Protein 6YDH (pdb70)

Nearest PDB structures (foldseek):
  6ydh-assembly1_A  TM=9.025E-01  e=1.567E-11  Haloferax volcanii
  9e7f-assembly1_Bc  TM=5.343E-01  e=5.472E-03  Pyrobaculum calidifontis JCM 11548
  8v83-assembly1_u  TM=6.250E-01  e=1.250E+00  Saccharomyces cerevisiae BY4741
  6s05-assembly1_v  TM=5.812E-01  e=6.546E+00  Saccharomyces cerevisiae
  5k5h-assembly1_A  TM=2.975E-01  e=5.367E+00  Homo sapiens

Foldseek 3Di:
DFPDPPVTDDQAAAAQVPGDRQRVHDADWDADPVPGDIHGHHPVCVVVVVWGADPVVRRTDD

InterPro domains:
  IPR011668 Ribosomal protein aS21, zinc-binding pocket [PF07754] (12-55)
  IPR044720 Small ribosomal subunit protein aS21 [NF011481] (2-59)
  IPR044720 Small ribosomal subunit protein aS21 [PTHR40733] (6-59)
  IPR049683 Zinc finger protein HVO_2753-like, euryarchaeota [NF041909] (1-59)

Solvent-accessible surface area: 5115 Å² total; per-residue (Å²): 138,107,185,33,96,144,88,120,159,196,174,72,53,96,9,26,61,115,29,56,133,12,61,76,130,125,18,42,85,56,149,1,113,92,66,28,84,112,5,6,42,20,68,164,3,188,173,90,43,117,126,47,78,0,90,82,50,47,78,142,8,109

Sequence (62 aa):
GAMGSESEQRHAHQCVSCGINIAGMSAATFKCPDCGQEISRCSKCRKQSNLYECPDCGFMGPGAMGSESEQRHAHQCVSCGINIAGMSAATFKCPDCGQEISRCSKCRKQSNLYECPDCGFMGPGAMGSESEQRHAHQCVSCGINIAGMSAATFKCPDCGQEISRCSKCRKQSNLYECPDCGFMGPGAMGSESEQRHAHQCVSCGINIAGMSAATFKCPDCGQEISRCSKCRKQSNLYECPDCGFMGPGAMGSESEQRHAHQCVSCGINIAGMSAATFKCPDCGQEISRCSKCRKQSNLYECPDCGFMGPGAMGSESEQRHAHQCVSCGINIAGMSAATFKCPDCGQEISRCSKCRKQSNLYECPDCGFMGPGAMGSESEQRHAHQCVSCGINIAGMSAATFKCPDCGQEISRCSKCRKQSNLYECPDCGFMGPGAMGSESEQRHAHQCVSCGINIAGMSAATFKCPDCGQEISRCSKCRKQSNLYECPDCGFMGPGAMGSESEQRHAHQCVSCGINIAGMSAATFKCPDCGQEISRCSKCRKQSNLYECPDCGFMGPGAMGSESEQRHAHQCVSCGINIAGMSAATFKCPDCGQEISRCSKCRKQSNLYECPDCGFMGPGAMGSESEQRHAHQCVSCGINIAGMSAATFKCPDCGQEISRCSKCRKQSNLYECPDCGFMGPGAMGSESEQRHAHQCVSCGINIAGMSAATFKCPDCGQEISRCSKCRKQSNLYECPDCGFMGPGAMGSESEQRHAHQCVSCGINIAGMSAATFKCPDCGQEISRCSKCRKQSNLYECPDCGFMGPGAMGSESEQRHAHQCVSCGINIAGMSAATFKCPDCGQEISRCSKCRKQSNLYECPDCGFMGPGAMGSESEQRHAHQCVSCGINIAGMSAATFKCPDCGQEISRCSKCRKQSNLYECPDCGFMGPGAMGSESEQRHAHQCVSCGINIAGMSAATFKCPDCGQEISRCSKCRKQSNLYECPDCGFMGPGAMGSESEQRHAHQCVSCGINIAGMSAATFKCPDCGQEISRCSKCRKQSNLYECPDCGFMGPGAMGSESEQRHAHQCVSCGINIAGMSAATFKCPDCGQEISRCSKCRKQSNLYECPDCGFMGPGAMGSESEQRHAHQCVSCGINIAGMSAATFKCPDCGQEISRCSKCRKQSNLYECPDCGFMGPGAMGSESEQRHAHQCVSCGINIAGMSAATFKCPDCGQEISRCSKCRKQSNLYECPDCGFMGP

B-factor: mean 39.96, std 23.44, range [0.04, 75.51]

Secondary structure (DSSP, 8-state):
-PPPSTTS-------SSS----TTSSSEEEE-SSS--EEEE-TTHHHHTTSEEETTTTEEE-

Organism: Haloferax volcanii (strain ATCC 29605 / DSM 3757 / JCM 8879 / NBRC 14742 / NCIMB 2012 / VKM B-1768 / DS2) (NCBI:txid309800)

GO terms:
  GO:0008270 zinc ion binding (F, IDA)
  GO:0090606 single-species surface biofilm formation (P, IMP)
  GO:0097590 archaeal-type flagellum-dependent cell motility (P, IMP)

Structure (mmCIF, N/CA/C/O backbone):
data_6YDH
#
_entry.id   6YDH
#
loop_
_atom_site.group_PDB
_atom_site.id
_atom_site.type_symbol
_atom_site.label_atom_id
_atom_site.label_alt_id
_atom_site.label_comp_id
_atom_site.label_asym_id
_atom_site.label_entity_id
_atom_site.label_seq_id
_atom_site.pdbx_PDB_ins_code
_atom_site.Cartn_x
_atom_site.Cartn_y
_atom_site.Cartn_z
_atom_site.occupancy
_atom_site.B_iso_or_equiv
_atom_site.auth_seq_id
_atom_site.auth_comp_id
_atom_site.auth_asym_id
_atom_site.auth_atom_id
_atom_site.pdbx_PDB_model_num
ATOM 1 N N . GLY A 1 1 ? 1.330 0.000 0.000 1.00 13.00 1 GLY A N 1
ATOM 2 C CA . GLY A 1 1 ? 2.071 0.001 -1.247 1.00 45.03 1 GLY A CA 1
ATOM 3 C C . GLY A 1 1 ? 3.112 1.102 -1.302 1.00 53.24 1 GLY A C 1
ATOM 4 O O . GLY A 1 1 ? 4.220 0.944 -0.792 1.00 64.04 1 GLY A O 1
ATOM 8 N N . ALA A 1 2 ? 2.754 2.221 -1.924 1.00 64.05 2 ALA A N 1
ATOM 9 C CA . ALA A 1 2 ? 3.665 3.353 -2.044 1.00 61.21 2 ALA A CA 1
ATOM 10 C C . ALA A 1 2 ? 3.525 4.298 -0.856 1.00 11.21 2 ALA A C 1
ATOM 11 O O . ALA A 1 2 ? 2.418 4.698 -0.496 1.00 31.51 2 ALA A O 1
ATOM 18 N N . MET A 1 3 ? 4.654 4.652 -0.250 1.00 71.44 3 MET A N 1
ATOM 19 C CA . MET A 1 3 ? 4.656 5.551 0.898 1.00 72.14 3 MET A CA 1
ATOM 20 C C . MET A 1 3 ? 4.178 6.943 0.498 1.00 12.32 3 MET A C 1
ATOM 21 O O . MET A 1 3 ? 4.397 7.386 -0.629 1.00 20.15 3 MET A O 1
ATOM 35 N N . GLY A 1 4 ? 3.523 7.629 1.430 1.00 13.40 4 GLY A N 1
ATOM 36 C CA . GLY A 1 4 ? 3.024 8.964 1.155 1.00 12.20 4 GLY A CA 1
ATOM 37 C C . GLY A 1 4 ? 4.006 10.045 1.560 1.00 0.22 4 GLY A C 1
ATOM 38 O O . GLY A 1 4 ? 4.685 9.926 2.580 1.00 15.24 4 GLY A O 1
ATOM 42 N N . SER A 1 5 ? 4.084 11.102 0.758 1.00 0.54 5 SER A N 1
ATOM 43 C CA . SER A 1 5 ? 4.995 12.207 1.036 1.00 31.21 5 SER A CA 1
ATOM 44 C C . SER A 1 5 ? 4.375 13.186 2.028 1.00 11.13 5 SER A C 1
ATOM 45 O O . SER A 1 5 ? 5.062 13.726 2.895 1.00 70.14 5 SER A O 1
ATOM 53 N N . GLU A 1 6 ? 3.071 13.409 1.894 1.00 43.42 6 GLU A N 1
ATOM 54 C CA . GLU A 1 6 ? 2.358 14.324 2.778 1.00 45.13 6 GLU A CA 1
ATOM 55 C C . GLU A 1 6 ? 2.540 13.921 4.238 1.00 15.13 6 GLU A C 1
ATOM 56 O O . GLU A 1 6 ? 2.592 14.772 5.126 1.00 11.02 6 GLU A O 1
ATOM 68 N N . SER A 1 7 ? 2.634 12.617 4.479 1.00 51.30 7 SER A N 1
ATOM 69 C CA . SER A 1 7 ? 2.805 12.100 5.832 1.00 54.04 7 SER A CA 1
ATOM 70 C C . SER A 1 7 ? 4.059 12.678 6.480 1.00 71.10 7 SER A C 1
ATOM 71 O O . SER A 1 7 ? 4.069 12.984 7.672 1.00 61.03 7 SER A O 1
ATOM 79 N N . GLU A 1 8 ? 5.115 12.824 5.685 1.00 33.34 8 GLU A N 1
ATOM 80 C CA . GLU A 1 8 ? 6.375 13.364 6.182 1.00 72.21 8 GLU A CA 1
ATOM 81 C C . GLU A 1 8 ? 6.368 14.889 6.139 1.00 54.24 8 GLU A C 1
ATOM 82 O O . GLU A 1 8 ? 5.596 15.495 5.395 1.00 20.15 8 GLU A O 1
ATOM 94 N N . GLN A 1 9 ? 7.232 15.502 6.941 1.00 50.21 9 GLN A N 1
ATOM 95 C CA . GLN A 1 9 ? 7.324 16.956 6.995 1.00 2.41 9 GLN A CA 1
ATOM 96 C C . GLN A 1 9 ? 8.778 17.406 7.099 1.00 52.12 9 GLN A C 1
ATOM 97 O O . GLN A 1 9 ? 9.632 16.670 7.593 1.00 72.43 9 GLN A O 1
ATOM 111 N N . ARG A 1 10 ? 9.052 18.619 6.630 1.00 54.12 10 ARG A N 1
ATOM 112 C CA . ARG A 1 10 ? 10.402 19.166 6.668 1.00 5.25 10 ARG A CA 1
ATOM 113 C C . ARG A 1 10 ? 10.395 20.596 7.202 1.00 70.22 10 ARG A C 1
ATOM 114 O O . ARG A 1 10 ? 9.355 21.255 7.226 1.00 43.45 10 ARG A O 1
ATOM 135 N N . HIS A 1 11 ? 11.561 21.069 7.629 1.00 24.44 11 HIS A N 1
ATOM 136 C CA . HIS A 1 11 ? 11.689 22.420 8.163 1.00 43.24 11 HIS A CA 1
ATOM 137 C C . HIS A 1 11 ? 12.307 23.356 7.128 1.00 52.21 11 HIS A C 1
ATOM 138 O O . HIS A 1 11 ? 13.235 24.106 7.430 1.00 34.25 11 HIS A O 1
ATOM 152 N N . ALA A 1 12 ? 11.786 23.306 5.906 1.00 10.12 12 ALA A N 1
ATOM 153 C CA . ALA A 1 12 ? 12.285 24.150 4.828 1.00 62.03 12 ALA A CA 1
ATOM 154 C C . ALA A 1 12 ? 11.556 25.489 4.796 1.00 61.11 12 ALA A C 1
ATOM 155 O O . ALA A 1 12 ? 10.494 25.615 4.185 1.00 63.41 12 ALA A O 1
ATOM 162 N N . HIS A 1 13 ? 12.132 26.487 5.458 1.00 10.14 13 HIS A N 1
ATOM 163 C CA . HIS A 1 13 ? 11.536 27.818 5.506 1.00 70.42 13 HIS A CA 1
ATOM 164 C C . HIS A 1 13 ? 12.009 28.667 4.330 1.00 61.11 13 HIS A C 1
ATOM 165 O O . HIS A 1 13 ? 13.171 29.069 4.271 1.00 13.03 13 HIS A O 1
ATOM 179 N N . GLN A 1 14 ? 11.102 28.935 3.397 1.00 74.45 14 GLN A N 1
ATOM 180 C CA . GLN A 1 14 ? 11.428 29.735 2.222 1.00 74.20 14 GLN A CA 1
ATOM 181 C C . GLN A 1 14 ? 10.381 30.820 1.995 1.00 14.20 14 GLN A C 1
ATOM 182 O O . GLN A 1 14 ? 9.277 30.754 2.537 1.00 54.40 14 GLN A O 1
ATOM 196 N N . CYS A 1 15 ? 10.734 31.817 1.192 1.00 42.41 15 CYS A N 1
ATOM 197 C CA . CYS A 1 15 ? 9.825 32.918 0.894 1.00 10.52 15 CYS A CA 1
ATOM 198 C C . CYS A 1 15 ? 8.563 32.410 0.204 1.00 3.32 15 CYS A C 1
ATOM 199 O O . CYS A 1 15 ? 8.617 31.489 -0.610 1.00 74.42 15 CYS A O 1
ATOM 207 N N . VAL A 1 16 ? 7.428 33.017 0.537 1.00 60.43 16 VAL A N 1
ATOM 208 C CA . VAL A 1 16 ? 6.152 32.625 -0.050 1.00 50.42 16 VAL A CA 1
ATOM 209 C C . VAL A 1 16 ? 6.044 33.099 -1.495 1.00 54.13 16 VAL A C 1
ATOM 210 O O . VAL A 1 16 ? 5.346 32.492 -2.308 1.00 24.42 16 VAL A O 1
ATOM 223 N N . SER A 1 17 ? 6.738 34.188 -1.809 1.00 65.21 17 SER A N 1
ATOM 224 C CA . SER A 1 17 ? 6.718 34.746 -3.156 1.00 60.22 17 SER A CA 1
ATOM 225 C C . SER A 1 17 ? 7.620 33.945 -4.090 1.00 24.32 17 SER A C 1
ATOM 226 O O . SER A 1 17 ? 7.157 33.368 -5.074 1.00 63.44 17 SER A O 1
ATOM 234 N N . CYS A 1 18 ? 8.910 33.914 -3.773 1.00 41.23 18 CYS A N 1
ATOM 235 C CA . CYS A 1 18 ? 9.879 33.185 -4.583 1.00 62.25 18 CYS A CA 1
ATOM 236 C C . CYS A 1 18 ? 10.381 31.947 -3.847 1.00 44.03 18 CYS A C 1
ATOM 237 O O . CYS A 1 18 ? 9.982 30.825 -4.154 1.00 73.23 18 CYS A O 1
ATOM 245 N N . GLY A 1 19 ? 11.262 32.160 -2.874 1.00 41.02 19 GLY A N 1
ATOM 246 C CA . GLY A 1 19 ? 11.806 31.052 -2.111 1.00 2.44 19 GLY A CA 1
ATOM 247 C C . GLY A 1 19 ? 13.185 31.352 -1.557 1.00 31.05 19 GLY A C 1
ATOM 248 O O . GLY A 1 19 ? 14.054 30.480 -1.533 1.00 45.43 19 GLY A O 1
ATOM 252 N N . ILE A 1 20 ? 13.386 32.587 -1.111 1.00 1.40 20 ILE A N 1
ATOM 253 C CA . ILE A 1 20 ? 14.669 32.999 -0.555 1.00 43.14 20 ILE A CA 1
ATOM 254 C C . ILE A 1 20 ? 15.081 32.097 0.603 1.00 4.32 20 ILE A C 1
ATOM 255 O O . ILE A 1 20 ? 14.243 31.656 1.388 1.00 62.33 20 ILE A O 1
ATOM 271 N N . ASN A 1 21 ? 16.379 31.830 0.705 1.00 63.53 21 ASN A N 1
ATOM 272 C CA . ASN A 1 21 ? 16.904 30.981 1.769 1.00 53.13 21 ASN A CA 1
ATOM 273 C C . ASN A 1 21 ? 16.931 31.730 3.098 1.00 72.32 21 ASN A C 1
ATOM 274 O O . ASN A 1 21 ? 17.998 32.083 3.601 1.00 33.42 21 ASN A O 1
ATOM 285 N N . ILE A 1 22 ? 15.751 31.968 3.661 1.00 71.44 22 ILE A N 1
ATOM 286 C CA . ILE A 1 22 ? 15.640 32.672 4.932 1.00 55.33 22 ILE A CA 1
ATOM 287 C C . ILE A 1 22 ? 15.223 31.724 6.051 1.00 2.32 22 ILE A C 1
ATOM 288 O O . ILE A 1 22 ? 14.478 32.103 6.954 1.00 3.34 22 ILE A O 1
ATOM 304 N N . ALA A 1 23 ? 15.711 30.490 5.986 1.00 60.23 23 ALA A N 1
ATOM 305 C CA . ALA A 1 23 ? 15.393 29.488 6.996 1.00 50.22 23 ALA A CA 1
ATOM 306 C C . ALA A 1 23 ? 15.925 29.900 8.364 1.00 3.11 23 ALA A C 1
ATOM 307 O O . ALA A 1 23 ? 17.134 30.008 8.564 1.00 44.32 23 ALA A O 1
ATOM 314 N N . GLY A 1 24 ? 15.013 30.130 9.304 1.00 25.33 24 GLY A N 1
ATOM 315 C CA . GLY A 1 24 ? 15.411 30.528 10.642 1.00 42.21 24 GLY A CA 1
ATOM 316 C C . GLY A 1 24 ? 16.028 31.912 10.675 1.00 1.50 24 GLY A C 1
ATOM 317 O O . GLY A 1 24 ? 16.710 32.272 11.634 1.00 13.53 24 GLY A O 1
ATOM 321 N N . MET A 1 25 ? 15.790 32.690 9.624 1.00 41.01 25 MET A N 1
ATOM 322 C CA . MET A 1 25 ? 16.328 34.043 9.537 1.00 62.42 25 MET A CA 1
ATOM 323 C C . MET A 1 25 ? 15.390 35.045 10.202 1.00 71.24 25 MET A C 1
ATOM 324 O O . MET A 1 25 ? 14.342 34.673 10.730 1.00 61.54 25 MET A O 1
ATOM 338 N N . SER A 1 26 ? 15.773 36.317 10.172 1.00 1.22 26 SER A N 1
ATOM 339 C CA . SER A 1 26 ? 14.968 37.372 10.776 1.00 54.32 26 SER A CA 1
ATOM 340 C C . SER A 1 26 ? 13.971 37.938 9.769 1.00 52.12 26 SER A C 1
ATOM 341 O O . SER A 1 26 ? 13.863 39.152 9.601 1.00 43.43 26 SER A O 1
ATOM 349 N N . ALA A 1 27 ? 13.244 37.048 9.102 1.00 73.04 27 ALA A N 1
ATOM 350 C CA . ALA A 1 27 ? 12.254 37.457 8.113 1.00 41.23 27 ALA A CA 1
ATOM 351 C C . ALA A 1 27 ? 10.869 37.575 8.739 1.00 53.13 27 ALA A C 1
ATOM 352 O O . ALA A 1 27 ? 10.671 37.226 9.902 1.00 61.40 27 ALA A O 1
ATOM 359 N N . ALA A 1 28 ? 9.913 38.070 7.960 1.00 54.53 28 ALA A N 1
ATOM 360 C CA . ALA A 1 28 ? 8.545 38.233 8.438 1.00 43.21 28 ALA A CA 1
ATOM 361 C C . ALA A 1 28 ? 7.958 36.899 8.885 1.00 74.11 28 ALA A C 1
ATOM 362 O O . ALA A 1 28 ? 7.608 36.054 8.060 1.00 41.34 28 ALA A O 1
ATOM 369 N N . THR A 1 29 ? 7.852 36.714 10.197 1.00 13.02 29 THR A N 1
ATOM 370 C CA . THR A 1 29 ? 7.308 35.482 10.754 1.00 62.30 29 THR A CA 1
ATOM 371 C C . THR A 1 29 ? 5.920 35.709 11.342 1.00 3.31 29 THR A C 1
ATOM 372 O O . THR A 1 29 ? 5.767 36.403 12.348 1.00 64.22 29 THR A O 1
ATOM 383 N N . PHE A 1 30 ? 4.911 35.121 10.709 1.00 32.44 30 PHE A N 1
ATOM 384 C CA . PHE A 1 30 ? 3.534 35.260 11.170 1.00 24.44 30 PHE A CA 1
ATOM 385 C C . PHE A 1 30 ? 2.810 33.917 11.133 1.00 40.11 30 PHE A C 1
ATOM 386 O O . PHE A 1 30 ? 3.230 32.991 10.438 1.00 15.15 30 PHE A O 1
ATOM 403 N N . LYS A 1 31 ? 1.720 33.819 11.886 1.00 74.13 31 LYS A N 1
ATOM 404 C CA . LYS A 1 31 ? 0.935 32.591 11.940 1.00 54.32 31 LYS A CA 1
ATOM 405 C C . LYS A 1 31 ? -0.312 32.704 11.068 1.00 64.55 31 LYS A C 1
ATOM 406 O O . LYS A 1 31 ? -1.129 33.607 11.249 1.00 3.03 31 LYS A O 1
ATOM 425 N N . CYS A 1 32 ? -0.452 31.781 10.122 1.00 25.34 32 CYS A N 1
ATOM 426 C CA . CYS A 1 32 ? -1.599 31.776 9.222 1.00 33.03 32 CYS A CA 1
ATOM 427 C C . CYS A 1 32 ? -2.888 31.492 9.987 1.00 54.45 32 CYS A C 1
ATOM 428 O O . CYS A 1 32 ? -3.005 30.504 10.711 1.00 60.31 32 CYS A O 1
ATOM 436 N N . PRO A 1 33 ? -3.880 32.380 9.824 1.00 14.41 33 PRO A N 1
ATOM 437 C CA . PRO A 1 33 ? -5.179 32.248 10.492 1.00 62.24 33 PRO A CA 1
ATOM 438 C C . PRO A 1 33 ? -5.997 31.085 9.941 1.00 15.11 33 PRO A C 1
ATOM 439 O O . PRO A 1 33 ? -7.057 30.753 10.473 1.00 52.14 33 PRO A O 1
ATOM 450 N N . ASP A 1 34 ? -5.500 30.470 8.874 1.00 25.12 34 ASP A N 1
ATOM 451 C CA . ASP A 1 34 ? -6.185 29.343 8.252 1.00 25.45 34 ASP A CA 1
ATOM 452 C C . ASP A 1 34 ? -5.725 28.023 8.865 1.00 72.14 34 ASP A C 1
ATOM 453 O O . ASP A 1 34 ? -6.542 27.215 9.307 1.00 35.04 34 ASP A O 1
ATOM 462 N N . CYS A 1 35 ? -4.414 27.811 8.885 1.00 31.00 35 CYS A N 1
ATOM 463 C CA . CYS A 1 35 ? -3.846 26.588 9.441 1.00 2.11 35 CYS A CA 1
ATOM 464 C C . CYS A 1 35 ? -3.040 26.887 10.701 1.00 32.02 35 CYS A C 1
ATOM 465 O O . CYS A 1 35 ? -3.159 26.189 11.707 1.00 75.51 35 CYS A O 1
ATOM 473 N N . GLY A 1 36 ? -2.218 27.930 10.638 1.00 24.13 36 GLY A N 1
ATOM 474 C CA . GLY A 1 36 ? -1.403 28.302 11.780 1.00 63.20 36 GLY A CA 1
ATOM 475 C C . GLY A 1 36 ? 0.053 27.918 11.603 1.00 31.51 36 GLY A C 1
ATOM 476 O O . GLY A 1 36 ? 0.790 27.787 12.580 1.00 15.12 36 GLY A O 1
ATOM 480 N N . GLN A 1 37 ? 0.467 27.734 10.354 1.00 43.44 37 GLN A N 1
ATOM 481 C CA . GLN A 1 37 ? 1.844 27.360 10.053 1.00 2.11 37 GLN A CA 1
ATOM 482 C C . GLN A 1 37 ? 2.747 28.589 10.020 1.00 64.42 37 GLN A C 1
ATOM 483 O O . GLN A 1 37 ? 2.332 29.664 9.589 1.00 30.22 37 GLN A O 1
ATOM 497 N N . GLU A 1 38 ? 3.984 28.421 10.478 1.00 60.53 38 GLU A N 1
ATOM 498 C CA . GLU A 1 38 ? 4.945 29.517 10.501 1.00 51.10 38 GLU A CA 1
ATOM 499 C C . GLU A 1 38 ? 5.326 29.936 9.084 1.00 2.52 38 GLU A C 1
ATOM 500 O O . GLU A 1 38 ? 5.962 29.179 8.351 1.00 25.54 38 GLU A O 1
ATOM 512 N N . ILE A 1 39 ? 4.932 31.148 8.706 1.00 62.21 39 ILE A N 1
ATOM 513 C CA . ILE A 1 39 ? 5.233 31.668 7.378 1.00 52.20 39 ILE A CA 1
ATOM 514 C C . ILE A 1 39 ? 6.380 32.672 7.427 1.00 31.35 39 ILE A C 1
ATOM 515 O O . ILE A 1 39 ? 6.329 33.653 8.169 1.00 33.55 39 ILE A O 1
ATOM 531 N N . SER A 1 40 ? 7.414 32.420 6.631 1.00 52.11 40 SER A N 1
ATOM 532 C CA . SER A 1 40 ? 8.575 33.301 6.585 1.00 64.50 40 SER A CA 1
ATOM 533 C C . SER A 1 40 ? 8.614 34.080 5.274 1.00 5.32 40 SER A C 1
ATOM 534 O O . SER A 1 40 ? 8.731 33.498 4.196 1.00 61.31 40 SER A O 1
ATOM 542 N N . ARG A 1 41 ? 8.516 35.402 5.376 1.00 21.30 41 ARG A N 1
ATOM 543 C CA . ARG A 1 41 ? 8.539 36.262 4.200 1.00 53.45 41 ARG A CA 1
ATOM 544 C C . ARG A 1 41 ? 9.766 37.170 4.213 1.00 34.32 41 ARG A C 1
ATOM 545 O O . ARG A 1 41 ? 9.955 37.960 5.138 1.00 12.43 41 ARG A O 1
ATOM 566 N N . CYS A 1 42 ? 10.595 37.049 3.183 1.00 42.41 42 CYS A N 1
ATOM 567 C CA . CYS A 1 42 ? 11.805 37.858 3.077 1.00 72.42 42 CYS A CA 1
ATOM 568 C C . CYS A 1 42 ? 11.461 39.339 2.961 1.00 34.11 42 CYS A C 1
ATOM 569 O O . CYS A 1 42 ? 10.320 39.701 2.674 1.00 34.21 42 CYS A O 1
ATOM 577 N N . SER A 1 43 ? 12.455 40.192 3.188 1.00 34.41 43 SER A N 1
ATOM 578 C CA . SER A 1 43 ? 12.256 41.634 3.115 1.00 51.42 43 SER A CA 1
ATOM 579 C C . SER A 1 43 ? 11.588 42.025 1.800 1.00 71.42 43 SER A C 1
ATOM 580 O O . SER A 1 43 ? 10.649 42.821 1.779 1.00 44.34 43 SER A O 1
ATOM 588 N N . LYS A 1 44 ? 12.079 41.457 0.703 1.00 12.41 44 LYS A N 1
ATOM 589 C CA . LYS A 1 44 ? 11.531 41.743 -0.617 1.00 52.15 44 LYS A CA 1
ATOM 590 C C . LYS A 1 44 ? 10.025 41.501 -0.646 1.00 10.34 44 LYS A C 1
ATOM 591 O O . LYS A 1 44 ? 9.284 42.219 -1.319 1.00 62.42 44 LYS A O 1
ATOM 610 N N . CYS A 1 45 ? 9.579 40.489 0.090 1.00 43.01 45 CYS A N 1
ATOM 611 C CA . CYS A 1 45 ? 8.161 40.154 0.150 1.00 71.44 45 CYS A CA 1
ATOM 612 C C . CYS A 1 45 ? 7.336 41.356 0.598 1.00 63.21 45 CYS A C 1
ATOM 613 O O . CYS A 1 45 ? 6.148 41.455 0.291 1.00 43.42 45 CYS A O 1
ATOM 621 N N . ARG A 1 46 ? 7.974 42.266 1.327 1.00 22.50 46 ARG A N 1
ATOM 622 C CA . ARG A 1 46 ? 7.299 43.460 1.820 1.00 32.34 46 ARG A CA 1
ATOM 623 C C . ARG A 1 46 ? 6.532 44.154 0.698 1.00 24.41 46 ARG A C 1
ATOM 624 O O . ARG A 1 46 ? 5.455 44.708 0.917 1.00 4.35 46 ARG A O 1
ATOM 645 N N . LYS A 1 47 ? 7.095 44.119 -0.505 1.00 4.20 47 LYS A N 1
ATOM 646 C CA . LYS A 1 47 ? 6.466 44.743 -1.663 1.00 2.42 47 LYS A CA 1
ATOM 647 C C . LYS A 1 47 ? 5.322 43.883 -2.190 1.00 42.21 47 LYS A C 1
ATOM 648 O O . LYS A 1 47 ? 4.305 44.402 -2.650 1.00 4.01 47 LYS A O 1
ATOM 667 N N . GLN A 1 48 ? 5.496 42.567 -2.119 1.00 13.44 48 GLN A N 1
ATOM 668 C CA . GLN A 1 48 ? 4.477 41.636 -2.589 1.00 15.55 48 GLN A CA 1
ATOM 669 C C . GLN A 1 48 ? 3.393 41.438 -1.534 1.00 54.20 48 GLN A C 1
ATOM 670 O O . GLN A 1 48 ? 2.440 40.687 -1.742 1.00 63.34 48 GLN A O 1
ATOM 684 N N . SER A 1 49 ? 3.545 42.117 -0.401 1.00 74.13 49 SER A N 1
ATOM 685 C CA . SER A 1 49 ? 2.581 42.012 0.688 1.00 52.01 49 SER A CA 1
ATOM 686 C C . SER A 1 49 ? 1.171 42.330 0.198 1.00 2.04 49 SER A C 1
ATOM 687 O O . SER A 1 49 ? 0.188 41.808 0.722 1.00 21.11 49 SER A O 1
ATOM 695 N N . ASN A 1 50 ? 1.082 43.191 -0.810 1.00 40.12 50 ASN A N 1
ATOM 696 C CA . ASN A 1 50 ? -0.207 43.580 -1.371 1.00 43.31 50 ASN A CA 1
ATOM 697 C C . ASN A 1 50 ? -1.036 42.352 -1.732 1.00 34.33 50 ASN A C 1
ATOM 698 O O . ASN A 1 50 ? -2.267 42.384 -1.683 1.00 62.22 50 ASN A O 1
ATOM 709 N N . LEU A 1 51 ? -0.355 41.270 -2.093 1.00 32.14 51 LEU A N 1
ATOM 710 C CA . LEU A 1 51 ? -1.029 40.029 -2.461 1.00 4.31 51 LEU A CA 1
ATOM 711 C C . LEU A 1 51 ? -0.128 38.825 -2.206 1.00 34.30 51 LEU A C 1
ATOM 712 O O . LEU A 1 51 ? 0.798 38.556 -2.971 1.00 72.15 51 LEU A O 1
ATOM 728 N N . TYR A 1 52 ? -0.408 38.102 -1.127 1.00 61.33 52 TYR A N 1
ATOM 729 C CA . TYR A 1 52 ? 0.377 36.925 -0.771 1.00 54.42 52 TYR A CA 1
ATOM 730 C C . TYR A 1 52 ? -0.478 35.663 -0.828 1.00 71.11 52 TYR A C 1
ATOM 731 O O . TYR A 1 52 ? -1.671 35.721 -1.124 1.00 10.31 52 TYR A O 1
ATOM 749 N N . GLU A 1 53 ? 0.142 34.523 -0.542 1.00 25.42 53 GLU A N 1
ATOM 750 C CA . GLU A 1 53 ? -0.561 33.245 -0.561 1.00 1.45 53 GLU A CA 1
ATOM 751 C C . GLU A 1 53 ? 0.169 32.210 0.290 1.00 63.32 53 GLU A C 1
ATOM 752 O O . GLU A 1 53 ? 1.327 31.880 0.027 1.00 13.25 53 GLU A O 1
ATOM 764 N N . CYS A 1 54 ? -0.515 31.701 1.309 1.00 43.34 54 CYS A N 1
ATOM 765 C CA . CYS A 1 54 ? 0.068 30.704 2.199 1.00 24.11 54 CYS A CA 1
ATOM 766 C C . CYS A 1 54 ? 0.438 29.439 1.431 1.00 2.21 54 CYS A C 1
ATOM 767 O O . CYS A 1 54 ? -0.422 28.707 0.941 1.00 42.45 54 CYS A O 1
ATOM 775 N N . PRO A 1 55 ? 1.749 29.175 1.322 1.00 53.04 55 PRO A N 1
ATOM 776 C CA . PRO A 1 55 ? 2.263 27.999 0.613 1.00 13.11 55 PRO A CA 1
ATOM 777 C C . PRO A 1 55 ? 1.963 26.700 1.353 1.00 74.24 55 PRO A C 1
ATOM 778 O O . PRO A 1 55 ? 2.150 25.609 0.812 1.00 14.53 55 PRO A O 1
ATOM 789 N N . ASP A 1 56 ? 1.496 26.823 2.590 1.00 3.14 56 ASP A N 1
ATOM 790 C CA . ASP A 1 56 ? 1.169 25.658 3.404 1.00 73.13 56 ASP A CA 1
ATOM 791 C C . ASP A 1 56 ? -0.213 25.118 3.048 1.00 61.33 56 ASP A C 1
ATOM 792 O O . ASP A 1 56 ? -0.358 23.952 2.679 1.00 32.52 56 ASP A O 1
ATOM 801 N N . CYS A 1 57 ? -1.224 25.972 3.161 1.00 4.12 57 CYS A N 1
ATOM 802 C CA . CYS A 1 57 ? -2.594 25.580 2.853 1.00 14.10 57 CYS A CA 1
ATOM 803 C C . CYS A 1 57 ? -3.078 26.255 1.574 1.00 73.24 57 CYS A C 1
ATOM 804 O O . CYS A 1 57 ? -4.279 26.411 1.358 1.00 13.31 57 CYS A O 1
ATOM 812 N N . GLY A 1 58 ? -2.134 26.655 0.728 1.00 65.55 58 GLY A N 1
ATOM 813 C CA . GLY A 1 58 ? -2.483 27.310 -0.519 1.00 72.33 58 GLY A CA 1
ATOM 814 C C . GLY A 1 58 ? -3.573 28.348 -0.343 1.00 0.44 58 GLY A C 1
ATOM 815 O O . GLY A 1 58 ? -4.491 28.440 -1.158 1.00 11.33 58 GLY A O 1
ATOM 819 N N . PHE A 1 59 ? -3.473 29.132 0.726 1.00 54.32 59 PHE A N 1
ATOM 820 C CA . PHE A 1 59 ? -4.460 30.168 1.009 1.00 50.24 59 PHE A CA 1
ATOM 821 C C . PHE A 1 59 ? -4.042 31.500 0.392 1.00 13.11 59 PHE A C 1
ATOM 822 O O . PHE A 1 59 ? -3.175 32.195 0.920 1.00 40.40 59 PHE A O 1
ATOM 839 N N . MET A 1 60 ? -4.666 31.848 -0.729 1.00 22.22 60 MET A N 1
ATOM 840 C CA . MET A 1 60 ? -4.360 33.096 -1.417 1.00 44.34 60 MET A CA 1
ATOM 841 C C . MET A 1 60 ? -5.046 34.276 -0.735 1.00 65.24 60 MET A C 1
ATOM 842 O O . MET A 1 60 ? -6.267 34.297 -0.591 1.00 51.10 60 MET A O 1
ATOM 856 N N . GLY A 1 61 ? -4.251 35.256 -0.317 1.00 44.10 61 GLY A N 1
ATOM 857 C CA . GLY A 1 61 ? -4.800 36.425 0.345 1.00 24.12 61 GLY A CA 1
ATOM 858 C C . GLY A 1 61 ? -4.186 37.717 -0.156 1.00 3.12 61 GLY A C 1
ATOM 859 O O . GLY A 1 61 ? -3.324 37.720 -1.035 1.00 72.03 61 GLY A O 1
ATOM 863 N N . PRO A 1 62 ? -4.634 38.848 0.410 1.00 63.14 62 PRO A N 1
ATOM 864 C CA . PRO A 1 62 ? -4.137 40.174 0.030 1.00 60.34 62 PRO A CA 1
ATOM 865 C C . PRO A 1 62 ? -2.698 40.404 0.478 1.00 62.10 62 PRO A C 1
ATOM 866 O O . PRO A 1 62 ? -2.451 40.863 1.593 1.00 41.30 62 PRO A O 1
ATOM 877 N N . GLY A 1 1 ? 0.475 3.226 -5.974 1.00 24.54 1 GLY A N 2
ATOM 878 C CA . GLY A 1 1 ? 1.239 4.226 -5.251 1.00 21.22 1 GLY A CA 2
ATOM 879 C C . GLY A 1 1 ? 1.511 5.462 -6.085 1.00 23.21 1 GLY A C 2
ATOM 880 O O . GLY A 1 1 ? 1.198 5.497 -7.274 1.00 51.54 1 GLY A O 2
ATOM 884 N N . ALA A 1 2 ? 2.095 6.479 -5.460 1.00 30.03 2 ALA A N 2
ATOM 885 C CA . ALA A 1 2 ? 2.409 7.722 -6.152 1.00 44.42 2 ALA A CA 2
ATOM 886 C C . ALA A 1 2 ? 3.707 8.329 -5.629 1.00 14.42 2 ALA A C 2
ATOM 887 O O . ALA A 1 2 ? 4.160 7.999 -4.534 1.00 31.24 2 ALA A O 2
ATOM 894 N N . MET A 1 3 ? 4.300 9.218 -6.419 1.00 54.31 3 MET A N 2
ATOM 895 C CA . MET A 1 3 ? 5.545 9.872 -6.034 1.00 23.30 3 MET A CA 2
ATOM 896 C C . MET A 1 3 ? 5.271 11.107 -5.183 1.00 55.51 3 MET A C 2
ATOM 897 O O . MET A 1 3 ? 4.311 11.838 -5.424 1.00 54.13 3 MET A O 2
ATOM 911 N N . GLY A 1 4 ? 6.120 11.335 -4.186 1.00 20.02 4 GLY A N 2
ATOM 912 C CA . GLY A 1 4 ? 5.951 12.483 -3.314 1.00 54.03 4 GLY A CA 2
ATOM 913 C C . GLY A 1 4 ? 7.274 13.074 -2.870 1.00 31.55 4 GLY A C 2
ATOM 914 O O . GLY A 1 4 ? 7.651 12.961 -1.703 1.00 70.32 4 GLY A O 2
ATOM 918 N N . SER A 1 5 ? 7.982 13.704 -3.801 1.00 70.22 5 SER A N 2
ATOM 919 C CA . SER A 1 5 ? 9.274 14.310 -3.500 1.00 72.52 5 SER A CA 2
ATOM 920 C C . SER A 1 5 ? 9.116 15.791 -3.172 1.00 51.10 5 SER A C 2
ATOM 921 O O . SER A 1 5 ? 9.750 16.304 -2.251 1.00 12.04 5 SER A O 2
ATOM 929 N N . GLU A 1 6 ? 8.265 16.472 -3.934 1.00 5.22 6 GLU A N 2
ATOM 930 C CA . GLU A 1 6 ? 8.025 17.895 -3.725 1.00 13.04 6 GLU A CA 2
ATOM 931 C C . GLU A 1 6 ? 6.895 18.114 -2.722 1.00 40.13 6 GLU A C 2
ATOM 932 O O . GLU A 1 6 ? 6.942 19.038 -1.910 1.00 22.42 6 GLU A O 2
ATOM 944 N N . SER A 1 7 ? 5.880 17.258 -2.787 1.00 2.20 7 SER A N 2
ATOM 945 C CA . SER A 1 7 ? 4.736 17.360 -1.889 1.00 30.13 7 SER A CA 2
ATOM 946 C C . SER A 1 7 ? 5.191 17.426 -0.434 1.00 64.31 7 SER A C 2
ATOM 947 O O . SER A 1 7 ? 4.602 18.136 0.380 1.00 43.13 7 SER A O 2
ATOM 955 N N . GLU A 1 8 ? 6.244 16.679 -0.116 1.00 4.21 8 GLU A N 2
ATOM 956 C CA . GLU A 1 8 ? 6.779 16.652 1.241 1.00 74.14 8 GLU A CA 2
ATOM 957 C C . GLU A 1 8 ? 7.221 18.045 1.679 1.00 23.11 8 GLU A C 2
ATOM 958 O O . GLU A 1 8 ? 7.571 18.885 0.851 1.00 55.24 8 GLU A O 2
ATOM 970 N N . GLN A 1 9 ? 7.203 18.281 2.987 1.00 72.10 9 GLN A N 2
ATOM 971 C CA . GLN A 1 9 ? 7.601 19.572 3.535 1.00 31.05 9 GLN A CA 2
ATOM 972 C C . GLN A 1 9 ? 8.298 19.400 4.881 1.00 44.22 9 GLN A C 2
ATOM 973 O O . GLN A 1 9 ? 7.832 18.654 5.742 1.00 63.43 9 GLN A O 2
ATOM 987 N N . ARG A 1 10 ? 9.418 20.095 5.055 1.00 54.45 10 ARG A N 2
ATOM 988 C CA . ARG A 1 10 ? 10.180 20.018 6.295 1.00 42.33 10 ARG A CA 2
ATOM 989 C C . ARG A 1 10 ? 9.458 20.748 7.424 1.00 74.45 10 ARG A C 2
ATOM 990 O O . ARG A 1 10 ? 8.360 21.274 7.235 1.00 64.14 10 ARG A O 2
ATOM 1011 N N . HIS A 1 11 ? 10.080 20.774 8.598 1.00 50.22 11 HIS A N 2
ATOM 1012 C CA . HIS A 1 11 ? 9.496 21.439 9.758 1.00 63.14 11 HIS A CA 2
ATOM 1013 C C . HIS A 1 11 ? 10.390 22.578 10.238 1.00 44.01 11 HIS A C 2
ATOM 1014 O O . HIS A 1 11 ? 11.038 22.475 11.279 1.00 31.23 11 HIS A O 2
ATOM 1028 N N . ALA A 1 12 ? 10.421 23.663 9.471 1.00 2.24 12 ALA A N 2
ATOM 1029 C CA . ALA A 1 12 ? 11.235 24.822 9.819 1.00 34.45 12 ALA A CA 2
ATOM 1030 C C . ALA A 1 12 ? 10.694 26.089 9.166 1.00 71.44 12 ALA A C 2
ATOM 1031 O O . ALA A 1 12 ? 9.899 26.024 8.227 1.00 10.42 12 ALA A O 2
ATOM 1038 N N . HIS A 1 13 ? 11.129 27.240 9.667 1.00 2.13 13 HIS A N 2
ATOM 1039 C CA . HIS A 1 13 ? 10.688 28.523 9.131 1.00 22.13 13 HIS A CA 2
ATOM 1040 C C . HIS A 1 13 ? 11.268 28.758 7.740 1.00 53.43 13 HIS A C 2
ATOM 1041 O O . HIS A 1 13 ? 12.446 29.082 7.595 1.00 2.24 13 HIS A O 2
ATOM 1055 N N . GLN A 1 14 ? 10.432 28.593 6.720 1.00 74.31 14 GLN A N 2
ATOM 1056 C CA . GLN A 1 14 ? 10.862 28.786 5.340 1.00 4.04 14 GLN A CA 2
ATOM 1057 C C . GLN A 1 14 ? 9.913 29.722 4.600 1.00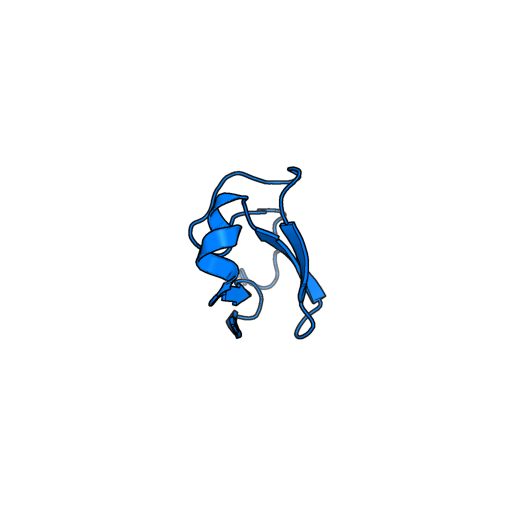 72.34 14 GLN A C 2
ATOM 1058 O O . GLN A 1 14 ? 8.826 30.034 5.089 1.00 64.24 14 GLN A O 2
ATOM 1072 N N . CYS A 1 15 ? 10.329 30.166 3.419 1.00 25.11 15 CYS A N 2
ATOM 1073 C CA . CYS A 1 15 ? 9.516 31.068 2.611 1.00 61.50 15 CYS A CA 2
ATOM 1074 C C . CYS A 1 15 ? 8.238 30.378 2.147 1.00 74.53 15 CYS A C 2
ATOM 1075 O O . CYS A 1 15 ? 8.249 29.199 1.792 1.00 22.44 15 CYS A O 2
ATOM 1083 N N . VAL A 1 16 ? 7.135 31.120 2.153 1.00 71.12 16 VAL A N 2
ATOM 1084 C CA . VAL A 1 16 ? 5.847 30.580 1.733 1.00 63.21 16 VAL A CA 2
ATOM 1085 C C . VAL A 1 16 ? 5.789 30.412 0.219 1.00 42.02 16 VAL A C 2
ATOM 1086 O O . VAL A 1 16 ? 5.060 29.563 -0.294 1.00 45.05 16 VAL A O 2
ATOM 1099 N N . SER A 1 17 ? 6.562 31.227 -0.492 1.00 4.04 17 SER A N 2
ATOM 1100 C CA . SER A 1 17 ? 6.597 31.171 -1.948 1.00 52.43 17 SER A CA 2
ATOM 1101 C C . SER A 1 17 ? 7.453 30.003 -2.427 1.00 75.33 17 SER A C 2
ATOM 1102 O O . SER A 1 17 ? 6.962 29.095 -3.100 1.00 23.32 17 SER A O 2
ATOM 1110 N N . CYS A 1 18 ? 8.733 30.033 -2.076 1.00 63.23 18 CYS A N 2
ATOM 1111 C CA . CYS A 1 18 ? 9.659 28.977 -2.470 1.00 61.14 18 CYS A CA 2
ATOM 1112 C C . CYS A 1 18 ? 10.045 28.117 -1.271 1.00 60.35 18 CYS A C 2
ATOM 1113 O O . CYS A 1 18 ? 9.562 26.996 -1.117 1.00 60.25 18 CYS A O 2
ATOM 1121 N N . GLY A 1 19 ? 10.921 28.650 -0.425 1.00 31.54 19 GLY A N 2
ATOM 1122 C CA . GLY A 1 19 ? 11.359 27.916 0.749 1.00 54.32 19 GLY A CA 2
ATOM 1123 C C . GLY A 1 19 ? 12.750 28.317 1.197 1.00 20.01 19 GLY A C 2
ATOM 1124 O O . GLY A 1 19 ? 13.543 27.471 1.612 1.00 41.21 19 GLY A O 2
ATOM 1128 N N . ILE A 1 20 ? 13.048 29.609 1.113 1.00 50.14 20 ILE A N 2
ATOM 1129 C CA . ILE A 1 20 ? 14.354 30.119 1.513 1.00 55.24 20 ILE A CA 2
ATOM 1130 C C . ILE A 1 20 ? 14.641 29.806 2.977 1.00 0.00 20 ILE A C 2
ATOM 1131 O O . ILE A 1 20 ? 13.742 29.833 3.816 1.00 12.21 20 ILE A O 2
ATOM 1147 N N . ASN A 1 21 ? 15.902 29.510 3.277 1.00 54.32 21 ASN A N 2
ATOM 1148 C CA . ASN A 1 21 ? 16.309 29.193 4.641 1.00 53.12 21 ASN A CA 2
ATOM 1149 C C . ASN A 1 21 ? 16.400 30.458 5.489 1.00 31.23 21 ASN A C 2
ATOM 1150 O O . ASN A 1 21 ? 17.487 30.865 5.900 1.00 21.41 21 ASN A O 2
ATOM 1161 N N . ILE A 1 22 ? 15.252 31.074 5.748 1.00 54.10 22 ILE A N 2
ATOM 1162 C CA . ILE A 1 22 ? 15.202 32.291 6.549 1.00 52.13 22 ILE A CA 2
ATOM 1163 C C . ILE A 1 22 ? 14.673 32.006 7.950 1.00 21.33 22 ILE A C 2
ATOM 1164 O O . ILE A 1 22 ? 13.965 32.824 8.536 1.00 73.10 22 ILE A O 2
ATOM 1180 N N . ALA A 1 23 ? 15.024 30.840 8.483 1.00 20.21 23 ALA A N 2
ATOM 1181 C CA . ALA A 1 23 ? 14.588 30.448 9.818 1.00 63.23 23 ALA A CA 2
ATOM 1182 C C . ALA A 1 23 ? 15.292 31.273 10.890 1.00 53.45 23 ALA A C 2
ATOM 1183 O O . ALA A 1 23 ? 16.507 31.184 11.058 1.00 41.14 23 ALA A O 2
ATOM 1190 N N . GLY A 1 24 ? 14.519 32.078 11.612 1.00 13.45 24 GLY A N 2
ATOM 1191 C CA . GLY A 1 24 ? 15.086 32.909 12.658 1.00 0.05 24 GLY A CA 2
ATOM 1192 C C . GLY A 1 24 ? 15.974 34.008 12.109 1.00 74.02 24 GLY A C 2
ATOM 1193 O O . GLY A 1 24 ? 16.783 34.583 12.836 1.00 52.21 24 GLY A O 2
ATOM 1197 N N . MET A 1 25 ? 15.823 34.299 10.821 1.00 44.12 25 MET A N 2
ATOM 1198 C CA . MET A 1 25 ? 16.619 35.336 10.174 1.00 11.43 25 MET A CA 2
ATOM 1199 C C . MET A 1 25 ? 15.750 36.532 9.797 1.00 10.01 25 MET A C 2
ATOM 1200 O O . MET A 1 25 ? 14.534 36.511 9.986 1.00 53.42 25 MET A O 2
ATOM 1214 N N . SER A 1 26 ? 16.382 37.573 9.264 1.00 61.41 26 SER A N 2
ATOM 1215 C CA . SER A 1 26 ? 15.667 38.779 8.864 1.00 33.22 26 SER A CA 2
ATOM 1216 C C . SER A 1 26 ? 14.726 38.491 7.698 1.00 40.20 26 SER A C 2
ATOM 1217 O O . SER A 1 26 ? 15.161 38.084 6.621 1.00 20.54 26 SER A O 2
ATOM 1225 N N . ALA A 1 27 ? 13.434 38.707 7.921 1.00 32.34 27 ALA A N 2
ATOM 1226 C CA . ALA A 1 27 ? 12.431 38.473 6.890 1.00 51.12 27 ALA A CA 2
ATOM 1227 C C . ALA A 1 27 ? 11.036 38.836 7.388 1.00 41.32 27 ALA A C 2
ATOM 1228 O O . ALA A 1 27 ? 10.763 38.787 8.587 1.00 55.14 27 ALA A O 2
ATOM 1235 N N . ALA A 1 28 ? 10.158 39.201 6.460 1.00 51.54 28 ALA A N 2
ATOM 1236 C CA . ALA A 1 28 ? 8.791 39.572 6.805 1.00 70.32 28 ALA A CA 2
ATOM 1237 C C . ALA A 1 28 ? 8.099 38.456 7.580 1.00 60.40 28 ALA A C 2
ATOM 1238 O O . ALA A 1 28 ? 7.632 37.477 6.997 1.00 61.35 28 ALA A O 2
ATOM 1245 N N . THR A 1 29 ? 8.036 38.608 8.899 1.00 5.22 29 THR A N 2
ATOM 1246 C CA . THR A 1 29 ? 7.403 37.612 9.755 1.00 43.44 29 THR A CA 2
ATOM 1247 C C . THR A 1 29 ? 6.084 38.130 10.317 1.00 23.40 29 THR A C 2
ATOM 1248 O O . THR A 1 29 ? 5.980 39.290 10.714 1.00 13.23 29 THR A O 2
ATOM 1259 N N . PHE A 1 30 ? 5.079 37.261 10.349 1.00 51.24 30 PHE A N 2
ATOM 1260 C CA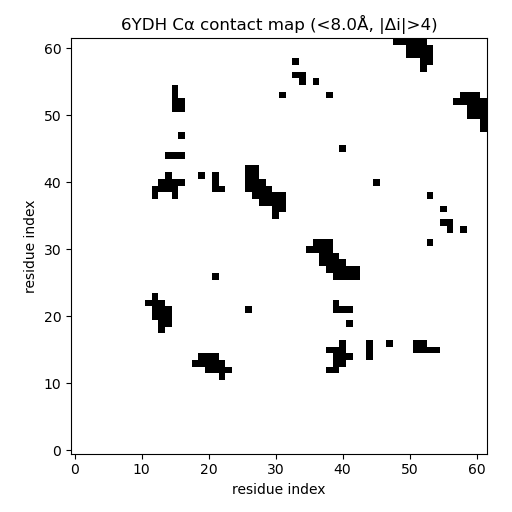 . PHE A 1 30 ? 3.765 37.631 10.863 1.00 63.13 30 PHE A CA 2
ATOM 1261 C C . PHE A 1 30 ? 3.030 36.409 11.405 1.00 30.14 30 PHE A C 2
ATOM 1262 O O . PHE A 1 30 ? 3.525 35.285 11.324 1.00 62.43 30 PHE A O 2
ATOM 1279 N N . LYS A 1 31 ? 1.845 36.637 11.960 1.00 14.44 31 LYS A N 2
ATOM 1280 C CA . LYS A 1 31 ? 1.039 35.557 12.517 1.00 54.13 31 LYS A CA 2
ATOM 1281 C C . LYS A 1 31 ? -0.244 35.365 11.713 1.00 45.40 31 LYS A C 2
ATOM 1282 O O . LYS A 1 31 ? -1.016 36.306 11.526 1.00 74.10 31 LYS A O 2
ATOM 1301 N N . CYS A 1 32 ? -0.464 34.143 11.242 1.00 44.23 32 CYS A N 2
ATOM 1302 C CA . CYS A 1 32 ? -1.653 33.828 10.458 1.00 12.44 32 CYS A CA 2
ATOM 1303 C C . CYS A 1 32 ? -2.914 33.965 11.306 1.00 22.50 32 CYS A C 2
ATOM 1304 O O . CYS A 1 32 ? -3.050 33.348 12.363 1.00 13.52 32 CYS A O 2
ATOM 1312 N N . PRO A 1 33 ? -3.858 34.792 10.834 1.00 71.22 33 PRO A N 2
ATOM 1313 C CA . PRO A 1 33 ? -5.124 35.029 11.533 1.00 12.44 33 PRO A CA 2
ATOM 1314 C C . PRO A 1 33 ? -6.040 33.810 11.505 1.00 3.23 33 PRO A C 2
ATOM 1315 O O . PRO A 1 33 ? -7.096 33.800 12.138 1.00 42.51 33 PRO A O 2
ATOM 1326 N N . ASP A 1 34 ? -5.628 32.784 10.769 1.00 51.11 34 ASP A N 2
ATOM 1327 C CA . ASP A 1 34 ? -6.411 31.559 10.660 1.00 61.42 34 ASP A CA 2
ATOM 1328 C C . ASP A 1 34 ? -6.013 30.561 11.743 1.00 1.34 34 ASP A C 2
ATOM 1329 O O . ASP A 1 34 ? -6.861 30.063 12.484 1.00 14.34 34 ASP A O 2
ATOM 1338 N N . CYS A 1 35 ? -4.719 30.274 11.829 1.00 61.20 35 CYS A N 2
ATOM 1339 C CA . CYS A 1 35 ? -4.208 29.334 12.821 1.00 54.00 35 CYS A CA 2
ATOM 1340 C C . CYS A 1 35 ? -3.327 30.046 13.841 1.00 5.33 35 CYS A C 2
ATOM 1341 O O . CYS A 1 35 ? -3.434 29.809 15.044 1.00 74.24 35 CYS A O 2
ATOM 1349 N N . GLY A 1 36 ? -2.452 30.920 13.352 1.00 1.43 36 GLY A N 2
ATOM 1350 C CA . GLY A 1 36 ? -1.562 31.652 14.235 1.00 54.51 36 GLY A CA 2
ATOM 1351 C C . GLY A 1 36 ? -0.148 31.108 14.214 1.00 2.21 36 GLY A C 2
ATOM 1352 O O . GLY A 1 36 ? 0.621 31.325 15.150 1.00 13.34 36 GLY A O 2
ATOM 1356 N N . GLN A 1 37 ? 0.196 30.398 13.144 1.00 34.14 37 GLN A N 2
ATOM 1357 C CA . GLN A 1 37 ? 1.527 29.819 13.008 1.00 51.03 37 GLN A CA 2
ATOM 1358 C C . GLN A 1 37 ? 2.515 30.847 12.467 1.00 53.44 37 GLN A C 2
ATOM 1359 O O . GLN A 1 37 ? 2.296 31.434 11.407 1.00 15.25 37 GLN A O 2
ATOM 1373 N N . GLU A 1 38 ? 3.602 31.060 13.201 1.00 12.35 38 GLU A N 2
ATOM 1374 C CA . GLU A 1 38 ? 4.622 32.019 12.795 1.00 42.33 38 GLU A CA 2
ATOM 1375 C C . GLU A 1 38 ? 5.065 31.766 11.356 1.00 34.24 38 GLU A C 2
ATOM 1376 O O . GLU A 1 38 ? 5.675 30.740 11.056 1.00 61.45 38 GLU A O 2
ATOM 1388 N N . ILE A 1 39 ? 4.752 32.707 10.473 1.00 54.42 39 ILE A N 2
ATOM 1389 C CA . ILE A 1 39 ? 5.117 32.587 9.067 1.00 71.32 39 ILE A CA 2
ATOM 1390 C C . ILE A 1 39 ? 6.352 33.421 8.746 1.00 1.42 39 ILE A C 2
ATOM 1391 O O . ILE A 1 39 ? 6.476 34.562 9.192 1.00 22.14 39 ILE A O 2
ATOM 1407 N N . SER A 1 40 ? 7.263 32.846 7.968 1.00 30.30 40 SER A N 2
ATOM 1408 C CA . SER A 1 40 ? 8.490 33.536 7.588 1.00 23.44 40 SER A CA 2
ATOM 1409 C C . SER A 1 40 ? 8.544 33.759 6.080 1.00 15.32 40 SER A C 2
ATOM 1410 O O . SER A 1 40 ? 8.583 32.807 5.301 1.00 32.44 40 SER A O 2
ATOM 1418 N N . ARG A 1 41 ? 8.544 35.025 5.676 1.00 45.22 41 ARG A N 2
ATOM 1419 C CA . ARG A 1 41 ? 8.592 35.375 4.261 1.00 14.43 41 ARG A CA 2
ATOM 1420 C C . ARG A 1 41 ? 9.880 36.123 3.929 1.00 72.52 41 ARG A C 2
ATOM 1421 O O . ARG A 1 41 ? 10.167 37.173 4.505 1.00 34.52 41 ARG A O 2
ATOM 1442 N N . CYS A 1 42 ? 10.652 35.574 2.997 1.00 12.22 42 CYS A N 2
ATOM 1443 C CA . CYS A 1 42 ? 11.910 36.188 2.589 1.00 64.02 42 CYS A CA 2
ATOM 1444 C C . CYS A 1 42 ? 11.666 37.539 1.924 1.00 22.05 42 CYS A C 2
ATOM 1445 O O . CYS A 1 42 ? 10.544 37.854 1.530 1.00 15.21 42 CYS A O 2
ATOM 1453 N N . SER A 1 43 ? 12.725 38.334 1.805 1.00 13.04 43 SER A N 2
ATOM 1454 C CA . SER A 1 43 ? 12.624 39.654 1.194 1.00 44.01 43 SER A CA 2
ATOM 1455 C C . SER A 1 43 ? 11.937 39.572 -0.166 1.00 11.04 43 SER A C 2
ATOM 1456 O O . SER A 1 43 ? 11.056 40.373 -0.479 1.00 35.25 43 SER A O 2
ATOM 1464 N N . LYS A 1 44 ? 12.347 38.598 -0.971 1.00 34.32 44 LYS A N 2
ATOM 1465 C CA . LYS A 1 44 ? 11.771 38.408 -2.297 1.00 62.20 44 LYS A CA 2
ATOM 1466 C C . LYS A 1 44 ? 10.253 38.279 -2.218 1.00 63.22 44 LYS A C 2
ATOM 1467 O O . LYS A 1 44 ? 9.535 38.742 -3.105 1.00 32.30 44 LYS A O 2
ATOM 1486 N N . CYS A 1 45 ? 9.772 37.649 -1.152 1.00 44.11 45 CYS A N 2
ATOM 1487 C CA . CYS A 1 45 ? 8.339 37.460 -0.958 1.00 1.34 45 CYS A CA 2
ATOM 1488 C C . CYS A 1 45 ? 7.607 38.798 -0.978 1.00 32.01 45 CYS A C 2
ATOM 1489 O O . CYS A 1 45 ? 6.416 38.861 -1.285 1.00 22.51 45 CYS A O 2
ATOM 1497 N N . ARG A 1 46 ? 8.326 39.866 -0.647 1.00 61.53 46 ARG A N 2
ATOM 1498 C CA . ARG A 1 46 ? 7.744 41.202 -0.625 1.00 31.13 46 ARG A CA 2
ATOM 1499 C C . ARG A 1 46 ? 6.984 41.486 -1.917 1.00 72.30 46 ARG A C 2
ATOM 1500 O O . ARG A 1 46 ? 5.949 42.153 -1.908 1.00 61.10 46 ARG A O 2
ATOM 1521 N N . LYS A 1 47 ? 7.504 40.975 -3.028 1.00 3.12 47 LYS A N 2
ATOM 1522 C CA . LYS A 1 47 ? 6.876 41.172 -4.329 1.00 31.04 47 LYS A CA 2
ATOM 1523 C C . LYS A 1 47 ? 5.656 40.269 -4.486 1.00 4.30 47 LYS A C 2
ATOM 1524 O O . LYS A 1 47 ? 4.665 40.654 -5.104 1.00 55.34 47 LYS A O 2
ATOM 1543 N N . GLN A 1 48 ? 5.738 39.069 -3.921 1.00 75.14 48 GLN A N 2
ATOM 1544 C CA . GLN A 1 48 ? 4.639 38.113 -3.999 1.00 64.22 48 GLN A CA 2
ATOM 1545 C C . GLN A 1 48 ? 3.577 38.417 -2.948 1.00 41.30 48 GLN A C 2
ATOM 1546 O O . GLN A 1 48 ? 2.567 37.720 -2.852 1.00 40.21 48 GLN A O 2
ATOM 1560 N N . SER A 1 49 ? 3.813 39.462 -2.161 1.00 55.43 49 SER A N 2
ATOM 1561 C CA . SER A 1 49 ? 2.878 39.857 -1.114 1.00 33.31 49 SER A CA 2
ATOM 1562 C C . SER A 1 49 ? 1.479 40.067 -1.685 1.00 73.32 49 SER A C 2
ATOM 1563 O O . SER A 1 49 ? 0.479 39.849 -1.003 1.00 13.54 49 SER A O 2
ATOM 1571 N N . ASN A 1 50 ? 1.418 40.491 -2.943 1.00 52.23 50 ASN A N 2
ATOM 1572 C CA . ASN A 1 50 ? 0.142 40.732 -3.608 1.00 20.32 50 ASN A CA 2
ATOM 1573 C C . ASN A 1 50 ? -0.775 39.519 -3.480 1.00 41.03 50 ASN A C 2
ATOM 1574 O O . ASN A 1 50 ? -1.999 39.653 -3.449 1.00 60.13 50 ASN A O 2
ATOM 1585 N N . LEU A 1 51 ? -0.175 38.336 -3.406 1.00 50.13 51 LEU A N 2
ATOM 1586 C CA . LEU A 1 51 ? -0.937 37.098 -3.281 1.00 40.33 51 LEU A CA 2
ATOM 1587 C C . LEU A 1 51 ? -0.111 36.018 -2.590 1.00 72.03 51 LEU A C 2
ATOM 1588 O O . LEU A 1 51 ? 0.823 35.468 -3.174 1.00 5.52 51 LEU A O 2
ATOM 1604 N N . TYR A 1 52 ? -0.464 35.717 -1.346 1.00 23.15 52 TYR A N 2
ATOM 1605 C CA . TYR A 1 52 ? 0.245 34.702 -0.575 1.00 12.13 52 TYR A CA 2
ATOM 1606 C C . TYR A 1 52 ? -0.716 33.625 -0.079 1.00 65.05 52 TYR A C 2
ATOM 1607 O O . TYR A 1 52 ? -1.924 33.712 -0.292 1.00 35.34 52 TYR A O 2
ATOM 1625 N N . GLU A 1 53 ? -0.167 32.611 0.582 1.00 23.20 53 GLU A N 2
ATOM 1626 C CA . GLU A 1 53 ? -0.974 31.516 1.108 1.00 52.33 53 GLU A CA 2
ATOM 1627 C C . GLU A 1 53 ? -0.246 30.798 2.240 1.00 0.12 53 GLU A C 2
ATOM 1628 O O . GLU A 1 53 ? 0.871 30.310 2.063 1.00 74.51 53 GLU A O 2
ATOM 1640 N N . CYS A 1 54 ? -0.886 30.739 3.403 1.00 65.01 54 CYS A N 2
ATOM 1641 C CA . CYS A 1 54 ? -0.299 30.082 4.566 1.00 41.04 54 CYS A CA 2
ATOM 1642 C C . CYS A 1 54 ? -0.026 28.609 4.278 1.00 41.32 54 CYS A C 2
ATOM 1643 O O . CYS A 1 54 ? -0.942 27.804 4.111 1.00 60.22 54 CYS A O 2
ATOM 1651 N N . PRO A 1 55 ? 1.264 28.247 4.216 1.00 2.44 55 PRO A N 2
ATOM 1652 C CA . PRO A 1 55 ? 1.688 26.870 3.947 1.00 0.14 55 PRO A CA 2
ATOM 1653 C C . PRO A 1 55 ? 1.378 25.931 5.108 1.00 4.12 55 PRO A C 2
ATOM 1654 O O . PRO A 1 55 ? 1.494 24.712 4.981 1.00 40.03 55 PRO A O 2
ATOM 1665 N N . ASP A 1 56 ? 0.984 26.506 6.239 1.00 23.10 56 ASP A N 2
ATOM 1666 C CA . ASP A 1 56 ? 0.656 25.720 7.423 1.00 63.44 56 ASP A CA 2
ATOM 1667 C C . ASP A 1 56 ? -0.763 25.168 7.332 1.00 13.34 56 ASP A C 2
ATOM 1668 O O . ASP A 1 56 ? -0.976 23.958 7.416 1.00 12.10 56 ASP A O 2
ATOM 1677 N N . CYS A 1 57 ? -1.730 26.063 7.163 1.00 51.23 57 CYS A N 2
ATOM 1678 C CA . CYS A 1 57 ? -3.130 25.666 7.063 1.00 13.52 57 CYS A CA 2
ATOM 1679 C C . CYS A 1 57 ? -3.652 25.864 5.644 1.00 63.35 57 CYS A C 2
ATOM 1680 O O . CYS A 1 57 ? -4.856 25.982 5.425 1.00 75.15 57 CYS A O 2
ATOM 1688 N N . GLY A 1 58 ? -2.735 25.900 4.681 1.00 23.13 58 GLY A N 2
ATOM 1689 C CA . GLY A 1 58 ? -3.121 26.085 3.295 1.00 71.02 58 GLY A CA 2
ATOM 1690 C C . GLY A 1 58 ? -4.166 27.170 3.124 1.00 32.41 58 GLY A C 2
ATOM 1691 O O . GLY A 1 58 ? -5.121 27.008 2.364 1.00 32.31 58 GLY A O 2
ATOM 1695 N N . PHE A 1 59 ? -3.987 28.279 3.834 1.00 61.31 59 PHE A N 2
ATOM 1696 C CA . PHE A 1 59 ? -4.924 29.394 3.759 1.00 22.25 59 PHE A CA 2
ATOM 1697 C C . PHE A 1 59 ? -4.493 30.395 2.692 1.00 55.33 59 PHE A C 2
ATOM 1698 O O . PHE A 1 59 ? -3.537 31.147 2.880 1.00 72.41 59 PHE A O 2
ATOM 1715 N N . MET A 1 60 ? -5.207 30.399 1.570 1.00 22.44 60 MET A N 2
ATOM 1716 C CA . MET A 1 60 ? -4.900 31.308 0.472 1.00 25.23 60 MET A CA 2
ATOM 1717 C C . MET A 1 60 ? -5.391 32.718 0.781 1.00 53.43 60 MET A C 2
ATOM 1718 O O . MET A 1 60 ? -6.523 32.909 1.224 1.00 70.41 60 MET A O 2
ATOM 1732 N N . GLY A 1 61 ? -4.532 33.705 0.543 1.00 12.23 61 GLY A N 2
ATOM 1733 C CA . GLY A 1 61 ? -4.898 35.086 0.802 1.00 30.51 61 GLY A CA 2
ATOM 1734 C C . GLY A 1 61 ? -4.252 36.049 -0.173 1.00 43.32 61 GLY A C 2
ATOM 1735 O O . GLY A 1 61 ? -3.469 35.658 -1.039 1.00 62.11 61 GLY A O 2
ATOM 1739 N N . PRO A 1 62 ? -4.582 37.342 -0.040 1.00 5.54 62 PRO A N 2
ATOM 1740 C CA . PRO A 1 62 ? -4.040 38.391 -0.908 1.00 44.54 62 PRO A CA 2
ATOM 1741 C C . PRO A 1 62 ? -2.556 38.643 -0.658 1.00 75.42 62 PRO A C 2
ATOM 1742 O O . PRO A 1 62 ? -2.176 39.197 0.373 1.00 33.53 62 PRO A O 2
ATOM 1753 N N . GLY A 1 1 ? -2.861 14.187 -9.257 1.00 71.45 1 GLY A N 3
ATOM 1754 C CA . GLY A 1 1 ? -2.491 14.309 -7.860 1.00 22.24 1 GLY A CA 3
ATOM 1755 C C . GLY A 1 1 ? -1.850 15.646 -7.544 1.00 62.33 1 GLY A C 3
ATOM 1756 O O . GLY A 1 1 ? -1.482 16.394 -8.449 1.00 54.23 1 GLY A O 3
ATOM 1760 N N . ALA A 1 2 ? -1.717 15.947 -6.257 1.00 4.32 2 ALA A N 3
ATOM 1761 C CA . ALA A 1 2 ? -1.115 17.203 -5.825 1.00 35.14 2 ALA A CA 3
ATOM 1762 C C . ALA A 1 2 ? 0.100 16.953 -4.938 1.00 14.23 2 ALA A C 3
ATOM 1763 O O . ALA A 1 2 ? -0.037 16.607 -3.765 1.00 32.41 2 ALA A O 3
ATOM 1770 N N . MET A 1 3 ? 1.288 17.131 -5.506 1.00 73.21 3 MET A N 3
ATOM 1771 C CA . MET A 1 3 ? 2.527 16.925 -4.766 1.00 21.14 3 MET A CA 3
ATOM 1772 C C . MET A 1 3 ? 2.898 18.172 -3.969 1.00 32.54 3 MET A C 3
ATOM 1773 O O . MET A 1 3 ? 2.753 19.294 -4.451 1.00 3.01 3 MET A O 3
ATOM 1787 N N . GLY A 1 4 ? 3.376 17.966 -2.745 1.00 44.11 4 GLY A N 3
ATOM 1788 C CA . GLY A 1 4 ? 3.760 19.083 -1.901 1.00 74.13 4 GLY A CA 3
ATOM 1789 C C . GLY A 1 4 ? 3.738 18.730 -0.427 1.00 61.14 4 GLY A C 3
ATOM 1790 O O . GLY A 1 4 ? 4.616 19.144 0.330 1.00 71.11 4 GLY A O 3
ATOM 1794 N N . SER A 1 5 ? 2.732 17.964 -0.018 1.00 73.14 5 SER A N 3
ATOM 1795 C CA . SER A 1 5 ? 2.596 17.560 1.376 1.00 22.01 5 SER A CA 3
ATOM 1796 C C . SER A 1 5 ? 3.266 16.211 1.618 1.00 23.15 5 SER A C 3
ATOM 1797 O O . SER A 1 5 ? 4.038 16.051 2.564 1.00 72.45 5 SER A O 3
ATOM 1805 N N . GLU A 1 6 ? 2.965 15.244 0.757 1.00 13.22 6 GLU A N 3
ATOM 1806 C CA . GLU A 1 6 ? 3.537 13.908 0.878 1.00 10.51 6 GLU A CA 3
ATOM 1807 C C . GLU A 1 6 ? 4.850 13.807 0.107 1.00 53.15 6 GLU A C 3
ATOM 1808 O O . GLU A 1 6 ? 5.793 13.152 0.549 1.00 3.33 6 GLU A O 3
ATOM 1820 N N . SER A 1 7 ? 4.901 14.460 -1.050 1.00 62.54 7 SER A N 3
ATOM 1821 C CA . SER A 1 7 ? 6.096 14.440 -1.887 1.00 33.25 7 SER A CA 3
ATOM 1822 C C . SER A 1 7 ? 7.327 14.849 -1.084 1.00 62.03 7 SER A C 3
ATOM 1823 O O . SER A 1 7 ? 8.354 14.171 -1.115 1.00 53.30 7 SER A O 3
ATOM 1831 N N . GLU A 1 8 ? 7.215 15.963 -0.367 1.00 63.30 8 GLU A N 3
ATOM 1832 C CA . GLU A 1 8 ? 8.320 16.463 0.443 1.00 51.01 8 GLU A CA 3
ATOM 1833 C C . GLU A 1 8 ? 7.801 17.221 1.662 1.00 62.32 8 GLU A C 3
ATOM 1834 O O . GLU A 1 8 ? 6.622 17.566 1.734 1.00 23.15 8 GLU A O 3
ATOM 1846 N N . GLN A 1 9 ? 8.691 17.474 2.616 1.00 12.50 9 GLN A N 3
ATOM 1847 C CA . GLN A 1 9 ? 8.323 18.190 3.832 1.00 32.32 9 GLN A CA 3
ATOM 1848 C C . GLN A 1 9 ? 9.518 18.946 4.402 1.00 25.42 9 GLN A C 3
ATOM 1849 O O . GLN A 1 9 ? 10.617 18.400 4.506 1.00 5.52 9 GLN A O 3
ATOM 1863 N N . ARG A 1 10 ? 9.297 20.203 4.770 1.00 53.44 10 ARG A N 3
ATOM 1864 C CA . ARG A 1 10 ? 10.357 21.035 5.328 1.00 74.54 10 ARG A CA 3
ATOM 1865 C C . ARG A 1 10 ? 10.097 21.329 6.802 1.00 11.40 10 ARG A C 3
ATOM 1866 O O . ARG A 1 10 ? 9.013 21.780 7.174 1.00 0.14 10 ARG A O 3
ATOM 1887 N N . HIS A 1 11 ? 11.098 21.072 7.637 1.00 24.42 11 HIS A N 3
ATOM 1888 C CA . HIS A 1 11 ? 10.979 21.309 9.071 1.00 15.43 11 HIS A CA 3
ATOM 1889 C C . HIS A 1 11 ? 11.892 22.449 9.511 1.00 3.22 11 HIS A C 3
ATOM 1890 O O . HIS A 1 11 ? 12.881 22.230 10.211 1.00 53.32 11 HIS A O 3
ATOM 1904 N N . ALA A 1 12 ? 11.555 23.666 9.096 1.00 60.34 12 ALA A N 3
ATOM 1905 C CA . ALA A 1 12 ? 12.344 24.839 9.448 1.00 42.42 12 ALA A CA 3
ATOM 1906 C C . ALA A 1 12 ? 11.721 26.110 8.881 1.00 14.54 12 ALA A C 3
ATOM 1907 O O . ALA A 1 12 ? 10.916 26.058 7.951 1.00 74.30 12 ALA A O 3
ATOM 1914 N N . HIS A 1 13 ? 12.097 27.252 9.449 1.00 53.34 13 HIS A N 3
ATOM 1915 C CA . HIS A 1 13 ? 11.574 28.538 9.000 1.00 74.34 13 HIS A CA 3
ATOM 1916 C C . HIS A 1 13 ? 12.117 28.893 7.619 1.00 71.02 13 HIS A C 3
ATOM 1917 O O . HIS A 1 13 ? 13.272 29.295 7.481 1.00 11.04 13 HIS A O 3
ATOM 1931 N N . GLN A 1 14 ? 11.277 28.741 6.600 1.00 34.34 14 GLN A N 3
ATOM 1932 C CA . GLN A 1 14 ? 11.674 29.044 5.231 1.00 41.33 14 GLN A CA 3
ATOM 1933 C C . GLN A 1 14 ? 10.624 29.907 4.538 1.00 65.23 14 GLN A C 3
ATOM 1934 O O . GLN A 1 14 ? 9.515 30.078 5.044 1.00 11.01 14 GLN A O 3
ATOM 1948 N N . CYS A 1 15 ? 10.982 30.448 3.378 1.00 21.44 15 CYS A N 3
ATOM 1949 C CA . CYS A 1 15 ? 10.071 31.294 2.616 1.00 30.01 15 CYS A CA 3
ATOM 1950 C C . CYS A 1 15 ? 8.872 30.493 2.120 1.00 74.01 15 CYS A C 3
ATOM 1951 O O . CYS A 1 15 ? 9.002 29.328 1.744 1.00 43.02 15 CYS A O 3
ATOM 1959 N N . VAL A 1 16 ? 7.702 31.125 2.123 1.00 22.12 16 VAL A N 3
ATOM 1960 C CA . VAL A 1 16 ? 6.479 30.471 1.674 1.00 13.21 16 VAL A CA 3
ATOM 1961 C C . VAL A 1 16 ? 6.456 30.330 0.156 1.00 4.32 16 VAL A C 3
ATOM 1962 O O . VAL A 1 16 ? 5.830 29.419 -0.384 1.00 34.33 16 VAL A O 3
ATOM 1975 N N . SER A 1 17 ? 7.145 31.239 -0.527 1.00 62.32 17 SER A N 3
ATOM 1976 C CA . SER A 1 17 ? 7.202 31.218 -1.984 1.00 40.01 17 SER A CA 3
ATOM 1977 C C . SER A 1 17 ? 8.184 30.159 -2.474 1.00 64.34 17 SER A C 3
ATOM 1978 O O . SER A 1 17 ? 7.803 29.218 -3.172 1.00 32.12 17 SER A O 3
ATOM 1986 N N . CYS A 1 18 ? 9.450 30.319 -2.105 1.00 62.10 18 CYS A N 3
ATOM 1987 C CA . CYS A 1 18 ? 10.489 29.377 -2.507 1.00 41.32 18 CYS A CA 3
ATOM 1988 C C . CYS A 1 18 ? 10.968 28.554 -1.316 1.00 11.43 18 CYS A C 3
ATOM 1989 O O . CYS A 1 18 ? 10.615 27.385 -1.174 1.00 34.51 18 CYS A O 3
ATOM 1997 N N . GLY A 1 19 ? 11.777 29.174 -0.461 1.00 54.34 19 GLY A N 3
ATOM 1998 C CA . GLY A 1 19 ? 12.293 28.484 0.706 1.00 75.40 19 GLY A CA 3
ATOM 1999 C C . GLY A 1 19 ? 13.623 29.043 1.170 1.00 53.21 19 GLY A C 3
ATOM 2000 O O . GLY A 1 19 ? 14.508 28.294 1.584 1.00 41.31 19 GLY A O 3
ATOM 2004 N N . ILE A 1 20 ? 13.765 30.362 1.099 1.00 14.55 20 ILE A N 3
ATOM 2005 C CA . ILE A 1 20 ? 14.997 31.021 1.515 1.00 32.02 20 ILE A CA 3
ATOM 2006 C C . ILE A 1 20 ? 15.353 30.663 2.954 1.00 13.42 20 ILE A C 3
ATOM 2007 O O . ILE A 1 20 ? 14.474 30.514 3.803 1.00 64.45 20 ILE A O 3
ATOM 2023 N N . ASN A 1 21 ? 16.648 30.530 3.222 1.00 34.30 21 ASN A N 3
ATOM 2024 C CA . ASN A 1 21 ? 17.121 30.191 4.559 1.00 34.04 21 ASN A CA 3
ATOM 2025 C C . ASN A 1 21 ? 17.048 31.402 5.485 1.00 71.31 21 ASN A C 3
ATOM 2026 O O . ASN A 1 21 ? 18.074 31.930 5.913 1.00 2.44 21 ASN A O 3
ATOM 2037 N N . ILE A 1 22 ? 15.829 31.835 5.789 1.00 21.42 22 ILE A N 3
ATOM 2038 C CA . ILE A 1 22 ? 15.623 32.981 6.665 1.00 11.31 22 ILE A CA 3
ATOM 2039 C C . ILE A 1 22 ? 15.166 32.539 8.051 1.00 55.20 22 ILE A C 3
ATOM 2040 O O . ILE A 1 22 ? 14.360 33.212 8.694 1.00 44.10 22 ILE A O 3
ATOM 2056 N N . ALA A 1 23 ? 15.686 31.404 8.506 1.00 43.31 23 ALA A N 3
ATOM 2057 C CA . ALA A 1 23 ? 15.335 30.874 9.817 1.00 13.13 23 ALA A CA 3
ATOM 2058 C C . ALA A 1 23 ? 15.815 31.799 10.930 1.00 14.53 23 ALA A C 3
ATOM 2059 O O . ALA A 1 23 ? 17.015 31.989 11.119 1.00 64.02 23 ALA A O 3
ATOM 2066 N N . GLY A 1 24 ? 14.867 32.375 11.665 1.00 24.43 24 GLY A N 3
ATOM 2067 C CA . GLY A 1 24 ? 15.214 33.274 12.750 1.00 40.20 24 GLY A CA 3
ATOM 2068 C C . GLY A 1 24 ? 15.826 34.570 12.256 1.00 53.05 24 GLY A C 3
ATOM 2069 O O . GLY A 1 24 ? 16.470 35.290 13.017 1.00 3.13 24 GLY A O 3
ATOM 2073 N N . MET A 1 25 ? 15.625 34.867 10.976 1.00 72.12 25 MET A N 3
ATOM 2074 C CA . MET A 1 25 ? 16.162 36.085 10.381 1.00 63.03 25 MET A CA 3
ATOM 2075 C C . MET A 1 25 ? 15.195 37.251 10.561 1.00 72.55 25 MET A C 3
ATOM 2076 O O . MET A 1 25 ? 14.132 37.100 11.164 1.00 45.22 25 MET A O 3
ATOM 2090 N N . SER A 1 26 ? 15.570 38.412 10.034 1.00 72.24 26 SER A N 3
ATOM 2091 C CA . SER A 1 26 ? 14.737 39.604 10.140 1.00 72.11 26 SER A CA 3
ATOM 2092 C C . SER A 1 26 ? 13.797 39.719 8.943 1.00 24.32 26 SER A C 3
ATOM 2093 O O . SER A 1 26 ? 13.668 40.785 8.342 1.00 71.41 26 SER A O 3
ATOM 2101 N N . ALA A 1 27 ? 13.144 38.612 8.604 1.00 41.34 27 ALA A N 3
ATOM 2102 C CA . ALA A 1 27 ? 12.215 38.588 7.481 1.00 61.03 27 ALA A CA 3
ATOM 2103 C C . ALA A 1 27 ? 10.783 38.826 7.948 1.00 61.03 27 ALA A C 3
ATOM 2104 O O . ALA A 1 27 ? 10.484 38.731 9.138 1.00 64.34 27 ALA A O 3
ATOM 2111 N N . ALA A 1 28 ? 9.901 39.137 7.003 1.00 64.40 28 ALA A N 3
ATOM 2112 C CA . ALA A 1 28 ? 8.500 39.387 7.318 1.00 25.10 28 ALA A CA 3
ATOM 2113 C C . ALA A 1 28 ? 7.887 38.208 8.066 1.00 1.44 28 ALA A C 3
ATOM 2114 O O . ALA A 1 28 ? 7.563 37.181 7.470 1.00 74.01 28 ALA A O 3
ATOM 2121 N N . THR A 1 29 ? 7.731 38.363 9.378 1.00 73.53 29 THR A N 3
ATOM 2122 C CA . THR A 1 29 ? 7.158 37.311 10.208 1.00 21.40 29 THR A CA 3
ATOM 2123 C C . THR A 1 29 ? 5.760 37.687 10.686 1.00 4.11 29 THR A C 3
ATOM 2124 O O . THR A 1 29 ? 5.521 38.820 11.104 1.00 14.02 29 THR A O 3
ATOM 2135 N N . PHE A 1 30 ? 4.841 36.730 10.623 1.00 54.14 30 PHE A N 3
ATOM 2136 C CA . PHE A 1 30 ? 3.466 36.962 11.049 1.00 35.23 30 PHE A CA 3
ATOM 2137 C C . PHE A 1 30 ? 2.814 35.663 11.514 1.00 20.31 30 PHE A C 3
ATOM 2138 O O . PHE A 1 30 ? 3.418 34.592 11.445 1.00 1.04 30 PHE A O 3
ATOM 2155 N N . LYS A 1 31 ? 1.577 35.765 11.988 1.00 20.13 31 LYS A N 3
ATOM 2156 C CA . LYS A 1 31 ? 0.841 34.600 12.465 1.00 70.25 31 LYS A CA 3
ATOM 2157 C C . LYS A 1 31 ? -0.380 34.332 11.590 1.00 45.34 31 LYS A C 3
ATOM 2158 O O . LYS A 1 31 ? -1.223 35.209 11.400 1.00 13.21 31 LYS A O 3
ATOM 2177 N N . CYS A 1 32 ? -0.467 33.117 11.060 1.00 13.14 32 CYS A N 3
ATOM 2178 C CA . CYS A 1 32 ? -1.586 32.734 10.206 1.00 43.21 32 CYS A CA 3
ATOM 2179 C C . CYS A 1 32 ? -2.892 32.724 10.993 1.00 74.05 32 CYS A C 3
ATOM 2180 O O . CYS A 1 32 ? -3.023 32.055 12.017 1.00 33.45 32 CYS A O 3
ATOM 2188 N N . PRO A 1 33 ? -3.883 33.485 10.504 1.00 32.22 33 PRO A N 3
ATOM 2189 C CA . PRO A 1 33 ? -5.197 33.581 11.147 1.00 53.33 33 PRO A CA 3
ATOM 2190 C C . PRO A 1 33 ? -5.998 32.289 11.026 1.00 1.11 33 PRO A C 3
ATOM 2191 O O . PRO A 1 33 ? -7.077 32.160 11.604 1.00 12.20 33 PRO A O 3
ATOM 2202 N N . ASP A 1 34 ? -5.462 31.335 10.273 1.00 53.14 34 ASP A N 3
ATOM 2203 C CA . ASP A 1 34 ? -6.127 30.052 10.078 1.00 65.45 34 ASP A CA 3
ATOM 2204 C C . ASP A 1 34 ? -5.693 29.048 11.142 1.00 41.15 34 ASP A C 3
ATOM 2205 O O . ASP A 1 34 ? -6.528 28.446 11.818 1.00 63.22 34 ASP A O 3
ATOM 2214 N N . CYS A 1 35 ? -4.384 28.873 11.283 1.00 21.23 35 CYS A N 3
ATOM 2215 C CA . CYS A 1 35 ? -3.839 27.940 12.264 1.00 51.40 35 CYS A CA 3
ATOM 2216 C C . CYS A 1 35 ? -3.073 28.683 13.353 1.00 3.44 35 CYS A C 3
ATOM 2217 O O . CYS A 1 35 ? -3.217 28.389 14.539 1.00 25.41 35 CYS A O 3
ATOM 2225 N N . GLY A 1 36 ? -2.256 29.649 12.942 1.00 21.30 36 GLY A N 3
ATOM 2226 C CA . GLY A 1 36 ? -1.477 30.418 13.895 1.00 33.20 36 GLY A CA 3
ATOM 2227 C C . GLY A 1 36 ? -0.019 30.005 13.919 1.00 1.13 36 GLY A C 3
ATOM 2228 O O . GLY A 1 36 ? 0.686 30.254 14.896 1.00 4.55 36 GLY A O 3
ATOM 2232 N N . GLN A 1 37 ? 0.433 29.371 12.842 1.00 21.02 37 GLN A N 3
ATOM 2233 C CA . GLN A 1 37 ? 1.817 28.921 12.746 1.00 74.22 37 GLN A CA 3
ATOM 2234 C C . GLN A 1 37 ? 2.727 30.055 12.287 1.00 62.25 37 GLN A C 3
ATOM 2235 O O . GLN A 1 37 ? 2.511 30.647 11.230 1.00 64.45 37 GLN A O 3
ATOM 2249 N N . GLU A 1 38 ? 3.745 30.352 13.089 1.00 71.13 38 GLU A N 3
ATOM 2250 C CA . GLU A 1 38 ? 4.687 31.416 12.764 1.00 41.31 38 GLU A CA 3
ATOM 2251 C C . GLU A 1 38 ? 5.232 31.247 11.349 1.00 40.45 38 GLU A C 3
ATOM 2252 O O . GLU A 1 38 ? 5.957 30.295 11.061 1.00 21.50 38 GLU A O 3
ATOM 2264 N N . ILE A 1 39 ? 4.877 32.178 10.469 1.00 11.13 39 ILE A N 3
ATOM 2265 C CA . ILE A 1 39 ? 5.330 32.133 9.085 1.00 62.13 39 ILE A CA 3
ATOM 2266 C C . ILE A 1 39 ? 6.490 33.096 8.854 1.00 32.11 39 ILE A C 3
ATOM 2267 O O . ILE A 1 39 ? 6.486 34.220 9.356 1.00 72.01 39 ILE A O 3
ATOM 2283 N N . SER A 1 40 ? 7.481 32.648 8.090 1.00 10.01 40 SER A N 3
ATOM 2284 C CA . SER A 1 40 ? 8.649 33.469 7.794 1.00 50.31 40 SER A CA 3
ATOM 2285 C C . SER A 1 40 ? 8.798 33.680 6.290 1.00 31.12 40 SER A C 3
ATOM 2286 O O . SER A 1 40 ? 9.075 32.740 5.545 1.00 32.32 40 SER A O 3
ATOM 2294 N N . ARG A 1 41 ? 8.612 34.921 5.852 1.00 71.54 41 ARG A N 3
ATOM 2295 C CA . ARG A 1 41 ? 8.724 35.256 4.437 1.00 31.41 41 ARG A CA 3
ATOM 2296 C C . ARG A 1 41 ? 9.884 36.217 4.196 1.00 2.04 41 ARG A C 3
ATOM 2297 O O . ARG A 1 41 ? 10.003 37.243 4.868 1.00 60.40 41 ARG A O 3
ATOM 2318 N N . CYS A 1 42 ? 10.737 35.878 3.236 1.00 54.33 42 CYS A N 3
ATOM 2319 C CA . CYS A 1 42 ? 11.888 36.711 2.907 1.00 25.31 42 CYS A CA 3
ATOM 2320 C C . CYS A 1 42 ? 11.447 38.020 2.261 1.00 73.30 42 CYS A C 3
ATOM 2321 O O . CYS A 1 42 ? 10.314 38.142 1.795 1.00 42.24 42 CYS A O 3
ATOM 2329 N N . SER A 1 43 ? 12.348 38.996 2.239 1.00 41.34 43 SER A N 3
ATOM 2330 C CA . SER A 1 43 ? 12.050 40.299 1.655 1.00 73.23 43 SER A CA 3
ATOM 2331 C C . SER A 1 43 ? 11.484 40.146 0.246 1.00 32.12 43 SER A C 3
ATOM 2332 O O . SER A 1 43 ? 10.508 40.802 -0.118 1.00 73.24 43 SER A O 3
ATOM 2340 N N . LYS A 1 44 ? 12.104 39.275 -0.542 1.00 61.34 44 LYS A N 3
ATOM 2341 C CA . LYS A 1 44 ? 11.664 39.032 -1.911 1.00 52.51 44 LYS A CA 3
ATOM 2342 C C . LYS A 1 44 ? 10.178 38.690 -1.952 1.00 52.42 44 LYS A C 3
ATOM 2343 O O . LYS A 1 44 ? 9.472 39.061 -2.891 1.00 13.24 44 LYS A O 3
ATOM 2362 N N . CYS A 1 45 ? 9.710 37.983 -0.930 1.00 11.33 45 CYS A N 3
ATOM 2363 C CA . CYS A 1 45 ? 8.307 37.592 -0.849 1.00 50.10 45 CYS A CA 3
ATOM 2364 C C . CYS A 1 45 ? 7.396 38.812 -0.937 1.00 3.52 45 CYS A C 3
ATOM 2365 O O . CYS A 1 45 ? 6.238 38.707 -1.340 1.00 12.13 45 CYS A O 3
ATOM 2373 N N . ARG A 1 46 ? 7.928 39.969 -0.555 1.00 54.43 46 ARG A N 3
ATOM 2374 C CA . ARG A 1 46 ? 7.162 41.210 -0.588 1.00 72.51 46 ARG A CA 3
ATOM 2375 C C . ARG A 1 46 ? 6.476 41.389 -1.939 1.00 51.42 46 ARG A C 3
ATOM 2376 O O . ARG A 1 46 ? 5.363 41.910 -2.019 1.00 2.34 46 ARG A O 3
ATOM 2397 N N . LYS A 1 47 ? 7.148 40.955 -3.000 1.00 54.33 47 LYS A N 3
ATOM 2398 C CA . LYS A 1 47 ? 6.604 41.067 -4.349 1.00 22.13 47 LYS A CA 3
ATOM 2399 C C . LYS A 1 47 ? 5.544 39.999 -4.598 1.00 14.41 47 LYS A C 3
ATOM 2400 O O . LYS A 1 47 ? 4.559 40.241 -5.296 1.00 45.41 47 LYS A O 3
ATOM 2419 N N . GLN A 1 48 ? 5.751 38.820 -4.022 1.00 32.24 48 GLN A N 3
ATOM 2420 C CA . GLN A 1 48 ? 4.811 37.716 -4.182 1.00 1.44 48 GLN A CA 3
ATOM 2421 C C . GLN A 1 48 ? 3.634 37.860 -3.222 1.00 43.12 48 GLN A C 3
ATOM 2422 O O . GLN A 1 48 ? 2.729 37.026 -3.205 1.00 24.22 48 GLN A O 3
ATOM 2436 N N . SER A 1 49 ? 3.654 38.923 -2.425 1.00 13.51 49 SER A N 3
ATOM 2437 C CA . SER A 1 49 ? 2.590 39.174 -1.459 1.00 41.33 49 SER A CA 3
ATOM 2438 C C . SER A 1 49 ? 1.227 39.189 -2.144 1.00 50.54 49 SER A C 3
ATOM 2439 O O . SER A 1 49 ? 0.214 38.839 -1.542 1.00 35.42 49 SER A O 3
ATOM 2447 N N . ASN A 1 50 ? 1.212 39.599 -3.409 1.00 13.13 50 ASN A N 3
ATOM 2448 C CA . ASN A 1 50 ? -0.026 39.661 -4.177 1.00 54.11 50 ASN A CA 3
ATOM 2449 C C . ASN A 1 50 ? -0.776 38.334 -4.110 1.00 24.25 50 ASN A C 3
ATOM 2450 O O . ASN A 1 50 ? -2.004 38.297 -4.192 1.00 71.22 50 ASN A O 3
ATOM 2461 N N . LEU A 1 51 ? -0.028 37.246 -3.958 1.00 53.13 51 LEU A N 3
ATOM 2462 C CA . LEU A 1 51 ? -0.621 35.915 -3.879 1.00 10.53 51 LEU A CA 3
ATOM 2463 C C . LEU A 1 51 ? 0.274 34.967 -3.087 1.00 14.33 51 LEU A C 3
ATOM 2464 O O . LEU A 1 51 ? 1.320 34.535 -3.571 1.00 10.31 51 LEU A O 3
ATOM 2480 N N . TYR A 1 52 ? -0.146 34.646 -1.868 1.00 51.11 52 TYR A N 3
ATOM 2481 C CA . TYR A 1 52 ? 0.617 33.749 -1.009 1.00 21.03 52 TYR A CA 3
ATOM 2482 C C . TYR A 1 52 ? -0.242 32.575 -0.547 1.00 45.40 52 TYR A C 3
ATOM 2483 O O . TYR A 1 52 ? -1.439 32.521 -0.826 1.00 43.21 52 TYR A O 3
ATOM 2501 N N . GLU A 1 53 ? 0.380 31.638 0.162 1.00 44.33 53 GLU A N 3
ATOM 2502 C CA . GLU A 1 53 ? -0.326 30.465 0.662 1.00 13.23 53 GLU A CA 3
ATOM 2503 C C . GLU A 1 53 ? 0.413 29.848 1.846 1.00 45.31 53 GLU A C 3
ATOM 2504 O O . GLU A 1 53 ? 1.594 29.512 1.747 1.00 42.33 53 GLU A O 3
ATOM 2516 N N . CYS A 1 54 ? -0.289 29.703 2.964 1.00 3.41 54 CYS A N 3
ATOM 2517 C CA . CYS A 1 54 ? 0.301 29.128 4.168 1.00 11.41 54 CYS A CA 3
ATOM 2518 C C . CYS A 1 54 ? 0.708 27.677 3.934 1.00 0.24 54 CYS A C 3
ATOM 2519 O O . CYS A 1 54 ? -0.129 26.796 3.739 1.00 21.43 54 CYS A O 3
ATOM 2527 N N . PRO A 1 55 ? 2.025 27.422 3.952 1.00 34.44 55 PRO A N 3
ATOM 2528 C CA . PRO A 1 55 ? 2.573 26.078 3.743 1.00 1.41 55 PRO A CA 3
ATOM 2529 C C . PRO A 1 55 ? 2.276 25.143 4.910 1.00 70.52 55 PRO A C 3
ATOM 2530 O O . PRO A 1 55 ? 2.480 23.932 4.815 1.00 45.23 55 PRO A O 3
ATOM 2541 N N . ASP A 1 56 ? 1.792 25.710 6.009 1.00 4.31 56 ASP A N 3
ATOM 2542 C CA . ASP A 1 56 ? 1.465 24.926 7.194 1.00 4.02 56 ASP A CA 3
ATOM 2543 C C . ASP A 1 56 ? 0.098 24.266 7.049 1.00 71.23 56 ASP A C 3
ATOM 2544 O O . ASP A 1 56 ? -0.023 23.042 7.124 1.00 41.41 56 ASP A O 3
ATOM 2553 N N . CYS A 1 57 ? -0.929 25.083 6.841 1.00 24.14 57 CYS A N 3
ATOM 2554 C CA . CYS A 1 57 ? -2.289 24.578 6.687 1.00 5.43 57 CYS A CA 3
ATOM 2555 C C . CYS A 1 57 ? -2.747 24.685 5.236 1.00 23.44 57 CYS A C 3
ATOM 2556 O O . CYS A 1 57 ? -3.944 24.707 4.953 1.00 44.03 57 CYS A O 3
ATOM 2564 N N . GLY A 1 58 ? -1.785 24.752 4.321 1.00 61.43 58 GLY A N 3
ATOM 2565 C CA . GLY A 1 58 ? -2.110 24.857 2.910 1.00 24.22 58 GLY A CA 3
ATOM 2566 C C . GLY A 1 58 ? -3.223 25.851 2.644 1.00 25.10 58 GLY A C 3
ATOM 2567 O O . GLY A 1 58 ? -4.109 25.598 1.828 1.00 63.05 58 GLY A O 3
ATOM 2571 N N . PHE A 1 59 ? -3.179 26.985 3.336 1.00 61.23 59 PHE A N 3
ATOM 2572 C CA . PHE A 1 59 ? -4.193 28.020 3.172 1.00 70.21 59 PHE A CA 3
ATOM 2573 C C . PHE A 1 59 ? -3.783 29.017 2.093 1.00 43.43 59 PHE A C 3
ATOM 2574 O O . PHE A 1 59 ? -2.941 29.885 2.323 1.00 41.23 59 PHE A O 3
ATOM 2591 N N . MET A 1 60 ? -4.384 28.886 0.915 1.00 45.04 60 MET A N 3
ATOM 2592 C CA . MET A 1 60 ? -4.081 29.776 -0.200 1.00 53.14 60 MET A CA 3
ATOM 2593 C C . MET A 1 60 ? -4.810 31.107 -0.046 1.00 44.51 60 MET A C 3
ATOM 2594 O O . MET A 1 60 ? -5.976 31.146 0.342 1.00 14.41 60 MET A O 3
ATOM 2608 N N . GLY A 1 61 ? -4.113 32.198 -0.353 1.00 24.54 61 GLY A N 3
ATOM 2609 C CA . GLY A 1 61 ? -4.710 33.516 -0.241 1.00 24.42 61 GLY A CA 3
ATOM 2610 C C . GLY A 1 61 ? -4.046 34.531 -1.150 1.00 13.44 61 GLY A C 3
ATOM 2611 O O . GLY A 1 61 ? -3.121 34.216 -1.898 1.00 31.10 61 GLY A O 3
ATOM 2615 N N . PRO A 1 62 ? -4.524 35.783 -1.092 1.00 50.51 62 PRO A N 3
ATOM 2616 C CA . PRO A 1 62 ? -3.986 36.874 -1.911 1.00 14.22 62 PRO A CA 3
ATOM 2617 C C . PRO A 1 62 ? -2.583 37.285 -1.479 1.00 42.34 62 PRO A C 3
ATOM 2618 O O . PRO A 1 62 ? -2.410 38.251 -0.736 1.00 45.00 62 PRO A O 3
ATOM 2629 N N . GLY A 1 1 ? 12.805 6.425 -6.837 1.00 73.15 1 GLY A N 4
ATOM 2630 C CA . GLY A 1 1 ? 12.037 6.780 -5.658 1.00 73.53 1 GLY A CA 4
ATOM 2631 C C . GLY A 1 1 ? 12.031 8.273 -5.398 1.00 34.23 1 GLY A C 4
ATOM 2632 O O . GLY A 1 1 ? 10.985 8.918 -5.469 1.00 21.20 1 GLY A O 4
ATOM 2636 N N . ALA A 1 2 ? 13.201 8.823 -5.093 1.00 42.43 2 ALA A N 4
ATOM 2637 C CA . ALA A 1 2 ? 13.327 10.250 -4.821 1.00 73.13 2 ALA A CA 4
ATOM 2638 C C . ALA A 1 2 ? 12.465 10.660 -3.632 1.00 23.14 2 ALA A C 4
ATOM 2639 O O . ALA A 1 2 ? 11.734 11.648 -3.694 1.00 62.21 2 ALA A O 4
ATOM 2646 N N . MET A 1 3 ? 12.556 9.894 -2.549 1.00 44.13 3 MET A N 4
ATOM 2647 C CA . MET A 1 3 ? 11.785 10.179 -1.345 1.00 0.01 3 MET A CA 4
ATOM 2648 C C . MET A 1 3 ? 12.481 11.234 -0.490 1.00 60.43 3 MET A C 4
ATOM 2649 O O . MET A 1 3 ? 13.700 11.206 -0.324 1.00 54.31 3 MET A O 4
ATOM 2663 N N . GLY A 1 4 ? 11.698 12.163 0.050 1.00 70.24 4 GLY A N 4
ATOM 2664 C CA . GLY A 1 4 ? 12.257 13.213 0.880 1.00 45.31 4 GLY A CA 4
ATOM 2665 C C . GLY A 1 4 ? 11.189 14.072 1.527 1.00 31.21 4 GLY A C 4
ATOM 2666 O O . GLY A 1 4 ? 10.406 13.589 2.345 1.00 22.22 4 GLY A O 4
ATOM 2670 N N . SER A 1 5 ? 11.157 15.349 1.162 1.00 54.44 5 SER A N 4
ATOM 2671 C CA . SER A 1 5 ? 10.180 16.279 1.717 1.00 74.35 5 SER A CA 4
ATOM 2672 C C . SER A 1 5 ? 8.763 15.889 1.304 1.00 24.42 5 SER A C 4
ATOM 2673 O O . SER A 1 5 ? 7.830 15.969 2.101 1.00 14.13 5 SER A O 4
ATOM 2681 N N . GLU A 1 6 ? 8.614 15.466 0.053 1.00 75.33 6 GLU A N 4
ATOM 2682 C CA . GLU A 1 6 ? 7.311 15.064 -0.466 1.00 64.22 6 GLU A CA 4
ATOM 2683 C C . GLU A 1 6 ? 6.741 13.900 0.339 1.00 75.11 6 GLU A C 4
ATOM 2684 O O . GLU A 1 6 ? 5.533 13.821 0.566 1.00 3.40 6 GLU A O 4
ATOM 2696 N N . SER A 1 7 ? 7.618 12.998 0.767 1.00 34.32 7 SER A N 4
ATOM 2697 C CA . SER A 1 7 ? 7.202 11.835 1.543 1.00 15.31 7 SER A CA 4
ATOM 2698 C C . SER A 1 7 ? 6.770 12.246 2.948 1.00 71.14 7 SER A C 4
ATOM 2699 O O . SER A 1 7 ? 5.717 11.830 3.431 1.00 44.32 7 SER A O 4
ATOM 2707 N N . GLU A 1 8 ? 7.592 13.065 3.597 1.00 73.31 8 GLU A N 4
ATOM 2708 C CA . GLU A 1 8 ? 7.296 13.531 4.946 1.00 14.14 8 GLU A CA 4
ATOM 2709 C C . GLU A 1 8 ? 8.038 14.830 5.248 1.00 32.23 8 GLU A C 4
ATOM 2710 O O . GLU A 1 8 ? 9.068 15.122 4.642 1.00 2.33 8 GLU A O 4
ATOM 2722 N N . GLN A 1 9 ? 7.505 15.604 6.188 1.00 24.25 9 GLN A N 4
ATOM 2723 C CA . GLN A 1 9 ? 8.116 16.872 6.570 1.00 64.41 9 GLN A CA 4
ATOM 2724 C C . GLN A 1 9 ? 7.779 17.226 8.014 1.00 32.24 9 GLN A C 4
ATOM 2725 O O . GLN A 1 9 ? 6.865 16.652 8.607 1.00 54.41 9 GLN A O 4
ATOM 2739 N N . ARG A 1 10 ? 8.523 18.174 8.575 1.00 33.54 10 ARG A N 4
ATOM 2740 C CA . ARG A 1 10 ? 8.303 18.603 9.951 1.00 21.22 10 ARG A CA 4
ATOM 2741 C C . ARG A 1 10 ? 8.062 20.108 10.019 1.00 11.01 10 ARG A C 4
ATOM 2742 O O . ARG A 1 10 ? 6.931 20.558 10.205 1.00 11.51 10 ARG A O 4
ATOM 2763 N N . HIS A 1 11 ? 9.133 20.881 9.868 1.00 54.23 11 HIS A N 4
ATOM 2764 C CA . HIS A 1 11 ? 9.037 22.336 9.912 1.00 44.02 11 HIS A CA 4
ATOM 2765 C C . HIS A 1 11 ? 9.459 22.949 8.580 1.00 71.45 11 HIS A C 4
ATOM 2766 O O . HIS A 1 11 ? 10.284 23.861 8.538 1.00 22.52 11 HIS A O 4
ATOM 2780 N N . ALA A 1 1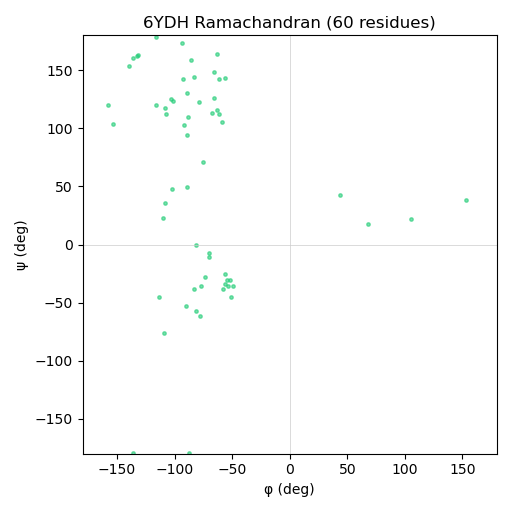2 ? 8.887 22.441 7.493 1.00 70.52 12 ALA A N 4
ATOM 2781 C CA . ALA A 1 12 ? 9.203 22.938 6.160 1.00 55.53 12 ALA A CA 4
ATOM 2782 C C . ALA A 1 12 ? 8.759 24.388 5.996 1.00 54.11 12 ALA A C 4
ATOM 2783 O O . ALA A 1 12 ? 7.594 24.662 5.704 1.00 0.21 12 ALA A O 4
ATOM 2790 N N . HIS A 1 13 ? 9.694 25.314 6.186 1.00 34.31 13 HIS A N 4
ATOM 2791 C CA . HIS A 1 13 ? 9.398 26.736 6.059 1.00 0.43 13 HIS A CA 4
ATOM 2792 C C . HIS A 1 13 ? 9.922 27.284 4.736 1.00 45.45 13 HIS A C 4
ATOM 2793 O O . HIS A 1 13 ? 11.132 27.393 4.534 1.00 33.22 13 HIS A O 4
ATOM 2807 N N . GLN A 1 14 ? 9.005 27.627 3.837 1.00 13.03 14 GLN A N 4
ATOM 2808 C CA . GLN A 1 14 ? 9.376 28.162 2.533 1.00 52.13 14 GLN A CA 4
ATOM 2809 C C . GLN A 1 14 ? 8.619 29.453 2.239 1.00 44.43 14 GLN A C 4
ATOM 2810 O O . GLN A 1 14 ? 7.660 29.794 2.932 1.00 71.32 14 GLN A O 4
ATOM 2824 N N . CYS A 1 15 ? 9.058 30.168 1.208 1.00 14.24 15 CYS A N 4
ATOM 2825 C CA . CYS A 1 15 ? 8.422 31.424 0.823 1.00 23.54 15 CYS A CA 4
ATOM 2826 C C . CYS A 1 15 ? 7.019 31.178 0.280 1.00 55.21 15 CYS A C 4
ATOM 2827 O O . CYS A 1 15 ? 6.775 30.194 -0.419 1.00 11.24 15 CYS A O 4
ATOM 2835 N N . VAL A 1 16 ? 6.097 32.079 0.607 1.00 62.03 16 VAL A N 4
ATOM 2836 C CA . VAL A 1 16 ? 4.717 31.960 0.152 1.00 10.41 16 VAL A CA 4
ATOM 2837 C C . VAL A 1 16 ? 4.595 32.300 -1.329 1.00 43.02 16 VAL A C 4
ATOM 2838 O O . VAL A 1 16 ? 3.701 31.808 -2.018 1.00 3.31 16 VAL A O 4
ATOM 2851 N N . SER A 1 17 ? 5.501 33.144 -1.814 1.00 31.24 17 SER A N 4
ATOM 2852 C CA . SER A 1 17 ? 5.493 33.552 -3.213 1.00 44.44 17 SER A CA 4
ATOM 2853 C C . SER A 1 17 ? 6.088 32.463 -4.101 1.00 33.35 17 SER A C 4
ATOM 2854 O O . SER A 1 17 ? 5.412 31.924 -4.978 1.00 51.00 17 SER A O 4
ATOM 2862 N N . CYS A 1 18 ? 7.356 32.144 -3.865 1.00 75.44 18 CYS A N 4
ATOM 2863 C CA . CYS A 1 18 ? 8.043 31.119 -4.643 1.00 71.40 18 CYS A CA 4
ATOM 2864 C C . CYS A 1 18 ? 8.271 29.864 -3.807 1.00 70.50 18 CYS A C 4
ATOM 2865 O O . CYS A 1 18 ? 7.578 28.861 -3.972 1.00 74.21 18 CYS A O 4
ATOM 2873 N N . GLY A 1 19 ? 9.250 29.926 -2.909 1.00 52.32 19 GLY A N 4
ATOM 2874 C CA . GLY A 1 19 ? 9.553 28.788 -2.062 1.00 24.10 19 GLY A CA 4
ATOM 2875 C C . GLY A 1 19 ? 11.007 28.756 -1.633 1.00 71.41 19 GLY A C 4
ATOM 2876 O O . GLY A 1 19 ? 11.619 27.689 -1.571 1.00 60.01 19 GLY A O 4
ATOM 2880 N N . ILE A 1 20 ? 11.561 29.927 -1.338 1.00 21.41 20 ILE A N 4
ATOM 2881 C CA . ILE A 1 20 ? 12.952 30.028 -0.913 1.00 71.34 20 ILE A CA 4
ATOM 2882 C C . ILE A 1 20 ? 13.220 29.151 0.306 1.00 53.45 20 ILE A C 4
ATOM 2883 O O . ILE A 1 20 ? 12.369 29.017 1.184 1.00 25.34 20 ILE A O 4
ATOM 2899 N N . ASN A 1 21 ? 14.408 28.559 0.352 1.00 64.11 21 ASN A N 4
ATOM 2900 C CA . ASN A 1 21 ? 14.790 27.696 1.464 1.00 15.12 21 ASN A CA 4
ATOM 2901 C C . ASN A 1 21 ? 15.174 28.523 2.687 1.00 2.22 21 ASN A C 4
ATOM 2902 O O . ASN A 1 21 ? 16.304 28.446 3.171 1.00 32.51 21 ASN A O 4
ATOM 2913 N N . ILE A 1 22 ? 14.227 29.314 3.182 1.00 65.54 22 ILE A N 4
ATOM 2914 C CA . ILE A 1 22 ? 14.467 30.153 4.349 1.00 53.32 22 ILE A CA 4
ATOM 2915 C C . ILE A 1 22 ? 13.919 29.504 5.615 1.00 74.11 22 ILE A C 4
ATOM 2916 O O . ILE A 1 22 ? 13.423 30.187 6.510 1.00 11.14 22 ILE A O 4
ATOM 2932 N N . ALA A 1 23 ? 14.013 28.180 5.683 1.00 60.02 23 ALA A N 4
ATOM 2933 C CA . ALA A 1 23 ? 13.530 27.438 6.841 1.00 43.10 23 ALA A CA 4
ATOM 2934 C C . ALA A 1 23 ? 14.525 27.513 7.994 1.00 10.04 23 ALA A C 4
ATOM 2935 O O . ALA A 1 23 ? 15.640 27.002 7.900 1.00 71.23 23 ALA A O 4
ATOM 2942 N N . GLY A 1 24 ? 14.114 28.155 9.084 1.00 73.20 24 GLY A N 4
ATOM 2943 C CA . GLY A 1 24 ? 14.981 28.285 10.240 1.00 44.41 24 GLY A CA 4
ATOM 2944 C C . GLY A 1 24 ? 15.780 29.573 10.222 1.00 4.44 24 GLY A C 4
ATOM 2945 O O . GLY A 1 24 ? 16.210 30.059 11.268 1.00 23.02 24 GLY A O 4
ATOM 2949 N N . MET A 1 25 ? 15.981 30.127 9.031 1.00 3.21 25 MET A N 4
ATOM 2950 C CA . MET A 1 25 ? 16.735 31.367 8.882 1.00 31.23 25 MET A CA 4
ATOM 2951 C C . MET A 1 25 ? 15.886 32.570 9.279 1.00 53.33 25 MET A C 4
ATOM 2952 O O . MET A 1 25 ? 14.779 32.418 9.796 1.00 61.42 25 MET A O 4
ATOM 2966 N N . SER A 1 26 ? 16.411 33.766 9.033 1.00 0.33 26 SER A N 4
ATOM 2967 C CA . SER A 1 26 ? 15.702 34.996 9.369 1.00 64.13 26 SER A CA 4
ATOM 2968 C C . SER A 1 26 ? 14.903 35.506 8.173 1.00 20.54 26 SER A C 4
ATOM 2969 O O . SER A 1 26 ? 15.406 35.552 7.051 1.00 14.10 26 SER A O 4
ATOM 2977 N N . ALA A 1 27 ? 13.655 35.887 8.424 1.00 73.34 27 ALA A N 4
ATOM 2978 C CA . ALA A 1 27 ? 12.785 36.395 7.370 1.00 64.13 27 ALA A CA 4
ATOM 2979 C C . ALA A 1 27 ? 11.437 36.830 7.933 1.00 53.22 27 ALA A C 4
ATOM 2980 O O . ALA A 1 27 ? 11.129 36.578 9.097 1.00 3.24 27 ALA A O 4
ATOM 2987 N N . ALA A 1 28 ? 10.636 37.486 7.099 1.00 62.54 28 ALA A N 4
ATOM 2988 C CA . ALA A 1 28 ? 9.320 37.955 7.513 1.00 31.44 28 ALA A CA 4
ATOM 2989 C C . ALA A 1 28 ? 8.436 36.792 7.954 1.00 44.35 28 ALA A C 4
ATOM 2990 O O . ALA A 1 28 ? 7.824 36.116 7.126 1.00 23.55 28 ALA A O 4
ATOM 2997 N N . THR A 1 29 ? 8.374 36.564 9.262 1.00 43.31 29 THR A N 4
ATOM 2998 C CA . THR A 1 29 ? 7.567 35.483 9.812 1.00 63.52 29 THR A CA 4
ATOM 2999 C C . THR A 1 29 ? 6.392 36.027 10.615 1.00 53.11 29 THR A C 4
ATOM 3000 O O . THR A 1 29 ? 6.539 36.979 11.382 1.00 33.32 29 THR A O 4
ATOM 3011 N N . PHE A 1 30 ? 5.225 35.418 10.434 1.00 33.52 30 PHE A N 4
ATOM 3012 C CA . PHE A 1 30 ? 4.023 35.842 11.142 1.00 33.05 30 PHE A CA 4
ATOM 3013 C C . PHE A 1 30 ? 3.037 34.686 11.282 1.00 72.20 30 PHE A C 4
ATOM 3014 O O . PHE A 1 30 ? 3.245 33.606 10.727 1.00 11.52 30 PHE A O 4
ATOM 3031 N N . LYS A 1 31 ? 1.962 34.919 12.028 1.00 42.32 31 LYS A N 4
ATOM 3032 C CA . LYS A 1 31 ? 0.942 33.899 12.241 1.00 2.54 31 LYS A CA 4
ATOM 3033 C C . LYS A 1 31 ? -0.336 34.242 11.483 1.00 33.51 31 LYS A C 4
ATOM 3034 O O . LYS A 1 31 ? -0.893 35.328 11.645 1.00 53.01 31 LYS A O 4
ATOM 3053 N N . CYS A 1 32 ? -0.796 33.308 10.657 1.00 15.34 32 CYS A N 4
ATOM 3054 C CA . CYS A 1 32 ? -2.010 33.511 9.875 1.00 54.24 32 CYS A CA 4
ATOM 3055 C C . CYS A 1 32 ? -3.232 33.614 10.782 1.00 2.23 32 CYS A C 4
ATOM 3056 O O . CYS A 1 32 ? -3.503 32.736 11.601 1.00 32.31 32 CYS A O 4
ATOM 3064 N N . PRO A 1 33 ? -3.987 34.713 10.637 1.00 45.43 33 PRO A N 4
ATOM 3065 C CA . PRO A 1 33 ? -5.191 34.958 11.436 1.00 41.23 33 PRO A CA 4
ATOM 3066 C C . PRO A 1 33 ? -6.329 34.010 11.074 1.00 20.14 33 PRO A C 4
ATOM 3067 O O . PRO A 1 33 ? -7.366 33.989 11.737 1.00 14.00 33 PRO A O 4
ATOM 3078 N N . ASP A 1 34 ? -6.128 33.226 10.021 1.00 41.44 34 ASP A N 4
ATOM 3079 C CA . ASP A 1 34 ? -7.137 32.274 9.572 1.00 12.12 34 ASP A CA 4
ATOM 3080 C C . ASP A 1 34 ? -6.964 30.929 10.271 1.00 43.12 34 ASP A C 4
ATOM 3081 O O . ASP A 1 34 ? -7.901 30.407 10.875 1.00 33.02 34 ASP A O 4
ATOM 3090 N N . CYS A 1 35 ? -5.760 30.374 10.183 1.00 74.41 35 CYS A N 4
ATOM 3091 C CA . CYS A 1 35 ? -5.464 29.088 10.805 1.00 35.11 35 CYS A CA 4
ATOM 3092 C C . CYS A 1 35 ? -4.473 29.254 11.952 1.00 10.40 35 CYS A C 4
ATOM 3093 O O . CYS A 1 35 ? -4.649 28.681 13.026 1.00 1.44 35 CYS A O 4
ATOM 3101 N N . GLY A 1 36 ? -3.428 30.042 11.715 1.00 14.31 36 GLY A N 4
ATOM 3102 C CA . GLY A 1 36 ? -2.423 30.269 12.737 1.00 70.42 36 GLY A CA 4
ATOM 3103 C C . GLY A 1 36 ? -1.151 29.485 12.482 1.00 43.12 36 GLY A C 4
ATOM 3104 O O . GLY A 1 36 ? -0.370 29.242 13.401 1.00 31.45 36 GLY A O 4
ATOM 3108 N N . GLN A 1 37 ? -0.943 29.088 11.230 1.00 4.54 37 GLN A N 4
ATOM 3109 C CA . GLN A 1 37 ? 0.243 28.326 10.859 1.00 61.34 37 GLN A CA 4
ATOM 3110 C C . GLN A 1 37 ? 1.430 29.251 10.610 1.00 32.10 37 GLN A C 4
ATOM 3111 O O . GLN A 1 37 ? 1.353 30.167 9.792 1.00 64.42 37 GLN A O 4
ATOM 3125 N N . GLU A 1 38 ? 2.525 29.005 11.322 1.00 22.21 38 GLU A N 4
ATOM 3126 C CA . GLU A 1 38 ? 3.727 29.818 11.179 1.00 63.44 38 GLU A CA 4
ATOM 3127 C C . GLU A 1 38 ? 4.132 29.936 9.712 1.00 24.31 38 GLU A C 4
ATOM 3128 O O . GLU A 1 38 ? 4.527 28.952 9.085 1.00 31.02 38 GLU A O 4
ATOM 3140 N N . ILE A 1 39 ? 4.031 31.145 9.172 1.00 1.51 39 ILE A N 4
ATOM 3141 C CA . ILE A 1 39 ? 4.387 31.393 7.780 1.00 21.54 39 ILE A CA 4
ATOM 3142 C C . ILE A 1 39 ? 5.753 32.062 7.673 1.00 61.22 39 ILE A C 4
ATOM 3143 O O . ILE A 1 39 ? 6.045 33.019 8.390 1.00 60.23 39 ILE A O 4
ATOM 3159 N N . SER A 1 40 ? 6.586 31.553 6.771 1.00 61.52 40 SER A N 4
ATOM 3160 C CA . SER A 1 40 ? 7.923 32.100 6.570 1.00 32.40 40 SER A CA 4
ATOM 3161 C C . SER A 1 40 ? 8.046 32.740 5.191 1.00 41.31 40 SER A C 4
ATOM 3162 O O . SER A 1 40 ? 7.974 32.058 4.169 1.00 72.02 40 SER A O 4
ATOM 3170 N N . ARG A 1 41 ? 8.232 34.056 5.171 1.00 25.03 41 ARG A N 4
ATOM 3171 C CA . ARG A 1 41 ? 8.365 34.790 3.919 1.00 54.33 41 ARG A CA 4
ATOM 3172 C C . ARG A 1 41 ? 9.751 35.416 3.799 1.00 10.42 41 ARG A C 4
ATOM 3173 O O . ARG A 1 41 ? 10.243 36.043 4.739 1.00 60.14 41 ARG A O 4
ATOM 3194 N N . CYS A 1 42 ? 10.375 35.242 2.640 1.00 50.33 42 CYS A N 4
ATOM 3195 C CA . CYS A 1 42 ? 11.705 35.789 2.398 1.00 44.13 42 CYS A CA 4
ATOM 3196 C C . CYS A 1 42 ? 11.644 37.300 2.195 1.00 31.52 42 CYS A C 4
ATOM 3197 O O . CYS A 1 42 ? 10.577 37.859 1.945 1.00 53.42 42 CYS A O 4
ATOM 3205 N N . SER A 1 43 ? 12.796 37.954 2.307 1.00 34.30 43 SER A N 4
ATOM 3206 C CA . SER A 1 43 ? 12.872 39.401 2.142 1.00 70.52 43 SER A CA 4
ATOM 3207 C C . SER A 1 43 ? 12.189 39.836 0.849 1.00 11.51 43 SER A C 4
ATOM 3208 O O . SER A 1 43 ? 11.445 40.817 0.826 1.00 53.00 43 SER A O 4
ATOM 3216 N N . LYS A 1 44 ? 12.447 39.100 -0.226 1.00 44.45 44 LYS A N 4
ATOM 3217 C CA . LYS A 1 44 ? 11.858 39.408 -1.524 1.00 61.33 44 LYS A CA 4
ATOM 3218 C C . LYS A 1 44 ? 10.342 39.535 -1.417 1.00 11.42 44 LYS A C 4
ATOM 3219 O O . LYS A 1 44 ? 9.728 40.350 -2.107 1.00 13.13 44 LYS A O 4
ATOM 3238 N N . CYS A 1 45 ? 9.745 38.727 -0.548 1.00 0.43 45 CYS A N 4
ATOM 3239 C CA . CYS A 1 45 ? 8.300 38.751 -0.350 1.00 21.23 45 CYS A CA 4
ATOM 3240 C C . CYS A 1 45 ? 7.821 40.158 -0.006 1.00 61.44 45 CYS A C 4
ATOM 3241 O O . CYS A 1 45 ? 6.670 40.512 -0.263 1.00 45.22 45 CYS A O 4
ATOM 3249 N N . ARG A 1 46 ? 8.711 40.954 0.577 1.00 52.12 46 ARG A N 4
ATOM 3250 C CA . ARG A 1 46 ? 8.378 42.321 0.958 1.00 0.32 46 ARG A CA 4
ATOM 3251 C C . ARG A 1 46 ? 7.711 43.061 -0.198 1.00 12.14 46 ARG A C 4
ATOM 3252 O O . ARG A 1 46 ? 6.814 43.879 0.009 1.00 32.33 46 ARG A O 4
ATOM 3273 N N . LYS A 1 47 ? 8.155 42.769 -1.415 1.00 61.12 47 LYS A N 4
ATOM 3274 C CA . LYS A 1 47 ? 7.602 43.405 -2.605 1.00 72.31 47 LYS A CA 4
ATOM 3275 C C . LYS A 1 47 ? 6.252 42.796 -2.969 1.00 75.22 47 LYS A C 4
ATOM 3276 O O . LYS A 1 47 ? 5.350 43.495 -3.432 1.00 25.05 47 LYS A O 4
ATOM 3295 N N . GLN A 1 48 ? 6.119 41.491 -2.756 1.00 62.43 48 GLN A N 4
ATOM 3296 C CA . GLN A 1 48 ? 4.878 40.789 -3.062 1.00 10.21 48 GLN A CA 4
ATOM 3297 C C . GLN A 1 48 ? 3.866 40.956 -1.933 1.00 3.01 48 GLN A C 4
ATOM 3298 O O . GLN A 1 48 ? 2.753 40.435 -2.002 1.00 1.04 48 GLN A O 4
ATOM 3312 N N . SER A 1 49 ? 4.261 41.685 -0.894 1.00 40.41 49 SER A N 4
ATOM 3313 C CA . SER A 1 49 ? 3.390 41.917 0.252 1.00 0.41 49 SER A CA 4
ATOM 3314 C C . SER A 1 49 ? 2.056 42.510 -0.191 1.00 34.33 49 SER A C 4
ATOM 3315 O O . SER A 1 49 ? 1.025 42.287 0.442 1.00 33.24 49 SER A O 4
ATOM 3323 N N . ASN A 1 50 ? 2.085 43.266 -1.283 1.00 55.12 50 ASN A N 4
ATOM 3324 C CA . ASN A 1 50 ? 0.878 43.892 -1.812 1.00 31.13 50 ASN A CA 4
ATOM 3325 C C . ASN A 1 50 ? -0.237 42.864 -1.985 1.00 4.51 50 ASN A C 4
ATOM 3326 O O . ASN A 1 50 ? -1.419 43.189 -1.865 1.00 61.51 50 ASN A O 4
ATOM 3337 N N . LEU A 1 51 ? 0.148 41.625 -2.267 1.00 20.42 51 LEU A N 4
ATOM 3338 C CA . LEU A 1 51 ? -0.818 40.548 -2.456 1.00 52.20 51 LEU A CA 4
ATOM 3339 C C . LEU A 1 51 ? -0.196 39.194 -2.129 1.00 13.45 51 LEU A C 4
ATOM 3340 O O . LEU A 1 51 ? 0.621 38.675 -2.889 1.00 75.23 51 LEU A O 4
ATOM 3356 N N . TYR A 1 52 ? -0.590 38.628 -0.993 1.00 63.34 52 TYR A N 4
ATOM 3357 C CA . TYR A 1 52 ? -0.071 37.334 -0.565 1.00 2.20 52 TYR A CA 4
ATOM 3358 C C . TYR A 1 52 ? -1.197 36.315 -0.425 1.00 31.24 52 TYR A C 4
ATOM 3359 O O . TYR A 1 52 ? -2.370 36.643 -0.598 1.00 73.25 52 TYR A O 4
ATOM 3377 N N . GLU A 1 53 ? -0.830 35.077 -0.108 1.00 71.11 53 GLU A N 4
ATOM 3378 C CA . GLU A 1 53 ? -1.809 34.009 0.056 1.00 72.24 53 GLU A CA 4
ATOM 3379 C C . GLU A 1 53 ? -1.244 32.880 0.913 1.00 73.44 53 GLU A C 4
ATOM 3380 O O . GLU A 1 53 ? -0.216 32.289 0.581 1.00 43.14 53 GLU A O 4
ATOM 3392 N N . CYS A 1 54 ? -1.923 32.586 2.016 1.00 74.12 54 CYS A N 4
ATOM 3393 C CA . CYS A 1 54 ? -1.489 31.529 2.922 1.00 34.41 54 CYS A CA 4
ATOM 3394 C C . CYS A 1 54 ? -1.533 30.169 2.232 1.00 2.10 54 CYS A C 4
ATOM 3395 O O . CYS A 1 54 ? -2.597 29.650 1.895 1.00 52.44 54 CYS A O 4
ATOM 3403 N N . PRO A 1 55 ? -0.349 29.577 2.015 1.00 41.42 55 PRO A N 4
ATOM 3404 C CA . PRO A 1 55 ? -0.225 28.271 1.362 1.00 62.13 55 PRO A CA 4
ATOM 3405 C C . PRO A 1 55 ? -0.743 27.134 2.236 1.00 10.21 55 PRO A C 4
ATOM 3406 O O . PRO A 1 55 ? -0.904 26.005 1.772 1.00 5.13 55 PRO A O 4
ATOM 3417 N N . ASP A 1 56 ? -1.003 27.440 3.502 1.00 34.34 56 ASP A N 4
ATOM 3418 C CA . ASP A 1 56 ? -1.505 26.443 4.442 1.00 54.53 56 ASP A CA 4
ATOM 3419 C C . ASP A 1 56 ? -3.010 26.251 4.278 1.00 42.34 56 ASP A C 4
ATOM 3420 O O . ASP A 1 56 ? -3.478 25.145 4.007 1.00 73.12 56 ASP A O 4
ATOM 3429 N N . CYS A 1 57 ? -3.761 27.334 4.444 1.00 2.22 57 CYS A N 4
ATOM 3430 C CA . CYS A 1 57 ? -5.213 27.285 4.316 1.00 30.55 57 CYS A CA 4
ATOM 3431 C C . CYS A 1 57 ? -5.670 27.969 3.032 1.00 65.40 57 CYS A C 4
ATOM 3432 O O . CYS A 1 57 ? -6.814 28.406 2.922 1.00 32.24 57 CYS A O 4
ATOM 3440 N N . GLY A 1 58 ? -4.765 28.059 2.062 1.00 43.02 58 GLY A N 4
ATOM 3441 C CA . GLY A 1 58 ? -5.093 28.693 0.798 1.00 22.12 58 GLY A CA 4
ATOM 3442 C C . GLY A 1 58 ? -5.877 29.977 0.980 1.00 3.42 58 GLY A C 4
ATOM 3443 O O . GLY A 1 58 ? -6.836 30.236 0.253 1.00 1.21 58 GLY A O 4
ATOM 3447 N N . PHE A 1 59 ? -5.469 30.784 1.955 1.00 55.25 59 PHE A N 4
ATOM 3448 C CA . PHE A 1 59 ? -6.142 32.048 2.232 1.00 32.10 59 PHE A CA 4
ATOM 3449 C C . PHE A 1 59 ? -5.495 33.191 1.455 1.00 21.32 59 PHE A C 4
ATOM 3450 O O . PHE A 1 59 ? -4.424 33.675 1.821 1.00 53.25 59 PHE A O 4
ATOM 3467 N N . MET A 1 60 ? -6.153 33.615 0.381 1.00 3.54 60 MET A N 4
ATOM 3468 C CA . MET A 1 60 ? -5.642 34.702 -0.447 1.00 71.51 60 MET A CA 4
ATOM 3469 C C . MET A 1 60 ? -5.953 36.057 0.180 1.00 34.44 60 MET A C 4
ATOM 3470 O O . MET A 1 60 ? -7.111 36.378 0.445 1.00 71.32 60 MET A O 4
ATOM 3484 N N . GLY A 1 61 ? -4.911 36.848 0.417 1.00 53.14 61 GLY A N 4
ATOM 3485 C CA . GLY A 1 61 ? -5.095 38.159 1.012 1.00 73.23 61 GLY A CA 4
ATOM 3486 C C . GLY A 1 61 ? -4.279 39.231 0.317 1.00 72.32 61 GLY A C 4
ATOM 3487 O O . GLY A 1 61 ? -3.537 38.961 -0.628 1.00 0.32 61 GLY A O 4
ATOM 3491 N N . PRO A 1 62 ? -4.414 40.480 0.787 1.00 64.14 62 PRO A N 4
ATOM 3492 C CA . PRO A 1 62 ? -3.691 41.622 0.218 1.00 72.54 62 PRO A CA 4
ATOM 3493 C C . PRO A 1 62 ? -2.196 41.567 0.512 1.00 31.33 62 PRO A C 4
ATOM 3494 O O . PRO A 1 62 ? -1.545 42.600 0.664 1.00 52.54 62 PRO A O 4
ATOM 3505 N N . GLY A 1 1 ? -1.123 10.595 -8.440 1.00 64.14 1 GLY A N 5
ATOM 3506 C CA . GLY A 1 1 ? 0.280 10.934 -8.283 1.00 72.45 1 GLY A CA 5
ATOM 3507 C C . GLY A 1 1 ? 0.908 10.259 -7.080 1.00 11.31 1 GLY A C 5
ATOM 3508 O O . GLY A 1 1 ? 0.321 10.233 -5.998 1.00 63.15 1 GLY A O 5
ATOM 3512 N N . ALA A 1 2 ? 2.104 9.711 -7.268 1.00 11.21 2 ALA A N 5
ATOM 3513 C CA . ALA A 1 2 ? 2.812 9.034 -6.189 1.00 31.22 2 ALA A CA 5
ATOM 3514 C C . ALA A 1 2 ? 3.739 9.995 -5.452 1.00 73.11 2 ALA A C 5
ATOM 3515 O O . ALA A 1 2 ? 3.885 9.918 -4.233 1.00 0.44 2 ALA A O 5
ATOM 3522 N N . MET A 1 3 ? 4.363 10.898 -6.201 1.00 11.43 3 MET A N 5
ATOM 3523 C CA . MET A 1 3 ? 5.276 11.875 -5.617 1.00 75.23 3 MET A CA 5
ATOM 3524 C C . MET A 1 3 ? 4.505 13.033 -4.991 1.00 30.31 3 MET A C 5
ATOM 3525 O O . MET A 1 3 ? 3.373 13.320 -5.379 1.00 45.10 3 MET A O 5
ATOM 3539 N N . GLY A 1 4 ? 5.126 13.694 -4.019 1.00 10.21 4 GLY A N 5
ATOM 3540 C CA . GLY A 1 4 ? 4.483 14.813 -3.354 1.00 71.34 4 GLY A CA 5
ATOM 3541 C C . GLY A 1 4 ? 5.467 15.896 -2.959 1.00 31.20 4 GLY A C 5
ATOM 3542 O O . GLY A 1 4 ? 6.528 15.608 -2.406 1.00 21.13 4 GLY A O 5
ATOM 3546 N N . SER A 1 5 ? 5.115 17.145 -3.245 1.00 4.44 5 SER A N 5
ATOM 3547 C CA . SER A 1 5 ? 5.978 18.275 -2.920 1.00 42.30 5 SER A CA 5
ATOM 3548 C C . SER A 1 5 ? 5.433 19.050 -1.724 1.00 35.50 5 SER A C 5
ATOM 3549 O O . SER A 1 5 ? 6.188 19.476 -0.851 1.00 54.43 5 SER A O 5
ATOM 3557 N N . GLU A 1 6 ? 4.115 19.226 -1.692 1.00 43.02 6 GLU A N 5
ATOM 3558 C CA . GLU A 1 6 ? 3.468 19.949 -0.604 1.00 42.50 6 GLU A CA 5
ATOM 3559 C C . GLU A 1 6 ? 3.408 19.094 0.658 1.00 32.20 6 GLU A C 5
ATOM 3560 O O . GLU A 1 6 ? 3.579 19.595 1.769 1.00 24.33 6 GLU A O 5
ATOM 3572 N N . SER A 1 7 ? 3.162 17.800 0.478 1.00 41.05 7 SER A N 5
ATOM 3573 C CA . SER A 1 7 ? 3.074 16.875 1.601 1.00 24.40 7 SER A CA 5
ATOM 3574 C C . SER A 1 7 ? 4.361 16.892 2.421 1.00 11.20 7 SER A C 5
ATOM 3575 O O . SER A 1 7 ? 4.325 16.936 3.650 1.00 12.22 7 SER A O 5
ATOM 3583 N N . GLU A 1 8 ? 5.496 16.857 1.730 1.00 2.32 8 GLU A N 5
ATOM 3584 C CA . GLU A 1 8 ? 6.794 16.868 2.394 1.00 3.33 8 GLU A CA 5
ATOM 3585 C C . GLU A 1 8 ? 7.148 18.273 2.875 1.00 73.21 8 GLU A C 5
ATOM 3586 O O . GLU A 1 8 ? 6.653 19.265 2.340 1.00 23.12 8 GLU A O 5
ATOM 3598 N N . GLN A 1 9 ? 8.006 18.347 3.887 1.00 14.13 9 GLN A N 5
ATOM 3599 C CA . GLN A 1 9 ? 8.424 19.629 4.441 1.00 50.41 9 GLN A CA 5
ATOM 3600 C C . GLN A 1 9 ? 9.688 19.474 5.280 1.00 33.45 9 GLN A C 5
ATOM 3601 O O . GLN A 1 9 ? 9.911 18.431 5.895 1.00 24.23 9 GLN A O 5
ATOM 3615 N N . ARG A 1 10 ? 10.511 20.517 5.301 1.00 32.11 10 ARG A N 5
ATOM 3616 C CA . ARG A 1 10 ? 11.753 20.495 6.064 1.00 30.00 10 ARG A CA 5
ATOM 3617 C C . ARG A 1 10 ? 11.558 21.128 7.438 1.00 1.45 10 ARG A C 5
ATOM 3618 O O . ARG A 1 10 ? 10.571 21.825 7.678 1.00 4.14 10 ARG A O 5
ATOM 3639 N N . HIS A 1 11 ? 12.505 20.881 8.338 1.00 41.20 11 HIS A N 5
ATOM 3640 C CA . HIS A 1 11 ? 12.438 21.427 9.689 1.00 52.42 11 HIS A CA 5
ATOM 3641 C C . HIS A 1 11 ? 13.122 22.789 9.759 1.00 42.21 11 HIS A C 5
ATOM 3642 O O . HIS A 1 11 ? 14.159 22.941 10.404 1.00 64.24 11 HIS A O 5
ATOM 3656 N N . ALA A 1 12 ? 12.535 23.776 9.091 1.00 52.53 12 ALA A N 5
ATOM 3657 C CA . ALA A 1 12 ? 13.087 25.125 9.078 1.00 3.25 12 ALA A CA 5
ATOM 3658 C C . ALA A 1 12 ? 12.094 26.120 8.488 1.00 12.11 12 ALA A C 5
ATOM 3659 O O . ALA A 1 12 ? 11.303 25.776 7.610 1.00 75.34 12 ALA A O 5
ATOM 3666 N N . HIS A 1 13 ? 12.139 27.356 8.977 1.00 64.45 13 HIS A N 5
ATOM 3667 C CA . HIS A 1 13 ? 11.242 28.401 8.497 1.00 65.03 13 HIS A CA 5
ATOM 3668 C C . HIS A 1 13 ? 11.679 28.903 7.124 1.00 52.23 13 HIS A C 5
ATOM 3669 O O . HIS A 1 13 ? 12.631 29.674 7.009 1.00 1.22 13 HIS A O 5
ATOM 3683 N N . GLN A 1 14 ? 10.976 28.460 6.086 1.00 3.11 14 GLN A N 5
ATOM 3684 C CA . GLN A 1 14 ? 11.293 28.864 4.721 1.00 11.13 14 GLN A CA 5
ATOM 3685 C C . GLN A 1 14 ? 10.251 29.841 4.187 1.00 0.43 14 GLN A C 5
ATOM 3686 O O . GLN A 1 14 ? 9.193 30.027 4.790 1.00 4.14 14 GLN A O 5
ATOM 3700 N N . CYS A 1 15 ? 10.557 30.463 3.054 1.00 12.41 15 CYS A N 5
ATOM 3701 C CA . CYS A 1 15 ? 9.647 31.423 2.439 1.00 12.32 15 CYS A CA 5
ATOM 3702 C C . CYS A 1 15 ? 8.411 30.723 1.885 1.00 71.54 15 CYS A C 5
ATOM 3703 O O . CYS A 1 15 ? 8.501 29.625 1.333 1.00 1.53 15 CYS A O 5
ATOM 3711 N N . VAL A 1 16 ? 7.256 31.363 2.036 1.00 51.01 16 VAL A N 5
ATOM 3712 C CA . VAL A 1 16 ? 6.001 30.801 1.551 1.00 51.21 16 VAL A CA 5
ATOM 3713 C C . VAL A 1 16 ? 5.910 30.890 0.032 1.00 53.32 16 VAL A C 5
ATOM 3714 O O . VAL A 1 16 ? 5.240 30.080 -0.609 1.00 14.43 16 VAL A O 5
ATOM 3727 N N . SER A 1 17 ? 6.589 31.880 -0.539 1.00 53.14 17 SER A N 5
ATOM 3728 C CA . SER A 1 17 ? 6.582 32.078 -1.984 1.00 71.31 17 SER A CA 5
ATOM 3729 C C . SER A 1 17 ? 7.507 31.080 -2.673 1.00 64.42 17 SER A C 5
ATOM 3730 O O . SER A 1 17 ? 7.066 30.265 -3.485 1.00 0.12 17 SER A O 5
ATOM 3738 N N . CYS A 1 18 ? 8.792 31.149 -2.344 1.00 44.50 18 CYS A N 5
ATOM 3739 C CA . CYS A 1 18 ? 9.782 30.253 -2.931 1.00 50.02 18 CYS A CA 5
ATOM 3740 C C . CYS A 1 18 ? 10.261 29.227 -1.909 1.00 55.11 18 CYS A C 5
ATOM 3741 O O . CYS A 1 18 ? 9.877 28.059 -1.960 1.00 11.40 18 CYS A O 5
ATOM 3749 N N . GLY A 1 19 ? 11.103 29.672 -0.981 1.00 60.15 19 GLY A N 5
ATOM 3750 C CA . GLY A 1 19 ? 11.622 28.779 0.038 1.00 11.55 19 GLY A CA 5
ATOM 3751 C C . GLY A 1 19 ? 13.002 29.186 0.517 1.00 73.20 19 GLY A C 5
ATOM 3752 O O . GLY A 1 19 ? 13.859 28.334 0.753 1.00 4.53 19 GLY A O 5
ATOM 3756 N N . ILE A 1 20 ? 13.217 30.489 0.659 1.00 51.24 20 ILE A N 5
ATOM 3757 C CA . ILE A 1 20 ? 14.503 31.006 1.111 1.00 35.12 20 ILE A CA 5
ATOM 3758 C C . ILE A 1 20 ? 14.887 30.415 2.463 1.00 1.35 20 ILE A C 5
ATOM 3759 O O . ILE A 1 20 ? 14.034 30.200 3.323 1.00 0.44 20 ILE A O 5
ATOM 3775 N N . ASN A 1 21 ? 16.178 30.157 2.644 1.00 21.35 21 ASN A N 5
ATOM 3776 C CA . ASN A 1 21 ? 16.677 29.592 3.893 1.00 33.13 21 ASN A CA 5
ATOM 3777 C C . ASN A 1 21 ? 16.761 30.661 4.978 1.00 1.04 21 ASN A C 5
ATOM 3778 O O . ASN A 1 21 ? 17.836 30.933 5.513 1.00 4.40 21 ASN A O 5
ATOM 3789 N N . ILE A 1 22 ? 15.620 31.262 5.299 1.00 44.44 22 ILE A N 5
ATOM 3790 C CA . ILE A 1 22 ? 15.565 32.300 6.321 1.00 42.02 22 ILE A CA 5
ATOM 3791 C C . ILE A 1 22 ? 15.118 31.728 7.662 1.00 70.44 22 ILE A C 5
ATOM 3792 O O . ILE A 1 22 ? 14.457 32.405 8.448 1.00 42.30 22 ILE A O 5
ATOM 3808 N N . ALA A 1 23 ? 15.485 30.476 7.916 1.00 34.22 23 ALA A N 5
ATOM 3809 C CA . ALA A 1 23 ? 15.125 29.813 9.164 1.00 53.15 23 ALA A CA 5
ATOM 3810 C C . ALA A 1 23 ? 16.070 30.214 10.291 1.00 41.11 23 ALA A C 5
ATOM 3811 O O . ALA A 1 23 ? 17.261 29.906 10.255 1.00 35.31 23 ALA A O 5
ATOM 3818 N N . GLY A 1 24 ? 15.531 30.905 11.292 1.00 65.55 24 GLY A N 5
ATOM 3819 C CA . GLY A 1 24 ? 16.342 31.337 12.415 1.00 51.21 24 GLY A CA 5
ATOM 3820 C C . GLY A 1 24 ? 16.722 32.802 12.326 1.00 61.24 24 GLY A C 5
ATOM 3821 O O . GLY A 1 24 ? 17.005 33.439 13.340 1.00 54.45 24 GLY A O 5
ATOM 3825 N N . MET A 1 25 ? 16.731 33.336 11.109 1.00 51.13 25 MET A N 5
ATOM 3826 C CA . MET A 1 25 ? 17.080 34.735 10.891 1.00 1.24 25 MET A CA 5
ATOM 3827 C C . MET A 1 25 ? 15.837 35.618 10.929 1.00 53.00 25 MET A C 5
ATOM 3828 O O . MET A 1 25 ? 14.717 35.124 11.059 1.00 32.11 25 MET A O 5
ATOM 3842 N N . SER A 1 26 ? 16.042 36.926 10.815 1.00 54.34 26 SER A N 5
ATOM 3843 C CA . SER A 1 26 ? 14.937 37.878 10.840 1.00 40.13 26 SER A CA 5
ATOM 3844 C C . SER A 1 26 ? 14.195 37.884 9.507 1.00 53.11 26 SER A C 5
ATOM 3845 O O . SER A 1 26 ? 14.797 37.713 8.448 1.00 42.44 26 SER A O 5
ATOM 3853 N N . ALA A 1 27 ? 12.882 38.082 9.569 1.00 71.11 27 ALA A N 5
ATOM 3854 C CA . ALA A 1 27 ? 12.056 38.112 8.368 1.00 45.41 27 ALA A CA 5
ATOM 3855 C C . ALA A 1 27 ? 10.598 38.395 8.711 1.00 32.34 27 ALA A C 5
ATOM 3856 O O . ALA A 1 27 ? 10.239 38.522 9.882 1.00 44.13 27 ALA A O 5
ATOM 3863 N N . ALA A 1 28 ? 9.761 38.492 7.684 1.00 51.04 28 ALA A N 5
ATOM 3864 C CA . ALA A 1 28 ? 8.341 38.758 7.877 1.00 11.14 28 ALA A CA 5
ATOM 3865 C C . ALA A 1 28 ? 7.691 37.675 8.732 1.00 2.44 28 ALA A C 5
ATOM 3866 O O . ALA A 1 28 ? 7.317 36.614 8.231 1.00 11.54 28 ALA A O 5
ATOM 3873 N N . THR A 1 29 ? 7.560 37.949 10.027 1.00 41.12 29 THR A N 5
ATOM 3874 C CA . THR A 1 29 ? 6.957 36.998 10.952 1.00 65.10 29 THR A CA 5
ATOM 3875 C C . THR A 1 29 ? 5.550 37.431 11.346 1.00 20.33 29 THR A C 5
ATOM 3876 O O . THR A 1 29 ? 5.368 38.436 12.033 1.00 45.40 29 THR A O 5
ATOM 3887 N N . PHE A 1 30 ? 4.556 36.665 10.908 1.00 0.14 30 PHE A N 5
ATOM 3888 C CA . PHE A 1 30 ? 3.164 36.970 11.216 1.00 54.12 30 PHE A CA 5
ATOM 3889 C C . PHE A 1 30 ? 2.400 35.704 11.591 1.00 35.24 30 PHE A C 5
ATOM 3890 O O . PHE A 1 30 ? 2.778 34.598 11.204 1.00 52.23 30 PHE A O 5
ATOM 3907 N N . LYS A 1 31 ? 1.322 35.873 12.350 1.00 52.41 31 LYS A N 5
ATOM 3908 C CA . LYS A 1 31 ? 0.502 34.746 12.779 1.00 45.21 31 LYS A CA 5
ATOM 3909 C C . LYS A 1 31 ? -0.697 34.563 11.855 1.00 71.43 31 LYS A C 5
ATOM 3910 O O . LYS A 1 31 ? -1.501 35.478 11.677 1.00 15.20 31 LYS A O 5
ATOM 3929 N N . CYS A 1 32 ? -0.812 33.375 11.271 1.00 44.25 32 CYS A N 5
ATOM 3930 C CA . CYS A 1 32 ? -1.914 33.072 10.365 1.00 71.31 32 CYS A CA 5
ATOM 3931 C C . CYS A 1 32 ? -3.245 33.074 11.109 1.00 14.32 32 CYS A C 5
ATOM 3932 O O . CYS A 1 32 ? -3.421 32.394 12.120 1.00 3.24 32 CYS A O 5
ATOM 3940 N N . PRO A 1 33 ? -4.207 33.858 10.600 1.00 41.44 33 PRO A N 5
ATOM 3941 C CA . PRO A 1 33 ? -5.539 33.970 11.201 1.00 71.31 33 PRO A CA 5
ATOM 3942 C C . PRO A 1 33 ? -6.357 32.693 11.038 1.00 53.35 33 PRO A C 5
ATOM 3943 O O . PRO A 1 33 ? -7.450 32.570 11.591 1.00 51.10 33 PRO A O 5
ATOM 3954 N N . ASP A 1 34 ? -5.822 31.746 10.275 1.00 3.43 34 ASP A N 5
ATOM 3955 C CA . ASP A 1 34 ? -6.502 30.478 10.040 1.00 21.04 34 ASP A CA 5
ATOM 3956 C C . ASP A 1 34 ? -6.101 29.444 11.088 1.00 42.10 34 ASP A C 5
ATOM 3957 O O . ASP A 1 34 ? -6.955 28.841 11.738 1.00 74.52 34 ASP A O 5
ATOM 3966 N N . CYS A 1 35 ? -4.797 29.245 11.246 1.00 70.54 35 CYS A N 5
ATOM 3967 C CA . CYS A 1 35 ? -4.282 28.282 12.213 1.00 34.21 35 CYS A CA 5
ATOM 3968 C C . CYS A 1 35 ? -3.527 28.988 13.334 1.00 14.43 35 CYS A C 5
ATOM 3969 O O . CYS A 1 35 ? -3.707 28.676 14.511 1.00 51.04 35 CYS A O 5
ATOM 3977 N N . GLY A 1 36 ? -2.680 29.942 12.961 1.00 42.44 36 GLY A N 5
ATOM 3978 C CA . GLY A 1 36 ? -1.909 30.677 13.946 1.00 4.12 36 GLY A CA 5
ATOM 3979 C C . GLY A 1 36 ? -0.454 30.253 13.977 1.00 5.32 36 GLY A C 5
ATOM 3980 O O . GLY A 1 36 ? 0.239 30.462 14.973 1.00 15.21 36 GLY A O 5
ATOM 3984 N N . GLN A 1 37 ? 0.010 29.655 12.885 1.00 44.12 37 GLN A N 5
ATOM 3985 C CA . GLN A 1 37 ? 1.392 29.199 12.793 1.00 62.23 37 GLN A CA 5
ATOM 3986 C C . GLN A 1 37 ? 2.316 30.340 12.381 1.00 2.21 37 GLN A C 5
ATOM 3987 O O . GLN A 1 37 ? 1.936 31.205 11.592 1.00 30.52 37 GLN A O 5
ATOM 4001 N N . GLU A 1 38 ? 3.531 30.336 12.921 1.00 12.15 38 GLU A N 5
ATOM 4002 C CA . GLU A 1 38 ? 4.508 31.373 12.610 1.00 30.34 38 GLU A CA 5
ATOM 4003 C C . GLU A 1 38 ? 4.955 31.280 11.154 1.00 22.54 38 GLU A C 5
ATOM 4004 O O . GLU A 1 38 ? 5.608 30.315 10.755 1.00 21.33 38 GLU A O 5
ATOM 4016 N N . ILE A 1 39 ? 4.599 32.288 10.366 1.00 14.25 39 ILE A N 5
ATOM 4017 C CA . ILE A 1 39 ? 4.963 32.321 8.956 1.00 62.44 39 ILE A CA 5
ATOM 4018 C C . ILE A 1 39 ? 6.125 33.277 8.710 1.00 41.21 39 ILE A C 5
ATOM 4019 O O . ILE A 1 39 ? 6.049 34.460 9.041 1.00 41.41 39 ILE A O 5
ATOM 4035 N N . SER A 1 40 ? 7.200 32.757 8.126 1.00 75.34 40 SER A N 5
ATOM 4036 C CA . SER A 1 40 ? 8.379 33.564 7.837 1.00 61.03 40 SER A CA 5
ATOM 4037 C C . SER A 1 40 ? 8.525 33.794 6.336 1.00 44.34 40 SER A C 5
ATOM 4038 O O . SER A 1 40 ? 8.790 32.862 5.576 1.00 31.14 40 SER A O 5
ATOM 4046 N N . ARG A 1 41 ? 8.351 35.043 5.915 1.00 22.12 41 ARG A N 5
ATOM 4047 C CA . ARG A 1 41 ? 8.462 35.397 4.505 1.00 23.13 41 ARG A CA 5
ATOM 4048 C C . ARG A 1 41 ? 9.632 36.349 4.274 1.00 11.34 41 ARG A C 5
ATOM 4049 O O . ARG A 1 41 ? 9.698 37.423 4.873 1.00 2.52 41 ARG A O 5
ATOM 4070 N N . CYS A 1 42 ? 10.552 35.948 3.404 1.00 54.11 42 CYS A N 5
ATOM 4071 C CA . CYS A 1 42 ? 11.720 36.765 3.095 1.00 53.12 42 CYS A CA 5
ATOM 4072 C C . CYS A 1 42 ? 11.306 38.085 2.451 1.00 34.53 42 CYS A C 5
ATOM 4073 O O . CYS A 1 42 ? 10.170 38.238 2.001 1.00 64.53 42 CYS A O 5
ATOM 4081 N N . SER A 1 43 ? 12.233 39.035 2.414 1.00 45.54 43 SER A N 5
ATOM 4082 C CA . SER A 1 43 ? 11.963 40.344 1.830 1.00 2.44 43 SER A CA 5
ATOM 4083 C C . SER A 1 43 ? 11.358 40.204 0.437 1.00 34.22 43 SER A C 5
ATOM 4084 O O . SER A 1 43 ? 10.521 41.008 0.027 1.00 53.23 43 SER A O 5
ATOM 4092 N N . LYS A 1 44 ? 11.787 39.176 -0.287 1.00 31.45 44 LYS A N 5
ATOM 4093 C CA . LYS A 1 44 ? 11.288 38.926 -1.634 1.00 11.13 44 LYS A CA 5
ATOM 4094 C C . LYS A 1 44 ? 9.763 38.880 -1.649 1.00 44.24 44 LYS A C 5
ATOM 4095 O O . LYS A 1 44 ? 9.134 39.199 -2.659 1.00 12.22 44 LYS A O 5
ATOM 4114 N N . CYS A 1 45 ? 9.177 38.483 -0.526 1.00 15.32 45 CYS A N 5
ATOM 4115 C CA . CYS A 1 45 ? 7.725 38.397 -0.411 1.00 20.44 45 CYS A CA 5
ATOM 4116 C C . CYS A 1 45 ? 7.067 39.704 -0.839 1.00 14.14 45 CYS A C 5
ATOM 4117 O O . CYS A 1 45 ? 5.910 39.719 -1.261 1.00 44.21 45 CYS A O 5
ATOM 4125 N N . ARG A 1 46 ? 7.810 40.800 -0.725 1.00 30.13 46 ARG A N 5
ATOM 4126 C CA . ARG A 1 46 ? 7.297 42.113 -1.097 1.00 64.00 46 ARG A CA 5
ATOM 4127 C C . ARG A 1 46 ? 6.650 42.072 -2.478 1.00 53.10 46 ARG A C 5
ATOM 4128 O O . ARG A 1 46 ? 5.660 42.759 -2.732 1.00 72.32 46 ARG A O 5
ATOM 4149 N N . LYS A 1 47 ? 7.215 41.263 -3.367 1.00 44.24 47 LYS A N 5
ATOM 4150 C CA . LYS A 1 47 ? 6.694 41.131 -4.723 1.00 1.13 47 LYS A CA 5
ATOM 4151 C C . LYS A 1 47 ? 5.524 40.153 -4.763 1.00 2.23 47 LYS A C 5
ATOM 4152 O O . LYS A 1 47 ? 4.586 40.327 -5.540 1.00 31.51 47 LYS A O 5
ATOM 4171 N N . GLN A 1 48 ? 5.587 39.128 -3.920 1.00 31.43 48 GLN A N 5
ATOM 4172 C CA . GLN A 1 48 ? 4.532 38.123 -3.859 1.00 54.34 48 GLN A CA 5
ATOM 4173 C C . GLN A 1 48 ? 3.364 38.611 -3.007 1.00 63.24 48 GLN A C 5
ATOM 4174 O O . GLN A 1 48 ? 2.376 37.899 -2.825 1.00 44.31 48 GLN A O 5
ATOM 4188 N N . SER A 1 49 ? 3.485 39.828 -2.488 1.00 3.15 49 SER A N 5
ATOM 4189 C CA . SER A 1 49 ? 2.442 40.409 -1.651 1.00 12.20 49 SER A CA 5
ATOM 4190 C C . SER A 1 49 ? 1.093 40.375 -2.363 1.00 11.20 49 SER A C 5
ATOM 4191 O O . SER A 1 49 ? 0.048 40.228 -1.730 1.00 4.50 49 SER A O 5
ATOM 4199 N N . ASN A 1 50 ? 1.125 40.512 -3.685 1.00 11.24 50 ASN A N 5
ATOM 4200 C CA . ASN A 1 50 ? -0.095 40.498 -4.484 1.00 64.12 50 ASN A CA 5
ATOM 4201 C C . ASN A 1 50 ? -0.935 39.264 -4.172 1.00 74.31 50 ASN A C 5
ATOM 4202 O O . ASN A 1 50 ? -2.166 39.317 -4.188 1.00 61.34 50 ASN A O 5
ATOM 4213 N N . LEU A 1 51 ? -0.264 38.154 -3.887 1.00 65.45 51 LEU A N 5
ATOM 4214 C CA . LEU A 1 51 ? -0.948 36.905 -3.570 1.00 70.04 51 LEU A CA 5
ATOM 4215 C C . LEU A 1 51 ? -0.055 35.991 -2.738 1.00 32.24 51 LEU A C 5
ATOM 4216 O O . LEU A 1 51 ? 1.066 35.672 -3.134 1.00 2.42 51 LEU A O 5
ATOM 4232 N N . TYR A 1 52 ? -0.561 35.570 -1.583 1.00 43.44 52 TYR A N 5
ATOM 4233 C CA . TYR A 1 52 ? 0.191 34.693 -0.694 1.00 71.43 52 TYR A CA 5
ATOM 4234 C C . TYR A 1 52 ? -0.643 33.479 -0.295 1.00 25.15 52 TYR A C 5
ATOM 4235 O O . TYR A 1 52 ? -1.836 33.410 -0.586 1.00 31.44 52 TYR A O 5
ATOM 4253 N N . GLU A 1 53 ? -0.003 32.525 0.375 1.00 33.20 53 GLU A N 5
ATOM 4254 C CA . GLU A 1 53 ? -0.685 31.313 0.815 1.00 12.30 53 GLU A CA 5
ATOM 4255 C C . GLU A 1 53 ? 0.060 30.661 1.976 1.00 35.12 53 GLU A C 5
ATOM 4256 O O . GLU A 1 53 ? 1.280 30.500 1.933 1.00 72.03 53 GLU A O 5
ATOM 4268 N N . CYS A 1 54 ? -0.683 30.288 3.013 1.00 50.43 54 CYS A N 5
ATOM 4269 C CA . CYS A 1 54 ? -0.094 29.655 4.187 1.00 62.30 54 CYS A CA 5
ATOM 4270 C C . CYS A 1 54 ? 0.282 28.206 3.892 1.00 14.22 54 CYS A C 5
ATOM 4271 O O . CYS A 1 54 ? -0.574 27.352 3.660 1.00 52.24 54 CYS A O 5
ATOM 4279 N N . PRO A 1 55 ? 1.592 27.921 3.900 1.00 43.10 55 PRO A N 5
ATOM 4280 C CA . PRO A 1 55 ? 2.111 26.576 3.634 1.00 4.22 55 PRO A CA 5
ATOM 4281 C C . PRO A 1 55 ? 1.792 25.599 4.760 1.00 22.41 55 PRO A C 5
ATOM 4282 O O . PRO A 1 55 ? 1.960 24.388 4.610 1.00 1.22 55 PRO A O 5
ATOM 4293 N N . ASP A 1 56 ? 1.331 26.131 5.886 1.00 20.14 56 ASP A N 5
ATOM 4294 C CA . ASP A 1 56 ? 0.987 25.305 7.038 1.00 74.34 56 ASP A CA 5
ATOM 4295 C C . ASP A 1 56 ? -0.396 24.684 6.867 1.00 73.13 56 ASP A C 5
ATOM 4296 O O . ASP A 1 56 ? -0.548 23.462 6.901 1.00 44.01 56 ASP A O 5
ATOM 4305 N N . CYS A 1 57 ? -1.402 25.533 6.684 1.00 64.30 57 CYS A N 5
ATOM 4306 C CA . CYS A 1 57 ? -2.773 25.067 6.510 1.00 50.44 57 CYS A CA 5
ATOM 4307 C C . CYS A 1 57 ? -3.224 25.234 5.062 1.00 2.01 57 CYS A C 5
ATOM 4308 O O . CYS A 1 57 ? -4.419 25.298 4.777 1.00 43.52 57 CYS A O 5
ATOM 4316 N N . GLY A 1 58 ? -2.258 25.305 4.151 1.00 22.21 58 GLY A N 5
ATOM 4317 C CA . GLY A 1 58 ? -2.575 25.465 2.744 1.00 13.32 58 GLY A CA 5
ATOM 4318 C C . GLY A 1 58 ? -3.676 26.481 2.510 1.00 3.24 58 GLY A C 5
ATOM 4319 O O . GLY A 1 58 ? -4.563 26.267 1.684 1.00 43.43 58 GLY A O 5
ATOM 4323 N N . PHE A 1 59 ? -3.620 27.590 3.241 1.00 35.22 59 PHE A N 5
ATOM 4324 C CA . PHE A 1 59 ? -4.622 28.642 3.111 1.00 21.24 59 PHE A CA 5
ATOM 4325 C C . PHE A 1 59 ? -4.200 29.668 2.064 1.00 0.21 59 PHE A C 5
ATOM 4326 O O . PHE A 1 59 ? -3.310 30.484 2.303 1.00 62.35 59 PHE A O 5
ATOM 4343 N N . MET A 1 60 ? -4.846 29.620 0.903 1.00 4.14 60 MET A N 5
ATOM 4344 C CA . MET A 1 60 ? -4.538 30.546 -0.181 1.00 31.24 60 MET A CA 5
ATOM 4345 C C . MET A 1 60 ? -5.278 31.867 0.006 1.00 30.40 60 MET A C 5
ATOM 4346 O O . MET A 1 60 ? -6.496 31.888 0.176 1.00 53.03 60 MET A O 5
ATOM 4360 N N . GLY A 1 61 ? -4.533 32.967 -0.026 1.00 42.42 61 GLY A N 5
ATOM 4361 C CA . GLY A 1 61 ? -5.136 34.277 0.141 1.00 21.33 61 GLY A CA 5
ATOM 4362 C C . GLY A 1 61 ? -4.534 35.315 -0.785 1.00 74.21 61 GLY A C 5
ATOM 4363 O O . GLY A 1 61 ? -3.608 35.036 -1.547 1.00 74.01 61 GLY A O 5
ATOM 4367 N N . PRO A 1 62 ? -5.067 36.544 -0.727 1.00 51.55 62 PRO A N 5
ATOM 4368 C CA . PRO A 1 62 ? -4.593 37.652 -1.562 1.00 40.41 62 PRO A CA 5
ATOM 4369 C C . PRO A 1 62 ? -3.202 38.129 -1.157 1.00 53.42 62 PRO A C 5
ATOM 4370 O O . PRO A 1 62 ? -2.797 39.244 -1.487 1.00 55.02 62 PRO A O 5
ATOM 4381 N N . GLY A 1 1 ? 12.897 3.602 -6.015 1.00 71.21 1 GLY A N 6
ATOM 4382 C CA . GLY A 1 1 ? 12.025 2.445 -6.109 1.00 3.30 1 GLY A CA 6
ATOM 4383 C C . GLY A 1 1 ? 10.625 2.732 -5.605 1.00 52.32 1 GLY A C 6
ATOM 4384 O O . GLY A 1 1 ? 10.279 2.381 -4.477 1.00 45.14 1 GLY A O 6
ATOM 4388 N N . ALA A 1 2 ? 9.816 3.374 -6.442 1.00 44.23 2 ALA A N 6
ATOM 4389 C CA . ALA A 1 2 ? 8.446 3.708 -6.076 1.00 12.14 2 ALA A CA 6
ATOM 4390 C C . ALA A 1 2 ? 8.404 4.511 -4.780 1.00 43.30 2 ALA A C 6
ATOM 4391 O O . ALA A 1 2 ? 7.600 4.232 -3.891 1.00 51.25 2 ALA A O 6
ATOM 4398 N N . MET A 1 3 ? 9.277 5.509 -4.680 1.00 34.15 3 MET A N 6
ATOM 4399 C CA . MET A 1 3 ? 9.338 6.353 -3.492 1.00 24.33 3 MET A CA 6
ATOM 4400 C C . MET A 1 3 ? 8.229 7.399 -3.510 1.00 52.31 3 MET A C 6
ATOM 4401 O O . M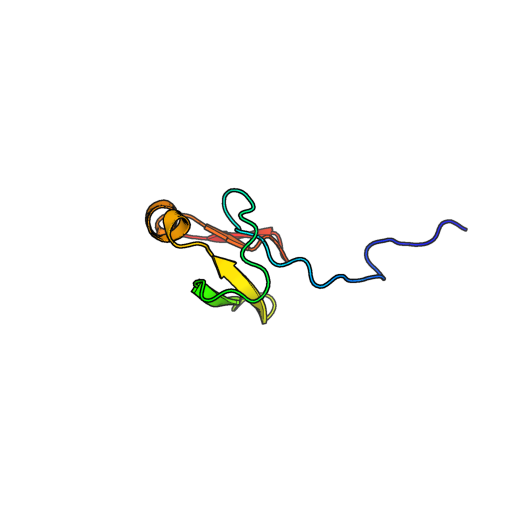ET A 1 3 ? 7.910 7.962 -4.557 1.00 20.42 3 MET A O 6
ATOM 4415 N N . GLY A 1 4 ? 7.643 7.656 -2.344 1.00 24.40 4 GLY A N 6
ATOM 4416 C CA . GLY A 1 4 ? 6.576 8.634 -2.249 1.00 73.21 4 GLY A CA 6
ATOM 4417 C C . GLY A 1 4 ? 7.060 9.973 -1.729 1.00 63.41 4 GLY A C 6
ATOM 4418 O O . GLY A 1 4 ? 6.572 10.465 -0.712 1.00 20.31 4 GLY A O 6
ATOM 4422 N N . SER A 1 5 ? 8.025 10.563 -2.427 1.00 60.14 5 SER A N 6
ATOM 4423 C CA . SER A 1 5 ? 8.580 11.850 -2.027 1.00 2.50 5 SER A CA 6
ATOM 4424 C C . SER A 1 5 ? 7.483 12.906 -1.922 1.00 24.10 5 SER A C 6
ATOM 4425 O O . SER A 1 5 ? 7.496 13.740 -1.018 1.00 12.51 5 SER A O 6
ATOM 4433 N N . GLU A 1 6 ? 6.537 12.861 -2.854 1.00 15.10 6 GLU A N 6
ATOM 4434 C CA . GLU A 1 6 ? 5.433 13.814 -2.867 1.00 33.11 6 GLU A CA 6
ATOM 4435 C C . GLU A 1 6 ? 4.522 13.607 -1.660 1.00 54.43 6 GLU A C 6
ATOM 4436 O O . GLU A 1 6 ? 3.998 14.566 -1.093 1.00 50.32 6 GLU A O 6
ATOM 4448 N N . SER A 1 7 ? 4.337 12.349 -1.274 1.00 51.10 7 SER A N 6
ATOM 4449 C CA . SER A 1 7 ? 3.486 12.015 -0.138 1.00 11.30 7 SER A CA 6
ATOM 4450 C C . SER A 1 7 ? 4.001 12.673 1.139 1.00 65.43 7 SER A C 6
ATOM 4451 O O . SER A 1 7 ? 3.239 13.285 1.885 1.00 33.33 7 SER A O 6
ATOM 4459 N N . GLU A 1 8 ? 5.302 12.540 1.381 1.00 12.34 8 GLU A N 6
ATOM 4460 C CA . GLU A 1 8 ? 5.920 13.120 2.568 1.00 14.50 8 GLU A CA 6
ATOM 4461 C C . GLU A 1 8 ? 6.422 14.533 2.284 1.00 3.02 8 GLU A C 6
ATOM 4462 O O . GLU A 1 8 ? 6.593 14.921 1.129 1.00 53.02 8 GLU A O 6
ATOM 4474 N N . GLN A 1 9 ? 6.657 15.296 3.347 1.00 52.01 9 GLN A N 6
ATOM 4475 C CA . GLN A 1 9 ? 7.139 16.666 3.212 1.00 34.41 9 GLN A CA 6
ATOM 4476 C C . GLN A 1 9 ? 7.428 17.278 4.579 1.00 62.25 9 GLN A C 6
ATOM 4477 O O . GLN A 1 9 ? 6.676 17.077 5.532 1.00 74.52 9 GLN A O 6
ATOM 4491 N N . ARG A 1 10 ? 8.524 18.025 4.666 1.00 15.34 10 ARG A N 6
ATOM 4492 C CA . ARG A 1 10 ? 8.913 18.666 5.917 1.00 63.41 10 ARG A CA 6
ATOM 4493 C C . ARG A 1 10 ? 8.039 19.884 6.200 1.00 72.43 10 ARG A C 6
ATOM 4494 O O . ARG A 1 10 ? 7.176 20.241 5.397 1.00 14.14 10 ARG A O 6
ATOM 4515 N N . HIS A 1 11 ? 8.268 20.517 7.346 1.00 51.03 11 HIS A N 6
ATOM 4516 C CA . HIS A 1 11 ? 7.501 21.695 7.735 1.00 41.34 11 HIS A CA 6
ATOM 4517 C C . HIS A 1 11 ? 8.423 22.804 8.233 1.00 25.53 11 HIS A C 6
ATOM 4518 O O . HIS A 1 11 ? 8.092 23.523 9.175 1.00 40.32 11 HIS A O 6
ATOM 4532 N N . ALA A 1 12 ? 9.582 22.934 7.596 1.00 64.20 12 ALA A N 6
ATOM 4533 C CA . ALA A 1 12 ? 10.552 23.955 7.974 1.00 34.32 12 ALA A CA 6
ATOM 4534 C C . ALA A 1 12 ? 10.065 25.346 7.582 1.00 30.34 12 ALA A C 6
ATOM 4535 O O . ALA A 1 12 ? 9.235 25.494 6.684 1.00 4.25 12 ALA A O 6
ATOM 4542 N N . HIS A 1 13 ? 10.585 26.363 8.262 1.00 65.13 13 HIS A N 6
ATOM 4543 C CA . HIS A 1 13 ? 10.203 27.743 7.984 1.00 23.12 13 HIS A CA 6
ATOM 4544 C C . HIS A 1 13 ? 10.747 28.196 6.633 1.00 63.14 13 HIS A C 6
ATOM 4545 O O . HIS A 1 13 ? 11.938 28.476 6.495 1.00 13.25 13 HIS A O 6
ATOM 4559 N N . GLN A 1 14 ? 9.868 28.264 5.639 1.00 54.03 14 GLN A N 6
ATOM 4560 C CA . GLN A 1 14 ? 10.261 28.681 4.298 1.00 1.52 14 GLN A CA 6
ATOM 4561 C C . GLN A 1 14 ? 9.411 29.855 3.822 1.00 5.22 14 GLN A C 6
ATOM 4562 O O . GLN A 1 14 ? 8.398 30.190 4.437 1.00 72.34 14 GLN A O 6
ATOM 4576 N N . CYS A 1 15 ? 9.831 30.476 2.726 1.00 42.43 15 CYS A N 6
ATOM 4577 C CA . CYS A 1 15 ? 9.109 31.614 2.168 1.00 41.42 15 CYS A CA 6
ATOM 4578 C C . CYS A 1 15 ? 7.761 31.179 1.602 1.00 22.34 15 CYS A C 6
ATOM 4579 O O . CYS A 1 15 ? 7.647 30.116 0.991 1.00 54.42 15 CYS A O 6
ATOM 4587 N N . VAL A 1 16 ? 6.742 32.006 1.812 1.00 30.24 16 VAL A N 6
ATOM 4588 C CA . VAL A 1 16 ? 5.401 31.706 1.324 1.00 2.03 16 VAL A CA 6
ATOM 4589 C C . VAL A 1 16 ? 5.318 31.868 -0.189 1.00 43.13 16 VAL A C 6
ATOM 4590 O O . VAL A 1 16 ? 4.501 31.227 -0.849 1.00 34.52 16 VAL A O 6
ATOM 4603 N N . SER A 1 17 ? 6.171 32.730 -0.734 1.00 60.13 17 SER A N 6
ATOM 4604 C CA . SER A 1 17 ? 6.192 32.979 -2.171 1.00 5.32 17 SER A CA 6
ATOM 4605 C C . SER A 1 17 ? 6.913 31.854 -2.907 1.00 35.50 17 SER A C 6
ATOM 4606 O O . SER A 1 17 ? 6.323 31.166 -3.742 1.00 12.14 17 SER A O 6
ATOM 4614 N N . CYS A 1 18 ? 8.190 31.671 -2.592 1.00 11.44 18 CYS A N 6
ATOM 4615 C CA . CYS A 1 18 ? 8.992 30.630 -3.223 1.00 64.20 18 CYS A CA 6
ATOM 4616 C C . CYS A 1 18 ? 9.305 29.511 -2.235 1.00 65.21 18 CYS A C 6
ATOM 4617 O O . CYS A 1 18 ? 8.711 28.435 -2.291 1.00 64.01 18 CYS A O 6
ATOM 4625 N N . GLY A 1 19 ? 10.245 29.772 -1.331 1.00 13.12 19 GLY A N 6
ATOM 4626 C CA . GLY A 1 19 ? 10.622 28.777 -0.344 1.00 61.13 19 GLY A CA 6
ATOM 4627 C C . GLY A 1 19 ? 12.050 28.949 0.136 1.00 74.32 19 GLY A C 6
ATOM 4628 O O . GLY A 1 19 ? 12.760 27.967 0.353 1.00 4.03 19 GLY A O 6
ATOM 4632 N N . ILE A 1 20 ? 12.471 30.198 0.300 1.00 54.22 20 ILE A N 6
ATOM 4633 C CA . ILE A 1 20 ? 13.823 30.494 0.756 1.00 12.34 20 ILE A CA 6
ATOM 4634 C C . ILE A 1 20 ? 14.102 29.842 2.106 1.00 4.43 20 ILE A C 6
ATOM 4635 O O . ILE A 1 20 ? 13.221 29.756 2.960 1.00 53.52 20 ILE A O 6
ATOM 4651 N N . ASN A 1 21 ? 15.337 29.386 2.292 1.00 34.24 21 ASN A N 6
ATOM 4652 C CA . ASN A 1 21 ? 15.734 28.743 3.540 1.00 74.53 21 ASN A CA 6
ATOM 4653 C C . ASN A 1 21 ? 15.970 29.778 4.635 1.00 54.12 21 ASN A C 6
ATOM 4654 O O . ASN A 1 21 ? 17.076 29.897 5.163 1.00 73.41 21 ASN A O 6
ATOM 4665 N N . ILE A 1 22 ? 14.923 30.525 4.971 1.00 21.40 22 ILE A N 6
ATOM 4666 C CA . ILE A 1 22 ? 15.016 31.549 6.004 1.00 21.42 22 ILE A CA 6
ATOM 4667 C C . ILE A 1 22 ? 14.486 31.034 7.338 1.00 73.41 22 ILE A C 6
ATOM 4668 O O . ILE A 1 22 ? 13.876 31.779 8.104 1.00 22.24 22 ILE A O 6
ATOM 4684 N N . ALA A 1 23 ? 14.724 29.754 7.609 1.00 54.51 23 ALA A N 6
ATOM 4685 C CA . ALA A 1 23 ? 14.273 29.140 8.852 1.00 44.42 23 ALA A CA 6
ATOM 4686 C C . ALA A 1 23 ? 15.053 29.681 10.045 1.00 5.13 23 ALA A C 6
ATOM 4687 O O . ALA A 1 23 ? 16.260 29.468 10.159 1.00 33.41 23 ALA A O 6
ATOM 4694 N N . GLY A 1 24 ? 14.356 30.383 10.933 1.00 2.44 24 GLY A N 6
ATOM 4695 C CA . GLY A 1 24 ? 15.001 30.945 12.106 1.00 32.53 24 GLY A CA 6
ATOM 4696 C C . GLY A 1 24 ? 15.975 32.052 11.758 1.00 2.23 24 GLY A C 6
ATOM 4697 O O . GLY A 1 24 ? 16.836 32.406 12.563 1.00 22.12 24 GLY A O 6
ATOM 4701 N N . MET A 1 25 ? 15.841 32.600 10.555 1.00 53.11 25 MET A N 6
ATOM 4702 C CA . MET A 1 25 ? 16.717 33.674 10.102 1.00 23.03 25 MET A CA 6
ATOM 4703 C C . MET A 1 25 ? 15.964 34.999 10.035 1.00 60.32 25 MET A C 6
ATOM 4704 O O . MET A 1 25 ? 14.808 35.088 10.449 1.00 62.04 25 MET A O 6
ATOM 4718 N N . SER A 1 26 ? 16.627 36.025 9.511 1.00 55.10 26 SER A N 6
ATOM 4719 C CA . SER A 1 26 ? 16.020 37.346 9.393 1.00 4.13 26 SER A CA 6
ATOM 4720 C C . SER A 1 26 ? 15.036 37.391 8.228 1.00 23.53 26 SER A C 6
ATOM 4721 O O . SER A 1 26 ? 15.398 37.114 7.085 1.00 2.40 26 SER A O 6
ATOM 4729 N N . ALA A 1 27 ? 13.790 37.740 8.528 1.00 13.20 27 ALA A N 6
ATOM 4730 C CA . ALA A 1 27 ? 12.753 37.823 7.507 1.00 50.13 27 ALA A CA 6
ATOM 4731 C C . ALA A 1 27 ? 11.430 38.290 8.104 1.00 31.11 27 ALA A C 6
ATOM 4732 O O . ALA A 1 27 ? 11.240 38.253 9.319 1.00 14.44 27 ALA A O 6
ATOM 4739 N N . ALA A 1 28 ? 10.519 38.729 7.242 1.00 51.11 28 ALA A N 6
ATOM 4740 C CA . ALA A 1 28 ? 9.213 39.202 7.685 1.00 62.11 28 ALA A CA 6
ATOM 4741 C C . ALA A 1 28 ? 8.512 38.154 8.542 1.00 33.11 28 ALA A C 6
ATOM 4742 O O . ALA A 1 28 ? 8.002 37.157 8.030 1.00 71.23 28 ALA A O 6
ATOM 4749 N N . THR A 1 29 ? 8.489 38.385 9.851 1.00 4.02 29 THR A N 6
ATOM 4750 C CA . THR A 1 29 ? 7.852 37.460 10.780 1.00 41.11 29 THR A CA 6
ATOM 4751 C C . THR A 1 29 ? 6.556 38.041 11.332 1.00 13.41 29 THR A C 6
ATOM 4752 O O . THR A 1 29 ? 6.568 39.042 12.050 1.00 63.22 29 THR A O 6
ATOM 4763 N N . PHE A 1 30 ? 5.437 37.408 10.994 1.00 44.32 30 PHE A N 6
ATOM 4764 C CA . PHE A 1 30 ? 4.131 37.863 11.456 1.00 4.42 30 PHE A CA 6
ATOM 4765 C C . PHE A 1 30 ? 3.247 36.680 11.839 1.00 3.10 30 PHE A C 6
ATOM 4766 O O . PHE A 1 30 ? 3.598 35.525 11.600 1.00 63.55 30 PHE A O 6
ATOM 4783 N N . LYS A 1 31 ? 2.098 36.977 12.436 1.00 21.12 31 LYS A N 6
ATOM 4784 C CA . LYS A 1 31 ? 1.162 35.940 12.853 1.00 74.23 31 LYS A CA 6
ATOM 4785 C C . LYS A 1 31 ? -0.099 35.968 11.994 1.00 10.54 31 LYS A C 6
ATOM 4786 O O . LYS A 1 31 ? -0.763 37.000 11.885 1.00 74.20 31 LYS A O 6
ATOM 4805 N N . CYS A 1 32 ? -0.423 34.831 11.389 1.00 10.33 32 CYS A N 6
ATOM 4806 C CA . CYS A 1 32 ? -1.605 34.726 10.541 1.00 11.31 32 CYS A CA 6
ATOM 4807 C C . CYS A 1 32 ? -2.879 34.905 11.360 1.00 74.41 32 CYS A C 6
ATOM 4808 O O . CYS A 1 32 ? -3.112 34.212 12.351 1.00 4.53 32 CYS A O 6
ATOM 4816 N N . PRO A 1 33 ? -3.726 35.856 10.938 1.00 3.14 33 PRO A N 6
ATOM 4817 C CA . PRO A 1 33 ? -4.990 36.149 11.619 1.00 35.31 33 PRO A CA 6
ATOM 4818 C C . PRO A 1 33 ? -6.012 35.029 11.452 1.00 64.34 33 PRO A C 6
ATOM 4819 O O . PRO A 1 33 ? -7.081 35.054 12.061 1.00 1.42 33 PRO A O 6
ATOM 4830 N N . ASP A 1 34 ? -5.675 34.047 10.623 1.00 71.25 34 ASP A N 6
ATOM 4831 C CA . ASP A 1 34 ? -6.563 32.916 10.376 1.00 5.21 34 ASP A CA 6
ATOM 4832 C C . ASP A 1 34 ? -6.294 31.789 11.368 1.00 73.40 34 ASP A C 6
ATOM 4833 O O . ASP A 1 34 ? -7.206 31.316 12.047 1.00 15.03 34 ASP A O 6
ATOM 4842 N N . CYS A 1 35 ? -5.039 31.362 11.445 1.00 62.20 35 CYS A N 6
ATOM 4843 C CA . CYS A 1 35 ? -4.651 30.288 12.353 1.00 64.15 35 CYS A CA 6
ATOM 4844 C C . CYS A 1 35 ? -3.746 30.814 13.462 1.00 43.01 35 CYS A C 6
ATOM 4845 O O . CYS A 1 35 ? -3.923 30.480 14.633 1.00 53.24 35 CYS A O 6
ATOM 4853 N N . GLY A 1 36 ? -2.773 31.638 13.084 1.00 0.24 36 GLY A N 6
ATOM 4854 C CA . GLY A 1 36 ? -1.853 32.196 14.059 1.00 73.23 36 GLY A CA 6
ATOM 4855 C C . GLY A 1 36 ? -0.481 31.556 13.993 1.00 43.24 36 GLY A C 6
ATOM 4856 O O . GLY A 1 36 ? 0.285 31.616 14.954 1.00 21.11 36 GLY A O 6
ATOM 4860 N N . GLN A 1 37 ? -0.170 30.941 12.856 1.00 50.51 37 GLN A N 6
ATOM 4861 C CA . GLN A 1 37 ? 1.119 30.286 12.670 1.00 61.00 37 GLN A CA 6
ATOM 4862 C C . GLN A 1 37 ? 2.186 31.292 12.250 1.00 73.22 37 GLN A C 6
ATOM 4863 O O . GLN A 1 37 ? 1.949 32.137 11.387 1.00 11.04 37 GLN A O 6
ATOM 4877 N N . GLU A 1 38 ? 3.360 31.194 12.866 1.00 52.14 38 GLU A N 6
ATOM 4878 C CA . GLU A 1 38 ? 4.462 32.097 12.555 1.00 11.12 38 GLU A CA 6
ATOM 4879 C C . GLU A 1 38 ? 4.880 31.963 11.094 1.00 40.02 38 GLU A C 6
ATOM 4880 O O . GLU A 1 38 ? 5.397 30.926 10.678 1.00 71.41 38 GLU A O 6
ATOM 4892 N N . ILE A 1 39 ? 4.652 33.019 10.320 1.00 31.11 39 ILE A N 6
ATOM 4893 C CA . ILE A 1 39 ? 5.005 33.020 8.906 1.00 61.30 39 ILE A CA 6
ATOM 4894 C C . ILE A 1 39 ? 6.293 33.798 8.661 1.00 24.05 39 ILE A C 6
ATOM 4895 O O . ILE A 1 39 ? 6.455 34.918 9.145 1.00 4.24 39 ILE A O 6
ATOM 4911 N N . SER A 1 40 ? 7.207 33.197 7.906 1.00 50.12 40 SER A N 6
ATOM 4912 C CA . SER A 1 40 ? 8.483 33.833 7.598 1.00 73.20 40 SER A CA 6
ATOM 4913 C C . SER A 1 40 ? 8.659 33.995 6.091 1.00 23.02 40 SER A C 6
ATOM 4914 O O . SER A 1 40 ? 8.855 33.017 5.369 1.00 0.14 40 SER A O 6
ATOM 4922 N N . ARG A 1 41 ? 8.589 35.237 5.624 1.00 55.11 41 ARG A N 6
ATOM 4923 C CA . ARG A 1 41 ? 8.739 35.529 4.203 1.00 21.43 41 ARG A CA 6
ATOM 4924 C C . ARG A 1 41 ? 9.984 36.374 3.951 1.00 51.22 41 ARG A C 6
ATOM 4925 O O . ARG A 1 41 ? 10.125 37.468 4.499 1.00 51.24 41 ARG A O 6
ATOM 4946 N N . CYS A 1 42 ? 10.883 35.860 3.120 1.00 62.15 42 CYS A N 6
ATOM 4947 C CA . CYS A 1 42 ? 12.117 36.567 2.795 1.00 22.14 42 CYS A CA 6
ATOM 4948 C C . CYS A 1 42 ? 11.819 37.964 2.261 1.00 60.11 42 CYS A C 6
ATOM 4949 O O . CYS A 1 42 ? 10.682 38.274 1.906 1.00 51.02 42 CYS A O 6
ATOM 4957 N N . SER A 1 43 ? 12.848 38.804 2.208 1.00 30.21 43 SER A N 6
ATOM 4958 C CA . SER A 1 43 ? 12.695 40.170 1.722 1.00 2.23 43 SER A CA 6
ATOM 4959 C C . SER A 1 43 ? 11.971 40.192 0.380 1.00 74.42 43 SER A C 6
ATOM 4960 O O . SER A 1 43 ? 11.224 41.123 0.078 1.00 33.25 43 SER A O 6
ATOM 4968 N N . LYS A 1 44 ? 12.197 39.158 -0.424 1.00 31.01 44 LYS A N 6
ATOM 4969 C CA . LYS A 1 44 ? 11.566 39.055 -1.734 1.00 62.25 44 LYS A CA 6
ATOM 4970 C C . LYS A 1 44 ? 10.056 39.241 -1.628 1.00 0.53 44 LYS A C 6
ATOM 4971 O O . LYS A 1 44 ? 9.412 39.718 -2.563 1.00 44.24 44 LYS A O 6
ATOM 4990 N N . CYS A 1 45 ? 9.498 38.865 -0.483 1.00 34.30 45 CYS A N 6
ATOM 4991 C CA . CYS A 1 45 ? 8.063 38.991 -0.254 1.00 54.41 45 CYS A CA 6
ATOM 4992 C C . CYS A 1 45 ? 7.586 40.407 -0.563 1.00 73.21 45 CYS A C 6
ATOM 4993 O O . CYS A 1 45 ? 6.423 40.619 -0.908 1.00 1.42 45 CYS A O 6
ATOM 5001 N N . ARG A 1 46 ? 8.491 41.372 -0.436 1.00 32.44 46 ARG A N 6
ATOM 5002 C CA . ARG A 1 46 ? 8.162 42.767 -0.698 1.00 52.43 46 ARG A CA 6
ATOM 5003 C C . ARG A 1 46 ? 7.445 42.914 -2.037 1.00 53.22 46 ARG A C 6
ATOM 5004 O O . ARG A 1 46 ? 6.555 43.752 -2.189 1.00 61.21 46 ARG A O 6
ATOM 5025 N N . LYS A 1 47 ? 7.838 42.095 -3.006 1.00 61.41 47 LYS A N 6
ATOM 5026 C CA . LYS A 1 47 ? 7.234 42.131 -4.333 1.00 14.45 47 LYS A CA 6
ATOM 5027 C C . LYS A 1 47 ? 5.930 41.339 -4.359 1.00 4.23 47 LYS A C 6
ATOM 5028 O O . LYS A 1 47 ? 4.991 41.697 -5.069 1.00 62.40 47 LYS A O 6
ATOM 5047 N N . GLN A 1 48 ? 5.881 40.264 -3.579 1.00 61.22 48 GLN A N 6
ATOM 5048 C CA . GLN A 1 48 ? 4.692 39.422 -3.514 1.00 1.45 48 GLN A CA 6
ATOM 5049 C C . GLN A 1 48 ? 3.653 40.021 -2.572 1.00 13.42 48 GLN A C 6
ATOM 5050 O O . GLN A 1 48 ? 2.577 39.455 -2.378 1.00 1.14 48 GLN A O 6
ATOM 5064 N N . SER A 1 49 ? 3.981 41.170 -1.989 1.00 25.21 49 SER A N 6
ATOM 5065 C CA . SER A 1 49 ? 3.078 41.844 -1.064 1.00 31.22 49 SER A CA 6
ATOM 5066 C C . SER A 1 49 ? 1.714 42.075 -1.708 1.00 4.20 49 SER A C 6
ATOM 5067 O O . SER A 1 49 ? 0.685 42.045 -1.035 1.00 50.32 49 SER A O 6
ATOM 5075 N N . ASN A 1 50 ? 1.717 42.306 -3.017 1.00 11.42 50 ASN A N 6
ATOM 5076 C CA . ASN A 1 50 ? 0.481 42.544 -3.753 1.00 73.24 50 ASN A CA 6
ATOM 5077 C C . ASN A 1 50 ? -0.533 41.436 -3.486 1.00 71.52 50 ASN A C 6
ATOM 5078 O O . ASN A 1 50 ? -1.739 41.682 -3.431 1.00 62.14 50 ASN A O 6
ATOM 5089 N N . LEU A 1 51 ? -0.037 40.215 -3.320 1.00 64.31 51 LEU A N 6
ATOM 5090 C CA . LEU A 1 51 ? -0.899 39.067 -3.058 1.00 5.33 51 LEU A CA 6
ATOM 5091 C C . LEU A 1 51 ? -0.118 37.942 -2.387 1.00 23.22 51 LEU A C 6
ATOM 5092 O O . LEU A 1 51 ? 0.925 37.515 -2.883 1.00 23.14 51 LEU A O 6
ATOM 5108 N N . TYR A 1 52 ? -0.630 37.464 -1.258 1.00 53.33 52 TYR A N 6
ATOM 5109 C CA . TYR A 1 52 ? 0.019 36.388 -0.519 1.00 51.20 52 TYR A CA 6
ATOM 5110 C C . TYR A 1 52 ? -0.991 35.319 -0.114 1.00 71.11 52 TYR A C 6
ATOM 5111 O O . TYR A 1 52 ? -2.195 35.484 -0.305 1.00 34.02 52 TYR A O 6
ATOM 5129 N N . GLU A 1 53 ? -0.490 34.223 0.446 1.00 22.44 53 GLU A N 6
ATOM 5130 C CA . GLU A 1 53 ? -1.348 33.126 0.878 1.00 22.44 53 GLU A CA 6
ATOM 5131 C C . GLU A 1 53 ? -0.652 32.275 1.938 1.00 51.35 53 GLU A C 6
ATOM 5132 O O . GLU A 1 53 ? 0.456 31.782 1.723 1.00 32.02 53 GLU A O 6
ATOM 5144 N N . CYS A 1 54 ? -1.310 32.109 3.080 1.00 44.33 54 CYS A N 6
ATOM 5145 C CA . CYS A 1 54 ? -0.755 31.320 4.174 1.00 44.14 54 CYS A CA 6
ATOM 5146 C C . CYS A 1 54 ? -0.653 29.849 3.786 1.00 72.55 54 CYS A C 6
ATOM 5147 O O . CYS A 1 54 ? -1.656 29.161 3.595 1.00 75.12 54 CYS A O 6
ATOM 5155 N N . PRO A 1 55 ? 0.587 29.353 3.664 1.00 61.43 55 PRO A N 6
ATOM 5156 C CA . PRO A 1 55 ? 0.849 27.958 3.296 1.00 43.01 55 PRO A CA 6
ATOM 5157 C C . PRO A 1 55 ? 0.463 26.984 4.404 1.00 60.14 55 PRO A C 6
ATOM 5158 O O . PRO A 1 55 ? 0.415 25.773 4.189 1.00 75.51 55 PRO A O 6
ATOM 5169 N N . ASP A 1 56 ? 0.189 27.520 5.588 1.00 53.25 56 ASP A N 6
ATOM 5170 C CA . ASP A 1 56 ? -0.195 26.698 6.729 1.00 31.10 56 ASP A CA 6
ATOM 5171 C C . ASP A 1 56 ? -1.670 26.317 6.653 1.00 73.02 56 ASP A C 6
ATOM 5172 O O . ASP A 1 56 ? -2.017 25.135 6.657 1.00 14.31 56 ASP A O 6
ATOM 5181 N N . CYS A 1 57 ? -2.533 27.324 6.584 1.00 12.53 57 CYS A N 6
ATOM 5182 C CA . CYS A 1 57 ? -3.972 27.095 6.509 1.00 2.31 57 CYS A CA 6
ATOM 5183 C C . CYS A 1 57 ? -4.495 27.382 5.106 1.00 74.45 57 CYS A C 6
ATOM 5184 O O . CYS A 1 57 ? -5.687 27.621 4.913 1.00 4.41 57 CYS A O 6
ATOM 5192 N N . GLY A 1 58 ? -3.595 27.356 4.127 1.00 54.20 58 GLY A N 6
ATOM 5193 C CA . GLY A 1 58 ? -3.985 27.617 2.754 1.00 73.44 58 GLY A CA 6
ATOM 5194 C C . GLY A 1 58 ? -4.930 28.796 2.633 1.00 74.42 58 GLY A C 6
ATOM 5195 O O . GLY A 1 58 ? -5.885 28.758 1.856 1.00 11.23 58 GLY A O 6
ATOM 5199 N N . PHE A 1 59 ? -4.666 29.845 3.404 1.00 41.23 59 PHE A N 6
ATOM 5200 C CA . PHE A 1 59 ? -5.502 31.040 3.382 1.00 61.14 59 PHE A CA 6
ATOM 5201 C C . PHE A 1 59 ? -4.986 32.046 2.357 1.00 60.11 59 PHE A C 6
ATOM 5202 O O . PHE A 1 59 ? -3.934 32.656 2.546 1.00 51.12 59 PHE A O 6
ATOM 5219 N N . MET A 1 60 ? -5.734 32.212 1.271 1.00 14.44 60 MET A N 6
ATOM 5220 C CA . MET A 1 60 ? -5.353 33.145 0.217 1.00 74.55 60 MET A CA 6
ATOM 5221 C C . MET A 1 60 ? -5.824 34.558 0.544 1.00 74.01 60 MET A C 6
ATOM 5222 O O . MET A 1 60 ? -7.013 34.792 0.759 1.00 42.53 60 MET A O 6
ATOM 5236 N N . GLY A 1 61 ? -4.884 35.497 0.581 1.00 43.14 61 GLY A N 6
ATOM 5237 C CA . GLY A 1 61 ? -5.223 36.875 0.883 1.00 1.31 61 GLY A CA 6
ATOM 5238 C C . GLY A 1 61 ? -4.533 37.859 -0.041 1.00 64.53 61 GLY A C 6
ATOM 5239 O O . GLY A 1 61 ? -3.741 37.480 -0.905 1.00 4.51 61 GLY A O 6
ATOM 5243 N N . PRO A 1 62 ? -4.834 39.154 0.134 1.00 31.43 62 PRO A N 6
ATOM 5244 C CA . PRO A 1 62 ? -4.248 40.221 -0.683 1.00 33.44 62 PRO A CA 6
ATOM 5245 C C . PRO A 1 62 ? -2.765 40.425 -0.392 1.00 55.32 62 PRO A C 6
ATOM 5246 O O . PRO A 1 62 ? -2.399 41.131 0.547 1.00 1.32 62 PRO A O 6
ATOM 5257 N N . GLY A 1 1 ? 10.800 7.480 -7.243 1.00 14.44 1 GLY A N 7
ATOM 5258 C CA . GLY A 1 1 ? 10.915 8.212 -5.994 1.00 71.44 1 GLY A CA 7
ATOM 5259 C C . GLY A 1 1 ? 9.956 9.383 -5.918 1.00 31.01 1 GLY A C 7
ATOM 5260 O O . GLY A 1 1 ? 10.361 10.536 -6.062 1.00 23.11 1 GLY A O 7
ATOM 5264 N N . ALA A 1 2 ? 8.680 9.087 -5.692 1.00 50.52 2 ALA A N 7
ATOM 5265 C CA . ALA A 1 2 ? 7.661 10.125 -5.597 1.00 12.23 2 ALA A CA 7
ATOM 5266 C C . ALA A 1 2 ? 8.006 11.135 -4.507 1.00 74.40 2 ALA A C 7
ATOM 5267 O O . ALA A 1 2 ? 8.957 10.944 -3.750 1.00 32.00 2 ALA A O 7
ATOM 5274 N N . MET A 1 3 ? 7.227 12.209 -4.434 1.00 75.11 3 MET A N 7
ATOM 5275 C CA . MET A 1 3 ? 7.450 13.248 -3.436 1.00 2.31 3 MET A CA 7
ATOM 5276 C C . MET A 1 3 ? 6.931 12.811 -2.070 1.00 23.31 3 MET A C 7
ATOM 5277 O O . MET A 1 3 ? 5.936 12.094 -1.974 1.00 22.33 3 MET A O 7
ATOM 5291 N N . GLY A 1 4 ? 7.613 13.247 -1.015 1.00 11.30 4 GLY A N 7
ATOM 5292 C CA . GLY A 1 4 ? 7.206 12.890 0.331 1.00 35.22 4 GLY A CA 7
ATOM 5293 C C . GLY A 1 4 ? 6.431 13.998 1.016 1.00 10.31 4 GLY A C 7
ATOM 5294 O O . GLY A 1 4 ? 6.995 14.772 1.790 1.00 53.44 4 GLY A O 7
ATOM 5298 N N . SER A 1 5 ? 5.135 14.076 0.731 1.00 42.54 5 SER A N 7
ATOM 5299 C CA . SER A 1 5 ? 4.283 15.102 1.321 1.00 50.25 5 SER A CA 7
ATOM 5300 C C . SER A 1 5 ? 3.763 14.658 2.685 1.00 43.24 5 SER A C 7
ATOM 5301 O O . SER A 1 5 ? 4.015 15.309 3.698 1.00 43.21 5 SER A O 7
ATOM 5309 N N . GLU A 1 6 ? 3.037 13.545 2.700 1.00 14.24 6 GLU A N 7
ATOM 5310 C CA . GLU A 1 6 ? 2.481 13.014 3.939 1.00 15.45 6 GLU A CA 7
ATOM 5311 C C . GLU A 1 6 ? 3.464 12.062 4.614 1.00 45.44 6 GLU A C 7
ATOM 5312 O O . GLU A 1 6 ? 3.598 12.054 5.837 1.00 14.52 6 GLU A O 7
ATOM 5324 N N . SER A 1 7 ? 4.151 11.261 3.806 1.00 61.24 7 SER A N 7
ATOM 5325 C CA . SER A 1 7 ? 5.120 10.302 4.323 1.00 32.51 7 SER A CA 7
ATOM 5326 C C . SER A 1 7 ? 6.197 11.006 5.142 1.00 22.43 7 SER A C 7
ATOM 5327 O O . SER A 1 7 ? 6.518 10.588 6.254 1.00 34.25 7 SER A O 7
ATOM 5335 N N . GLU A 1 8 ? 6.752 12.076 4.583 1.00 51.40 8 GLU A N 7
ATOM 5336 C CA . GLU A 1 8 ? 7.794 12.838 5.261 1.00 10.31 8 GLU A CA 7
ATOM 5337 C C . GLU A 1 8 ? 7.198 14.021 6.019 1.00 54.14 8 GLU A C 7
ATOM 5338 O O . GLU A 1 8 ? 6.061 14.421 5.769 1.00 40.35 8 GLU A O 7
ATOM 5350 N N . GLN A 1 9 ? 7.973 14.575 6.945 1.00 22.42 9 GLN A N 7
ATOM 5351 C CA . GLN A 1 9 ? 7.521 15.710 7.740 1.00 3.41 9 GLN A CA 7
ATOM 5352 C C . GLN A 1 9 ? 7.609 17.005 6.939 1.00 44.12 9 GLN A C 7
ATOM 5353 O O . GLN A 1 9 ? 7.899 16.987 5.742 1.00 15.42 9 GLN A O 7
ATOM 5367 N N . ARG A 1 10 ? 7.358 18.127 7.606 1.00 31.52 10 ARG A N 7
ATOM 5368 C CA . ARG A 1 10 ? 7.407 19.430 6.955 1.00 3.25 10 ARG A CA 7
ATOM 5369 C C . ARG A 1 10 ? 8.223 20.420 7.782 1.00 14.04 10 ARG A C 7
ATOM 5370 O O . ARG A 1 10 ? 7.673 21.344 8.383 1.00 43.43 10 ARG A O 7
ATOM 5391 N N . HIS A 1 11 ? 9.536 20.220 7.810 1.00 64.53 11 HIS A N 7
ATOM 5392 C CA . HIS A 1 11 ? 10.428 21.094 8.563 1.00 12.40 11 HIS A CA 7
ATOM 5393 C C . HIS A 1 11 ? 11.342 21.876 7.625 1.00 41.42 11 HIS A C 7
ATOM 5394 O O . HIS A 1 11 ? 12.441 21.429 7.298 1.00 1.32 11 HIS A O 7
ATOM 5408 N N . ALA A 1 12 ? 10.880 23.046 7.195 1.00 72.25 12 ALA A N 7
ATOM 5409 C CA . ALA A 1 12 ? 11.656 23.890 6.295 1.00 3.12 12 ALA A CA 7
ATOM 5410 C C . ALA A 1 12 ? 10.953 25.220 6.047 1.00 71.05 12 ALA A C 7
ATOM 5411 O O . ALA A 1 12 ? 9.939 25.277 5.350 1.00 61.24 12 ALA A O 7
ATOM 5418 N N . HIS A 1 13 ? 11.496 26.288 6.621 1.00 4.32 13 HIS A N 7
ATOM 5419 C CA . HIS A 1 13 ? 10.920 27.619 6.462 1.00 61.34 13 HIS A CA 7
ATOM 5420 C C . HIS A 1 13 ? 11.458 28.296 5.205 1.00 54.43 13 HIS A C 7
ATOM 5421 O O . HIS A 1 13 ? 12.613 28.717 5.162 1.00 42.20 13 HIS A O 7
ATOM 5435 N N . GLN A 1 14 ? 10.611 28.397 4.185 1.00 65.04 14 GLN A N 7
ATOM 5436 C CA . GLN A 1 14 ? 11.003 29.022 2.927 1.00 40.11 14 GLN A CA 7
ATOM 5437 C C . GLN A 1 14 ? 10.070 30.178 2.580 1.00 62.32 14 GLN A C 7
ATOM 5438 O O . GLN A 1 14 ? 9.016 30.344 3.195 1.00 62.41 14 GLN A O 7
ATOM 5452 N N . CYS A 1 15 ? 10.465 30.973 1.592 1.00 14.40 15 CYS A N 7
ATOM 5453 C CA . CYS A 1 15 ? 9.664 32.115 1.164 1.00 71.03 15 CYS A CA 7
ATOM 5454 C C . CYS A 1 15 ? 8.387 31.653 0.470 1.00 54.42 15 CYS A C 7
ATOM 5455 O O . CYS A 1 15 ? 8.392 30.675 -0.277 1.00 60.31 15 CYS A O 7
ATOM 5463 N N . VAL A 1 16 ? 7.292 32.364 0.723 1.00 71.22 16 VAL A N 7
ATOM 5464 C CA . VAL A 1 16 ? 6.006 32.027 0.123 1.00 23.11 16 VAL A CA 7
ATOM 5465 C C . VAL A 1 16 ? 5.979 32.389 -1.358 1.00 20.34 16 VAL A C 7
ATOM 5466 O O . VAL A 1 16 ? 5.257 31.776 -2.144 1.00 15.13 16 VAL A O 7
ATOM 5479 N N . SER A 1 17 ? 6.772 33.388 -1.732 1.00 15.13 17 SER A N 7
ATOM 5480 C CA . SER A 1 17 ? 6.836 33.834 -3.118 1.00 42.54 17 SER A CA 7
ATOM 5481 C C . SER A 1 17 ? 7.693 32.889 -3.954 1.00 64.21 17 SER A C 7
ATOM 5482 O O . SER A 1 17 ? 7.211 32.274 -4.906 1.00 43.02 17 SER A O 7
ATOM 5490 N N . CYS A 1 18 ? 8.966 32.778 -3.591 1.00 63.01 18 CYS A N 7
ATOM 5491 C CA . CYS A 1 18 ? 9.893 31.908 -4.307 1.00 53.01 18 CYS A CA 7
ATOM 5492 C C . CYS A 1 18 ? 10.257 30.690 -3.464 1.00 2.51 18 CYS A C 7
ATOM 5493 O O . CYS A 1 18 ? 9.766 29.588 -3.702 1.00 64.14 18 CYS A O 7
ATOM 5501 N N . GLY A 1 19 ? 11.124 30.898 -2.477 1.00 14.42 19 GLY A N 7
ATOM 5502 C CA . GLY A 1 19 ? 11.541 29.808 -1.614 1.00 51.52 19 GLY A CA 7
ATOM 5503 C C . GLY A 1 19 ? 12.922 30.028 -1.030 1.00 22.20 19 GLY A C 7
ATOM 5504 O O . GLY A 1 19 ? 13.708 29.088 -0.908 1.00 62.33 19 GLY A O 7
ATOM 5508 N N . ILE A 1 20 ? 13.220 31.271 -0.669 1.00 54.51 20 ILE A N 7
ATOM 5509 C CA . ILE A 1 20 ? 14.516 31.611 -0.095 1.00 71.43 20 ILE A CA 7
ATOM 5510 C C . ILE A 1 20 ? 14.790 30.795 1.164 1.00 51.31 20 ILE A C 7
ATOM 5511 O O . ILE A 1 20 ? 13.882 30.520 1.947 1.00 70.22 20 ILE A O 7
ATOM 5527 N N . ASN A 1 21 ? 16.049 30.414 1.353 1.00 70.32 21 ASN A N 7
ATOM 5528 C CA . ASN A 1 21 ? 16.444 29.631 2.518 1.00 34.32 21 ASN A CA 7
ATOM 5529 C C . ASN A 1 21 ? 16.551 30.515 3.757 1.00 45.14 21 ASN A C 7
ATOM 5530 O O . ASN A 1 21 ? 17.616 30.619 4.367 1.00 41.15 21 ASN A O 7
ATOM 5541 N N . ILE A 1 22 ? 15.443 31.149 4.122 1.00 14.33 22 ILE A N 7
ATOM 5542 C CA . ILE A 1 22 ? 15.412 32.023 5.289 1.00 42.04 22 ILE A CA 7
ATOM 5543 C C . ILE A 1 22 ? 14.876 31.288 6.512 1.00 32.03 22 ILE A C 7
ATOM 5544 O O . ILE A 1 22 ? 14.179 31.870 7.343 1.00 51.33 22 ILE A O 7
ATOM 5560 N N . ALA A 1 23 ? 15.207 30.005 6.618 1.00 44.33 23 ALA A N 7
ATOM 5561 C CA . ALA A 1 23 ? 14.762 29.191 7.742 1.00 45.21 23 ALA A CA 7
ATOM 5562 C C . ALA A 1 23 ? 15.441 29.625 9.037 1.00 41.34 23 ALA A C 7
ATOM 5563 O O . ALA A 1 23 ? 16.656 29.498 9.185 1.00 13.41 23 ALA A O 7
ATOM 5570 N N . GLY A 1 24 ? 14.648 30.139 9.972 1.00 51.21 24 GLY A N 7
ATOM 5571 C CA . GLY A 1 24 ? 15.191 30.585 11.242 1.00 54.22 24 GLY A CA 7
ATOM 5572 C C . GLY A 1 24 ? 16.074 31.809 11.097 1.00 34.23 24 GLY A C 7
ATOM 5573 O O . GLY A 1 24 ? 16.866 32.119 11.986 1.00 30.03 24 GLY A O 7
ATOM 5577 N N . MET A 1 25 ? 15.938 32.505 9.973 1.00 22.12 25 MET A N 7
ATOM 5578 C CA . MET A 1 25 ? 16.731 33.701 9.716 1.00 41.45 25 MET A CA 7
ATOM 5579 C C . MET A 1 25 ? 15.875 34.958 9.840 1.00 62.10 25 MET A C 7
ATOM 5580 O O . MET A 1 25 ? 14.715 34.892 10.246 1.00 1.33 25 MET A O 7
ATOM 5594 N N . SER A 1 26 ? 16.455 36.101 9.488 1.00 23.10 26 SER A N 7
ATOM 5595 C CA . SER A 1 26 ? 15.747 37.373 9.564 1.00 15.05 26 SER A CA 7
ATOM 5596 C C . SER A 1 26 ? 14.800 37.540 8.379 1.00 22.34 26 SER A C 7
ATOM 5597 O O . SER A 1 26 ? 15.229 37.555 7.226 1.00 30.40 26 SER A O 7
ATOM 5605 N N . ALA A 1 27 ? 13.510 37.665 8.673 1.00 22.35 27 ALA A N 7
ATOM 5606 C CA . ALA A 1 27 ? 12.502 37.832 7.634 1.00 44.32 27 ALA A CA 7
ATOM 5607 C C . ALA A 1 27 ? 11.112 37.994 8.238 1.00 33.32 27 ALA A C 7
ATOM 5608 O O . ALA A 1 27 ? 10.906 37.737 9.424 1.00 64.41 27 ALA A O 7
ATOM 5615 N N . ALA A 1 28 ? 10.160 38.422 7.415 1.00 20.22 28 ALA A N 7
ATOM 5616 C CA . ALA A 1 28 ? 8.788 38.616 7.869 1.00 45.12 28 ALA A CA 7
ATOM 5617 C C . ALA A 1 28 ? 8.220 37.332 8.464 1.00 1.53 28 ALA A C 7
ATOM 5618 O O . ALA A 1 28 ? 7.844 36.411 7.738 1.00 5.42 28 ALA A O 7
ATOM 5625 N N . THR A 1 29 ? 8.160 37.277 9.791 1.00 20.03 29 THR A N 7
ATOM 5626 C CA . THR A 1 29 ? 7.639 36.105 10.484 1.00 3.55 29 THR A CA 7
ATOM 5627 C C . THR A 1 29 ? 6.289 36.402 11.127 1.00 70.32 29 THR A C 7
ATOM 5628 O O . THR A 1 29 ? 6.177 37.278 11.984 1.00 20.15 29 THR A O 7
ATOM 5639 N N . PHE A 1 30 ? 5.265 35.666 10.707 1.00 22.42 30 PHE A N 7
ATOM 5640 C CA . PHE A 1 30 ? 3.921 35.850 11.242 1.00 61.01 30 PHE A CA 7
ATOM 5641 C C . PHE A 1 30 ? 3.192 34.514 11.353 1.00 2.14 30 PHE A C 7
ATOM 5642 O O . PHE A 1 30 ? 3.714 33.473 10.953 1.00 2.25 30 PHE A O 7
ATOM 5659 N N . LYS A 1 31 ? 1.982 34.551 11.900 1.00 11.35 31 LYS A N 7
ATOM 5660 C CA . LYS A 1 31 ? 1.179 33.346 12.065 1.00 32.42 31 LYS A CA 7
ATOM 5661 C C . LYS A 1 31 ? -0.081 33.409 11.207 1.00 2.42 31 LYS A C 7
ATOM 5662 O O . LYS A 1 31 ? -0.865 34.354 11.309 1.00 60.34 31 LYS A O 7
ATOM 5681 N N . CYS A 1 32 ? -0.269 32.400 10.365 1.00 60.30 32 CYS A N 7
ATOM 5682 C CA . CYS A 1 32 ? -1.434 32.341 9.490 1.00 54.13 32 CYS A CA 7
ATOM 5683 C C . CYS A 1 32 ? -2.717 32.189 10.301 1.00 23.13 32 CYS A C 7
ATOM 5684 O O . CYS A 1 32 ? -2.862 31.274 11.113 1.00 52.52 32 CYS A O 7
ATOM 5692 N N . PRO A 1 33 ? -3.670 33.107 10.080 1.00 24.33 33 PRO A N 7
ATOM 5693 C CA . PRO A 1 33 ? -4.956 33.097 10.782 1.00 34.33 33 PRO A CA 7
ATOM 5694 C C . PRO A 1 33 ? -5.842 31.932 10.353 1.00 23.44 33 PRO A C 7
ATOM 5695 O O . PRO A 1 33 ? -6.900 31.696 10.937 1.00 50.22 33 PRO A O 7
ATOM 5706 N N . ASP A 1 34 ? -5.402 31.206 9.331 1.00 30.45 34 ASP A N 7
ATOM 5707 C CA . ASP A 1 34 ? -6.154 30.063 8.825 1.00 12.44 34 ASP A CA 7
ATOM 5708 C C . ASP A 1 34 ? -5.762 28.786 9.561 1.00 60.45 34 ASP A C 7
ATOM 5709 O O . ASP A 1 34 ? -6.617 28.074 10.088 1.00 34.13 34 ASP A O 7
ATOM 5718 N N . CYS A 1 35 ? -4.465 28.501 9.590 1.00 61.41 35 CYS A N 7
ATOM 5719 C CA . CYS A 1 35 ? -3.959 27.307 10.259 1.00 52.12 35 CYS A CA 7
ATOM 5720 C C . CYS A 1 35 ? -3.103 27.681 11.464 1.00 0.03 35 CYS A C 7
ATOM 5721 O O . CYS A 1 35 ? -3.236 27.096 12.538 1.00 0.34 35 CYS A O 7
ATOM 5729 N N . GLY A 1 36 ? -2.222 28.659 11.277 1.00 1.35 36 GLY A N 7
ATOM 5730 C CA . GLY A 1 36 ? -1.355 29.093 12.358 1.00 52.25 36 GLY A CA 7
ATOM 5731 C C . GLY A 1 36 ? 0.076 28.630 12.174 1.00 44.12 36 GLY A C 7
ATOM 5732 O O . GLY A 1 36 ? 0.844 28.573 13.134 1.00 43.12 36 GLY A O 7
ATOM 5736 N N . GLN A 1 37 ? 0.435 28.297 10.938 1.00 0.21 37 GLN A N 7
ATOM 5737 C CA . GLN A 1 37 ? 1.784 27.834 10.633 1.00 14.22 37 GLN A CA 7
ATOM 5738 C C . GLN A 1 37 ? 2.733 29.012 10.442 1.00 43.23 37 GLN A C 7
ATOM 5739 O O . GLN A 1 37 ? 2.503 29.875 9.595 1.00 22.01 37 GLN A O 7
ATOM 5753 N N . GLU A 1 38 ? 3.800 29.041 11.234 1.00 22.21 38 GLU A N 7
ATOM 5754 C CA . GLU A 1 38 ? 4.784 30.114 11.152 1.00 54.34 38 GLU A CA 7
ATOM 5755 C C . GLU A 1 38 ? 5.256 30.310 9.714 1.00 51.12 38 GLU A C 7
ATOM 5756 O O . GLU A 1 38 ? 5.915 29.441 9.142 1.00 0.12 38 GLU A O 7
ATOM 5768 N N . ILE A 1 39 ? 4.914 31.456 9.136 1.00 54.52 39 ILE A N 7
ATOM 5769 C CA . ILE A 1 39 ? 5.303 31.767 7.766 1.00 74.32 39 ILE A CA 7
ATOM 5770 C C . ILE A 1 39 ? 6.511 32.696 7.735 1.00 63.05 39 ILE A C 7
ATOM 5771 O O . ILE A 1 39 ? 6.557 33.696 8.450 1.00 13.33 39 ILE A O 7
ATOM 5787 N N . SER A 1 40 ? 7.488 32.359 6.899 1.00 44.13 40 SER A N 7
ATOM 5788 C CA . SER A 1 40 ? 8.699 33.162 6.775 1.00 42.21 40 SER A CA 7
ATOM 5789 C C . SER A 1 40 ? 8.896 33.631 5.336 1.00 35.24 40 SER A C 7
ATOM 5790 O O . SER A 1 40 ? 9.218 32.837 4.452 1.00 2.31 40 SER A O 7
ATOM 5798 N N . ARG A 1 41 ? 8.698 34.925 5.110 1.00 2.53 41 ARG A N 7
ATOM 5799 C CA . ARG A 1 41 ? 8.852 35.501 3.780 1.00 70.14 41 ARG A CA 7
ATOM 5800 C C . ARG A 1 41 ? 9.999 36.507 3.752 1.00 54.34 41 ARG A C 7
ATOM 5801 O O . ARG A 1 41 ? 10.009 37.473 4.516 1.00 32.00 41 ARG A O 7
ATOM 5822 N N . CYS A 1 42 ? 10.962 36.274 2.867 1.00 53.30 42 CYS A N 7
ATOM 5823 C CA . CYS A 1 42 ? 12.114 37.160 2.740 1.00 31.32 42 CYS A CA 7
ATOM 5824 C C . CYS A 1 42 ? 11.670 38.598 2.494 1.00 60.14 42 CYS A C 7
ATOM 5825 O O . CYS A 1 42 ? 10.512 38.853 2.164 1.00 72.34 42 CYS A O 7
ATOM 5833 N N . SER A 1 43 ? 12.599 39.535 2.658 1.00 74.33 43 SER A N 7
ATOM 5834 C CA . SER A 1 43 ? 12.302 40.948 2.458 1.00 13.43 43 SER A CA 7
ATOM 5835 C C . SER A 1 43 ? 11.596 41.172 1.124 1.00 4.51 43 SER A C 7
ATOM 5836 O O . SER A 1 43 ? 10.755 42.062 0.994 1.00 4.34 43 SER A O 7
ATOM 5844 N N . LYS A 1 44 ? 11.945 40.358 0.134 1.00 45.53 44 LYS A N 7
ATOM 5845 C CA . LYS A 1 44 ? 11.347 40.465 -1.192 1.00 32.44 44 LYS A CA 7
ATOM 5846 C C . LYS A 1 44 ? 9.824 40.471 -1.102 1.00 1.22 44 LYS A C 7
ATOM 5847 O O . LYS A 1 44 ? 9.147 41.085 -1.927 1.00 40.51 44 LYS A O 7
ATOM 5866 N N . CYS A 1 45 ? 9.293 39.786 -0.096 1.00 14.24 45 CYS A N 7
ATOM 5867 C CA . CYS A 1 45 ? 7.849 39.714 0.102 1.00 22.11 45 CYS A CA 7
ATOM 5868 C C . CYS A 1 45 ? 7.236 41.110 0.150 1.00 64.21 45 CYS A C 7
ATOM 5869 O O . CYS A 1 45 ? 6.053 41.289 -0.137 1.00 53.12 45 CYS A O 7
ATOM 5877 N N . ARG A 1 46 ? 8.050 42.095 0.516 1.00 53.12 46 ARG A N 7
ATOM 5878 C CA . ARG A 1 46 ? 7.587 43.475 0.604 1.00 32.22 46 ARG A CA 7
ATOM 5879 C C . ARG A 1 46 ? 6.831 43.877 -0.659 1.00 64.21 46 ARG A C 7
ATOM 5880 O O . ARG A 1 46 ? 5.859 44.629 -0.601 1.00 53.51 46 ARG A O 7
ATOM 5901 N N . LYS A 1 47 ? 7.286 43.370 -1.800 1.00 52.43 47 LYS A N 7
ATOM 5902 C CA . LYS A 1 47 ? 6.654 43.675 -3.079 1.00 33.15 47 LYS A CA 7
ATOM 5903 C C . LYS A 1 47 ? 5.437 42.785 -3.310 1.00 30.53 47 LYS A C 7
ATOM 5904 O O . LYS A 1 47 ? 4.461 43.202 -3.932 1.00 41.31 47 LYS A O 7
ATOM 5923 N N . GLN A 1 48 ? 5.503 41.557 -2.803 1.00 54.43 48 GLN A N 7
ATOM 5924 C CA . GLN A 1 48 ? 4.405 40.609 -2.955 1.00 1.42 48 GLN A CA 7
ATOM 5925 C C . GLN A 1 48 ? 3.324 40.857 -1.908 1.00 55.14 48 GLN A C 7
ATOM 5926 O O . GLN A 1 48 ? 2.312 40.156 -1.869 1.00 5.15 48 GLN A O 7
ATOM 5940 N N . SER A 1 49 ? 3.544 41.858 -1.062 1.00 53.34 49 SER A N 7
ATOM 5941 C CA . SER A 1 49 ? 2.590 42.196 -0.013 1.00 34.25 49 SER A CA 7
ATOM 5942 C C . SER A 1 49 ? 1.204 42.447 -0.598 1.00 54.24 49 SER A C 7
ATOM 5943 O O . SER A 1 49 ? 0.189 42.146 0.029 1.00 51.33 49 SER A O 7
ATOM 5951 N N . ASN A 1 50 ? 1.170 43.001 -1.806 1.00 41.31 50 ASN A N 7
ATOM 5952 C CA . ASN A 1 50 ? -0.091 43.294 -2.478 1.00 3.41 50 ASN A CA 7
ATOM 5953 C C . ASN A 1 50 ? -0.986 42.060 -2.516 1.00 75.02 50 ASN A C 7
ATOM 5954 O O . ASN A 1 50 ? -2.210 42.164 -2.419 1.00 71.15 50 ASN A O 7
ATOM 5965 N N . LEU A 1 51 ? -0.369 40.892 -2.657 1.00 52.22 51 LEU A N 7
ATOM 5966 C CA . LEU A 1 51 ? -1.110 39.636 -2.708 1.00 1.44 51 LEU A CA 7
ATOM 5967 C C . LEU A 1 51 ? -0.225 38.465 -2.294 1.00 44.13 51 LEU A C 7
ATOM 5968 O O . LEU A 1 51 ? 0.832 38.235 -2.882 1.00 45.02 51 LEU A O 7
ATOM 5984 N N . TYR A 1 52 ? -0.664 37.727 -1.281 1.00 72.24 52 TYR A N 7
ATOM 5985 C CA . TYR A 1 52 ? 0.088 36.579 -0.789 1.00 62.12 52 TYR A CA 7
ATOM 5986 C C . TYR A 1 52 ? -0.814 35.357 -0.644 1.00 53.42 52 TYR A C 7
ATOM 5987 O O . TYR A 1 52 ? -2.031 35.449 -0.805 1.00 2.10 52 TYR A O 7
ATOM 6005 N N . GLU A 1 53 ? -0.208 34.215 -0.339 1.00 21.45 53 GLU A N 7
ATOM 6006 C CA . GLU A 1 53 ? -0.956 32.974 -0.172 1.00 13.33 53 GLU A CA 7
ATOM 6007 C C . GLU A 1 53 ? -0.174 31.976 0.677 1.00 4.50 53 GLU A C 7
ATOM 6008 O O . GLU A 1 53 ? 0.975 31.654 0.373 1.00 64.41 53 GLU A O 7
ATOM 6020 N N . CYS A 1 54 ? -0.803 31.493 1.742 1.00 74.32 54 CYS A N 7
ATOM 6021 C CA . CYS A 1 54 ? -0.166 30.533 2.636 1.00 34.43 54 CYS A CA 7
ATOM 6022 C C . CYS A 1 54 ? 0.086 29.209 1.922 1.00 33.32 54 CYS A C 7
ATOM 6023 O O . CYS A 1 54 ? -0.841 28.485 1.559 1.00 74.24 54 CYS A O 7
ATOM 6031 N N . PRO A 1 55 ? 1.370 28.884 1.714 1.00 23.41 55 PRO A N 7
ATOM 6032 C CA . PRO A 1 55 ? 1.775 27.646 1.041 1.00 75.13 55 PRO A CA 7
ATOM 6033 C C . PRO A 1 55 ? 1.496 26.408 1.887 1.00 45.12 55 PRO A C 7
ATOM 6034 O O . PRO A 1 55 ? 1.578 25.280 1.400 1.00 44.42 55 PRO A O 7
ATOM 6045 N N . ASP A 1 56 ? 1.167 26.626 3.155 1.00 2.12 56 ASP A N 7
ATOM 6046 C CA . ASP A 1 56 ? 0.875 25.528 4.069 1.00 63.20 56 ASP A CA 7
ATOM 6047 C C . ASP A 1 56 ? -0.550 25.020 3.871 1.00 3.52 56 ASP A C 7
ATOM 6048 O O . ASP A 1 56 ? -0.767 23.836 3.613 1.00 52.02 56 ASP A O 7
ATOM 6057 N N . CYS A 1 57 ? -1.516 25.923 3.995 1.00 11.41 57 CYS A N 7
ATOM 6058 C CA . CYS A 1 57 ? -2.921 25.567 3.832 1.00 70.02 57 CYS A CA 7
ATOM 6059 C C . CYS A 1 57 ? -3.467 26.098 2.510 1.00 3.44 57 CYS A C 7
ATOM 6060 O O . CYS A 1 57 ? -4.677 26.232 2.336 1.00 51.32 57 CYS A O 7
ATOM 6068 N N . GLY A 1 58 ? -2.564 26.401 1.582 1.00 11.52 58 GLY A N 7
ATOM 6069 C CA . GLY A 1 58 ? -2.974 26.917 0.289 1.00 32.20 58 GLY A CA 7
ATOM 6070 C C . GLY A 1 58 ? -4.049 27.979 0.403 1.00 54.23 58 GLY A C 7
ATOM 6071 O O . GLY A 1 58 ? -4.992 28.006 -0.389 1.00 43.43 58 GLY A O 7
ATOM 6075 N N . PHE A 1 59 ? -3.910 28.856 1.392 1.00 54.15 59 PHE A N 7
ATOM 6076 C CA . PHE A 1 59 ? -4.879 29.924 1.608 1.00 14.10 59 PHE A CA 7
ATOM 6077 C C . PHE A 1 59 ? -4.464 31.193 0.870 1.00 4.53 59 PHE A C 7
ATOM 6078 O O . PHE A 1 59 ? -3.467 31.826 1.216 1.00 45.50 59 PHE A O 7
ATOM 6095 N N . MET A 1 60 ? -5.235 31.558 -0.148 1.00 54.43 60 MET A N 7
ATOM 6096 C CA . MET A 1 60 ? -4.948 32.752 -0.935 1.00 11.21 60 MET A CA 7
ATOM 6097 C C . MET A 1 60 ? -5.532 33.995 -0.270 1.00 63.11 60 MET A C 7
ATOM 6098 O O . MET A 1 60 ? -6.713 34.030 0.073 1.00 4.40 60 MET A O 7
ATOM 6112 N N . GLY A 1 61 ? -4.695 35.013 -0.091 1.00 15.11 61 GLY A N 7
ATOM 6113 C CA . GLY A 1 61 ? -5.147 36.243 0.533 1.00 53.13 61 GLY A CA 7
ATOM 6114 C C . GLY A 1 61 ? -4.558 37.476 -0.123 1.00 53.14 61 GLY A C 7
ATOM 6115 O O . GLY A 1 61 ? -3.740 37.387 -1.039 1.00 4.44 61 GLY A O 7
ATOM 6119 N N . PRO A 1 62 ? -4.980 38.660 0.347 1.00 65.34 62 PRO A N 7
ATOM 6120 C CA . PRO A 1 62 ? -4.502 39.939 -0.187 1.00 60.31 62 PRO A CA 7
ATOM 6121 C C . PRO A 1 62 ? -3.043 40.206 0.167 1.00 13.44 62 PRO A C 7
ATOM 6122 O O . PRO A 1 62 ? -2.748 40.932 1.117 1.00 34.01 62 PRO A O 7
ATOM 6133 N N . GLY A 1 1 ? 3.360 9.372 -5.691 1.00 45.33 1 GLY A N 8
ATOM 6134 C CA . GLY A 1 1 ? 4.557 8.565 -5.843 1.00 52.05 1 GLY A CA 8
ATOM 6135 C C . GLY A 1 1 ? 4.647 7.462 -4.808 1.00 63.30 1 GLY A C 8
ATOM 6136 O O . GLY A 1 1 ? 4.626 6.279 -5.148 1.00 3.21 1 GLY A O 8
ATOM 6140 N N . ALA A 1 2 ? 4.750 7.849 -3.541 1.00 21.32 2 ALA A N 8
ATOM 6141 C CA . ALA A 1 2 ? 4.844 6.884 -2.453 1.00 30.55 2 ALA A CA 8
ATOM 6142 C C . ALA A 1 2 ? 4.284 7.461 -1.157 1.00 31.30 2 ALA A C 8
ATOM 6143 O O . ALA A 1 2 ? 4.461 8.643 -0.866 1.00 12.21 2 ALA A O 8
ATOM 6150 N N . MET A 1 3 ? 3.607 6.618 -0.383 1.00 41.33 3 MET A N 8
ATOM 6151 C CA . MET A 1 3 ? 3.021 7.046 0.882 1.00 64.20 3 MET A CA 8
ATOM 6152 C C . MET A 1 3 ? 4.108 7.383 1.898 1.00 63.51 3 MET A C 8
ATOM 6153 O O . MET A 1 3 ? 5.232 6.891 1.804 1.00 4.45 3 MET A O 8
ATOM 6167 N N . GLY A 1 4 ? 3.765 8.224 2.869 1.00 41.14 4 GLY A N 8
ATOM 6168 C CA . GLY A 1 4 ? 4.723 8.612 3.887 1.00 21.13 4 GLY A CA 8
ATOM 6169 C C . GLY A 1 4 ? 5.303 9.991 3.642 1.00 24.35 4 GLY A C 8
ATOM 6170 O O . GLY A 1 4 ? 5.287 10.845 4.529 1.00 70.23 4 GLY A O 8
ATOM 6174 N N . SER A 1 5 ? 5.820 10.208 2.437 1.00 14.31 5 SER A N 8
ATOM 6175 C CA . SER A 1 5 ? 6.413 11.492 2.080 1.00 21.40 5 SER A CA 8
ATOM 6176 C C . SER A 1 5 ? 5.453 12.638 2.384 1.00 72.52 5 SER A C 8
ATOM 6177 O O . SER A 1 5 ? 5.841 13.647 2.970 1.00 2.31 5 SER A O 8
ATOM 6185 N N . GLU A 1 6 ? 4.197 12.472 1.980 1.00 21.10 6 GLU A N 8
ATOM 6186 C CA . GLU A 1 6 ? 3.181 13.493 2.208 1.00 21.31 6 GLU A CA 8
ATOM 6187 C C . GLU A 1 6 ? 2.923 13.680 3.701 1.00 60.55 6 GLU A C 8
ATOM 6188 O O . GLU A 1 6 ? 2.939 14.801 4.209 1.00 64.44 6 GLU A O 8
ATOM 6200 N N . SER A 1 7 ? 2.684 12.573 4.397 1.00 63.21 7 SER A N 8
ATOM 6201 C CA . SER A 1 7 ? 2.418 12.614 5.830 1.00 61.10 7 SER A CA 8
ATOM 6202 C C . SER A 1 7 ? 3.554 13.309 6.574 1.00 43.32 7 SER A C 8
ATOM 6203 O O . SER A 1 7 ? 3.325 14.026 7.548 1.00 62.34 7 SER A O 8
ATOM 6211 N N . GLU A 1 8 ? 4.780 13.092 6.107 1.00 73.44 8 GLU A N 8
ATOM 6212 C CA . GLU A 1 8 ? 5.952 13.697 6.728 1.00 70.41 8 GLU A CA 8
ATOM 6213 C C . GLU A 1 8 ? 6.323 15.004 6.033 1.00 75.30 8 GLU A C 8
ATOM 6214 O O . GLU A 1 8 ? 5.778 15.334 4.980 1.00 13.22 8 GLU A O 8
ATOM 6226 N N . GLN A 1 9 ? 7.252 15.742 6.631 1.00 61.02 9 GLN A N 8
ATOM 6227 C CA . GLN A 1 9 ? 7.694 17.013 6.070 1.00 5.21 9 GLN A CA 8
ATOM 6228 C C . GLN A 1 9 ? 9.017 17.452 6.691 1.00 35.54 9 GLN A C 8
ATOM 6229 O O . GLN A 1 9 ? 9.492 16.848 7.653 1.00 32.23 9 GLN A O 8
ATOM 6243 N N . ARG A 1 10 ? 9.606 18.505 6.135 1.00 33.11 10 ARG A N 8
ATOM 6244 C CA . ARG A 1 10 ? 10.874 19.023 6.634 1.00 70.12 10 ARG A CA 8
ATOM 6245 C C . ARG A 1 10 ? 10.709 20.442 7.169 1.00 52.30 10 ARG A C 8
ATOM 6246 O O . ARG A 1 10 ? 9.647 21.051 7.028 1.00 24.41 10 ARG A O 8
ATOM 6267 N N . HIS A 1 11 ? 11.765 20.964 7.784 1.00 4.00 11 HIS A N 8
ATOM 6268 C CA . HIS A 1 11 ? 11.738 22.312 8.341 1.00 73.05 11 HIS A CA 8
ATOM 6269 C C . HIS A 1 11 ? 12.362 23.312 7.373 1.00 42.44 11 HIS A C 8
ATOM 6270 O O . HIS A 1 11 ? 13.121 24.192 7.778 1.00 23.01 11 HIS A O 8
ATOM 6284 N N . ALA A 1 12 ? 12.038 23.171 6.092 1.00 73.44 12 ALA A N 8
ATOM 6285 C CA . ALA A 1 12 ? 12.566 24.062 5.067 1.00 52.34 12 ALA A CA 8
ATOM 6286 C C . ALA A 1 12 ? 11.740 25.341 4.973 1.00 3.01 12 ALA A C 8
ATOM 6287 O O . ALA A 1 12 ? 10.723 25.386 4.280 1.00 0.04 12 ALA A O 8
ATOM 6294 N N . HIS A 1 13 ? 12.184 26.379 5.675 1.00 11.10 13 HIS A N 8
ATOM 6295 C CA . HIS A 1 13 ? 11.485 27.659 5.671 1.00 43.51 13 HIS A CA 8
ATOM 6296 C C . HIS A 1 13 ? 11.974 28.541 4.526 1.00 51.33 13 HIS A C 8
ATOM 6297 O O . HIS A 1 13 ? 13.100 29.037 4.550 1.00 52.51 13 HIS A O 8
ATOM 6311 N N . GLN A 1 14 ? 11.120 28.731 3.525 1.00 70.50 14 GLN A N 8
ATOM 6312 C CA . GLN A 1 14 ? 11.466 29.551 2.371 1.00 44.24 14 GLN A CA 8
ATOM 6313 C C . GLN A 1 14 ? 10.463 30.685 2.188 1.00 4.54 14 GLN A C 8
ATOM 6314 O O . GLN A 1 14 ? 9.397 30.690 2.805 1.00 24.43 14 GLN A O 8
ATOM 6328 N N . CYS A 1 15 ? 10.812 31.645 1.339 1.00 55.42 15 CYS A N 8
ATOM 6329 C CA . CYS A 1 15 ? 9.942 32.786 1.076 1.00 13.52 15 CYS A CA 8
ATOM 6330 C C . CYS A 1 15 ? 8.701 32.357 0.299 1.00 4.31 15 CYS A C 8
ATOM 6331 O O . CYS A 1 15 ? 8.783 31.542 -0.620 1.00 51.41 15 CYS A O 8
ATOM 6339 N N . VAL A 1 16 ? 7.553 32.910 0.676 1.00 53.13 16 VAL A N 8
ATOM 6340 C CA . VAL A 1 16 ? 6.295 32.584 0.015 1.00 54.32 16 VAL A CA 8
ATOM 6341 C C . VAL A 1 16 ? 6.245 33.171 -1.391 1.00 75.04 16 VAL A C 8
ATOM 6342 O O . VAL A 1 16 ? 5.564 32.644 -2.271 1.00 71.32 16 VAL A O 8
ATOM 6355 N N . SER A 1 17 ? 6.970 34.265 -1.596 1.00 44.43 17 SER A N 8
ATOM 6356 C CA . SER A 1 17 ? 7.006 34.927 -2.895 1.00 65.34 17 SER A CA 8
ATOM 6357 C C . SER A 1 17 ? 7.925 34.181 -3.859 1.00 51.30 17 SER A C 8
ATOM 6358 O O . SER A 1 17 ? 7.485 33.692 -4.900 1.00 51.01 17 SER A O 8
ATOM 6366 N N . CYS A 1 18 ? 9.202 34.099 -3.504 1.00 44.23 18 CYS A N 8
ATOM 6367 C CA . CYS A 1 18 ? 10.185 33.414 -4.337 1.00 53.32 18 CYS A CA 8
ATOM 6368 C C . CYS A 1 18 ? 10.625 32.104 -3.693 1.00 35.30 18 CYS A C 8
ATOM 6369 O O . CYS A 1 18 ? 10.205 31.024 -4.108 1.00 53.42 18 CYS A O 8
ATOM 6377 N N . GLY A 1 19 ? 11.475 32.206 -2.676 1.00 11.12 19 GLY A N 8
ATOM 6378 C CA . GLY A 1 19 ? 11.959 31.021 -1.992 1.00 2.53 19 GLY A CA 8
ATOM 6379 C C . GLY A 1 19 ? 13.324 31.231 -1.366 1.00 31.41 19 GLY A C 8
ATOM 6380 O O . GLY A 1 19 ? 14.167 30.334 -1.386 1.00 62.50 19 GLY A O 8
ATOM 6384 N N . ILE A 1 20 ? 13.543 32.418 -0.810 1.00 74.44 20 ILE A N 8
ATOM 6385 C CA . ILE A 1 20 ? 14.815 32.741 -0.177 1.00 11.21 20 ILE A CA 8
ATOM 6386 C C . ILE A 1 20 ? 15.124 31.775 0.962 1.00 74.14 20 ILE A C 8
ATOM 6387 O O . ILE A 1 20 ? 14.226 31.347 1.686 1.00 24.31 20 ILE A O 8
ATOM 6403 N N . ASN A 1 21 ? 16.400 31.437 1.114 1.00 50.00 21 ASN A N 8
ATOM 6404 C CA . ASN A 1 21 ? 16.828 30.522 2.166 1.00 60.12 21 ASN A CA 8
ATOM 6405 C C . ASN A 1 21 ? 16.885 31.232 3.515 1.00 51.21 21 ASN A C 8
ATOM 6406 O O . ASN A 1 21 ? 17.940 31.303 4.146 1.00 34.14 21 ASN A O 8
ATOM 6417 N N . ILE A 1 22 ? 15.744 31.756 3.950 1.00 31.11 22 ILE A N 8
ATOM 6418 C CA . ILE A 1 22 ? 15.664 32.459 5.224 1.00 34.35 22 ILE A CA 8
ATOM 6419 C C . ILE A 1 22 ? 15.169 31.535 6.332 1.00 73.52 22 ILE A C 8
ATOM 6420 O O . ILE A 1 22 ? 14.430 31.955 7.222 1.00 42.43 22 ILE A O 8
ATOM 6436 N N . ALA A 1 23 ? 15.582 30.273 6.271 1.00 23.01 23 ALA A N 8
ATOM 6437 C CA . ALA A 1 23 ? 15.184 29.290 7.271 1.00 64.43 23 ALA A CA 8
ATOM 6438 C C . ALA A 1 23 ? 15.778 29.623 8.635 1.00 22.32 23 ALA A C 8
ATOM 6439 O O . ALA A 1 23 ? 16.994 29.592 8.818 1.00 23.52 23 ALA A O 8
ATOM 6446 N N . GLY A 1 24 ? 14.911 29.943 9.591 1.00 72.40 24 GLY A N 8
ATOM 6447 C CA . GLY A 1 24 ? 15.369 30.278 10.927 1.00 60.25 24 GLY A CA 8
ATOM 6448 C C . GLY A 1 24 ? 16.136 31.584 10.965 1.00 4.52 24 GLY A C 8
ATOM 6449 O O . GLY A 1 24 ? 16.867 31.854 11.918 1.00 44.53 24 GLY A O 8
ATOM 6453 N N . MET A 1 25 ? 15.971 32.397 9.926 1.00 25.24 25 MET A N 8
ATOM 6454 C CA . MET A 1 25 ? 16.655 33.682 9.846 1.00 45.22 25 MET A CA 8
ATOM 6455 C C . MET A 1 25 ? 15.683 34.832 10.092 1.00 24.43 25 MET A C 8
ATOM 6456 O O . MET A 1 25 ? 14.522 34.612 10.436 1.00 22.14 25 MET A O 8
ATOM 6470 N N . SER A 1 26 ? 16.166 36.057 9.914 1.00 12.32 26 SER A N 8
ATOM 6471 C CA . SER A 1 26 ? 15.340 37.241 10.121 1.00 3.35 26 SER A CA 8
ATOM 6472 C C . SER A 1 26 ? 14.423 37.480 8.926 1.00 32.11 26 SER A C 8
ATOM 6473 O O . SER A 1 26 ? 14.884 37.619 7.794 1.00 61.53 26 SER A O 8
ATOM 6481 N N . ALA A 1 27 ? 13.121 37.526 9.188 1.00 54.44 27 ALA A N 8
ATOM 6482 C CA . ALA A 1 27 ? 12.138 37.750 8.135 1.00 54.01 27 ALA A CA 8
ATOM 6483 C C . ALA A 1 27 ? 10.727 37.832 8.709 1.00 3.12 27 ALA A C 8
ATOM 6484 O O . ALA A 1 27 ? 10.496 37.480 9.865 1.00 24.34 27 ALA A O 8
ATOM 6491 N N . ALA A 1 28 ? 9.788 38.300 7.894 1.00 13.01 28 ALA A N 8
ATOM 6492 C CA . ALA A 1 28 ? 8.400 38.427 8.321 1.00 31.12 28 ALA A CA 8
ATOM 6493 C C . ALA A 1 28 ? 7.868 37.103 8.861 1.00 43.43 28 ALA A C 8
ATOM 6494 O O . ALA A 1 28 ? 7.551 36.191 8.096 1.00 10.44 28 ALA A O 8
ATOM 6501 N N . THR A 1 29 ? 7.774 37.004 10.183 1.00 32.21 29 THR A N 8
ATOM 6502 C CA . THR A 1 29 ? 7.283 35.791 10.825 1.00 55.10 29 THR A CA 8
ATOM 6503 C C . THR A 1 29 ? 5.879 35.995 11.383 1.00 32.45 29 THR A C 8
ATOM 6504 O O . THR A 1 29 ? 5.682 36.753 12.334 1.00 74.55 29 THR A O 8
ATOM 6515 N N . PHE A 1 30 ? 4.906 35.313 10.788 1.00 34.24 30 PHE A N 8
ATOM 6516 C CA . PHE A 1 30 ? 3.519 35.419 11.227 1.00 51.31 30 PHE A CA 8
ATOM 6517 C C . PHE A 1 30 ? 2.838 34.054 11.215 1.00 24.42 30 PHE A C 8
ATOM 6518 O O . PHE A 1 30 ? 3.393 33.075 10.716 1.00 63.43 30 PHE A O 8
ATOM 6535 N N . LYS A 1 31 ? 1.632 33.996 11.770 1.00 64.52 31 LYS A N 8
ATOM 6536 C CA . LYS A 1 31 ? 0.874 32.752 11.824 1.00 73.42 31 LYS A CA 8
ATOM 6537 C C . LYS A 1 31 ? -0.319 32.800 10.874 1.00 63.11 31 LYS A C 8
ATOM 6538 O O . LYS A 1 31 ? -1.150 33.705 10.952 1.00 12.10 31 LYS A O 8
ATOM 6557 N N . CYS A 1 32 ? -0.397 31.821 9.980 1.00 63.15 32 CYS A N 8
ATOM 6558 C CA . CYS A 1 32 ? -1.489 31.752 9.015 1.00 65.32 32 CYS A CA 8
ATOM 6559 C C . CYS A 1 32 ? -2.819 31.499 9.717 1.00 61.15 32 CYS A C 8
ATOM 6560 O O . CYS A 1 32 ? -2.973 30.549 10.484 1.00 11.04 32 CYS A O 8
ATOM 6568 N N . PRO A 1 33 ? -3.804 32.369 9.450 1.00 42.45 33 PRO A N 8
ATOM 6569 C CA . PRO A 1 33 ? -5.138 32.262 10.046 1.00 14.22 33 PRO A CA 8
ATOM 6570 C C . PRO A 1 33 ? -5.918 31.066 9.511 1.00 30.35 33 PRO A C 8
ATOM 6571 O O . PRO A 1 33 ? -7.006 30.755 9.996 1.00 14.20 33 PRO A O 8
ATOM 6582 N N . ASP A 1 34 ? -5.355 30.398 8.511 1.00 64.20 34 ASP A N 8
ATOM 6583 C CA . ASP A 1 34 ? -5.997 29.234 7.911 1.00 24.23 34 ASP A CA 8
ATOM 6584 C C . ASP A 1 34 ? -5.566 27.952 8.617 1.00 31.23 34 ASP A C 8
ATOM 6585 O O . ASP A 1 34 ? -6.403 27.170 9.071 1.00 40.22 34 ASP A O 8
ATOM 6594 N N . CYS A 1 35 ? -4.257 27.742 8.706 1.00 54.24 35 CYS A N 8
ATOM 6595 C CA . CYS A 1 35 ? -3.716 26.554 9.355 1.00 64.42 35 CYS A CA 8
ATOM 6596 C C . CYS A 1 35 ? -3.004 26.920 10.653 1.00 20.01 35 CYS A C 8
ATOM 6597 O O . CYS A 1 35 ? -3.186 26.265 11.679 1.00 43.32 35 CYS A O 8
ATOM 6605 N N . GLY A 1 36 ? -2.191 27.971 10.600 1.00 21.14 36 GLY A N 8
ATOM 6606 C CA . GLY A 1 36 ? -1.463 28.405 11.778 1.00 5.01 36 GLY A CA 8
ATOM 6607 C C . GLY A 1 36 ? 0.010 28.051 11.712 1.00 31.03 36 GLY A C 8
ATOM 6608 O O . GLY A 1 36 ? 0.688 27.998 12.738 1.00 51.40 36 GLY A O 8
ATOM 6612 N N . GLN A 1 37 ? 0.505 27.806 10.503 1.00 14.12 37 GLN A N 8
ATOM 6613 C CA . GLN A 1 37 ? 1.906 27.453 10.309 1.00 71.30 37 GLN A CA 8
ATOM 6614 C C . GLN A 1 37 ? 2.778 28.702 10.240 1.00 71.00 37 GLN A C 8
ATOM 6615 O O . GLN A 1 37 ? 2.413 29.690 9.604 1.00 11.10 37 GLN A O 8
ATOM 6629 N N . GLU A 1 38 ? 3.931 28.650 10.899 1.00 22.11 38 GLU A N 8
ATOM 6630 C CA . GLU A 1 38 ? 4.854 29.779 10.913 1.00 61.22 38 GLU A CA 8
ATOM 6631 C C . GLU A 1 38 ? 5.358 30.086 9.506 1.00 45.22 38 GLU A C 8
ATOM 6632 O O . GLU A 1 38 ? 6.083 29.290 8.907 1.00 12.41 38 GLU A O 8
ATOM 6644 N N . ILE A 1 39 ? 4.970 31.245 8.984 1.00 32.15 39 ILE A N 8
ATOM 6645 C CA . ILE A 1 39 ? 5.383 31.658 7.649 1.00 75.11 39 ILE A CA 8
ATOM 6646 C C . ILE A 1 39 ? 6.518 32.674 7.714 1.00 71.21 39 ILE A C 8
ATOM 6647 O O . ILE A 1 39 ? 6.421 33.685 8.409 1.00 32.12 39 ILE A O 8
ATOM 6663 N N . SER A 1 40 ? 7.593 32.399 6.983 1.00 25.40 40 SER A N 8
ATOM 6664 C CA . SER A 1 40 ? 8.749 33.288 6.959 1.00 61.42 40 SER A CA 8
ATOM 6665 C C . SER A 1 40 ? 8.966 33.859 5.561 1.00 54.11 40 SER A C 8
ATOM 6666 O O . SER A 1 40 ? 9.341 33.139 4.636 1.00 45.45 40 SER A O 8
ATOM 6674 N N . ARG A 1 41 ? 8.725 35.158 5.416 1.00 44.21 41 ARG A N 8
ATOM 6675 C CA . ARG A 1 41 ? 8.892 35.827 4.131 1.00 4.35 41 ARG A CA 8
ATOM 6676 C C . ARG A 1 41 ? 10.001 36.873 4.203 1.00 25.13 41 ARG A C 8
ATOM 6677 O O . ARG A 1 41 ? 9.955 37.786 5.028 1.00 13.14 41 ARG A O 8
ATOM 6698 N N . CYS A 1 42 ? 10.997 36.732 3.335 1.00 11.31 42 CYS A N 8
ATOM 6699 C CA . CYS A 1 42 ? 12.119 37.664 3.301 1.00 72.22 42 CYS A CA 8
ATOM 6700 C C . CYS A 1 42 ? 11.629 39.099 3.136 1.00 62.21 42 CYS A C 8
ATOM 6701 O O . CYS A 1 42 ? 10.464 39.335 2.817 1.00 31.04 42 CYS A O 8
ATOM 6709 N N . SER A 1 43 ? 12.527 40.054 3.356 1.00 31.04 43 SER A N 8
ATOM 6710 C CA . SER A 1 43 ? 12.185 41.467 3.238 1.00 70.54 43 SER A CA 8
ATOM 6711 C C . SER A 1 43 ? 11.474 41.744 1.916 1.00 4.24 43 SER A C 8
ATOM 6712 O O . SER A 1 43 ? 10.608 42.615 1.834 1.00 10.15 43 SER A O 8
ATOM 6720 N N . LYS A 1 44 ? 11.848 40.997 0.883 1.00 54.22 44 LYS A N 8
ATOM 6721 C CA . LYS A 1 44 ? 11.247 41.160 -0.436 1.00 21.22 44 LYS A CA 8
ATOM 6722 C C . LYS A 1 44 ? 9.725 41.119 -0.349 1.00 53.01 44 LYS A C 8
ATOM 6723 O O . LYS A 1 44 ? 9.031 41.748 -1.149 1.00 41.11 44 LYS A O 8
ATOM 6742 N N . CYS A 1 45 ? 9.212 40.377 0.626 1.00 1.32 45 CYS A N 8
ATOM 6743 C CA . CYS A 1 45 ? 7.771 40.256 0.818 1.00 61.55 45 CYS A CA 8
ATOM 6744 C C . CYS A 1 45 ? 7.114 41.630 0.890 1.00 42.11 45 CYS A C 8
ATOM 6745 O O . CYS A 1 45 ? 5.935 41.783 0.571 1.00 10.02 45 CYS A O 8
ATOM 6753 N N . ARG A 1 46 ? 7.885 42.627 1.312 1.00 30.04 46 ARG A N 8
ATOM 6754 C CA . ARG A 1 46 ? 7.377 43.989 1.430 1.00 61.54 46 ARG A CA 8
ATOM 6755 C C . ARG A 1 46 ? 6.652 44.410 0.155 1.00 34.30 46 ARG A C 8
ATOM 6756 O O . ARG A 1 46 ? 5.665 45.145 0.203 1.00 42.10 46 ARG A O 8
ATOM 6777 N N . LYS A 1 47 ? 7.147 43.939 -0.985 1.00 0.25 47 LYS A N 8
ATOM 6778 C CA . LYS A 1 47 ? 6.547 44.265 -2.273 1.00 10.42 47 LYS A CA 8
ATOM 6779 C C . LYS A 1 47 ? 5.350 43.365 -2.559 1.00 34.21 47 LYS A C 8
ATOM 6780 O O . LYS A 1 47 ? 4.373 43.793 -3.174 1.00 24.10 47 LYS A O 8
ATOM 6799 N N . GLN A 1 48 ? 5.432 42.117 -2.107 1.00 52.54 48 GLN A N 8
ATOM 6800 C CA . GLN A 1 48 ? 4.354 41.158 -2.315 1.00 33.10 48 GLN A CA 8
ATOM 6801 C C . GLN A 1 48 ? 3.250 41.346 -1.279 1.00 4.11 48 GLN A C 8
ATOM 6802 O O . GLN A 1 48 ? 2.252 40.627 -1.284 1.00 35.22 48 GLN A O 8
ATOM 6816 N N . SER A 1 49 ? 3.438 42.317 -0.391 1.00 44.42 49 SER A N 8
ATOM 6817 C CA . SER A 1 49 ? 2.461 42.597 0.654 1.00 51.50 49 SER A CA 8
ATOM 6818 C C . SER A 1 49 ? 1.079 42.840 0.055 1.00 60.25 49 SER A C 8
ATOM 6819 O O . SER A 1 49 ? 0.061 42.497 0.655 1.00 64.34 49 SER A O 8
ATOM 6827 N N . ASN A 1 50 ? 1.052 43.434 -1.134 1.00 45.00 50 ASN A N 8
ATOM 6828 C CA . ASN A 1 50 ? -0.204 43.724 -1.816 1.00 22.41 50 ASN A CA 8
ATOM 6829 C C . ASN A 1 50 ? -1.072 42.473 -1.910 1.00 75.10 50 ASN A C 8
ATOM 6830 O O . ASN A 1 50 ? -2.299 42.548 -1.830 1.00 54.32 50 ASN A O 8
ATOM 6841 N N . LEU A 1 51 ? -0.428 41.324 -2.080 1.00 34.43 51 LEU A N 8
ATOM 6842 C CA . LEU A 1 51 ? -1.141 40.055 -2.184 1.00 55.21 51 LEU A CA 8
ATOM 6843 C C . LEU A 1 51 ? -0.213 38.882 -1.885 1.00 12.42 51 LEU A C 8
ATOM 6844 O O . LEU A 1 51 ? 0.836 38.732 -2.512 1.00 34.11 51 LEU A O 8
ATOM 6860 N N . TYR A 1 52 ? -0.607 38.053 -0.925 1.00 0.34 52 TYR A N 8
ATOM 6861 C CA . TYR A 1 52 ? 0.190 36.894 -0.542 1.00 33.41 52 TYR A CA 8
ATOM 6862 C C . TYR A 1 52 ? -0.656 35.624 -0.552 1.00 14.12 52 TYR A C 8
ATOM 6863 O O . TYR A 1 52 ? -1.874 35.679 -0.721 1.00 21.43 52 TYR A O 8
ATOM 6881 N N . GLU A 1 53 ? -0.001 34.482 -0.369 1.00 4.33 53 GLU A N 8
ATOM 6882 C CA . GLU A 1 53 ? -0.692 33.199 -0.357 1.00 31.54 53 GLU A CA 8
ATOM 6883 C C . GLU A 1 53 ? 0.126 32.147 0.387 1.00 62.32 53 GLU A C 8
ATOM 6884 O O . GLU A 1 53 ? 1.279 31.884 0.042 1.00 3.54 53 GLU A O 8
ATOM 6896 N N . CYS A 1 54 ? -0.478 31.549 1.408 1.00 61.35 54 CYS A N 8
ATOM 6897 C CA . CYS A 1 54 ? 0.194 30.526 2.201 1.00 5.34 54 CYS A CA 8
ATOM 6898 C C . CYS A 1 54 ? 0.556 29.320 1.341 1.00 43.32 54 CYS A C 8
ATOM 6899 O O . CYS A 1 54 ? -0.309 28.585 0.864 1.00 24.11 54 CYS A O 8
ATOM 6907 N N . PRO A 1 55 ? 1.865 29.112 1.134 1.00 20.54 55 PRO A N 8
ATOM 6908 C CA . PRO A 1 55 ? 2.371 27.996 0.329 1.00 5.22 55 PRO A CA 8
ATOM 6909 C C . PRO A 1 55 ? 2.164 26.648 1.011 1.00 71.04 55 PRO A C 8
ATOM 6910 O O . PRO A 1 55 ? 2.336 25.597 0.393 1.00 23.35 55 PRO A O 8
ATOM 6921 N N . ASP A 1 56 ? 1.793 26.686 2.286 1.00 74.25 56 ASP A N 8
ATOM 6922 C CA . ASP A 1 56 ? 1.560 25.466 3.051 1.00 52.34 56 ASP A CA 8
ATOM 6923 C C . ASP A 1 56 ? 0.173 24.900 2.762 1.00 10.20 56 ASP A C 8
ATOM 6924 O O . ASP A 1 56 ? 0.036 23.752 2.339 1.00 63.34 56 ASP A O 8
ATOM 6933 N N . CYS A 1 57 ? -0.852 25.712 2.995 1.00 40.43 57 CYS A N 8
ATOM 6934 C CA . CYS A 1 57 ? -2.229 25.292 2.762 1.00 71.15 57 CYS A CA 8
ATOM 6935 C C . CYS A 1 57 ? -2.797 25.959 1.513 1.00 14.13 57 CYS A C 8
ATOM 6936 O O . CYS A 1 57 ? -4.012 26.040 1.339 1.00 55.21 57 CYS A O 8
ATOM 6944 N N . GLY A 1 58 ? -1.909 26.438 0.647 1.00 21.45 58 GLY A N 8
ATOM 6945 C CA . GLY A 1 58 ? -2.341 27.094 -0.573 1.00 30.43 58 GLY A CA 8
ATOM 6946 C C . GLY A 1 58 ? -3.477 28.069 -0.336 1.00 32.43 58 GLY A C 8
ATOM 6947 O O . GLY A 1 58 ? -4.422 28.136 -1.123 1.00 23.34 58 GLY A O 8
ATOM 6951 N N . PHE A 1 59 ? -3.388 28.826 0.753 1.00 64.23 59 PHE A N 8
ATOM 6952 C CA . PHE A 1 59 ? -4.418 29.800 1.093 1.00 42.31 59 PHE A CA 8
ATOM 6953 C C . PHE A 1 59 ? -4.081 31.172 0.516 1.00 62.04 59 PHE A C 8
ATOM 6954 O O . PHE A 1 59 ? -3.163 31.845 0.983 1.00 1.30 59 PHE A O 8
ATOM 6971 N N . MET A 1 60 ? -4.830 31.579 -0.504 1.00 32.51 60 MET A N 8
ATOM 6972 C CA . MET A 1 60 ? -4.612 32.870 -1.145 1.00 63.12 60 MET A CA 8
ATOM 6973 C C . MET A 1 60 ? -5.248 33.994 -0.334 1.00 3.31 60 MET A C 8
ATOM 6974 O O . MET A 1 60 ? -6.397 33.892 0.092 1.00 32.21 60 MET A O 8
ATOM 6988 N N . GLY A 1 61 ? -4.491 35.068 -0.124 1.00 34.54 61 GLY A N 8
ATOM 6989 C CA . GLY A 1 61 ? -4.999 36.195 0.636 1.00 25.04 61 GLY A CA 8
ATOM 6990 C C . GLY A 1 61 ? -4.477 37.522 0.122 1.00 10.35 61 GLY A C 8
ATOM 6991 O O . GLY A 1 61 ? -3.641 37.578 -0.779 1.00 62.24 61 GLY A O 8
ATOM 6995 N N . PRO A 1 62 ? -4.977 38.624 0.702 1.00 34.51 62 PRO A N 8
ATOM 6996 C CA . PRO A 1 62 ? -4.572 39.977 0.312 1.00 3.23 62 PRO A CA 8
ATOM 6997 C C . PRO A 1 62 ? -3.138 40.294 0.723 1.00 23.51 62 PRO A C 8
ATOM 6998 O O . PRO A 1 62 ? -2.894 40.810 1.814 1.00 61.52 62 PRO A O 8
ATOM 7009 N N . GLY A 1 1 ? 4.488 6.874 -7.948 1.00 53.01 1 GLY A N 9
ATOM 7010 C CA . GLY A 1 1 ? 3.486 7.380 -7.029 1.00 14.53 1 GLY A CA 9
ATOM 7011 C C . GLY A 1 1 ? 3.875 8.715 -6.424 1.00 23.53 1 GLY A C 9
ATOM 7012 O O . GLY A 1 1 ? 4.432 9.574 -7.106 1.00 25.12 1 GLY A O 9
ATOM 7016 N N . ALA A 1 2 ? 3.580 8.889 -5.140 1.00 22.03 2 ALA A N 9
ATOM 7017 C CA . ALA A 1 2 ? 3.904 10.128 -4.443 1.00 33.31 2 ALA A CA 9
ATOM 7018 C C . ALA A 1 2 ? 3.993 9.903 -2.937 1.00 41.53 2 ALA A C 9
ATOM 7019 O O . ALA A 1 2 ? 3.067 9.375 -2.323 1.00 62.51 2 ALA A O 9
ATOM 7026 N N . MET A 1 3 ? 5.114 10.309 -2.349 1.00 32.41 3 MET A N 9
ATOM 7027 C CA . MET A 1 3 ? 5.323 10.152 -0.914 1.00 61.22 3 MET A CA 9
ATOM 7028 C C . MET A 1 3 ? 4.347 11.019 -0.125 1.00 24.54 3 MET A C 9
ATOM 7029 O O . MET A 1 3 ? 3.867 12.037 -0.619 1.00 53.21 3 MET A O 9
ATOM 7043 N N . GLY A 1 4 ? 4.059 10.606 1.106 1.00 12.43 4 GLY A N 9
ATOM 7044 C CA . GLY A 1 4 ? 3.141 11.357 1.944 1.00 64.32 4 GLY A CA 9
ATOM 7045 C C . GLY A 1 4 ? 3.752 12.643 2.465 1.00 74.15 4 GLY A C 9
ATOM 7046 O O . GLY A 1 4 ? 4.368 12.659 3.530 1.00 61.41 4 GLY A O 9
ATOM 7050 N N . SER A 1 5 ? 3.581 13.724 1.711 1.00 44.52 5 SER A N 9
ATOM 7051 C CA . SER A 1 5 ? 4.125 15.020 2.100 1.00 40.42 5 SER A CA 9
ATOM 7052 C C . SER A 1 5 ? 3.655 15.409 3.498 1.00 3.03 5 SER A C 9
ATOM 7053 O O . SER A 1 5 ? 4.405 16.003 4.273 1.00 35.41 5 SER A O 9
ATOM 7061 N N . GLU A 1 6 ? 2.409 15.069 3.813 1.00 42.10 6 GLU A N 9
ATOM 7062 C CA . GLU A 1 6 ? 1.839 15.383 5.118 1.00 52.23 6 GLU A CA 9
ATOM 7063 C C . GLU A 1 6 ? 2.481 14.534 6.211 1.00 4.40 6 GLU A C 9
ATOM 7064 O O . GLU A 1 6 ? 2.709 15.006 7.325 1.00 51.41 6 GLU A O 9
ATOM 7076 N N . SER A 1 7 ? 2.771 13.279 5.884 1.00 11.00 7 SER A N 9
ATOM 7077 C CA . SER A 1 7 ? 3.383 12.362 6.839 1.00 41.34 7 SER A CA 9
ATOM 7078 C C . SER A 1 7 ? 4.771 12.848 7.245 1.00 62.04 7 SER A C 9
ATOM 7079 O O . SER A 1 7 ? 5.075 12.968 8.431 1.00 43.52 7 SER A O 9
ATOM 7087 N N . GLU A 1 8 ? 5.609 13.125 6.250 1.00 32.01 8 GLU A N 9
ATOM 7088 C CA . GLU A 1 8 ? 6.965 13.597 6.504 1.00 61.34 8 GLU A CA 9
ATOM 7089 C C . GLU A 1 8 ? 6.956 15.042 6.992 1.00 10.31 8 GLU A C 9
ATOM 7090 O O . GLU A 1 8 ? 6.152 15.856 6.538 1.00 61.01 8 GLU A O 9
ATOM 7102 N N . GLN A 1 9 ? 7.855 15.353 7.920 1.00 20.35 9 GLN A N 9
ATOM 7103 C CA . GLN A 1 9 ? 7.950 16.699 8.472 1.00 54.44 9 GLN A CA 9
ATOM 7104 C C . GLN A 1 9 ? 9.406 17.106 8.669 1.00 22.32 9 GLN A C 9
ATOM 7105 O O . GLN A 1 9 ? 10.235 16.297 9.087 1.00 61.11 9 GLN A O 9
ATOM 7119 N N . ARG A 1 10 ? 9.711 18.363 8.366 1.00 50.20 10 ARG A N 9
ATOM 7120 C CA . ARG A 1 10 ? 11.068 18.876 8.509 1.00 42.22 10 ARG A CA 9
ATOM 7121 C C . ARG A 1 10 ? 11.065 20.398 8.618 1.00 45.10 10 ARG A C 9
ATOM 7122 O O . ARG A 1 10 ? 10.033 21.043 8.430 1.00 62.23 10 ARG A O 9
ATOM 7143 N N . HIS A 1 11 ? 12.228 20.966 8.924 1.00 54.52 11 HIS A N 9
ATOM 7144 C CA . HIS A 1 11 ? 12.359 22.413 9.058 1.00 23.11 11 HIS A CA 9
ATOM 7145 C C . HIS A 1 11 ? 12.422 23.082 7.689 1.00 41.25 11 HIS A C 9
ATOM 7146 O O . HIS A 1 11 ? 13.436 23.677 7.324 1.00 53.23 11 HIS A O 9
ATOM 7160 N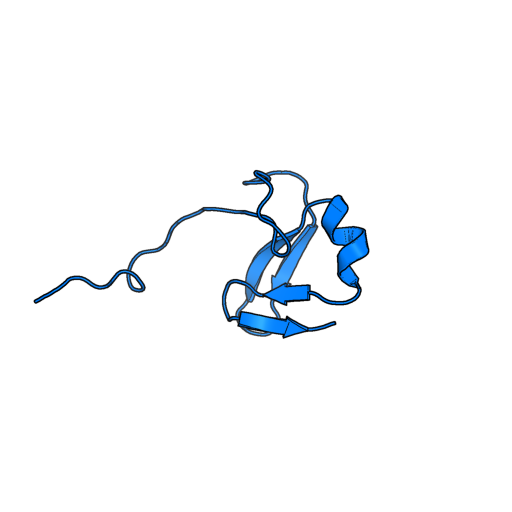 N . ALA A 1 12 ? 11.332 22.980 6.935 1.00 65.34 12 ALA A N 9
ATOM 7161 C CA . ALA A 1 12 ? 11.264 23.576 5.606 1.00 33.13 12 ALA A CA 9
ATOM 7162 C C . ALA A 1 12 ? 10.774 25.018 5.677 1.00 53.33 12 ALA A C 9
ATOM 7163 O O . ALA A 1 12 ? 9.571 25.278 5.641 1.00 14.31 12 ALA A O 9
ATOM 7170 N N . HIS A 1 13 ? 11.713 25.953 5.778 1.00 42.34 13 HIS A N 9
ATOM 7171 C CA . HIS A 1 13 ? 11.376 27.370 5.853 1.00 4.42 13 HIS A CA 9
ATOM 7172 C C . HIS A 1 13 ? 11.882 28.115 4.621 1.00 14.53 13 HIS A C 9
ATOM 7173 O O . HIS A 1 13 ? 13.088 28.255 4.421 1.00 12.33 13 HIS A O 9
ATOM 7187 N N . GLN A 1 14 ? 10.951 28.590 3.800 1.00 51.23 14 GLN A N 9
ATOM 7188 C CA . GLN A 1 14 ? 11.303 29.319 2.587 1.00 1.21 14 GLN A CA 9
ATOM 7189 C C . GLN A 1 14 ? 10.269 30.397 2.280 1.00 35.10 14 GLN A C 9
ATOM 7190 O O . GLN A 1 14 ? 9.192 30.426 2.878 1.00 3.32 14 GLN A O 9
ATOM 7204 N N . CYS A 1 15 ? 10.601 31.280 1.345 1.00 5.25 15 CYS A N 9
ATOM 7205 C CA . CYS A 1 15 ? 9.701 32.361 0.960 1.00 43.23 15 CYS A CA 9
ATOM 7206 C C . CYS A 1 15 ? 8.460 31.813 0.264 1.00 33.30 15 CYS A C 9
ATOM 7207 O O . CYS A 1 15 ? 8.544 30.880 -0.535 1.00 32.54 15 CYS A O 9
ATOM 7215 N N . VAL A 1 16 ? 7.307 32.398 0.574 1.00 30.50 16 VAL A N 9
ATOM 7216 C CA . VAL A 1 16 ? 6.047 31.967 -0.021 1.00 2.33 16 VAL A CA 9
ATOM 7217 C C . VAL A 1 16 ? 5.968 32.368 -1.490 1.00 32.25 16 VAL A C 9
ATOM 7218 O O . VAL A 1 16 ? 5.285 31.721 -2.284 1.00 0.31 16 VAL A O 9
ATOM 7231 N N . SER A 1 17 ? 6.671 33.438 -1.844 1.00 42.51 17 SER A N 9
ATOM 7232 C CA . SER A 1 17 ? 6.678 33.928 -3.218 1.00 1.03 17 SER A CA 9
ATOM 7233 C C . SER A 1 17 ? 7.595 33.078 -4.093 1.00 14.33 17 SER A C 9
ATOM 7234 O O . SER A 1 17 ? 7.148 32.455 -5.056 1.00 70.33 17 SER A O 9
ATOM 7242 N N . CYS A 1 18 ? 8.878 33.059 -3.750 1.00 52.11 18 CYS A N 9
ATOM 7243 C CA . CYS A 1 18 ? 9.859 32.287 -4.504 1.00 60.12 18 CYS A CA 9
ATOM 7244 C C . CYS A 1 18 ? 10.356 31.097 -3.690 1.00 64.11 18 CYS A C 9
ATOM 7245 O O . CYS A 1 18 ? 9.964 29.957 -3.935 1.00 24.21 18 CYS A O 9
ATOM 7253 N N . GLY A 1 19 ? 11.224 31.371 -2.721 1.00 25.32 19 GLY A N 9
ATOM 7254 C CA . GLY A 1 19 ? 11.763 30.312 -1.886 1.00 50.45 19 GLY A CA 9
ATOM 7255 C C . GLY A 1 19 ? 13.127 30.656 -1.322 1.00 41.42 19 GLY A C 9
ATOM 7256 O O . GLY A 1 19 ? 14.003 29.796 -1.231 1.00 21.24 19 GLY A O 9
ATOM 7260 N N . ILE A 1 20 ? 13.309 31.917 -0.945 1.00 14.34 20 ILE A N 9
ATOM 7261 C CA . ILE A 1 20 ? 14.576 32.372 -0.387 1.00 42.41 20 ILE A CA 9
ATOM 7262 C C . ILE A 1 20 ? 14.962 31.555 0.841 1.00 14.02 20 ILE A C 9
ATOM 7263 O O . ILE A 1 20 ? 14.104 31.154 1.626 1.00 32.23 20 ILE A O 9
ATOM 7279 N N . ASN A 1 21 ? 16.259 31.314 1.001 1.00 32.43 21 ASN A N 9
ATOM 7280 C CA . ASN A 1 21 ? 16.759 30.545 2.135 1.00 32.14 21 ASN A CA 9
ATOM 7281 C C . ASN A 1 21 ? 16.730 31.379 3.413 1.00 65.23 21 ASN A C 9
ATOM 7282 O O . ASN A 1 21 ? 17.775 31.781 3.926 1.00 12.33 21 ASN A O 9
ATOM 7293 N N . ILE A 1 22 ? 15.529 31.633 3.920 1.00 41.51 22 ILE A N 9
ATOM 7294 C CA . ILE A 1 22 ? 15.365 32.418 5.138 1.00 61.44 22 ILE A CA 9
ATOM 7295 C C . ILE A 1 22 ? 14.955 31.533 6.310 1.00 70.10 22 ILE A C 9
ATOM 7296 O O . ILE A 1 22 ? 14.172 31.943 7.166 1.00 11.10 22 ILE A O 9
ATOM 7312 N N . ALA A 1 23 ? 15.491 30.317 6.343 1.00 41.32 23 ALA A N 9
ATOM 7313 C CA . ALA A 1 23 ? 15.184 29.376 7.412 1.00 22.42 23 ALA A CA 9
ATOM 7314 C C . ALA A 1 23 ? 15.875 29.776 8.711 1.00 12.24 23 ALA A C 9
ATOM 7315 O O . ALA A 1 23 ? 17.102 29.771 8.801 1.00 52.33 23 ALA A O 9
ATOM 7322 N N . GLY A 1 24 ? 15.078 30.124 9.717 1.00 33.44 24 GLY A N 9
ATOM 7323 C CA . GLY A 1 24 ? 15.631 30.523 10.998 1.00 11.12 24 GLY A CA 9
ATOM 7324 C C . GLY A 1 24 ? 16.251 31.905 10.956 1.00 5.41 24 GLY A C 9
ATOM 7325 O O . GLY A 1 24 ? 17.042 32.265 11.828 1.00 60.20 24 GLY A O 9
ATOM 7329 N N . MET A 1 25 ? 15.894 32.682 9.939 1.00 70.05 25 MET A N 9
ATOM 7330 C CA . MET A 1 25 ? 16.422 34.033 9.786 1.00 21.33 25 MET A CA 9
ATOM 7331 C C . MET A 1 25 ? 15.481 35.058 10.410 1.00 13.11 25 MET A C 9
ATOM 7332 O O . MET A 1 25 ? 14.450 34.702 10.981 1.00 71.31 25 MET A O 9
ATOM 7346 N N . SER A 1 26 ? 15.842 36.332 10.298 1.00 41.23 26 SER A N 9
ATOM 7347 C CA . SER A 1 26 ? 15.031 37.409 10.855 1.00 64.24 26 SER A CA 9
ATOM 7348 C C . SER A 1 26 ? 14.011 37.904 9.834 1.00 32.23 26 SER A C 9
ATOM 7349 O O . SER A 1 26 ? 13.876 39.106 9.607 1.00 24.25 26 SER A O 9
ATOM 7357 N N . ALA A 1 27 ? 13.294 36.967 9.222 1.00 52.33 27 ALA A N 9
ATOM 7358 C CA . ALA A 1 27 ? 12.284 37.307 8.227 1.00 31.01 27 ALA A CA 9
ATOM 7359 C C . ALA A 1 27 ? 10.898 37.389 8.858 1.00 40.32 27 ALA A C 9
ATOM 7360 O O . ALA A 1 27 ? 10.726 37.097 10.041 1.00 52.32 27 ALA A O 9
ATOM 7367 N N . ALA A 1 28 ? 9.913 37.790 8.061 1.00 71.45 28 ALA A N 9
ATOM 7368 C CA . ALA A 1 28 ? 8.542 37.909 8.541 1.00 10.00 28 ALA A CA 9
ATOM 7369 C C . ALA A 1 28 ? 7.963 36.543 8.895 1.00 44.21 28 ALA A C 9
ATOM 7370 O O . ALA A 1 28 ? 7.547 35.787 8.017 1.00 64.52 28 ALA A O 9
ATOM 7377 N N . THR A 1 29 ? 7.940 36.232 10.187 1.00 0.33 29 THR A N 9
ATOM 7378 C CA . THR A 1 29 ? 7.414 34.957 10.657 1.00 22.22 29 THR A CA 9
ATOM 7379 C C . THR A 1 29 ? 6.093 35.145 11.395 1.00 64.33 29 THR A C 9
ATOM 7380 O O . THR A 1 29 ? 6.054 35.726 12.480 1.00 72.45 29 THR A O 9
ATOM 7391 N N . PHE A 1 30 ? 5.013 34.649 10.800 1.00 43.21 30 PHE A N 9
ATOM 7392 C CA . PHE A 1 30 ? 3.690 34.763 11.401 1.00 34.10 30 PHE A CA 9
ATOM 7393 C C . PHE A 1 30 ? 2.954 33.427 11.354 1.00 60.15 30 PHE A C 9
ATOM 7394 O O . PHE A 1 30 ? 3.364 32.503 10.650 1.00 3.50 30 PHE A O 9
ATOM 7411 N N . LYS A 1 31 ? 1.864 33.331 12.108 1.00 45.11 31 LYS A N 9
ATOM 7412 C CA . LYS A 1 31 ? 1.070 32.110 12.153 1.00 35.42 31 LYS A CA 9
ATOM 7413 C C . LYS A 1 31 ? -0.191 32.249 11.306 1.00 40.14 31 LYS A C 9
ATOM 7414 O O . LYS A 1 31 ? -0.989 33.165 11.509 1.00 43.32 31 LYS A O 9
ATOM 7433 N N . CYS A 1 32 ? -0.365 31.335 10.357 1.00 3.43 32 CYS A N 9
ATOM 7434 C CA . CYS A 1 32 ? -1.529 31.356 9.479 1.00 13.53 32 CYS A CA 9
ATOM 7435 C C . CYS A 1 32 ? -2.808 31.091 10.266 1.00 15.34 32 CYS A C 9
ATOM 7436 O O . CYS A 1 32 ? -2.931 30.097 10.983 1.00 52.44 32 CYS A O 9
ATOM 7444 N N . PRO A 1 33 ? -3.785 32.001 10.133 1.00 2.44 33 PRO A N 9
ATOM 7445 C CA . PRO A 1 33 ? -5.072 31.888 10.826 1.00 50.44 33 PRO A CA 9
ATOM 7446 C C . PRO A 1 33 ? -5.926 30.749 10.280 1.00 63.05 33 PRO A C 9
ATOM 7447 O O . PRO A 1 33 ? -6.987 30.441 10.822 1.00 52.12 33 PRO A O 9
ATOM 7458 N N . ASP A 1 34 ? -5.455 30.127 9.204 1.00 35.53 34 ASP A N 9
ATOM 7459 C CA . ASP A 1 34 ? -6.175 29.019 8.586 1.00 55.43 34 ASP A CA 9
ATOM 7460 C C . ASP A 1 34 ? -5.727 27.684 9.172 1.00 11.40 34 ASP A C 9
ATOM 7461 O O . ASP A 1 34 ? -6.548 26.891 9.634 1.00 11.23 34 ASP A O 9
ATOM 7470 N N . CYS A 1 35 ? -4.421 27.443 9.149 1.00 72.33 35 CYS A N 9
ATOM 7471 C CA . CYS A 1 35 ? -3.864 26.202 9.676 1.00 5.53 35 CYS A CA 9
ATOM 7472 C C . CYS A 1 35 ? -3.035 26.469 10.929 1.00 65.54 35 CYS A C 9
ATOM 7473 O O . CYS A 1 35 ? -3.143 25.750 11.922 1.00 51.44 35 CYS A O 9
ATOM 7481 N N . GLY A 1 36 ? -2.204 27.506 10.873 1.00 32.43 36 GLY A N 9
ATOM 7482 C CA . GLY A 1 36 ? -1.367 27.847 12.009 1.00 52.15 36 GLY A CA 9
ATOM 7483 C C . GLY A 1 36 ? 0.088 27.486 11.786 1.00 71.45 36 GLY A C 9
ATOM 7484 O O . GLY A 1 36 ? 0.847 27.327 12.741 1.00 44.12 36 GLY A O 9
ATOM 7488 N N . GLN A 1 37 ? 0.476 27.354 10.521 1.00 22.43 37 GLN A N 9
ATOM 7489 C CA . GLN A 1 37 ? 1.850 27.006 10.177 1.00 73.11 37 GLN A CA 9
ATOM 7490 C C . GLN A 1 37 ? 2.739 28.245 10.168 1.00 60.12 37 GLN A C 9
ATOM 7491 O O . GLN A 1 37 ? 2.267 29.357 9.933 1.00 20.20 37 GLN A O 9
ATOM 7505 N N . GLU A 1 38 ? 4.028 28.044 10.425 1.00 13.44 38 GLU A N 9
ATOM 7506 C CA . GLU A 1 38 ? 4.982 29.147 10.448 1.00 60.32 38 GLU A CA 9
ATOM 7507 C C . GLU A 1 38 ? 5.326 29.597 9.031 1.00 5.00 38 GLU A C 9
ATOM 7508 O O . GLU A 1 38 ? 5.949 28.858 8.268 1.00 74.23 38 GLU A O 9
ATOM 7520 N N . ILE A 1 39 ? 4.917 30.813 8.687 1.00 0.43 39 ILE A N 9
ATOM 7521 C CA . ILE A 1 39 ? 5.182 31.363 7.363 1.00 24.54 39 ILE A CA 9
ATOM 7522 C C . ILE A 1 39 ? 6.315 32.382 7.408 1.00 0.52 39 ILE A C 9
ATOM 7523 O O . ILE A 1 39 ? 6.172 33.460 7.986 1.00 35.22 39 ILE A O 9
ATOM 7539 N N . SER A 1 40 ? 7.441 32.036 6.793 1.00 71.14 40 SER A N 9
ATOM 7540 C CA . SER A 1 40 ? 8.600 32.920 6.764 1.00 52.44 40 SER A CA 9
ATOM 7541 C C . SER A 1 40 ? 8.815 33.488 5.364 1.00 62.12 40 SER A C 9
ATOM 7542 O O . SER A 1 40 ? 9.033 32.744 4.407 1.00 0.13 40 SER A O 9
ATOM 7550 N N . ARG A 1 41 ? 8.752 34.811 5.252 1.00 23.34 41 ARG A N 9
ATOM 7551 C CA . ARG A 1 41 ? 8.939 35.479 3.970 1.00 11.23 41 ARG A CA 9
ATOM 7552 C C . ARG A 1 41 ? 10.138 36.422 4.018 1.00 13.11 41 ARG A C 9
ATOM 7553 O O . ARG A 1 41 ? 10.402 37.054 5.042 1.00 43.25 41 ARG A O 9
ATOM 7574 N N . CYS A 1 42 ? 10.859 36.511 2.906 1.00 34.20 42 CYS A N 9
ATOM 7575 C CA . CYS A 1 42 ? 12.030 37.375 2.821 1.00 3.42 42 CYS A CA 9
ATOM 7576 C C . CYS A 1 42 ? 11.619 38.829 2.608 1.00 23.31 42 CYS A C 9
ATOM 7577 O O . CYS A 1 42 ? 10.494 39.112 2.197 1.00 42.11 42 CYS A O 9
ATOM 7585 N N . SER A 1 43 ? 12.538 39.746 2.892 1.00 24.11 43 SER A N 9
ATOM 7586 C CA . SER A 1 43 ? 12.270 41.171 2.737 1.00 71.22 43 SER A CA 9
ATOM 7587 C C . SER A 1 43 ? 11.695 41.468 1.355 1.00 20.21 43 SER A C 9
ATOM 7588 O O . SER A 1 43 ? 10.782 42.281 1.211 1.00 43.51 43 SER A O 9
ATOM 7596 N N . LYS A 1 44 ? 12.236 40.802 0.341 1.00 60.14 44 LYS A N 9
ATOM 7597 C CA . LYS A 1 44 ? 11.778 40.991 -1.031 1.00 2.53 44 LYS A CA 9
ATOM 7598 C C . LYS A 1 44 ? 10.270 40.790 -1.134 1.00 32.55 44 LYS A C 9
ATOM 7599 O O . LYS A 1 44 ? 9.597 41.456 -1.921 1.00 62.23 44 LYS A O 9
ATOM 7618 N N . CYS A 1 45 ? 9.745 39.869 -0.333 1.00 20.40 45 CYS A N 9
ATOM 7619 C CA . CYS A 1 45 ? 8.315 39.580 -0.334 1.00 22.13 45 CYS A CA 9
ATOM 7620 C C . CYS A 1 45 ? 7.506 40.839 -0.040 1.00 61.01 45 CYS A C 9
ATOM 7621 O O . CYS A 1 45 ? 6.331 40.931 -0.396 1.00 62.12 45 CYS A O 9
ATOM 7629 N N . ARG A 1 46 ? 8.142 41.806 0.613 1.00 63.02 46 ARG A N 9
ATOM 7630 C CA . ARG A 1 46 ? 7.481 43.059 0.957 1.00 32.31 46 ARG A CA 9
ATOM 7631 C C . ARG A 1 46 ? 6.759 43.643 -0.254 1.00 3.33 46 ARG A C 9
ATOM 7632 O O . ARG A 1 46 ? 5.691 44.241 -0.125 1.00 35.32 46 ARG A O 9
ATOM 7653 N N . LYS A 1 47 ? 7.351 43.467 -1.430 1.00 42.43 47 LYS A N 9
ATOM 7654 C CA . LYS A 1 47 ? 6.766 43.976 -2.665 1.00 62.02 47 LYS A CA 9
ATOM 7655 C C . LYS A 1 47 ? 5.618 43.086 -3.130 1.00 64.45 47 LYS A C 9
ATOM 7656 O O . LYS A 1 47 ? 4.621 43.572 -3.662 1.00 33.00 47 LYS A O 9
ATOM 7675 N N . GLN A 1 48 ? 5.767 41.781 -2.925 1.00 71.25 48 GLN A N 9
ATOM 7676 C CA . GLN A 1 48 ? 4.741 40.824 -3.324 1.00 25.22 48 GLN A CA 9
ATOM 7677 C C . GLN A 1 48 ? 3.632 40.749 -2.280 1.00 22.41 48 GLN A C 9
ATOM 7678 O O . GLN A 1 48 ? 2.671 39.995 -2.434 1.00 64.21 48 GLN A O 9
ATOM 7692 N N . SER A 1 49 ? 3.772 41.535 -1.217 1.00 61.41 49 SER A N 9
ATOM 7693 C CA . SER A 1 49 ? 2.784 41.554 -0.145 1.00 73.12 49 SER A CA 9
ATOM 7694 C C . SER A 1 49 ? 1.391 41.847 -0.695 1.00 61.45 49 SER A C 9
ATOM 7695 O O . SER A 1 49 ? 0.385 41.436 -0.118 1.00 41.44 49 SER A O 9
ATOM 7703 N N . ASN A 1 50 ? 1.342 42.559 -1.816 1.00 44.42 50 ASN A N 9
ATOM 7704 C CA . ASN A 1 50 ? 0.074 42.908 -2.446 1.00 11.45 50 ASN A CA 9
ATOM 7705 C C . ASN A 1 50 ? -0.797 41.670 -2.637 1.00 40.52 50 ASN A C 9
ATOM 7706 O O . ASN A 1 50 ? -2.026 41.751 -2.604 1.00 43.01 50 ASN A O 9
ATOM 7717 N N . LEU A 1 51 ? -0.153 40.526 -2.837 1.00 42.12 51 LEU A N 9
ATOM 7718 C CA . LEU A 1 51 ? -0.868 39.270 -3.034 1.00 21.24 51 LEU A CA 9
ATOM 7719 C C . LEU A 1 51 ? -0.009 38.082 -2.612 1.00 5.34 51 LEU A C 9
ATOM 7720 O O . LEU A 1 51 ? 1.029 37.808 -3.215 1.00 50.23 51 LEU A O 9
ATOM 7736 N N . TYR A 1 52 ? -0.448 37.380 -1.573 1.00 51.14 52 TYR A N 9
ATOM 7737 C CA . TYR A 1 52 ? 0.281 36.222 -1.070 1.00 72.34 52 T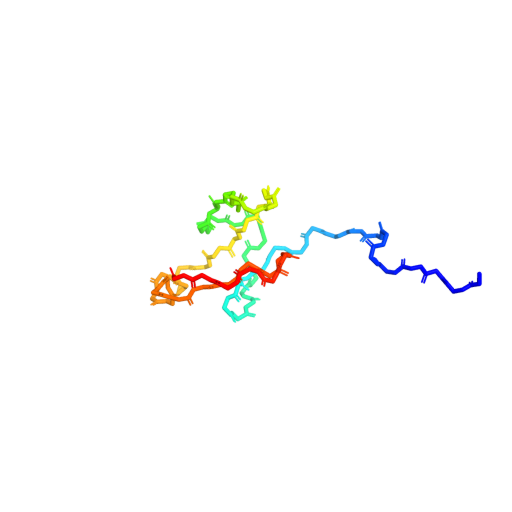YR A CA 9
ATOM 7738 C C . TYR A 1 52 ? -0.635 35.006 -0.965 1.00 65.30 52 TYR A C 9
ATOM 7739 O O . TYR A 1 52 ? -1.845 35.109 -1.160 1.00 32.54 52 TYR A O 9
ATOM 7757 N N . GLU A 1 53 ? -0.046 33.855 -0.655 1.00 24.01 53 GLU A N 9
ATOM 7758 C CA . GLU A 1 53 ? -0.808 32.619 -0.524 1.00 24.35 53 GLU A CA 9
ATOM 7759 C C . GLU A 1 53 ? -0.055 31.604 0.332 1.00 10.04 53 GLU A C 9
ATOM 7760 O O . GLU A 1 53 ? 1.067 31.214 0.008 1.00 24.24 53 GLU A O 9
ATOM 7772 N N . CYS A 1 54 ? -0.680 31.182 1.426 1.00 73.14 54 CYS A N 9
ATOM 7773 C CA . CYS A 1 54 ? -0.070 30.214 2.330 1.00 60.42 54 CYS A CA 9
ATOM 7774 C C . CYS A 1 54 ? 0.259 28.917 1.597 1.00 42.34 54 CYS A C 9
ATOM 7775 O O . CYS A 1 54 ? -0.625 28.169 1.181 1.00 73.41 54 CYS A O 9
ATOM 7783 N N . PRO A 1 55 ? 1.562 28.645 1.432 1.00 42.14 55 PRO A N 9
ATOM 7784 C CA . PRO A 1 55 ? 2.038 27.440 0.747 1.00 65.41 55 PRO A CA 9
ATOM 7785 C C . PRO A 1 55 ? 1.775 26.173 1.554 1.00 64.55 55 PRO A C 9
ATOM 7786 O O . PRO A 1 55 ? 1.951 25.060 1.055 1.00 12.53 55 PRO A O 9
ATOM 7797 N N . ASP A 1 56 ? 1.353 26.348 2.801 1.00 64.12 56 ASP A N 9
ATOM 7798 C CA . ASP A 1 56 ? 1.064 25.218 3.676 1.00 24.13 56 ASP A CA 9
ATOM 7799 C C . ASP A 1 56 ? -0.331 24.664 3.406 1.00 12.42 56 ASP A C 9
ATOM 7800 O O . ASP A 1 56 ? -0.497 23.472 3.145 1.00 11.22 56 ASP A O 9
ATOM 7809 N N . CYS A 1 57 ? -1.331 25.537 3.472 1.00 62.31 57 CYS A N 9
ATOM 7810 C CA . CYS A 1 57 ? -2.713 25.135 3.236 1.00 31.23 57 CYS A CA 9
ATOM 7811 C C . CYS A 1 57 ? -3.251 25.763 1.955 1.00 13.52 57 CYS A C 9
ATOM 7812 O O . CYS A 1 57 ? -4.461 25.904 1.781 1.00 10.01 57 CYS A O 9
ATOM 7820 N N . GLY A 1 58 ? -2.343 26.142 1.061 1.00 71.03 58 GLY A N 9
ATOM 7821 C CA . GLY A 1 58 ? -2.746 26.753 -0.192 1.00 42.23 58 GLY A CA 9
ATOM 7822 C C . GLY A 1 58 ? -3.828 27.799 -0.006 1.00 64.42 58 GLY A C 9
ATOM 7823 O O . GLY A 1 58 ? -4.776 27.867 -0.788 1.00 34.31 58 GLY A O 9
ATOM 7827 N N . PHE A 1 59 ? -3.687 28.615 1.033 1.00 61.11 59 PHE A N 9
ATOM 7828 C CA . PHE A 1 59 ? -4.662 29.660 1.321 1.00 4.52 59 PHE A CA 9
ATOM 7829 C C . PHE A 1 59 ? -4.258 30.977 0.664 1.00 64.11 59 PHE A C 9
ATOM 7830 O O . PHE A 1 59 ? -3.350 31.663 1.132 1.00 42.51 59 PHE A O 9
ATOM 7847 N N . MET A 1 60 ? -4.938 31.321 -0.424 1.00 55.52 60 MET A N 9
ATOM 7848 C CA . MET A 1 60 ? -4.651 32.556 -1.146 1.00 33.30 60 MET A CA 9
ATOM 7849 C C . MET A 1 60 ? -5.240 33.760 -0.419 1.00 13.41 60 MET A C 9
ATOM 7850 O O . MET A 1 60 ? -6.411 33.758 -0.042 1.00 13.33 60 MET A O 9
ATOM 7864 N N . GLY A 1 61 ? -4.420 34.789 -0.225 1.00 62.41 61 GLY A N 9
ATOM 7865 C CA . GLY A 1 61 ? -4.878 35.985 0.457 1.00 60.03 61 GLY A CA 9
ATOM 7866 C C . GLY A 1 61 ? -4.265 37.248 -0.114 1.00 40.32 61 GLY A C 9
ATOM 7867 O O . GLY A 1 61 ? -3.357 37.203 -0.945 1.00 13.03 61 GLY A O 9
ATOM 7871 N N . PRO A 1 62 ? -4.767 38.409 0.334 1.00 63.22 62 PRO A N 9
ATOM 7872 C CA . PRO A 1 62 ? -4.278 39.712 -0.126 1.00 0.34 62 PRO A CA 9
ATOM 7873 C C . PRO A 1 62 ? -2.870 40.014 0.378 1.00 74.25 62 PRO A C 9
ATOM 7874 O O . PRO A 1 62 ? -1.988 40.378 -0.399 1.00 50.45 62 PRO A O 9
ATOM 7885 N N . GLY A 1 1 ? 20.945 8.026 -2.740 1.00 63.15 1 GLY A N 10
ATOM 7886 C CA . GLY A 1 1 ? 21.777 8.136 -1.556 1.00 61.14 1 GLY A CA 10
ATOM 7887 C C . GLY A 1 1 ? 20.977 8.030 -0.274 1.00 35.14 1 GLY A C 10
ATOM 7888 O O . GLY A 1 1 ? 21.140 8.841 0.637 1.00 43.41 1 GLY A O 10
ATOM 7892 N N . ALA A 1 2 ? 20.107 7.028 -0.202 1.00 32.42 2 ALA A N 10
ATOM 7893 C CA . ALA A 1 2 ? 19.278 6.818 0.979 1.00 41.41 2 ALA A CA 10
ATOM 7894 C C . ALA A 1 2 ? 18.524 8.090 1.353 1.00 42.12 2 ALA A C 10
ATOM 7895 O O . ALA A 1 2 ? 18.413 8.434 2.529 1.00 25.23 2 ALA A O 10
ATOM 7902 N N . MET A 1 3 ? 18.008 8.785 0.344 1.00 24.12 3 MET A N 10
ATOM 7903 C CA . MET A 1 3 ? 17.264 10.019 0.568 1.00 24.04 3 MET A CA 10
ATOM 7904 C C . MET A 1 3 ? 15.780 9.730 0.766 1.00 54.54 3 MET A C 10
ATOM 7905 O O . MET A 1 3 ? 15.204 8.891 0.075 1.00 34.33 3 MET A O 10
ATOM 7919 N N . GLY A 1 4 ? 15.165 10.432 1.713 1.00 4.52 4 GLY A N 10
ATOM 7920 C CA . GLY A 1 4 ? 13.753 10.236 1.984 1.00 3.41 4 GLY A CA 10
ATOM 7921 C C . GLY A 1 4 ? 12.999 11.546 2.104 1.00 34.50 4 GLY A C 10
ATOM 7922 O O . GLY A 1 4 ? 12.427 11.846 3.152 1.00 54.44 4 GLY A O 10
ATOM 7926 N N . SER A 1 5 ? 12.998 12.327 1.029 1.00 42.20 5 SER A N 10
ATOM 7927 C CA . SER A 1 5 ? 12.313 13.614 1.020 1.00 52.21 5 SER A CA 10
ATOM 7928 C C . SER A 1 5 ? 10.884 13.465 0.506 1.00 42.43 5 SER A C 10
ATOM 7929 O O . SER A 1 5 ? 9.961 14.099 1.016 1.00 40.24 5 SER A O 10
ATOM 7937 N N . GLU A 1 6 ? 10.712 12.623 -0.508 1.00 35.31 6 GLU A N 10
ATOM 7938 C CA . GLU A 1 6 ? 9.396 12.391 -1.092 1.00 73.01 6 GLU A CA 10
ATOM 7939 C C . GLU A 1 6 ? 8.547 11.502 -0.187 1.00 3.41 6 GLU A C 10
ATOM 7940 O O . GLU A 1 6 ? 7.337 11.692 -0.072 1.00 35.34 6 GLU A O 10
ATOM 7952 N N . SER A 1 7 ? 9.192 10.532 0.453 1.00 43.21 7 SER A N 10
ATOM 7953 C CA . SER A 1 7 ? 8.497 9.611 1.345 1.00 45.05 7 SER A CA 10
ATOM 7954 C C . SER A 1 7 ? 7.853 10.362 2.506 1.00 73.52 7 SER A C 10
ATOM 7955 O O . SER A 1 7 ? 6.660 10.212 2.769 1.00 50.02 7 SER A O 10
ATOM 7963 N N . GLU A 1 8 ? 8.651 11.169 3.197 1.00 64.21 8 GLU A N 10
ATOM 7964 C CA . GLU A 1 8 ? 8.159 11.942 4.331 1.00 40.23 8 GLU A CA 10
ATOM 7965 C C . GLU A 1 8 ? 8.840 13.306 4.396 1.00 42.21 8 GLU A C 10
ATOM 7966 O O . GLU A 1 8 ? 9.822 13.554 3.697 1.00 51.44 8 GLU A O 10
ATOM 7978 N N . GLN A 1 9 ? 8.311 14.186 5.240 1.00 32.32 9 GLN A N 10
ATOM 7979 C CA . GLN A 1 9 ? 8.867 15.525 5.396 1.00 73.43 9 GLN A CA 10
ATOM 7980 C C . GLN A 1 9 ? 8.931 15.920 6.867 1.00 22.33 9 GLN A C 10
ATOM 7981 O O . GLN A 1 9 ? 8.672 15.103 7.751 1.00 14.02 9 GLN A O 10
ATOM 7995 N N . ARG A 1 10 ? 9.279 17.177 7.123 1.00 61.32 10 ARG A N 10
ATOM 7996 C CA . ARG A 1 10 ? 9.379 17.679 8.488 1.00 43.44 10 ARG A CA 10
ATOM 7997 C C . ARG A 1 10 ? 8.589 18.975 8.649 1.00 23.21 10 ARG A C 10
ATOM 7998 O O . ARG A 1 10 ? 7.509 18.986 9.241 1.00 43.12 10 ARG A O 10
ATOM 8019 N N . HIS A 1 11 ? 9.135 20.065 8.120 1.00 44.03 11 HIS A N 10
ATOM 8020 C CA . HIS A 1 11 ? 8.482 21.366 8.205 1.00 13.11 11 HIS A CA 10
ATOM 8021 C C . HIS A 1 11 ? 7.945 21.795 6.843 1.00 71.12 11 HIS A C 10
ATOM 8022 O O . HIS A 1 11 ? 8.699 21.914 5.878 1.00 52.35 11 HIS A O 10
ATOM 8036 N N . ALA A 1 12 ? 6.638 22.024 6.773 1.00 73.03 12 ALA A N 10
ATOM 8037 C CA . ALA A 1 12 ? 6.001 22.440 5.530 1.00 53.35 12 ALA A CA 10
ATOM 8038 C C . ALA A 1 12 ? 5.979 23.960 5.406 1.00 45.13 12 ALA A C 10
ATOM 8039 O O . ALA A 1 12 ? 4.961 24.549 5.043 1.00 12.40 12 ALA A O 10
ATOM 8046 N N . HIS A 1 13 ? 7.110 24.590 5.710 1.00 71.11 13 HIS A N 10
ATOM 8047 C CA . HIS A 1 13 ? 7.221 26.042 5.633 1.00 54.25 13 HIS A CA 10
ATOM 8048 C C . HIS A 1 13 ? 7.809 26.472 4.292 1.00 70.41 13 HIS A C 10
ATOM 8049 O O . HIS A 1 13 ? 8.970 26.191 3.995 1.00 10.15 13 HIS A O 10
ATOM 8063 N N . GLN A 1 14 ? 7.000 27.152 3.487 1.00 53.14 14 GLN A N 10
ATOM 8064 C CA . GLN A 1 14 ? 7.441 27.618 2.177 1.00 14.23 14 GLN A CA 10
ATOM 8065 C C . GLN A 1 14 ? 6.968 29.045 1.920 1.00 52.12 14 GLN A C 10
ATOM 8066 O O . GLN A 1 14 ? 6.122 29.569 2.645 1.00 15.30 14 GLN A O 10
ATOM 8080 N N . CYS A 1 15 ? 7.519 29.668 0.884 1.00 24.13 15 CYS A N 10
ATOM 8081 C CA . CYS A 1 15 ? 7.155 31.035 0.532 1.00 53.53 15 CYS A CA 10
ATOM 8082 C C . CYS A 1 15 ? 5.742 31.091 -0.041 1.00 0.14 15 CYS A C 10
ATOM 8083 O O . CYS A 1 15 ? 5.343 30.228 -0.823 1.00 3.31 15 CYS A O 10
ATOM 8091 N N . VAL A 1 16 ? 4.988 32.112 0.356 1.00 21.41 16 VAL A N 10
ATOM 8092 C CA . VAL A 1 16 ? 3.619 32.280 -0.117 1.00 22.14 16 VAL A CA 10
ATOM 8093 C C . VAL A 1 16 ? 3.593 32.759 -1.564 1.00 15.34 16 VAL A C 10
ATOM 8094 O O . VAL A 1 16 ? 2.625 32.526 -2.288 1.00 20.11 16 VAL A O 10
ATOM 8107 N N . SER A 1 17 ? 4.662 33.431 -1.979 1.00 21.44 17 SER A N 10
ATOM 8108 C CA . SER A 1 17 ? 4.760 33.946 -3.339 1.00 44.30 17 SER A CA 10
ATOM 8109 C C . SER A 1 17 ? 5.125 32.833 -4.317 1.00 13.41 17 SER A C 10
ATOM 8110 O O . SER A 1 17 ? 4.528 32.713 -5.388 1.00 3.13 17 SER A O 10
ATOM 8118 N N . CYS A 1 18 ? 6.107 32.023 -3.941 1.00 24.41 18 CYS A N 10
ATOM 8119 C CA . CYS A 1 18 ? 6.553 30.919 -4.784 1.00 42.12 18 CYS A CA 10
ATOM 8120 C C . CYS A 1 18 ? 6.553 29.607 -4.007 1.00 63.32 18 CYS A C 10
ATOM 8121 O O . CYS A 1 18 ? 5.666 28.772 -4.179 1.00 22.25 18 CYS A O 10
ATOM 8129 N N . GLY A 1 19 ? 7.557 29.431 -3.153 1.00 33.24 19 GLY A N 10
ATOM 8130 C CA . GLY A 1 19 ? 7.655 28.217 -2.363 1.00 72.03 19 GLY A CA 10
ATOM 8131 C C . GLY A 1 19 ? 9.085 27.884 -1.987 1.00 11.00 19 GLY A C 10
ATOM 8132 O O . GLY A 1 19 ? 9.479 26.717 -1.989 1.00 53.34 19 GLY A O 10
ATOM 8136 N N . ILE A 1 20 ? 9.864 28.911 -1.664 1.00 64.45 20 ILE A N 10
ATOM 8137 C CA . ILE A 1 20 ? 11.259 28.721 -1.285 1.00 71.41 20 ILE A CA 10
ATOM 8138 C C . ILE A 1 20 ? 11.379 27.794 -0.080 1.00 65.32 20 ILE A C 10
ATOM 8139 O O . ILE A 1 20 ? 10.551 27.830 0.829 1.00 64.03 20 ILE A O 10
ATOM 8155 N N . ASN A 1 21 ? 12.418 26.965 -0.080 1.00 23.41 21 ASN A N 10
ATOM 8156 C CA . ASN A 1 21 ? 12.649 26.028 1.014 1.00 14.33 21 ASN A CA 10
ATOM 8157 C C . ASN A 1 21 ? 13.240 26.743 2.226 1.00 34.40 21 ASN A C 10
ATOM 8158 O O . ASN A 1 21 ? 14.359 26.449 2.647 1.00 32.03 21 ASN A O 10
ATOM 8169 N N . ILE A 1 22 ? 12.480 27.680 2.782 1.00 52.43 22 ILE A N 10
ATOM 8170 C CA . ILE A 1 22 ? 12.927 28.435 3.946 1.00 65.13 22 ILE A CA 10
ATOM 8171 C C . ILE A 1 22 ? 12.333 27.868 5.230 1.00 21.44 22 ILE A C 10
ATOM 8172 O O . ILE A 1 22 ? 12.008 28.610 6.156 1.00 33.14 22 ILE A O 10
ATOM 8188 N N . ALA A 1 23 ? 12.196 26.547 5.280 1.00 61.45 23 ALA A N 10
ATOM 8189 C CA . ALA A 1 23 ? 11.645 25.879 6.452 1.00 32.11 23 ALA A CA 10
ATOM 8190 C C . ALA A 1 23 ? 12.529 26.098 7.675 1.00 11.10 23 ALA A C 10
ATOM 8191 O O . ALA A 1 23 ? 13.680 25.664 7.707 1.00 14.11 23 ALA A O 10
ATOM 8198 N N . GLY A 1 24 ? 11.983 26.776 8.681 1.00 61.54 24 GLY A N 10
ATOM 8199 C CA . GLY A 1 24 ? 12.737 27.041 9.892 1.00 41.22 24 GLY A CA 10
ATOM 8200 C C . GLY A 1 24 ? 13.888 28.000 9.660 1.00 51.12 24 GLY A C 10
ATOM 8201 O O . GLY A 1 24 ? 14.812 28.078 10.469 1.00 52.42 24 GLY A O 10
ATOM 8205 N N . MET A 1 25 ? 13.833 28.730 8.551 1.00 41.42 25 MET A N 10
ATOM 8206 C CA . MET A 1 25 ? 14.880 29.689 8.215 1.00 72.43 25 MET A CA 10
ATOM 8207 C C . MET A 1 25 ? 14.629 31.029 8.898 1.00 41.45 25 MET A C 10
ATOM 8208 O O . MET A 1 25 ? 13.647 31.194 9.622 1.00 64.24 25 MET A O 10
ATOM 8222 N N . SER A 1 26 ? 15.523 31.985 8.662 1.00 21.54 26 SER A N 10
ATOM 8223 C CA . SER A 1 26 ? 15.400 33.310 9.258 1.00 25.34 26 SER A CA 10
ATOM 8224 C C . SER A 1 26 ? 14.640 34.254 8.332 1.00 34.42 26 SER A C 10
ATOM 8225 O O . SER A 1 26 ? 15.043 35.398 8.126 1.00 21.24 26 SER A O 10
ATOM 8233 N N . ALA A 1 27 ? 13.536 33.765 7.776 1.00 30.42 27 ALA A N 10
ATOM 8234 C CA . ALA A 1 27 ? 12.717 34.564 6.874 1.00 73.24 27 ALA A CA 10
ATOM 8235 C C . ALA A 1 27 ? 11.580 35.248 7.625 1.00 52.11 27 ALA A C 10
ATOM 8236 O O . ALA A 1 27 ? 11.291 34.912 8.773 1.00 3.21 27 ALA A O 10
ATOM 8243 N N . ALA A 1 28 ? 10.938 36.210 6.970 1.00 61.15 28 ALA A N 10
ATOM 8244 C CA . ALA A 1 28 ? 9.832 36.940 7.576 1.00 51.44 28 ALA A CA 10
ATOM 8245 C C . ALA A 1 28 ? 8.715 35.993 8.000 1.00 23.32 28 ALA A C 10
ATOM 8246 O O . ALA A 1 28 ? 7.910 35.556 7.177 1.00 12.31 28 ALA A O 10
ATOM 8253 N N . THR A 1 29 ? 8.672 35.676 9.291 1.00 45.32 29 THR A N 10
ATOM 8254 C CA . THR A 1 29 ? 7.656 34.779 9.824 1.00 31.44 29 THR A CA 10
ATOM 8255 C C . THR A 1 29 ? 6.623 35.543 10.645 1.00 4.01 29 THR A C 10
ATOM 8256 O O . THR A 1 29 ? 6.971 36.418 11.439 1.00 33.51 29 THR A O 10
ATOM 8267 N N . PHE A 1 30 ? 5.353 35.208 10.449 1.00 34.42 30 PHE A N 10
ATOM 8268 C CA . PHE A 1 30 ? 4.269 35.863 11.172 1.00 53.24 30 PHE A CA 10
ATOM 8269 C C . PHE A 1 30 ? 3.078 34.923 11.336 1.00 0.31 30 PHE A C 10
ATOM 8270 O O . PHE A 1 30 ? 3.079 33.805 10.821 1.00 20.13 30 PHE A O 10
ATOM 8287 N N . LYS A 1 31 ? 2.063 35.385 12.058 1.00 12.22 31 LYS A N 10
ATOM 8288 C CA . LYS A 1 31 ? 0.864 34.588 12.292 1.00 43.23 31 LYS A CA 10
ATOM 8289 C C . LYS A 1 31 ? -0.347 35.215 11.609 1.00 73.31 31 LYS A C 10
ATOM 8290 O O . LYS A 1 31 ? -0.668 36.381 11.840 1.00 3.24 31 LYS A O 10
ATOM 8309 N N . CYS A 1 32 ? -1.017 34.433 10.769 1.00 42.41 32 CYS A N 10
ATOM 8310 C CA . CYS A 1 32 ? -2.194 34.912 10.053 1.00 11.10 32 CYS A CA 10
ATOM 8311 C C . CYS A 1 32 ? -3.335 35.209 11.020 1.00 11.54 32 CYS A C 10
ATOM 8312 O O . CYS A 1 32 ? -3.743 34.364 11.816 1.00 33.54 32 CYS A O 10
ATOM 8320 N N . PRO A 1 33 ? -3.862 36.441 10.953 1.00 34.12 33 PRO A N 10
ATOM 8321 C CA . PRO A 1 33 ? -4.963 36.879 11.817 1.00 41.11 33 PRO A CA 10
ATOM 8322 C C . PRO A 1 33 ? -6.279 36.190 11.473 1.00 52.41 33 PRO A C 10
ATOM 8323 O O . PRO A 1 33 ? -7.274 36.343 12.181 1.00 14.44 33 PRO A O 10
ATOM 8334 N N . ASP A 1 34 ? -6.277 35.432 10.382 1.00 33.24 34 ASP A N 10
ATOM 8335 C CA . ASP A 1 34 ? -7.471 34.718 9.945 1.00 35.05 34 ASP A CA 10
ATOM 8336 C C . ASP A 1 34 ? -7.539 33.332 10.579 1.00 4.04 34 ASP A C 10
ATOM 8337 O O . ASP A 1 34 ? -8.540 32.970 11.198 1.00 22.52 34 ASP A O 10
ATOM 8346 N N . CYS A 1 35 ? -6.468 32.562 10.420 1.00 10.02 35 CYS A N 10
ATOM 8347 C CA . CYS A 1 35 ? -6.406 31.215 10.975 1.00 21.44 35 CYS A CA 10
ATOM 8348 C C . CYS A 1 35 ? -5.356 31.129 12.078 1.00 31.04 35 CYS A C 10
ATOM 8349 O O . CYS A 1 35 ? -5.599 30.553 13.138 1.00 73.53 35 CYS A O 10
ATOM 8357 N N . GLY A 1 36 ? -4.186 31.706 11.821 1.00 20.20 36 GLY A N 10
ATOM 8358 C CA . GLY A 1 36 ? -3.116 31.682 12.801 1.00 64.13 36 GLY A CA 10
ATOM 8359 C C . GLY A 1 36 ? -2.026 30.689 12.445 1.00 15.42 36 GLY A C 10
ATOM 8360 O O . GLY A 1 36 ? -1.261 30.263 13.310 1.00 75.34 36 GLY A O 10
ATOM 8364 N N . GLN A 1 37 ? -1.957 30.320 11.170 1.00 15.32 37 GLN A N 10
ATOM 8365 C CA . GLN A 1 37 ? -0.955 29.370 10.704 1.00 71.41 37 GLN A CA 10
ATOM 8366 C C . GLN A 1 37 ? 0.371 30.069 10.427 1.00 45.21 37 GLN A C 10
ATOM 8367 O O . GLN A 1 37 ? 0.431 31.020 9.648 1.00 62.55 37 GLN A O 10
ATOM 8381 N N . GLU A 1 38 ? 1.432 29.592 11.071 1.00 42.42 38 GLU A N 10
ATOM 8382 C CA . GLU A 1 38 ? 2.758 30.174 10.894 1.00 54.02 38 GLU A CA 10
ATOM 8383 C C . GLU A 1 38 ? 3.110 30.284 9.413 1.00 10.41 38 GLU A C 10
ATOM 8384 O O . GLU A 1 38 ? 3.284 29.275 8.729 1.00 54.51 38 GLU A O 10
ATOM 8396 N N . ILE A 1 39 ? 3.213 31.516 8.926 1.00 41.31 39 ILE A N 10
ATOM 8397 C CA . ILE A 1 39 ? 3.545 31.759 7.527 1.00 31.25 39 ILE A CA 10
ATOM 8398 C C . ILE A 1 39 ? 5.019 32.116 7.366 1.00 14.22 39 ILE A C 10
ATOM 8399 O O . ILE A 1 39 ? 5.561 32.916 8.129 1.00 40.05 39 ILE A O 10
ATOM 8415 N N . SER A 1 40 ? 5.661 31.519 6.367 1.00 12.02 40 SER A N 10
ATOM 8416 C CA . SER A 1 40 ? 7.073 31.773 6.106 1.00 32.43 40 SER A CA 10
ATOM 8417 C C . SER A 1 40 ? 7.259 32.489 4.772 1.00 14.01 40 SER A C 10
ATOM 8418 O O . SER A 1 40 ? 6.983 31.929 3.711 1.00 44.01 40 SER A O 10
ATOM 8426 N N . ARG A 1 41 ? 7.727 33.731 4.835 1.00 43.01 41 ARG A N 10
ATOM 8427 C CA . ARG A 1 41 ? 7.949 34.526 3.633 1.00 61.42 41 ARG A CA 10
ATOM 8428 C C . ARG A 1 41 ? 9.431 34.846 3.459 1.00 53.42 41 ARG A C 10
ATOM 8429 O O . ARG A 1 41 ? 10.041 35.491 4.313 1.00 51.13 41 ARG A O 10
ATOM 8450 N N . CYS A 1 42 ? 10.003 34.392 2.349 1.00 14.23 42 CYS A N 10
ATOM 8451 C CA . CYS A 1 42 ? 11.413 34.630 2.064 1.00 62.52 42 CYS A CA 10
ATOM 8452 C C . CYS A 1 42 ? 11.683 36.116 1.857 1.00 43.24 42 CYS A C 10
ATOM 8453 O O . CYS A 1 42 ? 10.758 36.905 1.664 1.00 32.33 42 CYS A O 10
ATOM 8461 N N . SER A 1 43 ? 12.957 36.492 1.899 1.00 5.40 43 SER A N 10
ATOM 8462 C CA . SER A 1 43 ? 13.349 37.886 1.721 1.00 24.35 43 SER A CA 10
ATOM 8463 C C . SER A 1 43 ? 12.717 38.472 0.463 1.00 33.10 43 SER A C 10
ATOM 8464 O O . SER A 1 43 ? 12.210 39.594 0.473 1.00 3.10 43 SER A O 10
ATOM 8472 N N . LYS A 1 44 ? 12.750 37.704 -0.621 1.00 35.02 44 LYS A N 10
ATOM 8473 C CA . LYS A 1 44 ? 12.179 38.144 -1.888 1.00 61.14 44 LYS A CA 10
ATOM 8474 C C . LYS A 1 44 ? 10.724 38.568 -1.712 1.00 64.15 44 LYS A C 10
ATOM 8475 O O . LYS A 1 44 ? 10.249 39.483 -2.386 1.00 20.10 44 LYS A O 10
ATOM 8494 N N . CYS A 1 45 ? 10.024 37.899 -0.804 1.00 31.24 45 CYS A N 10
ATOM 8495 C CA . CYS A 1 45 ? 8.623 38.207 -0.539 1.00 1.22 45 CYS A CA 10
ATOM 8496 C C . CYS A 1 45 ? 8.466 39.641 -0.044 1.00 42.53 45 CYS A C 10
ATOM 8497 O O . CYS A 1 45 ? 7.410 40.252 -0.206 1.00 52.55 45 CYS A O 10
ATOM 8505 N N . ARG A 1 46 ? 9.524 40.172 0.561 1.00 13.10 46 ARG A N 10
ATOM 8506 C CA . ARG A 1 46 ? 9.502 41.534 1.082 1.00 24.52 46 ARG A CA 10
ATOM 8507 C C . ARG A 1 46 ? 8.972 42.508 0.035 1.00 50.41 46 ARG A C 10
ATOM 8508 O O . ARG A 1 46 ? 8.279 43.472 0.362 1.00 4.21 46 ARG A O 10
ATOM 8529 N N . LYS A 1 47 ? 9.302 42.251 -1.226 1.00 43.32 47 LYS A N 10
ATOM 8530 C CA . LYS A 1 47 ? 8.860 43.104 -2.323 1.00 14.33 47 LYS A CA 10
ATOM 8531 C C . LYS A 1 47 ? 7.397 42.837 -2.663 1.00 51.52 47 LYS A C 10
ATOM 8532 O O . LYS A 1 47 ? 6.655 43.755 -3.013 1.00 21.02 47 LYS A O 10
ATOM 8551 N N . GLN A 1 48 ? 6.990 41.577 -2.557 1.00 72.31 48 GLN A N 10
ATOM 8552 C CA . GLN A 1 48 ? 5.615 41.191 -2.853 1.00 62.14 48 GLN A CA 10
ATOM 8553 C C . GLN A 1 48 ? 4.703 41.469 -1.663 1.00 22.41 48 GLN A C 10
ATOM 8554 O O . GLN A 1 48 ? 3.501 41.210 -1.716 1.00 52.51 48 GLN A O 10
ATOM 8568 N N . SER A 1 49 ? 5.283 41.996 -0.590 1.00 25.14 49 SER A N 10
ATOM 8569 C CA . SER A 1 49 ? 4.524 42.305 0.616 1.00 34.10 49 SER A CA 10
ATOM 8570 C C . SER A 1 49 ? 3.339 43.210 0.294 1.00 14.41 49 SER A C 10
ATOM 8571 O O . SER A 1 49 ? 2.306 43.161 0.962 1.00 65.14 49 SER A O 10
ATOM 8579 N N . ASN A 1 50 ? 3.496 44.037 -0.734 1.00 42.43 50 ASN A N 10
ATOM 8580 C CA . ASN A 1 50 ? 2.440 44.955 -1.146 1.00 3.54 50 ASN A CA 10
ATOM 8581 C C . ASN A 1 50 ? 1.121 44.215 -1.340 1.00 33.23 50 ASN A C 10
ATOM 8582 O O . ASN A 1 50 ? 0.044 44.777 -1.133 1.00 23.24 50 ASN A O 10
ATOM 8593 N N . LEU A 1 51 ? 1.211 42.951 -1.738 1.00 22.43 51 LEU A N 10
ATOM 8594 C CA . LEU A 1 51 ? 0.025 42.131 -1.959 1.00 53.43 51 LEU A CA 10
ATOM 8595 C C . LEU A 1 51 ? 0.342 40.651 -1.772 1.00 0.35 51 LEU A C 10
ATOM 8596 O O . LEU A 1 51 ? 0.905 40.009 -2.659 1.00 12.23 51 LEU A O 10
ATOM 8612 N N . TYR A 1 52 ? -0.024 40.116 -0.613 1.00 33.45 52 TYR A N 10
ATOM 8613 C CA . TYR A 1 52 ? 0.221 38.711 -0.308 1.00 44.01 52 TYR A CA 10
ATOM 8614 C C . TYR A 1 52 ? -1.091 37.943 -0.183 1.00 62.02 52 TYR A C 10
ATOM 8615 O O . TYR A 1 52 ? -2.172 38.515 -0.317 1.00 40.11 52 TYR A O 10
ATOM 8633 N N . GLU A 1 53 ? -0.986 36.643 0.075 1.00 1.10 53 GLU A N 10
ATOM 8634 C CA . GLU A 1 53 ? -2.164 35.796 0.218 1.00 31.11 53 GLU A CA 10
ATOM 8635 C C . GLU A 1 53 ? -1.835 34.536 1.013 1.00 23.30 53 GLU A C 10
ATOM 8636 O O . GLU A 1 53 ? -0.995 33.733 0.604 1.00 74.41 53 GLU A O 10
ATOM 8648 N N . CYS A 1 54 ? -2.501 34.370 2.150 1.00 4.14 54 CYS A N 10
ATOM 8649 C CA . CYS A 1 54 ? -2.278 33.209 3.004 1.00 34.44 54 CYS A CA 10
ATOM 8650 C C . CYS A 1 54 ? -2.615 31.918 2.265 1.00 62.20 54 CYS A C 10
ATOM 8651 O O . CYS A 1 54 ? -3.771 31.639 1.946 1.00 0.32 54 CYS A O 10
ATOM 8659 N N . PRO A 1 55 ? -1.581 31.110 1.983 1.00 15.33 55 PRO A N 10
ATOM 8660 C CA . PRO A 1 55 ? -1.742 29.836 1.277 1.00 73.01 55 PRO A CA 10
ATOM 8661 C C . PRO A 1 55 ? -2.456 28.789 2.125 1.00 21.13 55 PRO A C 10
ATOM 8662 O O . PRO A 1 55 ? -2.843 27.731 1.628 1.00 43.45 55 PRO A O 10
ATOM 8673 N N . ASP A 1 56 ? -2.627 29.090 3.408 1.00 53.23 56 ASP A N 10
ATOM 8674 C CA . ASP A 1 56 ? -3.296 28.175 4.325 1.00 13.12 56 ASP A CA 10
ATOM 8675 C C . ASP A 1 56 ? -4.812 28.295 4.203 1.00 72.41 56 ASP A C 10
ATOM 8676 O O . ASP A 1 56 ? -5.502 27.312 3.930 1.00 72.43 56 ASP A O 10
ATOM 8685 N N . CYS A 1 57 ? -5.323 29.503 4.408 1.00 55.33 57 CYS A N 10
ATOM 8686 C CA . CYS A 1 57 ? -6.758 29.751 4.322 1.00 14.12 57 CYS A CA 10
ATOM 8687 C C . CYS A 1 57 ? -7.094 30.584 3.089 1.00 21.41 57 CYS A C 10
ATOM 8688 O O . CYS A 1 57 ? -8.127 31.249 3.039 1.00 13.32 57 CYS A O 10
ATOM 8696 N N . GLY A 1 58 ? -6.211 30.542 2.095 1.00 15.33 58 GLY A N 10
ATOM 8697 C CA . GLY A 1 58 ? -6.431 31.299 0.876 1.00 31.53 58 GLY A CA 10
ATOM 8698 C C . GLY A 1 58 ? -6.923 32.706 1.148 1.00 1.31 58 GLY A C 10
ATOM 8699 O O . GLY A 1 58 ? -7.823 33.200 0.468 1.00 64.44 58 GLY A O 10
ATOM 8703 N N . PHE A 1 59 ? -6.333 33.355 2.147 1.00 51.03 59 PHE A N 10
ATOM 8704 C CA . PHE A 1 59 ? -6.718 34.714 2.509 1.00 75.01 59 PHE A CA 10
ATOM 8705 C C . PHE A 1 59 ? -5.864 35.738 1.767 1.00 30.31 59 PHE A C 10
ATOM 8706 O O . PHE A 1 59 ? -4.712 35.978 2.127 1.00 20.41 59 PHE A O 10
ATOM 8723 N N . MET A 1 60 ? -6.438 36.337 0.729 1.00 43.30 60 MET A N 10
ATOM 8724 C CA . MET A 1 60 ? -5.729 37.336 -0.064 1.00 33.43 60 MET A CA 10
ATOM 8725 C C . MET A 1 60 ? -5.723 38.687 0.644 1.00 54.14 60 MET A C 10
ATOM 8726 O O . MET A 1 60 ? -6.777 39.241 0.954 1.00 73.23 60 MET A O 10
ATOM 8740 N N . GLY A 1 61 ? -4.528 39.213 0.896 1.00 34.13 61 GLY A N 10
ATOM 8741 C CA . GLY A 1 61 ? -4.409 40.495 1.566 1.00 64.14 61 GLY A CA 10
ATOM 8742 C C . GLY A 1 61 ? -3.382 41.397 0.910 1.00 11.43 61 GLY A C 10
ATOM 8743 O O . GLY A 1 61 ? -2.746 41.034 -0.079 1.00 22.30 61 GLY A O 10
ATOM 8747 N N . PRO A 1 62 ? -3.211 42.606 1.466 1.00 45.11 62 PRO A N 10
ATOM 8748 C CA . PRO A 1 62 ? -2.256 43.589 0.944 1.00 22.34 62 PRO A CA 10
ATOM 8749 C C . PRO A 1 62 ? -0.808 43.169 1.175 1.00 70.03 62 PRO A C 10
ATOM 8750 O O . PRO A 1 62 ? -0.198 43.534 2.179 1.00 11.55 62 PRO A O 10
ATOM 8761 N N . GLY A 1 1 ? 11.825 12.898 -9.950 1.00 52.21 1 GLY A N 11
ATOM 8762 C CA . GLY A 1 1 ? 11.460 12.728 -8.556 1.00 31.41 1 GLY A CA 11
ATOM 8763 C C . GLY A 1 1 ? 10.062 12.167 -8.387 1.00 13.01 1 GLY A C 11
ATOM 8764 O O . GLY A 1 1 ? 9.306 12.065 -9.353 1.00 30.34 1 GLY A O 11
ATOM 8768 N N . ALA A 1 2 ? 9.717 11.801 -7.156 1.00 42.55 2 ALA A N 11
ATOM 8769 C CA . ALA A 1 2 ? 8.401 11.249 -6.864 1.00 75.54 2 ALA A CA 11
ATOM 8770 C C . ALA A 1 2 ? 7.511 12.281 -6.179 1.00 63.32 2 ALA A C 11
ATOM 8771 O O . ALA A 1 2 ? 8.000 13.173 -5.487 1.00 23.11 2 ALA A O 11
ATOM 8778 N N . MET A 1 3 ? 6.203 12.153 -6.378 1.00 5.13 3 MET A N 11
ATOM 8779 C CA . MET A 1 3 ? 5.246 13.075 -5.778 1.00 3.42 3 MET A CA 11
ATOM 8780 C C . MET A 1 3 ? 4.991 12.720 -4.317 1.00 21.24 3 MET A C 11
ATOM 8781 O O . MET A 1 3 ? 4.625 11.589 -3.998 1.00 3.33 3 MET A O 11
ATOM 8795 N N . GLY A 1 4 ? 5.187 13.693 -3.432 1.00 51.10 4 GLY A N 11
ATOM 8796 C CA . GLY A 1 4 ? 4.973 13.462 -2.015 1.00 65.03 4 GLY A CA 11
ATOM 8797 C C . GLY A 1 4 ? 5.138 14.723 -1.191 1.00 10.31 4 GLY A C 11
ATOM 8798 O O . GLY A 1 4 ? 6.253 15.090 -0.821 1.00 22.13 4 GLY A O 11
ATOM 8802 N N . SER A 1 5 ? 4.025 15.390 -0.904 1.00 14.13 5 SER A N 11
ATOM 8803 C CA . SER A 1 5 ? 4.051 16.621 -0.122 1.00 51.14 5 SER A CA 11
ATOM 8804 C C . SER A 1 5 ? 3.826 16.330 1.358 1.00 24.42 5 SER A C 11
ATOM 8805 O O . SER A 1 5 ? 4.514 16.876 2.220 1.00 51.31 5 SER A O 11
ATOM 8813 N N . GLU A 1 6 ? 2.859 15.464 1.645 1.00 52.25 6 GLU A N 11
ATOM 8814 C CA . GLU A 1 6 ? 2.543 15.100 3.021 1.00 52.52 6 GLU A CA 11
ATOM 8815 C C . GLU A 1 6 ? 3.604 14.165 3.594 1.00 75.24 6 GLU A C 11
ATOM 8816 O O . GLU A 1 6 ? 4.033 14.322 4.736 1.00 22.24 6 GLU A O 11
ATOM 8828 N N . SER A 1 7 ? 4.021 13.191 2.791 1.00 72.11 7 SER A N 11
ATOM 8829 C CA . SER A 1 7 ? 5.028 12.227 3.218 1.00 33.34 7 SER A CA 11
ATOM 8830 C C . SER A 1 7 ? 6.274 12.937 3.738 1.00 41.04 7 SER A C 11
ATOM 8831 O O . SER A 1 7 ? 6.891 12.499 4.708 1.00 45.32 7 SER A O 11
ATOM 8839 N N . GLU A 1 8 ? 6.637 14.036 3.083 1.00 23.22 8 GLU A N 11
ATOM 8840 C CA . GLU A 1 8 ? 7.810 14.807 3.478 1.00 25.40 8 GLU A CA 11
ATOM 8841 C C . GLU A 1 8 ? 7.584 15.491 4.823 1.00 44.10 8 GLU A C 11
ATOM 8842 O O . GLU A 1 8 ? 6.446 15.724 5.228 1.00 31.22 8 GLU A O 11
ATOM 8854 N N . GLN A 1 9 ? 8.677 15.810 5.509 1.00 21.22 9 GLN A N 11
ATOM 8855 C CA . GLN A 1 9 ? 8.598 16.466 6.809 1.00 41.22 9 GLN A CA 11
ATOM 8856 C C . GLN A 1 9 ? 8.428 17.973 6.648 1.00 0.30 9 GLN A C 11
ATOM 8857 O O . GLN A 1 9 ? 8.501 18.501 5.538 1.00 11.02 9 GLN A O 11
ATOM 8871 N N . ARG A 1 10 ? 8.201 18.660 7.763 1.00 54.33 10 ARG A N 11
ATOM 8872 C CA . ARG A 1 10 ? 8.018 20.107 7.745 1.00 65.31 10 ARG A CA 11
ATOM 8873 C C . ARG A 1 10 ? 8.885 20.777 8.807 1.00 63.11 10 ARG A C 11
ATOM 8874 O O . ARG A 1 10 ? 8.374 21.363 9.761 1.00 11.44 10 ARG A O 11
ATOM 8895 N N . HIS A 1 11 ? 10.200 20.685 8.634 1.00 2.44 11 HIS A N 11
ATOM 8896 C CA . HIS A 1 11 ? 11.138 21.283 9.578 1.00 64.11 11 HIS A CA 11
ATOM 8897 C C . HIS A 1 11 ? 12.095 22.234 8.864 1.00 31.44 11 HIS A C 11
ATOM 8898 O O . HIS A 1 11 ? 13.311 22.144 9.028 1.00 63.34 11 HIS A O 11
ATOM 8912 N N . ALA A 1 12 ? 11.536 23.143 8.073 1.00 44.42 12 ALA A N 11
ATOM 8913 C CA . ALA A 1 12 ? 12.340 24.111 7.336 1.00 55.12 12 ALA A CA 11
ATOM 8914 C C . ALA A 1 12 ? 11.524 25.353 6.992 1.00 61.11 12 ALA A C 11
ATOM 8915 O O . ALA A 1 12 ? 10.534 25.276 6.264 1.00 71.33 12 ALA A O 11
ATOM 8922 N N . HIS A 1 13 ? 11.946 26.497 7.521 1.00 54.33 13 HIS A N 11
ATOM 8923 C CA . HIS A 1 13 ? 11.254 27.756 7.269 1.00 14.43 13 HIS A CA 11
ATOM 8924 C C . HIS A 1 13 ? 11.746 28.398 5.976 1.00 72.05 13 HIS A C 11
ATOM 8925 O O . HIS A 1 13 ? 12.848 28.942 5.923 1.00 64.12 13 HIS A O 11
ATOM 8939 N N . GLN A 1 14 ? 10.921 28.329 4.935 1.00 2.25 14 GLN A N 11
ATOM 8940 C CA . GLN A 1 14 ? 11.274 28.902 3.642 1.00 3.20 14 GLN A CA 11
ATOM 8941 C C . GLN A 1 14 ? 10.264 29.966 3.224 1.00 63.32 14 GLN A C 11
ATOM 8942 O O . GLN A 1 14 ? 9.198 30.094 3.827 1.00 41.42 14 GLN A O 11
ATOM 8956 N N . CYS A 1 15 ? 10.607 30.725 2.189 1.00 13.12 15 CYS A N 11
ATOM 8957 C CA . CYS A 1 15 ? 9.730 31.779 1.691 1.00 71.01 15 CYS A CA 11
ATOM 8958 C C . CYS A 1 15 ? 8.488 31.187 1.032 1.00 20.15 15 CYS A C 11
ATOM 8959 O O . CYS A 1 15 ? 8.573 30.212 0.286 1.00 63.21 15 CYS A O 11
ATOM 8967 N N . VAL A 1 16 ? 7.334 31.782 1.316 1.00 53.14 16 VAL A N 11
ATOM 8968 C CA . VAL A 1 16 ? 6.073 31.314 0.752 1.00 64.44 16 VAL A CA 11
ATOM 8969 C C . VAL A 1 16 ? 6.002 31.596 -0.745 1.00 1.52 16 VAL A C 11
ATOM 8970 O O . VAL A 1 16 ? 5.313 30.897 -1.487 1.00 70.00 16 VAL A O 11
ATOM 8983 N N . SER A 1 17 ? 6.720 32.627 -1.182 1.00 34.44 17 SER A N 11
ATOM 8984 C CA . SER A 1 17 ? 6.735 33.005 -2.590 1.00 25.22 17 SER A CA 11
ATOM 8985 C C . SER A 1 17 ? 7.645 32.078 -3.391 1.00 33.11 17 SER A C 11
ATOM 8986 O O . SER A 1 17 ? 7.193 31.384 -4.303 1.00 25.32 17 SER A O 11
ATOM 8994 N N . CYS A 1 18 ? 8.927 32.073 -3.044 1.00 31.41 18 CYS A N 11
ATOM 8995 C CA . CYS A 1 18 ? 9.901 31.232 -3.731 1.00 24.05 18 CYS A CA 11
ATOM 8996 C C . CYS A 1 18 ? 10.364 30.090 -2.831 1.00 52.23 18 CYS A C 11
ATOM 8997 O O . CYS A 1 18 ? 9.951 28.944 -3.004 1.00 0.22 18 CYS A O 11
ATOM 9005 N N . GLY A 1 19 ? 11.226 30.412 -1.871 1.00 73.31 19 GLY A N 11
ATOM 9006 C CA . GLY A 1 19 ? 11.732 29.402 -0.960 1.00 72.20 19 GLY A CA 11
ATOM 9007 C C . GLY A 1 19 ? 13.103 29.748 -0.414 1.00 51.22 19 GLY A C 11
ATOM 9008 O O . GLY A 1 19 ? 13.955 28.873 -0.257 1.00 34.04 19 GLY A O 11
ATOM 9012 N N . ILE A 1 20 ? 13.317 31.028 -0.127 1.00 25.53 20 ILE A N 11
ATOM 9013 C CA . ILE A 1 20 ? 14.595 31.487 0.404 1.00 61.22 20 ILE A CA 11
ATOM 9014 C C . ILE A 1 20 ? 14.930 30.785 1.715 1.00 30.15 20 ILE A C 11
ATOM 9015 O O . ILE A 1 20 ? 14.047 30.510 2.527 1.00 61.43 20 ILE A O 11
ATOM 9031 N N . ASN A 1 21 ? 16.212 30.500 1.917 1.00 23.31 21 ASN A N 11
ATOM 9032 C CA . ASN A 1 21 ? 16.665 29.831 3.132 1.00 72.15 21 ASN A CA 11
ATOM 9033 C C . ASN A 1 21 ? 16.721 30.808 4.302 1.00 62.11 21 ASN A C 11
ATOM 9034 O O . ASN A 1 21 ? 17.781 31.027 4.890 1.00 34.44 21 ASN A O 11
ATOM 9045 N N . ILE A 1 22 ? 15.575 31.392 4.634 1.00 73.31 22 ILE A N 11
ATOM 9046 C CA . ILE A 1 22 ? 15.493 32.344 5.735 1.00 64.33 22 ILE A CA 11
ATOM 9047 C C . ILE A 1 22 ? 14.998 31.669 7.009 1.00 13.23 22 ILE A C 11
ATOM 9048 O O . ILE A 1 22 ? 14.269 32.270 7.798 1.00 20.24 22 ILE A O 11
ATOM 9064 N N . ALA A 1 23 ? 15.400 30.418 7.205 1.00 75.54 23 ALA A N 11
ATOM 9065 C CA . ALA A 1 23 ? 15.000 29.662 8.385 1.00 15.34 23 ALA A CA 11
ATOM 9066 C C . ALA A 1 23 ? 15.655 30.223 9.643 1.00 35.53 23 ALA A C 11
ATOM 9067 O O . ALA A 1 23 ? 16.874 30.171 9.795 1.00 3.42 23 ALA A O 11
ATOM 9074 N N . GLY A 1 24 ? 14.835 30.758 10.543 1.00 4.33 24 GLY A N 11
ATOM 9075 C CA . GLY A 1 24 ? 15.354 31.321 11.776 1.00 1.32 24 GLY A CA 11
ATOM 9076 C C . GLY A 1 24 ? 16.175 32.574 11.541 1.00 23.53 24 GLY A C 11
ATOM 9077 O O . GLY A 1 24 ? 16.950 32.986 12.404 1.00 44.15 24 GLY A O 11
ATOM 9081 N N . MET A 1 25 ? 16.007 33.179 10.370 1.00 33.22 25 MET A N 11
ATOM 9082 C CA . MET A 1 25 ? 16.740 34.391 10.025 1.00 55.43 25 MET A CA 11
ATOM 9083 C C . MET A 1 25 ? 15.814 35.604 10.023 1.00 2.04 25 MET A C 11
ATOM 9084 O O . MET A 1 25 ? 14.649 35.508 10.408 1.00 31.31 25 MET A O 11
ATOM 9098 N N . SER A 1 26 ? 16.341 36.744 9.589 1.00 51.42 26 SER A N 11
ATOM 9099 C CA . SER A 1 26 ? 15.563 37.977 9.542 1.00 71.24 26 SER A CA 11
ATOM 9100 C C . SER A 1 26 ? 14.622 37.980 8.340 1.00 22.34 26 SER A C 11
ATOM 9101 O O . SER A 1 26 ? 15.059 37.863 7.196 1.00 71.41 26 SER A O 11
ATOM 9109 N N . ALA A 1 27 ? 13.328 38.114 8.611 1.00 51.32 27 ALA A N 11
ATOM 9110 C CA . ALA A 1 27 ? 12.325 38.135 7.553 1.00 32.45 27 ALA A CA 11
ATOM 9111 C C . ALA A 1 27 ? 10.927 38.340 8.127 1.00 51.40 27 ALA A C 11
ATOM 9112 O O . ALA A 1 27 ? 10.699 38.140 9.320 1.00 44.33 27 ALA A O 11
ATOM 9119 N N . ALA A 1 28 ? 9.994 38.742 7.270 1.00 71.21 28 ALA A N 11
ATOM 9120 C CA . ALA A 1 28 ? 8.618 38.973 7.692 1.00 50.44 28 ALA A CA 11
ATOM 9121 C C . ALA A 1 28 ? 8.046 37.747 8.395 1.00 12.52 28 ALA A C 11
ATOM 9122 O O . ALA A 1 28 ? 7.654 36.774 7.750 1.00 4.12 28 ALA A O 11
ATOM 9129 N N . THR A 1 29 ? 8.000 37.800 9.723 1.00 41.31 29 THR A N 11
ATOM 9130 C CA . THR A 1 29 ? 7.478 36.694 10.514 1.00 35.42 29 THR A CA 11
ATOM 9131 C C . THR A 1 29 ? 6.116 37.037 11.108 1.00 23.02 29 THR A C 11
ATOM 9132 O O . THR A 1 29 ? 5.976 38.018 11.839 1.00 62.11 29 THR A O 11
ATOM 9143 N N . PHE A 1 30 ? 5.115 36.223 10.791 1.00 50.04 30 PHE A N 11
ATOM 9144 C CA . PHE A 1 30 ? 3.764 36.441 11.293 1.00 14.21 30 PHE A CA 11
ATOM 9145 C C . PHE A 1 30 ? 3.051 35.113 11.533 1.00 43.23 30 PHE A C 11
ATOM 9146 O O . PHE A 1 30 ? 3.595 34.044 11.254 1.00 40.44 30 PHE A O 11
ATOM 9163 N N . LYS A 1 31 ? 1.831 35.189 12.052 1.00 31.35 31 LYS A N 11
ATOM 9164 C CA . LYS A 1 31 ? 1.042 33.994 12.330 1.00 13.40 31 LYS A CA 11
ATOM 9165 C C . LYS A 1 31 ? -0.208 33.953 11.457 1.00 53.22 31 LYS A C 11
ATOM 9166 O O . LYS A 1 31 ? -1.000 34.897 11.445 1.00 62.32 31 LYS A O 11
ATOM 9185 N N . CYS A 1 32 ? -0.380 32.855 10.729 1.00 10.23 32 CYS A N 11
ATOM 9186 C CA . CYS A 1 32 ? -1.535 32.691 9.853 1.00 1.15 32 CYS A CA 11
ATOM 9187 C C . CYS A 1 32 ? -2.825 32.618 10.663 1.00 13.12 32 CYS A C 11
ATOM 9188 O O . CYS A 1 32 ? -2.974 31.795 11.567 1.00 13.40 32 CYS A O 11
ATOM 9196 N N . PRO A 1 33 ? -3.781 33.500 10.334 1.00 32.34 33 PRO A N 11
ATOM 9197 C CA . PRO A 1 33 ? -5.076 33.556 11.020 1.00 43.11 33 PRO A CA 11
ATOM 9198 C C . PRO A 1 33 ? -5.949 32.345 10.710 1.00 50.21 33 PRO A C 11
ATOM 9199 O O . PRO A 1 33 ? -7.015 32.170 11.299 1.00 35.25 33 PRO A O 11
ATOM 9210 N N . ASP A 1 34 ? -5.490 31.513 9.782 1.00 20.41 34 ASP A N 11
ATOM 9211 C CA . ASP A 1 34 ? -6.229 30.317 9.395 1.00 71.41 34 ASP A CA 11
ATOM 9212 C C . ASP A 1 34 ? -5.833 29.128 10.265 1.00 72.31 34 ASP A C 11
ATOM 9213 O O . ASP A 1 34 ? -6.686 28.477 10.869 1.00 34.41 34 ASP A O 11
ATOM 9222 N N . CYS A 1 35 ? -4.536 28.850 10.323 1.00 65.10 35 CYS A N 11
ATOM 9223 C CA . CYS A 1 35 ? -4.026 27.738 11.118 1.00 75.23 35 CYS A CA 11
ATOM 9224 C C . CYS A 1 35 ? -3.195 28.244 12.292 1.00 50.22 35 CYS A C 11
ATOM 9225 O O . CYS A 1 35 ? -3.335 27.767 13.417 1.00 72.42 35 CYS A O 11
ATOM 9233 N N . GLY A 1 36 ? -2.327 29.214 12.021 1.00 40.41 36 GLY A N 11
ATOM 9234 C CA . GLY A 1 36 ? -1.484 29.768 13.064 1.00 11.33 36 GLY A CA 11
ATOM 9235 C C . GLY A 1 36 ? -0.047 29.299 12.959 1.00 62.31 36 GLY A C 11
ATOM 9236 O O . GLY A 1 36 ? 0.701 29.348 13.935 1.00 64.12 36 GLY A O 11
ATOM 9240 N N . GLN A 1 37 ? 0.339 28.841 11.772 1.00 21.13 37 GLN A N 11
ATOM 9241 C CA . GLN A 1 37 ? 1.696 28.358 11.545 1.00 40.13 37 GLN A CA 11
ATOM 9242 C C . GLN A 1 37 ? 2.643 29.516 11.245 1.00 34.23 37 GLN A C 11
ATOM 9243 O O . GLN A 1 37 ? 2.418 30.288 10.314 1.00 60.33 37 GLN A O 11
ATOM 9257 N N . GLU A 1 38 ? 3.701 29.630 12.042 1.00 72.11 38 GLU A N 11
ATOM 9258 C CA . GLU A 1 38 ? 4.680 30.695 11.862 1.00 64.23 38 GLU A CA 11
ATOM 9259 C C . GLU A 1 38 ? 5.167 30.748 10.416 1.00 31.23 38 GLU A C 11
ATOM 9260 O O . GLU A 1 38 ? 5.836 29.829 9.942 1.00 41.53 38 GLU A O 11
ATOM 9272 N N . ILE A 1 39 ? 4.825 31.828 9.723 1.00 43.25 39 ILE A N 11
ATOM 9273 C CA . ILE A 1 39 ? 5.227 32.001 8.332 1.00 2.32 39 ILE A CA 11
ATOM 9274 C C . ILE A 1 39 ? 6.433 32.928 8.220 1.00 53.42 39 ILE A C 11
ATOM 9275 O O . ILE A 1 39 ? 6.483 33.978 8.860 1.00 1.43 39 ILE A O 11
ATOM 9291 N N . SER A 1 40 ? 7.402 32.534 7.400 1.00 74.31 40 SER A N 11
ATOM 9292 C CA . SER A 1 40 ? 8.609 33.328 7.204 1.00 14.24 40 SER A CA 11
ATOM 9293 C C . SER A 1 40 ? 8.797 33.676 5.731 1.00 63.01 40 SER A C 11
ATOM 9294 O O . SER A 1 40 ? 9.145 32.818 4.919 1.00 2.31 40 SER A O 11
ATOM 9302 N N . ARG A 1 41 ? 8.565 34.940 5.393 1.00 0.34 41 ARG A N 11
ATOM 9303 C CA . ARG A 1 41 ? 8.708 35.402 4.018 1.00 12.51 41 ARG A CA 11
ATOM 9304 C C . ARG A 1 41 ? 9.827 36.433 3.904 1.00 3.14 41 ARG A C 11
ATOM 9305 O O . ARG A 1 41 ? 9.801 37.468 4.571 1.00 3.40 41 ARG A O 11
ATOM 9326 N N . CYS A 1 42 ? 10.808 36.142 3.057 1.00 0.32 42 CYS A N 11
ATOM 9327 C CA . CYS A 1 42 ? 11.938 37.043 2.857 1.00 13.10 42 CYS A CA 11
ATOM 9328 C C . CYS A 1 42 ? 11.459 38.438 2.467 1.00 33.32 42 CYS A C 11
ATOM 9329 O O . CYS A 1 42 ? 10.302 38.625 2.089 1.00 22.43 42 CYS A O 11
ATOM 9337 N N . SER A 1 43 ? 12.355 39.414 2.563 1.00 4.15 43 SER A N 11
ATOM 9338 C CA . SER A 1 43 ? 12.023 40.793 2.226 1.00 11.32 43 SER A CA 11
ATOM 9339 C C . SER A 1 43 ? 11.344 40.870 0.862 1.00 43.51 43 SER A C 11
ATOM 9340 O O . SER A 1 43 ? 10.484 41.720 0.630 1.00 43.41 43 SER A O 11
ATOM 9348 N N . LYS A 1 44 ? 11.738 39.976 -0.039 1.00 14.23 44 LYS A N 11
ATOM 9349 C CA . LYS A 1 44 ? 11.168 39.940 -1.381 1.00 24.24 44 LYS A CA 11
ATOM 9350 C C . LYS A 1 44 ? 9.644 39.910 -1.325 1.00 24.15 44 LYS A C 11
ATOM 9351 O O . LYS A 1 44 ? 8.971 40.432 -2.214 1.00 32.12 44 LYS A O 11
ATOM 9370 N N . CYS A 1 45 ? 9.108 39.298 -0.275 1.00 34.01 45 CYS A N 11
ATOM 9371 C CA . CYS A 1 45 ? 7.662 39.201 -0.103 1.00 3.11 45 CYS A CA 11
ATOM 9372 C C . CYS A 1 45 ? 7.011 40.578 -0.187 1.00 23.22 45 CYS A C 11
ATOM 9373 O O . CYS A 1 45 ? 5.829 40.698 -0.507 1.00 35.44 45 CYS A O 11
ATOM 9381 N N . ARG A 1 46 ? 7.791 41.614 0.104 1.00 40.00 46 ARG A N 11
ATOM 9382 C CA . ARG A 1 46 ? 7.290 42.982 0.064 1.00 15.42 46 ARG A CA 11
ATOM 9383 C C . ARG A 1 46 ? 6.520 43.242 -1.228 1.00 2.23 46 ARG A C 11
ATOM 9384 O O . ARG A 1 46 ? 5.482 43.904 -1.223 1.00 1.23 46 ARG A O 11
ATOM 9405 N N . LYS A 1 47 ? 7.037 42.717 -2.333 1.00 74.25 47 LYS A N 11
ATOM 9406 C CA . LYS A 1 47 ? 6.399 42.890 -3.633 1.00 42.24 47 LYS A CA 11
ATOM 9407 C C . LYS A 1 47 ? 5.273 41.880 -3.826 1.00 60.33 47 LYS A C 11
ATOM 9408 O O . LYS A 1 47 ? 4.286 42.160 -4.505 1.00 15.51 47 LYS A O 11
ATOM 9427 N N . GLN A 1 48 ? 5.428 40.705 -3.224 1.00 44.12 48 GLN A N 11
ATOM 9428 C CA . GLN A 1 48 ? 4.423 39.654 -3.330 1.00 3.10 48 GLN A CA 11
ATOM 9429 C C . GLN A 1 48 ? 3.261 39.915 -2.378 1.00 33.20 48 GLN A C 11
ATOM 9430 O O . GLN A 1 48 ? 2.296 39.152 -2.338 1.00 35.03 48 GLN A O 11
ATOM 9444 N N . SER A 1 49 ? 3.360 40.997 -1.613 1.00 2.12 49 SER A N 11
ATOM 9445 C CA . SER A 1 49 ? 2.319 41.356 -0.658 1.00 14.25 49 SER A CA 11
ATOM 9446 C C . SER A 1 49 ? 0.964 41.474 -1.350 1.00 0.24 49 SER A C 11
ATOM 9447 O O . SER A 1 49 ? -0.072 41.151 -0.770 1.00 24.51 49 SER A O 11
ATOM 9455 N N . ASN A 1 50 ? 0.981 41.941 -2.594 1.00 61.41 50 ASN A N 11
ATOM 9456 C CA . ASN A 1 50 ? -0.245 42.103 -3.367 1.00 33.45 50 ASN A CA 11
ATOM 9457 C C . ASN A 1 50 ? -1.057 40.811 -3.375 1.00 15.11 50 ASN A C 11
ATOM 9458 O O . ASN A 1 50 ? -2.289 40.839 -3.380 1.00 1.13 50 ASN A O 11
ATOM 9469 N N . LEU A 1 51 ? -0.360 39.680 -3.376 1.00 52.40 51 LEU A N 11
ATOM 9470 C CA . LEU A 1 51 ? -1.016 38.377 -3.383 1.00 2.21 51 LEU A CA 11
ATOM 9471 C C . LEU A 1 51 ? -0.113 37.310 -2.771 1.00 53.35 51 LEU A C 11
ATOM 9472 O O . LEU A 1 51 ? 0.954 37.006 -3.304 1.00 4.41 51 LEU A O 11
ATOM 9488 N N . TYR A 1 52 ? -0.550 36.744 -1.652 1.00 73.13 52 TYR A N 11
ATOM 9489 C CA . TYR A 1 52 ? 0.218 35.711 -0.968 1.00 61.31 52 TYR A CA 11
ATOM 9490 C C . TYR A 1 52 ? -0.642 34.479 -0.702 1.00 64.32 52 TYR A C 11
ATOM 9491 O O . TYR A 1 52 ? -1.846 34.484 -0.953 1.00 72.32 52 TYR A O 11
ATOM 9509 N N . GLU A 1 53 ? -0.012 33.425 -0.192 1.00 31.13 53 GLU A N 11
ATOM 9510 C CA . GLU A 1 53 ? -0.719 32.185 0.108 1.00 0.35 53 GLU A CA 11
ATOM 9511 C C . GLU A 1 53 ? 0.043 31.362 1.143 1.00 74.51 53 GLU A C 11
ATOM 9512 O O . GLU A 1 53 ? 1.254 31.169 1.029 1.00 12.23 53 GLU A O 11
ATOM 9524 N N . CYS A 1 54 ? -0.675 30.879 2.151 1.00 75.33 54 CYS A N 11
ATOM 9525 C CA . CYS A 1 54 ? -0.068 30.077 3.207 1.00 72.41 54 CYS A CA 11
ATOM 9526 C C . CYS A 1 54 ? 0.234 28.666 2.713 1.00 75.43 54 CYS A C 11
ATOM 9527 O O . CYS A 1 54 ? -0.666 27.881 2.412 1.00 53.14 54 CYS A O 11
ATOM 9535 N N . PRO A 1 55 ? 1.530 28.334 2.625 1.00 21.30 55 PRO A N 11
ATOM 9536 C CA . PRO A 1 55 ? 1.981 27.016 2.166 1.00 12.34 55 PRO A CA 11
ATOM 9537 C C . PRO A 1 55 ? 1.666 25.914 3.171 1.00 35.52 55 PRO A C 11
ATOM 9538 O O . PRO A 1 55 ? 1.781 24.727 2.862 1.00 11.41 55 PRO A O 11
ATOM 9549 N N . ASP A 1 56 ? 1.267 26.312 4.374 1.00 10.11 56 ASP A N 11
ATOM 9550 C CA . ASP A 1 56 ? 0.933 25.357 5.424 1.00 23.14 56 ASP A CA 11
ATOM 9551 C C . ASP A 1 56 ? -0.478 24.810 5.233 1.00 11.34 56 ASP A C 11
ATOM 9552 O O . ASP A 1 56 ? -0.676 23.600 5.125 1.00 61.55 56 ASP A O 11
ATOM 9561 N N . CYS A 1 57 ? -1.455 25.710 5.195 1.00 61.52 57 CYS A N 11
ATOM 9562 C CA . CYS A 1 57 ? -2.849 25.317 5.019 1.00 42.30 57 CYS A CA 11
ATOM 9563 C C . CYS A 1 57 ? -3.349 25.697 3.629 1.00 32.21 57 CYS A C 11
ATOM 9564 O O . CYS A 1 57 ? -4.551 25.842 3.409 1.00 2.20 57 CYS A O 11
ATOM 9572 N N . GLY A 1 58 ? -2.418 25.858 2.694 1.00 61.53 58 GLY A N 11
ATOM 9573 C CA . GLY A 1 58 ? -2.784 26.221 1.337 1.00 21.22 58 GLY A CA 11
ATOM 9574 C C . GLY A 1 58 ? -3.852 27.295 1.293 1.00 50.41 58 GLY A C 11
ATOM 9575 O O . GLY A 1 58 ? -4.787 27.219 0.495 1.00 3.51 58 GLY A O 11
ATOM 9579 N N . PHE A 1 59 ? -3.715 28.299 2.153 1.00 14.02 59 PHE A N 11
ATOM 9580 C CA . PHE A 1 59 ? -4.678 29.393 2.211 1.00 32.21 59 PHE A CA 11
ATOM 9581 C C . PHE A 1 59 ? -4.252 30.541 1.301 1.00 1.33 59 PHE A C 11
ATOM 9582 O O . PHE A 1 59 ? -3.325 31.286 1.617 1.00 24.04 59 PHE A O 11
ATOM 9599 N N . MET A 1 60 ? -4.936 30.677 0.170 1.00 41.20 60 MET A N 11
ATOM 9600 C CA . MET A 1 60 ? -4.629 31.735 -0.786 1.00 21.12 60 MET A CA 11
ATOM 9601 C C . MET A 1 60 ? -5.310 33.041 -0.389 1.00 24.13 60 MET A C 11
ATOM 9602 O O . MET A 1 60 ? -6.530 33.097 -0.244 1.00 50.02 60 MET A O 11
ATOM 9616 N N . GLY A 1 61 ? -4.511 34.090 -0.213 1.00 75.11 61 GLY A N 11
ATOM 9617 C CA . GLY A 1 61 ? -5.056 35.381 0.166 1.00 25.32 61 GLY A CA 11
ATOM 9618 C C . GLY A 1 61 ? -4.461 36.520 -0.638 1.00 62.51 61 GLY A C 11
ATOM 9619 O O . GLY A 1 61 ? -3.596 36.320 -1.491 1.00 63.11 61 GLY A O 11
ATOM 9623 N N . PRO A 1 62 ? -4.930 37.747 -0.369 1.00 43.13 62 PRO A N 11
ATOM 9624 C CA . PRO A 1 62 ? -4.453 38.946 -1.065 1.00 12.43 62 PRO A CA 11
ATOM 9625 C C . PRO A 1 62 ? -3.020 39.305 -0.687 1.00 20.51 62 PRO A C 11
ATOM 9626 O O . PRO A 1 62 ? -2.776 39.915 0.354 1.00 33.31 62 PRO A O 11
ATOM 9637 N N . GLY A 1 1 ? 10.010 -1.692 0.176 1.00 22.24 1 GLY A N 12
ATOM 9638 C CA . GLY A 1 1 ? 9.309 -1.001 1.243 1.00 42.15 1 GLY A CA 12
ATOM 9639 C C . GLY A 1 1 ? 7.836 -0.813 0.941 1.00 53.21 1 GLY A C 12
ATOM 9640 O O . GLY A 1 1 ? 7.217 -1.652 0.287 1.00 21.01 1 GLY A O 12
ATOM 9644 N N . ALA A 1 2 ? 7.271 0.291 1.420 1.00 44.02 2 ALA A N 12
ATOM 9645 C CA . ALA A 1 2 ? 5.861 0.586 1.197 1.00 5.54 2 ALA A CA 12
ATOM 9646 C C . ALA A 1 2 ? 5.616 2.091 1.157 1.00 35.11 2 ALA A C 12
ATOM 9647 O O . ALA A 1 2 ? 6.466 2.879 1.569 1.00 12.41 2 ALA A O 12
ATOM 9654 N N . MET A 1 3 ? 4.448 2.482 0.658 1.00 73.35 3 MET A N 12
ATOM 9655 C CA . MET A 1 3 ? 4.091 3.893 0.564 1.00 35.42 3 MET A CA 12
ATOM 9656 C C . MET A 1 3 ? 3.884 4.494 1.951 1.00 72.12 3 MET A C 12
ATOM 9657 O O . MET A 1 3 ? 3.528 3.791 2.896 1.00 55.33 3 MET A O 12
ATOM 9671 N N . GLY A 1 4 ? 4.110 5.799 2.065 1.00 44.10 4 GLY A N 12
ATOM 9672 C CA . GLY A 1 4 ? 3.944 6.472 3.340 1.00 41.21 4 GLY A CA 12
ATOM 9673 C C . GLY A 1 4 ? 4.999 7.534 3.577 1.00 45.11 4 GLY A C 12
ATOM 9674 O O . GLY A 1 4 ? 4.692 8.725 3.622 1.00 1.21 4 GLY A O 12
ATOM 9678 N N . SER A 1 5 ? 6.247 7.102 3.730 1.00 2.42 5 SER A N 12
ATOM 9679 C CA . SER A 1 5 ? 7.351 8.025 3.970 1.00 62.44 5 SER A CA 12
ATOM 9680 C C . SER A 1 5 ? 7.469 9.037 2.835 1.00 50.24 5 SER A C 12
ATOM 9681 O O . SER A 1 5 ? 7.622 10.235 3.071 1.00 24.13 5 SER A O 12
ATOM 9689 N N . GLU A 1 6 ? 7.396 8.546 1.602 1.00 60.25 6 GLU A N 12
ATOM 9690 C CA . GLU A 1 6 ? 7.495 9.408 0.429 1.00 24.54 6 GLU A CA 12
ATOM 9691 C C . GLU A 1 6 ? 6.376 10.445 0.420 1.00 21.22 6 GLU A C 12
ATOM 9692 O O . GLU A 1 6 ? 6.579 11.589 0.015 1.00 2.31 6 GLU A O 12
ATOM 9704 N N . SER A 1 7 ? 5.194 10.035 0.869 1.00 0.13 7 SER A N 12
ATOM 9705 C CA . SER A 1 7 ? 4.041 10.927 0.909 1.00 33.41 7 SER A CA 12
ATOM 9706 C C . SER A 1 7 ? 4.251 12.041 1.929 1.00 13.42 7 SER A C 12
ATOM 9707 O O . SER A 1 7 ? 4.017 13.214 1.639 1.00 12.10 7 SER A O 12
ATOM 9715 N N . GLU A 1 8 ? 4.694 11.665 3.125 1.00 54.31 8 GLU A N 12
ATOM 9716 C CA . GLU A 1 8 ? 4.934 12.633 4.189 1.00 44.03 8 GLU A CA 12
ATOM 9717 C C . GLU A 1 8 ? 6.061 13.589 3.809 1.00 4.43 8 GLU A C 12
ATOM 9718 O O . GLU A 1 8 ? 6.939 13.247 3.017 1.00 33.12 8 GLU A O 12
ATOM 9730 N N . GLN A 1 9 ? 6.029 14.789 4.380 1.00 12.15 9 GLN A N 12
ATOM 9731 C CA . GLN A 1 9 ? 7.046 15.795 4.101 1.00 5.32 9 GLN A CA 12
ATOM 9732 C C . GLN A 1 9 ? 7.458 16.522 5.377 1.00 24.45 9 GLN A C 12
ATOM 9733 O O . GLN A 1 9 ? 6.962 16.220 6.463 1.00 54.12 9 GLN A O 12
ATOM 9747 N N . ARG A 1 10 ? 8.370 17.479 5.240 1.00 55.34 10 ARG A N 12
ATOM 9748 C CA . ARG A 1 10 ? 8.849 18.248 6.382 1.00 24.50 10 ARG A CA 12
ATOM 9749 C C . ARG A 1 10 ? 8.602 19.739 6.177 1.00 42.23 10 ARG A C 12
ATOM 9750 O O . ARG A 1 10 ? 8.126 20.161 5.122 1.00 30.12 10 ARG A O 12
ATOM 9771 N N . HIS A 1 11 ? 8.929 20.533 7.192 1.00 55.14 11 HIS A N 12
ATOM 9772 C CA . HIS A 1 11 ? 8.742 21.978 7.123 1.00 40.15 11 HIS A CA 12
ATOM 9773 C C . HIS A 1 11 ? 9.688 22.600 6.100 1.00 62.33 11 HIS A C 12
ATOM 9774 O O . HIS A 1 11 ? 10.492 21.904 5.480 1.00 30.31 11 HIS A O 12
ATOM 9788 N N . ALA A 1 12 ? 9.586 23.914 5.928 1.00 73.41 12 ALA A N 12
ATOM 9789 C CA . ALA A 1 12 ? 10.433 24.629 4.981 1.00 31.44 12 ALA A CA 12
ATOM 9790 C C . ALA A 1 12 ? 10.142 26.125 5.006 1.00 13.30 12 ALA A C 12
ATOM 9791 O O . ALA A 1 12 ? 9.113 26.576 4.502 1.00 52.24 12 ALA A O 12
ATOM 9798 N N . HIS A 1 13 ? 11.054 26.891 5.596 1.00 13.24 13 HIS A N 12
ATOM 9799 C CA . HIS A 1 13 ? 10.894 28.338 5.687 1.00 42.32 13 HIS A CA 12
ATOM 9800 C C . HIS A 1 13 ? 11.460 29.026 4.448 1.00 75.45 13 HIS A C 12
ATOM 9801 O O . HIS A 1 13 ? 12.675 29.096 4.266 1.00 33.31 13 HIS A O 12
ATOM 9815 N N . GLN A 1 14 ? 10.570 29.530 3.599 1.00 72.13 14 GLN A N 12
ATOM 9816 C CA . GLN A 1 14 ? 10.981 30.210 2.376 1.00 21.02 14 GLN A CA 12
ATOM 9817 C C . GLN A 1 14 ? 10.024 31.348 2.038 1.00 74.23 14 GLN A C 12
ATOM 9818 O O . GLN A 1 14 ? 8.945 31.460 2.623 1.00 65.54 14 GLN A O 12
ATOM 9832 N N . CYS A 1 15 ? 10.424 32.190 1.091 1.00 22.55 15 CYS A N 12
ATOM 9833 C CA . CYS A 1 15 ? 9.602 33.320 0.676 1.00 52.32 15 CYS A CA 12
ATOM 9834 C C . CYS A 1 15 ? 8.326 32.842 -0.010 1.00 23.20 15 CYS A C 12
ATOM 9835 O O . CYS A 1 15 ? 8.370 32.005 -0.911 1.00 60.55 15 CYS A O 12
ATOM 9843 N N . VAL A 1 16 ? 7.190 33.378 0.424 1.00 1.04 16 VAL A N 12
ATOM 9844 C CA . VAL A 1 16 ? 5.901 33.006 -0.147 1.00 65.30 16 VAL A CA 12
ATOM 9845 C C . VAL A 1 16 ? 5.800 33.442 -1.604 1.00 53.02 16 VAL A C 12
ATOM 9846 O O . VAL A 1 16 ? 5.064 32.847 -2.391 1.00 60.33 16 VAL A O 12
ATOM 9859 N N . SER A 1 17 ? 6.544 34.485 -1.957 1.00 52.41 17 SER A N 12
ATOM 9860 C CA . SER A 1 17 ? 6.535 35.004 -3.320 1.00 2.42 17 SER A CA 12
ATOM 9861 C C . SER A 1 17 ? 7.383 34.131 -4.239 1.00 65.12 17 SER A C 12
ATOM 9862 O O . SER A 1 17 ? 6.879 33.551 -5.202 1.00 3.22 17 SER A O 12
ATOM 9870 N N . CYS A 1 18 ? 8.674 34.042 -3.935 1.00 75.13 18 CYS A N 12
ATOM 9871 C CA . CYS A 1 18 ? 9.594 33.240 -4.734 1.00 54.11 18 CYS A CA 12
ATOM 9872 C C . CYS A 1 18 ? 10.031 31.994 -3.972 1.00 25.14 18 CYS A C 12
ATOM 9873 O O . CYS A 1 18 ? 9.568 30.889 -4.250 1.00 23.42 18 CYS A O 12
ATOM 9881 N N . GLY A 1 19 ? 10.929 32.180 -3.009 1.00 1.35 19 GLY A N 12
ATOM 9882 C CA . GLY A 1 19 ? 11.416 31.062 -2.222 1.00 2.31 19 GLY A CA 12
ATOM 9883 C C . GLY A 1 19 ? 12.827 31.283 -1.712 1.00 73.23 19 GLY A C 12
ATOM 9884 O O . GLY A 1 19 ? 13.635 30.354 -1.683 1.00 1.43 19 GLY A O 12
ATOM 9888 N N . ILE A 1 20 ? 13.124 32.514 -1.312 1.00 53.50 20 ILE A N 12
ATOM 9889 C CA . ILE A 1 20 ? 14.446 32.853 -0.802 1.00 45.32 20 ILE A CA 12
ATOM 9890 C C . ILE A 1 20 ? 14.799 32.008 0.417 1.00 13.33 20 ILE A C 12
ATOM 9891 O O . ILE A 1 20 ? 13.937 31.696 1.238 1.00 5.35 20 ILE A O 12
ATOM 9907 N N . ASN A 1 21 ? 16.072 31.643 0.529 1.00 35.54 21 ASN A N 12
ATOM 9908 C CA . ASN A 1 21 ? 16.539 30.834 1.650 1.00 53.31 21 ASN A CA 12
ATOM 9909 C C . ASN A 1 21 ? 16.631 31.670 2.923 1.00 53.53 21 ASN A C 12
ATOM 9910 O O . ASN A 1 21 ? 17.724 32.002 3.382 1.00 41.02 21 ASN A O 12
ATOM 9921 N N . ILE A 1 22 ? 15.476 32.007 3.487 1.00 0.15 22 ILE A N 12
ATOM 9922 C CA . ILE A 1 22 ? 15.426 32.803 4.708 1.00 64.32 22 ILE A CA 12
ATOM 9923 C C . ILE A 1 22 ? 14.973 31.960 5.895 1.00 2.23 22 ILE A C 12
ATOM 9924 O O . ILE A 1 22 ? 14.267 32.444 6.779 1.00 4.45 22 ILE A O 12
ATOM 9940 N N . ALA A 1 23 ? 15.385 30.697 5.909 1.00 23.20 23 ALA A N 12
ATOM 9941 C CA . ALA A 1 23 ? 15.025 29.787 6.990 1.00 41.52 23 ALA A CA 12
ATOM 9942 C C . ALA A 1 23 ? 15.776 30.133 8.271 1.00 10.12 23 ALA A C 12
ATOM 9943 O O . ALA A 1 23 ? 16.999 30.021 8.335 1.00 64.11 23 ALA A O 12
ATOM 9950 N N . GLY A 1 24 ? 15.034 30.555 9.291 1.00 23.11 24 GLY A N 12
ATOM 9951 C CA . GLY A 1 24 ? 15.648 30.911 10.557 1.00 52.40 24 GLY A CA 12
ATOM 9952 C C . GLY A 1 24 ? 16.399 32.226 10.487 1.00 22.03 24 GLY A C 12
ATOM 9953 O O . GLY A 1 24 ? 17.237 32.515 11.341 1.00 43.33 24 GLY A O 12
ATOM 9957 N N . MET A 1 25 ? 16.100 33.023 9.467 1.00 0.41 25 MET A N 12
ATOM 9958 C CA . MET A 1 25 ? 16.754 34.315 9.289 1.00 24.54 25 MET A CA 12
ATOM 9959 C C . MET A 1 25 ? 15.970 35.422 9.985 1.00 14.12 25 MET A C 12
ATOM 9960 O O . MET A 1 25 ? 14.969 35.161 10.653 1.00 10.21 25 MET A O 12
ATOM 9974 N N . SER A 1 26 ? 16.430 36.659 9.825 1.00 62.55 26 SER A N 12
ATOM 9975 C CA . SER A 1 26 ? 15.773 37.805 10.441 1.00 43.21 26 SER A CA 12
ATOM 9976 C C . SER A 1 26 ? 14.750 38.420 9.491 1.00 35.14 26 SER A C 12
ATOM 9977 O O . SER A 1 26 ? 14.678 39.640 9.344 1.00 75.51 26 SER A O 12
ATOM 9985 N N . ALA A 1 27 ? 13.959 37.566 8.850 1.00 64.44 27 ALA A N 12
ATOM 9986 C CA . ALA A 1 27 ? 12.938 38.023 7.916 1.00 42.33 27 ALA A CA 12
ATOM 9987 C C . ALA A 1 27 ? 11.583 38.149 8.603 1.00 75.43 27 ALA A C 12
ATOM 9988 O O . ALA A 1 27 ? 11.406 37.699 9.735 1.00 51.34 27 ALA A O 12
ATOM 9995 N N . ALA A 1 28 ? 10.628 38.763 7.911 1.00 63.31 28 ALA A N 12
ATOM 9996 C CA . ALA A 1 28 ? 9.288 38.946 8.454 1.00 22.34 28 ALA A CA 12
ATOM 9997 C C . ALA A 1 28 ? 8.572 37.609 8.610 1.00 34.32 28 ALA A C 12
ATOM 9998 O O . ALA A 1 28 ? 8.368 36.884 7.636 1.00 71.24 28 ALA A O 12
ATOM 10005 N N . THR A 1 29 ? 8.191 37.286 9.843 1.00 43.34 29 THR A N 12
ATOM 10006 C CA . THR A 1 29 ? 7.499 36.036 10.126 1.00 21.53 29 THR A CA 12
ATOM 10007 C C . THR A 1 29 ? 6.134 36.293 10.753 1.00 33.34 29 THR A C 12
ATOM 10008 O O . THR A 1 29 ? 5.989 37.158 11.617 1.00 22.13 29 THR A O 12
ATOM 10019 N N . PHE A 1 30 ? 5.134 35.536 10.314 1.00 71.40 30 PHE A N 12
ATOM 10020 C CA . PHE A 1 30 ? 3.779 35.682 10.833 1.00 51.14 30 PHE A CA 12
ATOM 10021 C C . PHE A 1 30 ? 3.022 34.359 10.757 1.00 54.50 30 PHE A C 12
ATOM 10022 O O . PHE A 1 30 ? 3.223 33.567 9.837 1.00 63.32 30 PHE A O 12
ATOM 10039 N N . LYS A 1 31 ? 2.149 34.128 11.732 1.00 62.40 31 LYS A N 12
ATOM 10040 C CA . LYS A 1 31 ? 1.360 32.902 11.778 1.00 40.52 31 LYS A CA 12
ATOM 10041 C C . LYS A 1 31 ? 0.063 33.061 10.992 1.00 54.35 31 LYS A C 12
ATOM 10042 O O . LYS A 1 31 ? -0.709 33.991 11.231 1.00 72.23 31 LYS A O 12
ATOM 10061 N N . CYS A 1 32 ? -0.172 32.149 10.055 1.00 24.21 32 CYS A N 12
ATOM 10062 C CA . CYS A 1 32 ? -1.377 32.188 9.234 1.00 24.41 32 CYS A CA 12
ATOM 10063 C C . CYS A 1 32 ? -2.620 31.941 10.082 1.00 72.41 32 CYS A C 12
ATOM 10064 O O . CYS A 1 32 ? -2.730 30.940 10.790 1.00 22.34 32 CYS A O 12
ATOM 10072 N N . PRO A 1 33 ? -3.580 32.874 10.011 1.00 54.45 33 PRO A N 12
ATOM 10073 C CA . PRO A 1 33 ? -4.833 32.781 10.766 1.00 72.12 33 PRO A CA 12
ATOM 10074 C C . PRO A 1 33 ? -5.740 31.669 10.249 1.00 1.12 33 PRO A C 12
ATOM 10075 O O . PRO A 1 33 ? -6.776 31.373 10.845 1.00 51.24 33 PRO A O 12
ATOM 10086 N N . ASP A 1 34 ? -5.343 31.056 9.139 1.00 14.53 34 ASP A N 12
ATOM 10087 C CA . ASP A 1 34 ? -6.120 29.975 8.543 1.00 1.54 34 ASP A CA 12
ATOM 10088 C C . ASP A 1 34 ? -5.687 28.624 9.102 1.00 71.50 34 ASP A C 12
ATOM 10089 O O . ASP A 1 34 ? -6.508 27.861 9.614 1.00 64.23 34 ASP A O 12
ATOM 10098 N N . CYS A 1 35 ? -4.395 28.333 8.999 1.00 0.13 35 CYS A N 12
ATOM 10099 C CA . CYS A 1 35 ? -3.853 27.072 9.493 1.00 72.14 35 CYS A CA 12
ATOM 10100 C C . CYS A 1 35 ? -2.970 27.301 10.715 1.00 63.44 35 CYS A C 12
ATOM 10101 O O . CYS A 1 35 ? -3.060 26.574 11.703 1.00 1.24 35 CYS A O 12
ATOM 10109 N N . GLY A 1 36 ? -2.114 28.315 10.638 1.00 3.32 36 GLY A N 12
ATOM 10110 C CA . GLY A 1 36 ? -1.225 28.621 11.744 1.00 64.52 36 GLY A CA 12
ATOM 10111 C C . GLY A 1 36 ? 0.198 28.166 11.486 1.00 44.52 36 GLY A C 12
ATOM 10112 O O . GLY A 1 36 ? 0.980 27.993 12.421 1.00 72.04 36 GLY A O 12
ATOM 10116 N N . GLN A 1 37 ? 0.535 27.972 10.215 1.00 53.23 37 GLN A N 12
ATOM 10117 C CA . GLN A 1 37 ? 1.873 27.533 9.838 1.00 71.14 37 GLN A CA 12
ATOM 10118 C C . GLN A 1 37 ? 2.832 28.716 9.757 1.00 11.14 37 GLN A C 12
ATOM 10119 O O . GLN A 1 37 ? 2.576 29.686 9.045 1.00 2.42 37 GLN A O 12
ATOM 10133 N N . GLU A 1 38 ? 3.936 28.628 10.493 1.00 73.01 38 GLU A N 12
ATOM 10134 C CA . GLU A 1 38 ? 4.932 29.693 10.505 1.00 32.21 38 GLU A CA 12
ATOM 10135 C C . GLU A 1 38 ? 5.338 30.074 9.084 1.00 10.14 38 GLU A C 12
ATOM 10136 O O . GLU A 1 38 ? 5.953 29.282 8.370 1.00 72.12 38 GLU A O 12
ATOM 10148 N N . ILE A 1 39 ? 4.989 31.292 8.682 1.00 23.53 39 ILE A N 12
ATOM 10149 C CA . ILE A 1 39 ? 5.318 31.778 7.348 1.00 14.11 39 ILE A CA 12
ATOM 10150 C C . ILE A 1 39 ? 6.549 32.677 7.378 1.00 12.24 39 ILE A C 12
ATOM 10151 O O . ILE A 1 39 ? 6.672 33.550 8.238 1.00 71.12 39 ILE A O 12
ATOM 10167 N N . SER A 1 40 ? 7.458 32.459 6.433 1.00 14.03 40 SER A N 12
ATOM 10168 C CA . SER A 1 40 ? 8.681 33.248 6.352 1.00 1.34 40 SER A CA 12
ATOM 10169 C C . SER A 1 40 ? 8.674 34.136 5.112 1.00 53.23 40 SER A C 12
ATOM 10170 O O . SER A 1 40 ? 8.606 33.646 3.985 1.00 72.15 40 SER A O 12
ATOM 10178 N N . ARG A 1 41 ? 8.744 35.446 5.328 1.00 21.55 41 ARG A N 12
ATOM 10179 C CA . ARG A 1 41 ? 8.744 36.403 4.229 1.00 4.00 41 ARG A CA 12
ATOM 10180 C C . ARG A 1 41 ? 10.062 37.171 4.178 1.00 53.45 41 ARG A C 12
ATOM 10181 O O . ARG A 1 41 ? 10.494 37.750 5.175 1.00 32.34 41 ARG A O 12
ATOM 10202 N N . CYS A 1 42 ? 10.695 37.172 3.010 1.00 54.33 42 CYS A N 12
ATOM 10203 C CA . CYS A 1 42 ? 11.964 37.868 2.828 1.00 14.33 42 CYS A CA 12
ATOM 10204 C C . CYS A 1 42 ? 11.760 39.380 2.835 1.00 24.13 42 CYS A C 12
ATOM 10205 O O . CYS A 1 42 ? 10.644 39.867 2.659 1.00 52.00 42 CYS A O 12
ATOM 10213 N N . SER A 1 43 ? 12.847 40.117 3.042 1.00 62.12 43 SER A N 12
ATOM 10214 C CA . SER A 1 43 ? 12.788 41.573 3.078 1.00 55.45 43 SER A CA 12
ATOM 10215 C C . SER A 1 43 ? 12.087 42.119 1.837 1.00 40.02 43 SER A C 12
ATOM 10216 O O . SER A 1 43 ? 11.344 43.098 1.909 1.00 72.04 43 SER A O 12
ATOM 10224 N N . LYS A 1 44 ? 12.330 41.478 0.698 1.00 14.34 44 LYS A N 12
ATOM 10225 C CA . LYS A 1 44 ? 11.723 41.896 -0.560 1.00 14.23 44 LYS A CA 12
ATOM 10226 C C . LYS A 1 44 ? 10.214 41.673 -0.537 1.00 31.53 44 LYS A C 12
ATOM 10227 O O . LYS A 1 44 ? 9.454 42.444 -1.123 1.00 74.22 44 LYS A O 12
ATOM 10246 N N . CYS A 1 45 ? 9.788 40.615 0.144 1.00 33.24 45 CYS A N 12
ATOM 10247 C CA . CYS A 1 45 ? 8.369 40.291 0.244 1.00 21.53 45 CYS A CA 12
ATOM 10248 C C . CYS A 1 45 ? 7.577 41.477 0.785 1.00 70.51 45 CYS A C 12
ATOM 10249 O O . CYS A 1 45 ? 6.382 41.610 0.521 1.00 71.31 45 CYS A O 12
ATOM 10257 N N . ARG A 1 46 ? 8.251 42.335 1.544 1.00 34.40 46 ARG A N 12
ATOM 10258 C CA . ARG A 1 46 ? 7.609 43.508 2.124 1.00 31.05 46 ARG A CA 12
ATOM 10259 C C . ARG A 1 46 ? 6.835 44.285 1.064 1.00 43.35 46 ARG A C 12
ATOM 10260 O O . ARG A 1 46 ? 5.773 44.843 1.338 1.00 12.33 46 ARG A O 12
ATOM 10281 N N . LYS A 1 47 ? 7.376 44.318 -0.150 1.00 13.11 47 LYS A N 12
ATOM 10282 C CA . LYS A 1 47 ? 6.737 45.026 -1.253 1.00 63.24 47 LYS A CA 12
ATOM 10283 C C . LYS A 1 47 ? 5.550 44.235 -1.793 1.00 31.33 47 LYS A C 12
ATOM 10284 O O . LYS A 1 47 ? 4.553 44.813 -2.225 1.00 22.31 47 LYS A O 12
ATOM 10303 N N . GLN A 1 48 ? 5.664 42.911 -1.763 1.00 31.24 48 GLN A N 12
ATOM 10304 C CA . GLN A 1 48 ? 4.599 42.042 -2.248 1.00 75.31 48 GLN A CA 12
ATOM 10305 C C . GLN A 1 48 ? 3.509 41.874 -1.194 1.00 5.34 48 GLN A C 12
ATOM 10306 O O . GLN A 1 48 ? 2.522 41.172 -1.413 1.00 2.53 48 GLN A O 12
ATOM 10320 N N . SER A 1 49 ? 3.696 42.523 -0.049 1.00 4.33 49 SER A N 12
ATOM 10321 C CA . SER A 1 49 ? 2.732 42.443 1.042 1.00 73.12 49 SER A CA 12
ATOM 10322 C C . SER A 1 49 ? 1.333 42.813 0.558 1.00 32.21 49 SER A C 12
ATOM 10323 O O . SER A 1 49 ? 0.334 42.308 1.069 1.00 61.22 49 SER A O 12
ATOM 10331 N N . ASN A 1 50 ? 1.271 43.698 -0.431 1.00 15.41 50 ASN A N 12
ATOM 10332 C CA . ASN A 1 50 ? -0.005 44.138 -0.984 1.00 73.45 50 ASN A CA 12
ATOM 10333 C C . ASN A 1 50 ? -0.869 42.942 -1.375 1.00 12.21 50 ASN A C 12
ATOM 10334 O O . ASN A 1 50 ? -2.098 43.011 -1.334 1.00 74.25 50 ASN A O 12
ATOM 10345 N N . LEU A 1 51 ? -0.218 41.847 -1.752 1.00 54.33 51 LEU A N 12
ATOM 10346 C CA . LEU A 1 51 ? -0.926 40.635 -2.150 1.00 13.23 51 LEU A CA 12
ATOM 10347 C C . LEU A 1 51 ? -0.066 39.399 -1.910 1.00 31.34 51 LEU A C 12
ATOM 10348 O O . LEU A 1 51 ? 0.762 39.034 -2.745 1.00 1.54 51 LEU A O 12
ATOM 10364 N N . TYR A 1 52 ? -0.270 38.756 -0.765 1.00 4.21 52 TYR A N 12
ATOM 10365 C CA . TYR A 1 52 ? 0.487 37.560 -0.415 1.00 5.33 52 TYR A CA 12
ATOM 10366 C C . TYR A 1 52 ? -0.381 36.312 -0.532 1.00 73.35 52 TYR A C 12
ATOM 10367 O O . TYR A 1 52 ? -1.572 36.397 -0.832 1.00 2.34 52 TYR A O 12
ATOM 10385 N N . GLU A 1 53 ? 0.224 35.153 -0.294 1.00 65.42 53 GLU A N 12
ATOM 10386 C CA . GLU A 1 53 ? -0.493 33.886 -0.374 1.00 33.24 53 GLU A CA 12
ATOM 10387 C C . GLU A 1 53 ? 0.222 32.804 0.431 1.00 71.14 53 GLU A C 12
ATOM 10388 O O . GLU A 1 53 ? 1.352 32.428 0.118 1.00 42.14 53 GLU A O 12
ATOM 10400 N N . CYS A 1 54 ? -0.444 32.308 1.467 1.00 13.33 54 CYS A N 12
ATOM 10401 C CA . CYS A 1 54 ? 0.127 31.270 2.318 1.00 2.41 54 CYS A CA 12
ATOM 10402 C C . CYS A 1 54 ? 0.480 30.031 1.502 1.00 42.43 54 CYS A C 12
ATOM 10403 O O . CYS A 1 54 ? -0.390 29.322 0.996 1.00 11.23 54 CYS A O 12
ATOM 10411 N N . PRO A 1 55 ? 1.788 29.764 1.367 1.00 34.11 55 PRO A N 12
ATOM 10412 C CA . PRO A 1 55 ? 2.286 28.611 0.612 1.00 71.34 55 PRO A CA 12
ATOM 10413 C C . PRO A 1 55 ? 1.987 27.288 1.309 1.00 71.14 55 PRO A C 12
ATOM 10414 O O . PRO A 1 55 ? 2.172 26.216 0.732 1.00 31.12 55 PRO A O 12
ATOM 10425 N N . ASP A 1 56 ? 1.524 27.371 2.551 1.00 74.31 56 ASP A N 12
ATOM 10426 C CA . ASP A 1 56 ? 1.197 26.179 3.326 1.00 3.52 56 ASP A CA 12
ATOM 10427 C C . ASP A 1 56 ? -0.193 25.663 2.969 1.00 62.51 56 ASP A C 12
ATOM 10428 O O . ASP A 1 56 ? -0.355 24.503 2.588 1.00 75.32 56 ASP A O 12
ATOM 10437 N N . CYS A 1 57 ? -1.191 26.529 3.096 1.00 52.44 57 CYS A N 12
ATOM 10438 C CA . CYS A 1 57 ? -2.568 26.160 2.788 1.00 73.12 57 CYS A CA 12
ATOM 10439 C C . CYS A 1 57 ? -3.058 26.881 1.536 1.00 10.03 57 CYS A C 12
ATOM 10440 O O . CYS A 1 57 ? -4.260 27.044 1.331 1.00 31.34 57 CYS A O 12
ATOM 10448 N N . GLY A 1 58 ? -2.117 27.313 0.702 1.00 11.20 58 GLY A N 12
ATOM 10449 C CA . GLY A 1 58 ? -2.472 28.014 -0.518 1.00 74.22 58 GLY A CA 12
ATOM 10450 C C . GLY A 1 58 ? -3.553 29.053 -0.296 1.00 51.32 58 GLY A C 12
ATOM 10451 O O . GLY A 1 58 ? -4.478 29.179 -1.099 1.00 43.53 58 GLY A O 12
ATOM 10455 N N . PHE A 1 59 ? -3.439 29.799 0.798 1.00 44.24 59 PHE A N 12
ATOM 10456 C CA . PHE A 1 59 ? -4.415 30.831 1.125 1.00 54.53 59 PHE A CA 12
ATOM 10457 C C . PHE A 1 59 ? -3.977 32.187 0.579 1.00 11.41 59 PHE A C 12
ATOM 10458 O O . PHE A 1 59 ? -3.102 32.843 1.145 1.00 74.42 59 PHE A O 12
ATOM 10475 N N . MET A 1 60 ? -4.592 32.601 -0.524 1.00 45.14 60 MET A N 12
ATOM 10476 C CA . MET A 1 60 ? -4.266 33.879 -1.147 1.00 4.03 60 MET A CA 12
ATOM 10477 C C . MET A 1 60 ? -4.930 35.032 -0.401 1.00 74.13 60 MET A C 12
ATOM 10478 O O . MET A 1 60 ? -6.152 35.069 -0.259 1.00 2.43 60 MET A O 12
ATOM 10492 N N . GLY A 1 61 ? -4.118 35.971 0.073 1.00 43.41 61 GLY A N 12
ATOM 10493 C CA . GLY A 1 61 ? -4.646 37.112 0.798 1.00 2.12 61 GLY A CA 12
ATOM 10494 C C . GLY A 1 61 ? -4.025 38.421 0.352 1.00 23.13 61 GLY A C 12
ATOM 10495 O O . GLY A 1 61 ? -3.126 38.452 -0.489 1.00 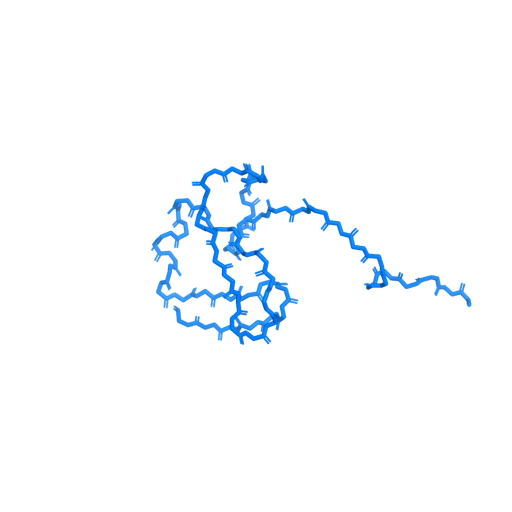74.51 61 GLY A O 12
ATOM 10499 N N . PRO A 1 62 ? -4.508 39.534 0.922 1.00 14.54 62 PRO A N 12
ATOM 10500 C CA . PRO A 1 62 ? -4.010 40.873 0.593 1.00 42.10 62 PRO A CA 12
ATOM 10501 C C . PRO A 1 62 ? -2.594 41.107 1.108 1.00 43.22 62 PRO A C 12
ATOM 10502 O O . PRO A 1 62 ? -2.232 42.227 1.470 1.00 21.42 62 PRO A O 12
ATOM 10513 N N . GLY A 1 1 ? 5.536 24.948 -9.696 1.00 12.12 1 GLY A N 13
ATOM 10514 C CA . GLY A 1 1 ? 5.805 23.542 -9.931 1.00 34.52 1 GLY A CA 13
ATOM 10515 C C . GLY A 1 1 ? 4.988 22.637 -9.029 1.00 64.21 1 GLY A C 13
ATOM 10516 O O . GLY A 1 1 ? 3.929 23.028 -8.541 1.00 54.03 1 GLY A O 13
ATOM 10520 N N . ALA A 1 2 ? 5.482 21.423 -8.808 1.00 71.34 2 ALA A N 13
ATOM 10521 C CA . ALA A 1 2 ? 4.791 20.460 -7.959 1.00 42.14 2 ALA A CA 13
ATOM 10522 C C . ALA A 1 2 ? 5.500 20.303 -6.618 1.00 51.32 2 ALA A C 13
ATOM 10523 O O . ALA A 1 2 ? 6.625 19.809 -6.554 1.00 41.34 2 ALA A O 13
ATOM 10530 N N . MET A 1 3 ? 4.834 20.728 -5.549 1.00 70.33 3 MET A N 13
ATOM 10531 C CA . MET A 1 3 ? 5.401 20.634 -4.209 1.00 61.50 3 MET A CA 13
ATOM 10532 C C . MET A 1 3 ? 5.205 19.235 -3.633 1.00 32.12 3 MET A C 13
ATOM 10533 O O . MET A 1 3 ? 4.151 18.624 -3.805 1.00 53.41 3 MET A O 13
ATOM 10547 N N . GLY A 1 4 ? 6.228 18.733 -2.948 1.00 32.34 4 GLY A N 13
ATOM 10548 C CA . GLY A 1 4 ? 6.147 17.410 -2.357 1.00 70.51 4 GLY A CA 13
ATOM 10549 C C . GLY A 1 4 ? 5.978 17.456 -0.851 1.00 61.15 4 GLY A C 13
ATOM 10550 O O . GLY A 1 4 ? 6.314 18.453 -0.213 1.00 12.22 4 GLY A O 13
ATOM 10554 N N . SER A 1 5 ? 5.455 16.375 -0.283 1.00 33.53 5 SER A N 13
ATOM 10555 C CA . SER A 1 5 ? 5.236 16.298 1.157 1.00 25.11 5 SER A CA 13
ATOM 10556 C C . SER A 1 5 ? 6.293 15.420 1.821 1.00 45.42 5 SER A C 13
ATOM 10557 O O . SER A 1 5 ? 7.044 15.879 2.682 1.00 71.35 5 SER A O 13
ATOM 10565 N N . GLU A 1 6 ? 6.345 14.156 1.413 1.00 10.12 6 GLU A N 13
ATOM 10566 C CA . GLU A 1 6 ? 7.309 13.214 1.969 1.00 62.22 6 GLU A CA 13
ATOM 10567 C C . GLU A 1 6 ? 8.737 13.641 1.643 1.00 4.20 6 GLU A C 13
ATOM 10568 O O . GLU A 1 6 ? 9.620 13.598 2.500 1.00 42.51 6 GLU A O 13
ATOM 10580 N N . SER A 1 7 ? 8.956 14.053 0.398 1.00 24.52 7 SER A N 13
ATOM 10581 C CA . SER A 1 7 ? 10.278 14.484 -0.043 1.00 73.41 7 SER A CA 13
ATOM 10582 C C . SER A 1 7 ? 10.766 15.670 0.783 1.00 61.30 7 SER A C 13
ATOM 10583 O O . SER A 1 7 ? 11.858 15.637 1.349 1.00 2.00 7 SER A O 13
ATOM 10591 N N . GLU A 1 8 ? 9.948 16.716 0.846 1.00 21.32 8 GLU A N 13
ATOM 10592 C CA . GLU A 1 8 ? 10.297 17.913 1.602 1.00 21.11 8 GLU A CA 13
ATOM 10593 C C . GLU A 1 8 ? 10.539 17.578 3.071 1.00 30.40 8 GLU A C 13
ATOM 10594 O O . GLU A 1 8 ? 10.007 16.596 3.589 1.00 12.54 8 GLU A O 13
ATOM 10606 N N . GLN A 1 9 ? 11.346 18.400 3.734 1.00 34.44 9 GLN A N 13
ATOM 10607 C CA . GLN A 1 9 ? 11.659 18.190 5.143 1.00 61.41 9 GLN A CA 13
ATOM 10608 C C . GLN A 1 9 ? 10.399 18.266 5.998 1.00 33.33 9 GLN A C 13
ATOM 10609 O O . GLN A 1 9 ? 9.298 18.458 5.483 1.00 54.44 9 GLN A O 13
ATOM 10623 N N . ARG A 1 10 ? 10.568 18.113 7.308 1.00 61.44 10 ARG A N 13
ATOM 10624 C CA . ARG A 1 10 ? 9.444 18.162 8.234 1.00 13.43 10 ARG A CA 13
ATOM 10625 C C . ARG A 1 10 ? 9.525 19.402 9.121 1.00 35.51 10 ARG A C 13
ATOM 10626 O O . ARG A 1 10 ? 8.503 19.984 9.486 1.00 11.41 10 ARG A O 13
ATOM 10647 N N . HIS A 1 11 ? 10.746 19.799 9.465 1.00 73.54 11 HIS A N 13
ATOM 10648 C CA . HIS A 1 11 ? 10.960 20.969 10.309 1.00 61.43 11 HIS A CA 13
ATOM 10649 C C . HIS A 1 11 ? 11.852 21.989 9.607 1.00 30.42 11 HIS A C 13
ATOM 10650 O O . HIS A 1 11 ? 13.077 21.872 9.625 1.00 11.52 11 HIS A O 13
ATOM 10664 N N . ALA A 1 12 ? 11.229 22.987 8.989 1.00 33.35 12 ALA A N 13
ATOM 10665 C CA . ALA A 1 12 ? 11.966 24.027 8.283 1.00 11.13 12 ALA A CA 13
ATOM 10666 C C . ALA A 1 12 ? 11.023 25.095 7.739 1.00 60.21 12 ALA A C 13
ATOM 10667 O O . ALA A 1 12 ? 10.123 24.800 6.951 1.00 25.23 12 ALA A O 13
ATOM 10674 N N . HIS A 1 13 ? 11.234 26.337 8.164 1.00 70.51 13 HIS A N 13
ATOM 10675 C CA . HIS A 1 13 ? 10.402 27.449 7.718 1.00 30.35 13 HIS A CA 13
ATOM 10676 C C . HIS A 1 13 ? 10.897 27.997 6.383 1.00 32.52 13 HIS A C 13
ATOM 10677 O O . HIS A 1 13 ? 11.900 28.708 6.328 1.00 73.54 13 HIS A O 13
ATOM 10691 N N . GLN A 1 14 ? 10.187 27.660 5.311 1.00 32.23 14 GLN A N 13
ATOM 10692 C CA . GLN A 1 14 ? 10.556 28.117 3.977 1.00 55.32 14 GLN A CA 13
ATOM 10693 C C . GLN A 1 14 ? 9.615 29.219 3.500 1.00 71.23 14 GLN A C 13
ATOM 10694 O O . GLN A 1 14 ? 8.571 29.463 4.106 1.00 3.34 14 GLN A O 13
ATOM 10708 N N . CYS A 1 15 ? 9.991 29.880 2.411 1.00 52.31 15 CYS A N 13
ATOM 10709 C CA . CYS A 1 15 ? 9.181 30.957 1.853 1.00 51.42 15 CYS A CA 13
ATOM 10710 C C . CYS A 1 15 ? 7.888 30.412 1.254 1.00 24.24 15 CYS A C 13
ATOM 10711 O O . CYS A 1 15 ? 7.889 29.377 0.588 1.00 71.21 15 CYS A O 13
ATOM 10719 N N . VAL A 1 16 ? 6.787 31.114 1.498 1.00 14.43 16 VAL A N 13
ATOM 10720 C CA . VAL A 1 16 ? 5.487 30.700 0.984 1.00 14.43 16 VAL A CA 13
ATOM 10721 C C . VAL A 1 16 ? 5.409 30.884 -0.527 1.00 43.42 16 VAL A C 13
ATOM 10722 O O . VAL A 1 16 ? 4.663 30.184 -1.211 1.00 21.32 16 VAL A O 13
ATOM 10735 N N . SER A 1 17 ? 6.186 31.832 -1.043 1.00 22.40 17 SER A N 13
ATOM 10736 C CA . SER A 1 17 ? 6.204 32.111 -2.474 1.00 73.41 17 SER A CA 13
ATOM 10737 C C . SER A 1 17 ? 7.029 31.067 -3.221 1.00 33.10 17 SER A C 13
ATOM 10738 O O . SER A 1 17 ? 6.512 30.348 -4.077 1.00 62.03 17 SER A O 13
ATOM 10746 N N . CYS A 1 18 ? 8.313 30.990 -2.890 1.00 51.34 18 CYS A N 13
ATOM 10747 C CA . CYS A 1 18 ? 9.211 30.035 -3.530 1.00 4.43 18 CYS A CA 13
ATOM 10748 C C . CYS A 1 18 ? 9.604 28.925 -2.560 1.00 43.42 18 CYS A C 13
ATOM 10749 O O . CYS A 1 18 ? 9.111 27.802 -2.653 1.00 54.51 18 CYS A O 13
ATOM 10757 N N . GLY A 1 19 ? 10.498 29.248 -1.630 1.00 61.11 19 GLY A N 13
ATOM 10758 C CA . GLY A 1 19 ? 10.944 28.267 -0.658 1.00 31.01 19 GLY A CA 13
ATOM 10759 C C . GLY A 1 19 ? 12.352 28.537 -0.165 1.00 54.40 19 GLY A C 13
ATOM 10760 O O . GLY A 1 19 ? 13.136 27.609 0.033 1.00 51.01 19 GLY A O 13
ATOM 10764 N N . ILE A 1 20 ? 12.673 29.811 0.032 1.00 42.51 20 ILE A N 13
ATOM 10765 C CA . ILE A 1 20 ? 13.996 30.201 0.504 1.00 62.31 20 ILE A CA 13
ATOM 10766 C C . ILE A 1 20 ? 14.333 29.514 1.823 1.00 64.42 20 ILE A C 13
ATOM 10767 O O . ILE A 1 20 ? 13.465 29.317 2.672 1.00 41.51 20 ILE A O 13
ATOM 10783 N N . ASN A 1 21 ? 15.602 29.152 1.988 1.00 74.52 21 ASN A N 13
ATOM 10784 C CA . ASN A 1 21 ? 16.055 28.487 3.205 1.00 53.25 21 ASN A CA 13
ATOM 10785 C C . ASN A 1 21 ? 16.212 29.489 4.345 1.00 71.42 21 ASN A C 13
ATOM 10786 O O . ASN A 1 21 ? 17.304 29.659 4.889 1.00 74.25 21 ASN A O 13
ATOM 10797 N N . ILE A 1 22 ? 15.115 30.148 4.701 1.00 33.45 22 ILE A N 13
ATOM 10798 C CA . ILE A 1 22 ? 15.131 31.130 5.778 1.00 54.42 22 ILE A CA 13
ATOM 10799 C C . ILE A 1 22 ? 14.593 30.534 7.074 1.00 3.35 22 ILE A C 13
ATOM 10800 O O . ILE A 1 22 ? 13.932 31.217 7.856 1.00 20.12 22 ILE A O 13
ATOM 10816 N N . ALA A 1 23 ? 14.884 29.257 7.297 1.00 73.41 23 ALA A N 13
ATOM 10817 C CA . ALA A 1 23 ? 14.433 28.569 8.501 1.00 43.13 23 ALA A CA 13
ATOM 10818 C C . ALA A 1 23 ? 15.329 28.900 9.690 1.00 51.24 23 ALA A C 13
ATOM 10819 O O . ALA A 1 23 ? 16.506 28.544 9.711 1.00 61.53 23 ALA A O 13
ATOM 10826 N N . GLY A 1 24 ? 14.763 29.586 10.679 1.00 60.45 24 GLY A N 13
ATOM 10827 C CA . GLY A 1 24 ? 15.526 29.954 11.857 1.00 74.00 24 GLY A CA 13
ATOM 10828 C C . GLY A 1 24 ? 16.612 30.966 11.552 1.00 52.23 24 GLY A C 13
ATOM 10829 O O . GLY A 1 24 ? 17.546 31.138 12.334 1.00 43.44 24 GLY A O 13
ATOM 10833 N N . MET A 1 25 ? 16.490 31.637 10.411 1.00 71.44 25 MET A N 13
ATOM 10834 C CA . MET A 1 25 ? 17.470 32.637 10.004 1.00 61.20 25 MET A CA 13
ATOM 10835 C C . MET A 1 25 ? 16.937 34.047 10.237 1.00 31.21 25 MET A C 13
ATOM 10836 O O . MET A 1 25 ? 17.331 34.720 11.189 1.00 3.20 25 MET A O 13
ATOM 10850 N N . SER A 1 26 ? 16.039 34.487 9.362 1.00 54.31 26 SER A N 13
ATOM 10851 C CA . SER A 1 26 ? 15.455 35.819 9.471 1.00 54.04 26 SER A CA 13
ATOM 10852 C C . SER A 1 26 ? 14.437 36.058 8.359 1.00 4.50 26 SER A C 13
ATOM 10853 O O . SER A 1 26 ? 14.741 35.892 7.178 1.00 4.32 26 SER A O 13
ATOM 10861 N N . ALA A 1 27 ? 13.228 36.450 8.747 1.00 70.13 27 ALA A N 13
ATOM 10862 C CA . ALA A 1 27 ? 12.166 36.714 7.784 1.00 13.53 27 ALA A CA 13
ATOM 10863 C C . ALA A 1 27 ? 10.891 37.172 8.485 1.00 3.33 27 ALA A C 13
ATOM 10864 O O . ALA A 1 27 ? 10.760 37.042 9.702 1.00 50.30 27 ALA A O 13
ATOM 10871 N N . ALA A 1 28 ? 9.955 37.709 7.710 1.00 40.22 28 ALA A N 13
ATOM 10872 C CA . ALA A 1 28 ? 8.691 38.185 8.257 1.00 55.13 28 ALA A CA 13
ATOM 10873 C C . ALA A 1 28 ? 7.883 37.037 8.852 1.00 21.22 28 ALA A C 13
ATOM 10874 O O . ALA A 1 28 ? 7.304 36.228 8.126 1.00 44.02 28 ALA A O 13
ATOM 10881 N N . THR A 1 29 ? 7.848 36.970 10.180 1.00 62.34 29 THR A N 13
ATOM 10882 C CA . THR A 1 29 ? 7.113 35.919 10.873 1.00 44.23 29 THR A CA 13
ATOM 10883 C C . THR A 1 29 ? 5.764 36.427 11.368 1.00 2.13 29 THR A C 13
ATOM 10884 O O . THR A 1 29 ? 5.698 37.269 12.264 1.00 34.13 29 THR A O 13
ATOM 10895 N N . PHE A 1 30 ? 4.690 35.910 10.781 1.00 44.14 30 PHE A N 13
ATOM 10896 C CA . PHE A 1 30 ? 3.342 36.312 11.163 1.00 73.02 30 PHE A CA 13
ATOM 10897 C C . PHE A 1 30 ? 2.472 35.092 11.450 1.00 34.14 30 PHE A C 13
ATOM 10898 O O . PHE A 1 30 ? 2.752 33.990 10.979 1.00 21.53 30 PHE A O 13
ATOM 10915 N N . LYS A 1 31 ? 1.414 35.297 12.228 1.00 52.20 31 LYS A N 13
ATOM 10916 C CA . LYS A 1 31 ? 0.501 34.216 12.579 1.00 13.15 31 LYS A CA 13
ATOM 10917 C C . LYS A 1 31 ? -0.729 34.227 11.676 1.00 24.05 31 LYS A C 13
ATOM 10918 O O . LYS A 1 31 ? -1.447 35.225 11.602 1.00 32.55 31 LYS A O 13
ATOM 10937 N N . CYS A 1 32 ? -0.965 33.113 10.993 1.00 21.44 32 CYS A N 13
ATOM 10938 C CA . CYS A 1 32 ? -2.108 32.994 10.096 1.00 54.04 32 CYS A CA 13
ATOM 10939 C C . CYS A 1 32 ? -3.419 33.046 10.874 1.00 2.44 32 CYS A C 13
ATOM 10940 O O . CYS A 1 32 ? -3.634 32.296 11.826 1.00 11.05 32 CYS A O 13
ATOM 10948 N N . PRO A 1 33 ? -4.316 33.955 10.463 1.00 20.31 33 PRO A N 13
ATOM 10949 C CA . PRO A 1 33 ? -5.620 34.128 11.109 1.00 34.22 33 PRO A CA 13
ATOM 10950 C C . PRO A 1 33 ? -6.553 32.948 10.857 1.00 12.23 33 PRO A C 13
ATOM 10951 O O . PRO A 1 33 ? -7.644 32.875 11.424 1.00 23.20 33 PRO A O 13
ATOM 10962 N N . ASP A 1 34 ? -6.118 32.027 10.005 1.00 43.22 34 ASP A N 13
ATOM 10963 C CA . ASP A 1 34 ? -6.914 30.849 9.679 1.00 4.41 34 ASP A CA 13
ATOM 10964 C C . ASP A 1 34 ? -6.581 29.692 10.616 1.00 44.50 34 ASP A C 13
ATOM 10965 O O . ASP A 1 34 ? -7.470 29.107 11.235 1.00 24.32 34 ASP A O 13
ATOM 10974 N N . CYS A 1 35 ? -5.296 29.368 10.714 1.00 52.31 35 CYS A N 13
ATOM 10975 C CA . CYS A 1 35 ? -4.846 28.280 11.574 1.00 62.31 35 CYS A CA 13
ATOM 10976 C C . CYS A 1 35 ? -4.011 28.813 12.734 1.00 72.12 35 CYS A C 13
ATOM 10977 O O . CYS A 1 35 ? -4.192 28.405 13.881 1.00 45.45 35 CYS A O 13
ATOM 10985 N N . GLY A 1 36 ? -3.095 29.726 12.426 1.00 12.45 36 GLY A N 13
ATOM 10986 C CA . GLY A 1 36 ? -2.245 30.299 13.454 1.00 41.14 36 GLY A CA 13
ATOM 10987 C C . GLY A 1 36 ? -0.834 29.747 13.413 1.00 70.42 36 GLY A C 13
ATOM 10988 O O . GLY A 1 36 ? -0.109 29.807 14.405 1.00 21.23 36 GLY A O 13
ATOM 10992 N N . GLN A 1 37 ? -0.445 29.206 12.263 1.00 60.42 37 GLN A N 13
ATOM 10993 C CA . GLN A 1 37 ? 0.888 28.638 12.098 1.00 30.15 37 GLN A CA 13
ATOM 10994 C C . GLN A 1 37 ? 1.905 29.724 11.763 1.00 13.14 37 GLN A C 13
ATOM 10995 O O . GLN A 1 37 ? 1.591 30.686 11.063 1.00 71.45 37 GLN A O 13
ATOM 11009 N N . GLU A 1 38 ? 3.124 29.564 12.269 1.00 35.54 38 GLU A N 13
ATOM 11010 C CA . GLU A 1 38 ? 4.186 30.532 12.024 1.00 54.11 38 GLU A CA 13
ATOM 11011 C C . GLU A 1 38 ? 4.595 30.530 10.554 1.00 71.22 38 GLU A C 13
ATOM 11012 O O . GLU A 1 38 ? 5.149 29.550 10.055 1.00 74.25 38 GLU A O 13
ATOM 11024 N N . ILE A 1 39 ? 4.318 31.633 9.867 1.00 31.10 39 ILE A N 13
ATOM 11025 C CA . ILE A 1 39 ? 4.657 31.759 8.455 1.00 24.41 39 ILE A CA 13
ATOM 11026 C C . ILE A 1 39 ? 5.897 32.626 8.263 1.00 60.42 39 ILE A C 13
ATOM 11027 O O . ILE A 1 39 ? 5.903 33.805 8.614 1.00 12.25 39 ILE A O 13
ATOM 11043 N N . SER A 1 40 ? 6.946 32.033 7.701 1.00 74.14 40 SER A N 13
ATOM 11044 C CA . SER A 1 40 ? 8.193 32.750 7.463 1.00 54.43 40 SER A CA 13
ATOM 11045 C C . SER A 1 40 ? 8.363 33.068 5.980 1.00 35.41 40 SER A C 13
ATOM 11046 O O . SER A 1 40 ? 8.560 32.170 5.161 1.00 54.23 40 SER A O 13
ATOM 11054 N N . ARG A 1 41 ? 8.284 34.351 5.643 1.00 25.14 41 ARG A N 13
ATOM 11055 C CA . ARG A 1 41 ? 8.428 34.788 4.260 1.00 61.21 41 ARG A CA 13
ATOM 11056 C C . ARG A 1 41 ? 9.668 35.661 4.092 1.00 41.04 41 ARG A C 13
ATOM 11057 O O . ARG A 1 41 ? 9.849 36.645 4.810 1.00 32.11 41 ARG A O 13
ATOM 11078 N N . CYS A 1 42 ? 10.518 35.294 3.139 1.00 5.33 42 CYS A N 13
ATOM 11079 C CA . CYS A 1 42 ? 11.742 36.043 2.877 1.00 4.33 42 CYS A CA 13
ATOM 11080 C C . CYS A 1 42 ? 11.423 37.447 2.373 1.00 65.13 42 CYS A C 13
ATOM 11081 O O . CYS A 1 42 ? 10.298 37.729 1.961 1.00 20.44 42 CYS A O 13
ATOM 11089 N N . SER A 1 43 ? 12.421 38.324 2.409 1.00 44.11 43 SER A N 13
ATOM 11090 C CA . SER A 1 43 ? 12.246 39.700 1.960 1.00 11.55 43 SER A CA 13
ATOM 11091 C C . SER A 1 43 ? 11.614 39.743 0.573 1.00 52.25 43 SER A C 13
ATOM 11092 O O . SER A 1 43 ? 10.830 40.641 0.261 1.00 24.52 43 SER A O 13
ATOM 11100 N N . LYS A 1 44 ? 11.960 38.766 -0.259 1.00 10.05 44 LYS A N 13
ATOM 11101 C CA . LYS A 1 44 ? 11.427 38.689 -1.614 1.00 22.34 44 LYS A CA 13
ATOM 11102 C C . LYS A 1 44 ? 9.903 38.741 -1.603 1.00 12.23 44 LYS A C 13
ATOM 11103 O O . LYS A 1 44 ? 9.282 39.206 -2.559 1.00 54.21 44 LYS A O 13
ATOM 11122 N N . CYS A 1 45 ? 9.307 38.263 -0.516 1.00 11.51 45 CYS A N 13
ATOM 11123 C CA . CYS A 1 45 ? 7.855 38.257 -0.381 1.00 35.13 45 CYS A CA 13
ATOM 11124 C C . CYS A 1 45 ? 7.277 39.643 -0.647 1.00 43.23 45 CYS A C 13
ATOM 11125 O O . CYS A 1 45 ? 6.118 39.779 -1.039 1.00 42.12 45 CYS A O 13
ATOM 11133 N N . ARG A 1 46 ? 8.093 40.670 -0.430 1.00 61.24 46 ARG A N 13
ATOM 11134 C CA . ARG A 1 46 ? 7.663 42.046 -0.644 1.00 54.24 46 ARG A CA 13
ATOM 11135 C C . ARG A 1 46 ? 6.992 42.201 -2.006 1.00 63.34 46 ARG A C 13
ATOM 11136 O O . ARG A 1 46 ? 6.046 42.972 -2.161 1.00 14.51 46 ARG A O 13
ATOM 11157 N N . LYS A 1 47 ? 7.490 41.462 -2.992 1.00 62.22 47 LYS A N 13
ATOM 11158 C CA . LYS A 1 47 ? 6.940 41.515 -4.342 1.00 24.04 47 LYS A CA 13
ATOM 11159 C C . LYS A 1 47 ? 5.709 40.623 -4.463 1.00 12.32 47 LYS A C 13
ATOM 11160 O O . LYS A 1 47 ? 4.772 40.941 -5.195 1.00 13.25 47 LYS A O 13
ATOM 11179 N N . GLN A 1 48 ? 5.718 39.508 -3.740 1.00 72.00 48 GLN A N 13
ATOM 11180 C CA . GLN A 1 48 ? 4.600 38.572 -3.767 1.00 63.31 48 GLN A CA 13
ATOM 11181 C C . GLN A 1 48 ? 3.477 39.038 -2.846 1.00 62.24 48 GLN A C 13
ATOM 11182 O O . GLN A 1 48 ? 2.444 38.379 -2.729 1.00 52.32 48 GLN A O 13
ATOM 11196 N N . SER A 1 49 ? 3.687 40.177 -2.195 1.00 23.04 49 SER A N 13
ATOM 11197 C CA . SER A 1 49 ? 2.694 40.729 -1.281 1.00 2.13 49 SER A CA 13
ATOM 11198 C C . SER A 1 49 ? 1.347 40.893 -1.977 1.00 52.23 49 SER A C 13
ATOM 11199 O O . SER A 1 49 ? 0.294 40.743 -1.359 1.00 71.21 49 SER A O 13
ATOM 11207 N N . ASN A 1 50 ? 1.389 41.203 -3.269 1.00 64.01 50 ASN A N 13
ATOM 11208 C CA . ASN A 1 50 ? 0.172 41.388 -4.051 1.00 45.52 50 ASN A CA 13
ATOM 11209 C C . ASN A 1 50 ? -0.758 40.189 -3.902 1.00 14.04 50 ASN A C 13
ATOM 11210 O O . ASN A 1 50 ? -1.982 40.334 -3.907 1.00 24.00 50 ASN A O 13
ATOM 11221 N N . LEU A 1 51 ? -0.171 39.005 -3.768 1.00 35.14 51 LEU A N 13
ATOM 11222 C CA . LEU A 1 51 ? -0.948 37.779 -3.616 1.00 3.15 51 LEU A CA 13
ATOM 11223 C C . LEU A 1 51 ? -0.141 36.711 -2.883 1.00 53.32 51 LEU A C 13
ATOM 11224 O O . LEU A 1 51 ? 0.950 36.338 -3.315 1.00 35.40 51 LEU A O 13
ATOM 11240 N N . TYR A 1 52 ? -0.686 36.223 -1.775 1.00 31.34 52 TYR A N 13
ATOM 11241 C CA . TYR A 1 52 ? -0.017 35.198 -0.982 1.00 74.30 52 TYR A CA 13
ATOM 11242 C C . TYR A 1 52 ? -0.969 34.048 -0.664 1.00 2.22 52 TYR A C 13
ATOM 11243 O O . TYR A 1 52 ? -2.167 34.129 -0.931 1.00 32.30 52 TYR A O 13
ATOM 11261 N N . GLU A 1 53 ? -0.424 32.979 -0.091 1.00 13.43 53 GLU A N 13
ATOM 11262 C CA . GLU A 1 53 ? -1.224 31.813 0.264 1.00 31.11 53 GLU A CA 13
ATOM 11263 C C . GLU A 1 53 ? -0.537 30.992 1.352 1.00 41.51 53 GLU A C 13
ATOM 11264 O O . GLU A 1 53 ? 0.616 30.585 1.202 1.00 74.32 53 GLU A O 13
ATOM 11276 N N . CYS A 1 54 ? -1.252 30.755 2.446 1.00 42.21 54 CYS A N 13
ATOM 11277 C CA . CYS A 1 54 ? -0.711 29.985 3.560 1.00 32.33 54 CYS A CA 13
ATOM 11278 C C . CYS A 1 54 ? -0.470 28.535 3.152 1.00 5.05 54 CYS A C 13
ATOM 11279 O O . CYS A 1 54 ? -1.401 27.778 2.879 1.00 20.44 54 CYS A O 13
ATOM 11287 N N . PRO A 1 55 ? 0.811 28.138 3.108 1.00 50.31 55 PRO A N 13
ATOM 11288 C CA . PRO A 1 55 ? 1.205 26.777 2.733 1.00 44.10 55 PRO A CA 13
ATOM 11289 C C . PRO A 1 55 ? 0.822 25.750 3.793 1.00 73.25 55 PRO A C 13
ATOM 11290 O O . PRO A 1 55 ? 0.884 24.544 3.553 1.00 61.22 55 PRO A O 13
ATOM 11301 N N . ASP A 1 56 ? 0.424 26.235 4.964 1.00 65.13 56 ASP A N 13
ATOM 11302 C CA . ASP A 1 56 ? 0.029 25.358 6.060 1.00 51.21 56 ASP A CA 13
ATOM 11303 C C . ASP A 1 56 ? -1.404 24.868 5.874 1.00 64.24 56 ASP A C 13
ATOM 11304 O O . ASP A 1 56 ? -1.656 23.663 5.824 1.00 14.43 56 ASP A O 13
ATOM 11313 N N . CYS A 1 57 ? -2.337 25.808 5.772 1.00 24.20 57 CYS A N 13
ATOM 11314 C CA . CYS A 1 57 ? -3.745 25.471 5.593 1.00 4.42 57 CYS A CA 13
ATOM 11315 C C . CYS A 1 57 ? -4.206 25.797 4.176 1.00 3.13 57 CYS A C 13
ATOM 11316 O O . CYS A 1 57 ? -5.395 25.990 3.929 1.00 52.24 57 CYS A O 13
ATOM 11324 N N . GLY A 1 58 ? -3.255 25.858 3.249 1.00 4.21 58 GLY A N 13
ATOM 11325 C CA . GLY A 1 58 ? -3.583 26.163 1.869 1.00 62.23 58 GLY A CA 13
ATOM 11326 C C . GLY A 1 58 ? -4.588 27.291 1.747 1.00 33.41 58 GLY A C 13
ATOM 11327 O O . GLY A 1 58 ? -5.494 27.237 0.915 1.00 14.13 58 GLY A O 13
ATOM 11331 N N . PHE A 1 59 ? -4.430 28.314 2.579 1.00 12.45 59 PHE A N 13
ATOM 11332 C CA . PHE A 1 59 ? -5.333 29.459 2.563 1.00 15.14 59 PHE A CA 13
ATOM 11333 C C . PHE A 1 59 ? -4.846 30.523 1.584 1.00 73.43 59 PHE A C 13
ATOM 11334 O O . PHE A 1 59 ? -3.875 31.230 1.851 1.00 33.31 59 PHE A O 13
ATOM 11351 N N . MET A 1 60 ? -5.528 30.629 0.448 1.00 61.33 60 MET A N 13
ATOM 11352 C CA . MET A 1 60 ? -5.165 31.606 -0.572 1.00 73.12 60 MET A CA 13
ATOM 11353 C C . MET A 1 60 ? -5.771 32.970 -0.258 1.00 3.25 60 MET A C 13
ATOM 11354 O O . MET A 1 60 ? -6.989 33.114 -0.169 1.00 33.31 60 MET A O 13
ATOM 11368 N N . GLY A 1 61 ? -4.911 33.970 -0.089 1.00 45.12 61 GLY A N 13
ATOM 11369 C CA . GLY A 1 61 ? -5.380 35.309 0.214 1.00 10.43 61 GLY A CA 13
ATOM 11370 C C . GLY A 1 61 ? -4.708 36.367 -0.639 1.00 61.41 61 GLY A C 13
ATOM 11371 O O . GLY A 1 61 ? -3.807 36.078 -1.427 1.00 52.34 61 GLY A O 13
ATOM 11375 N N . PRO A 1 62 ? -5.150 37.624 -0.487 1.00 64.13 62 PRO A N 13
ATOM 11376 C CA . PRO A 1 62 ? -4.599 38.753 -1.243 1.00 72.00 62 PRO A CA 13
ATOM 11377 C C . PRO A 1 62 ? -3.176 39.097 -0.817 1.00 12.34 62 PRO A C 13
ATOM 11378 O O . PRO A 1 62 ? -2.625 40.119 -1.227 1.00 61.51 62 PRO A O 13
ATOM 11389 N N . GLY A 1 1 ? 2.683 -0.200 4.096 1.00 43.42 1 GLY A N 14
ATOM 11390 C CA . GLY A 1 1 ? 3.515 0.985 3.992 1.00 41.12 1 GLY A CA 14
ATOM 11391 C C . GLY A 1 1 ? 4.576 0.856 2.917 1.00 50.12 1 GLY A C 14
ATOM 11392 O O . GLY A 1 1 ? 5.657 0.322 3.163 1.00 0.32 1 GLY A O 14
ATOM 11396 N N . ALA A 1 2 ? 4.266 1.345 1.720 1.00 23.24 2 ALA A N 14
ATOM 11397 C CA . ALA A 1 2 ? 5.201 1.282 0.604 1.00 25.21 2 ALA A CA 14
ATOM 11398 C C . ALA A 1 2 ? 6.463 2.086 0.899 1.00 62.20 2 ALA A C 14
ATOM 11399 O O . ALA A 1 2 ? 6.620 2.635 1.989 1.00 54.31 2 ALA A O 14
ATOM 11406 N N . MET A 1 3 ? 7.361 2.149 -0.079 1.00 52.51 3 MET A N 14
ATOM 11407 C CA . MET A 1 3 ? 8.609 2.887 0.077 1.00 41.24 3 MET A CA 14
ATOM 11408 C C . MET A 1 3 ? 8.373 4.389 -0.055 1.00 23.51 3 MET A C 14
ATOM 11409 O O . MET A 1 3 ? 7.470 4.825 -0.767 1.00 62.34 3 MET A O 14
ATOM 11423 N N . GLY A 1 4 ? 9.192 5.175 0.638 1.00 71.23 4 GLY A N 14
ATOM 11424 C CA . GLY A 1 4 ? 9.055 6.619 0.584 1.00 21.45 4 GLY A CA 14
ATOM 11425 C C . GLY A 1 4 ? 10.258 7.337 1.164 1.00 34.30 4 GLY A C 14
ATOM 11426 O O . GLY A 1 4 ? 10.119 8.385 1.794 1.00 31.13 4 GLY A O 14
ATOM 11430 N N . SER A 1 5 ? 11.442 6.771 0.952 1.00 34.12 5 SER A N 14
ATOM 11431 C CA . SER A 1 5 ? 12.673 7.361 1.463 1.00 2.21 5 SER A CA 14
ATOM 11432 C C . SER A 1 5 ? 12.882 8.761 0.893 1.00 12.15 5 SER A C 14
ATOM 11433 O O . SER A 1 5 ? 13.288 9.678 1.606 1.00 12.15 5 SER A O 14
ATOM 11441 N N . GLU A 1 6 ? 12.601 8.916 -0.397 1.00 13.24 6 GLU A N 14
ATOM 11442 C CA . GLU A 1 6 ? 12.758 10.204 -1.063 1.00 23.25 6 GLU A CA 14
ATOM 11443 C C . GLU A 1 6 ? 11.478 11.029 -0.962 1.00 24.31 6 GLU A C 14
ATOM 11444 O O . GLU A 1 6 ? 11.524 12.248 -0.797 1.00 21.42 6 GLU A O 14
ATOM 11456 N N . SER A 1 7 ? 10.337 10.354 -1.063 1.00 44.44 7 SER A N 14
ATOM 11457 C CA . SER A 1 7 ? 9.044 11.024 -0.989 1.00 3.45 7 SER A CA 14
ATOM 11458 C C . SER A 1 7 ? 8.903 11.787 0.325 1.00 1.22 7 SER A C 14
ATOM 11459 O O . SER A 1 7 ? 8.546 12.965 0.336 1.00 73.45 7 SER A O 14
ATOM 11467 N N . GLU A 1 8 ? 9.186 11.106 1.431 1.00 5.22 8 GLU A N 14
ATOM 11468 C CA . GLU A 1 8 ? 9.090 11.719 2.751 1.00 42.23 8 GLU A CA 14
ATOM 11469 C C . GLU A 1 8 ? 10.304 12.601 3.031 1.00 72.11 8 GLU A C 14
ATOM 11470 O O . GLU A 1 8 ? 11.402 12.334 2.545 1.00 25.42 8 GLU A O 14
ATOM 11482 N N . GLN A 1 9 ? 10.095 13.652 3.817 1.00 43.21 9 GLN A N 14
ATOM 11483 C CA . GLN A 1 9 ? 11.172 14.574 4.161 1.00 74.24 9 GLN A CA 14
ATOM 11484 C C . GLN A 1 9 ? 10.686 15.637 5.141 1.00 60.34 9 GLN A C 14
ATOM 11485 O O . GLN A 1 9 ? 9.483 15.822 5.325 1.00 71.14 9 GLN A O 14
ATOM 11499 N N . ARG A 1 10 ? 11.629 16.332 5.767 1.00 25.03 10 ARG A N 14
ATOM 11500 C CA . ARG A 1 10 ? 11.297 17.375 6.730 1.00 44.31 10 ARG A CA 14
ATOM 11501 C C . ARG A 1 10 ? 10.712 18.597 6.027 1.00 31.24 10 ARG A C 14
ATOM 11502 O O . ARG A 1 10 ? 10.829 18.742 4.810 1.00 23.31 10 ARG A O 14
ATOM 11523 N N . HIS A 1 11 ? 10.081 19.473 6.803 1.00 75.15 11 HIS A N 14
ATOM 11524 C CA . HIS A 1 11 ? 9.476 20.682 6.255 1.00 45.23 11 HIS A CA 14
ATOM 11525 C C . HIS A 1 11 ? 10.377 21.892 6.485 1.00 23.21 11 HIS A C 14
ATOM 11526 O O . HIS A 1 11 ? 11.521 21.753 6.919 1.00 74.33 11 HIS A O 14
ATOM 11540 N N . ALA A 1 12 ? 9.854 23.078 6.191 1.00 22.33 12 ALA A N 14
ATOM 11541 C CA . ALA A 1 12 ? 10.611 24.311 6.368 1.00 54.24 12 ALA A CA 14
ATOM 11542 C C . ALA A 1 12 ? 9.770 25.528 5.996 1.00 4.30 12 ALA A C 14
ATOM 11543 O O . ALA A 1 12 ? 8.880 25.445 5.150 1.00 51.55 12 ALA A O 14
ATOM 11550 N N . HIS A 1 13 ? 10.059 26.658 6.635 1.00 74.14 13 HIS A N 14
ATOM 11551 C CA . HIS A 1 13 ? 9.329 27.893 6.371 1.00 72.13 13 HIS A CA 14
ATOM 11552 C C . HIS A 1 13 ? 9.750 28.498 5.035 1.00 1.10 13 HIS A C 14
ATOM 11553 O O . HIS A 1 13 ? 10.812 29.111 4.929 1.00 11.20 13 HIS A O 14
ATOM 11567 N N . GLN A 1 14 ? 8.911 28.320 4.019 1.00 3.55 14 GLN A N 14
ATOM 11568 C CA . GLN A 1 14 ? 9.199 28.848 2.691 1.00 55.11 14 GLN A CA 14
ATOM 11569 C C . GLN A 1 14 ? 8.417 30.132 2.434 1.00 14.13 14 GLN A C 14
ATOM 11570 O O . GLN A 1 14 ? 7.384 30.377 3.059 1.00 75.42 14 GLN A O 14
ATOM 11584 N N . CYS A 1 15 ? 8.916 30.949 1.513 1.00 33.41 15 CYS A N 14
ATOM 11585 C CA . CYS A 1 15 ? 8.264 32.209 1.175 1.00 41.12 15 CYS A CA 14
ATOM 11586 C C . CYS A 1 15 ? 6.878 31.964 0.587 1.00 44.03 15 CYS A C 14
ATOM 11587 O O . CYS A 1 15 ? 6.660 30.986 -0.129 1.00 11.23 15 CYS A O 14
ATOM 11595 N N . VAL A 1 16 ? 5.944 32.858 0.894 1.00 0.14 16 VAL A N 14
ATOM 11596 C CA . VAL A 1 16 ? 4.579 32.739 0.397 1.00 73.00 16 VAL A CA 14
ATOM 11597 C C . VAL A 1 16 ? 4.501 33.090 -1.085 1.00 30.44 16 VAL A C 14
ATOM 11598 O O . VAL A 1 16 ? 3.638 32.591 -1.807 1.00 32.33 16 VAL A O 14
ATOM 11611 N N . SER A 1 17 ? 5.409 33.951 -1.532 1.00 24.22 17 SER A N 14
ATOM 11612 C CA . SER A 1 17 ? 5.442 34.371 -2.928 1.00 1.33 17 SER A CA 14
ATOM 11613 C C . SER A 1 17 ? 6.084 33.299 -3.803 1.00 5.50 17 SER A C 14
ATOM 11614 O O . SER A 1 17 ? 5.448 32.758 -4.708 1.00 21.22 17 SER A O 14
ATOM 11622 N N . CYS A 1 18 ? 7.349 32.999 -3.527 1.00 34.10 18 CYS A N 14
ATOM 11623 C CA . CYS A 1 18 ? 8.079 31.992 -4.289 1.00 41.32 18 CYS A CA 14
ATOM 11624 C C . CYS A 1 18 ? 8.314 30.740 -3.451 1.00 11.02 18 CYS A C 14
ATOM 11625 O O . CYS A 1 18 ? 7.649 29.722 -3.638 1.00 23.24 18 CYS A O 14
ATOM 11633 N N . GLY A 1 19 ? 9.266 30.823 -2.526 1.00 61.23 19 GLY A N 14
ATOM 11634 C CA . GLY A 1 19 ? 9.573 29.689 -1.674 1.00 63.03 19 GLY A CA 14
ATOM 11635 C C . GLY A 1 19 ? 11.010 29.699 -1.192 1.00 64.42 19 GLY A C 14
ATOM 11636 O O . GLY A 1 19 ? 11.651 28.650 -1.109 1.00 41.22 19 GLY A O 14
ATOM 11640 N N . ILE A 1 20 ? 11.519 30.885 -0.875 1.00 74.34 20 ILE A N 14
ATOM 11641 C CA . ILE A 1 20 ? 12.889 31.026 -0.400 1.00 22.40 20 ILE A CA 14
ATOM 11642 C C . ILE A 1 20 ? 13.140 30.148 0.822 1.00 43.33 20 ILE A C 14
ATOM 11643 O O . ILE A 1 20 ? 12.263 29.979 1.667 1.00 21.53 20 ILE A O 14
ATOM 11659 N N . ASN A 1 21 ? 14.345 29.594 0.908 1.00 3.20 21 ASN A N 14
ATOM 11660 C CA . ASN A 1 21 ? 14.713 28.735 2.028 1.00 61.15 21 ASN A CA 14
ATOM 11661 C C . ASN A 1 21 ? 14.996 29.562 3.278 1.00 64.11 21 ASN A C 14
ATOM 11662 O O . ASN A 1 21 ? 16.136 29.640 3.737 1.00 3.51 21 ASN A O 14
ATOM 11673 N N . ILE A 1 22 ? 13.952 30.176 3.824 1.00 60.14 22 ILE A N 14
ATOM 11674 C CA . ILE A 1 22 ? 14.088 30.995 5.021 1.00 3.15 22 ILE A CA 14
ATOM 11675 C C . ILE A 1 22 ? 13.573 30.258 6.253 1.00 54.40 22 ILE A C 14
ATOM 11676 O O . ILE A 1 22 ? 12.991 30.864 7.153 1.00 60.23 22 ILE A O 14
ATOM 11692 N N . ALA A 1 23 ? 13.792 28.948 6.287 1.00 75.04 23 ALA A N 14
ATOM 11693 C CA . ALA A 1 23 ? 13.353 28.129 7.409 1.00 35.35 23 ALA A CA 14
ATOM 11694 C C . ALA A 1 23 ? 14.202 28.394 8.648 1.00 63.44 23 ALA A C 14
ATOM 11695 O O . ALA A 1 23 ? 15.398 28.105 8.665 1.00 21.12 23 ALA A O 14
ATOM 11702 N N . GLY A 1 24 ? 13.576 28.946 9.683 1.00 63.14 24 GLY A N 14
ATOM 11703 C CA . GLY A 1 24 ? 14.291 29.241 10.910 1.00 2.25 24 GLY A CA 14
ATOM 11704 C C . GLY A 1 24 ? 15.316 30.344 10.734 1.00 50.12 24 GLY A C 14
ATOM 11705 O O . GLY A 1 24 ? 16.222 30.495 11.553 1.00 42.24 24 GLY A O 14
ATOM 11709 N N . MET A 1 25 ? 15.174 31.116 9.661 1.00 35.22 25 MET A N 14
ATOM 11710 C CA . MET A 1 25 ? 16.095 32.210 9.380 1.00 42.32 25 MET A CA 14
ATOM 11711 C C . MET A 1 25 ? 15.390 33.558 9.496 1.00 44.10 25 MET A C 14
ATOM 11712 O O . MET A 1 25 ? 14.218 33.626 9.865 1.00 40.21 25 MET A O 14
ATOM 11726 N N . SER A 1 26 ? 16.113 34.628 9.179 1.00 33.02 26 SER A N 14
ATOM 11727 C CA . SER A 1 26 ? 15.557 35.974 9.252 1.00 3.32 26 SER A CA 14
ATOM 11728 C C . SER A 1 26 ? 14.449 36.161 8.220 1.00 1.44 26 SER A C 14
ATOM 11729 O O . SER A 1 26 ? 14.679 36.039 7.018 1.00 52.03 26 SER A O 14
ATOM 11737 N N . ALA A 1 27 ? 13.246 36.459 8.701 1.00 62.12 27 ALA A N 14
ATOM 11738 C CA . ALA A 1 27 ? 12.102 36.665 7.822 1.00 41.15 27 ALA A CA 14
ATOM 11739 C C . ALA A 1 27 ? 10.863 37.061 8.617 1.00 73.21 27 ALA A C 14
ATOM 11740 O O . ALA A 1 27 ? 10.700 36.662 9.770 1.00 43.51 27 ALA A O 14
ATOM 11747 N N . ALA A 1 28 ? 9.992 37.847 7.994 1.00 55.53 28 ALA A N 14
ATOM 11748 C CA . ALA A 1 28 ? 8.766 38.296 8.643 1.00 22.25 28 ALA A CA 14
ATOM 11749 C C . ALA A 1 28 ? 7.925 37.111 9.107 1.00 43.13 28 ALA A C 14
ATOM 11750 O O . ALA A 1 28 ? 7.447 36.319 8.294 1.00 42.35 28 ALA A O 14
ATOM 11757 N N . THR A 1 29 ? 7.748 36.994 10.419 1.00 23.11 29 THR A N 14
ATOM 11758 C CA . THR A 1 29 ? 6.967 35.905 10.991 1.00 72.43 29 THR A CA 14
ATOM 11759 C C . THR A 1 29 ? 5.692 36.426 11.644 1.00 2.41 29 THR A C 14
ATOM 11760 O O . THR A 1 29 ? 5.745 37.186 12.612 1.00 53.14 29 THR A O 14
ATOM 11771 N N . PHE A 1 30 ? 4.547 36.014 11.110 1.00 24.42 30 PHE A N 14
ATOM 11772 C CA . PHE A 1 30 ? 3.258 36.440 11.642 1.00 42.11 30 PHE A CA 14
ATOM 11773 C C . PHE A 1 30 ? 2.285 35.267 11.714 1.00 52.20 30 PHE A C 14
ATOM 11774 O O . PHE A 1 30 ? 2.544 34.196 11.166 1.00 73.51 30 PHE A O 14
ATOM 11791 N N . LYS A 1 31 ? 1.163 35.478 12.395 1.00 64.12 31 LYS A N 14
ATOM 11792 C CA . LYS A 1 31 ? 0.149 34.440 12.540 1.00 42.43 31 LYS A CA 14
ATOM 11793 C C . LYS A 1 31 ? -1.095 34.778 11.725 1.00 13.51 31 LYS A C 14
ATOM 11794 O O . LYS A 1 31 ? -1.699 35.836 11.907 1.00 51.51 31 LYS A O 14
ATOM 11813 N N . CYS A 1 32 ? -1.474 33.874 10.829 1.00 21.11 32 CYS A N 14
ATOM 11814 C CA . CYS A 1 32 ? -2.648 34.077 9.987 1.00 24.51 32 CYS A CA 14
ATOM 11815 C C . CYS A 1 32 ? -3.921 34.104 10.827 1.00 43.54 32 CYS A C 14
ATOM 11816 O O . CYS A 1 32 ? -4.212 33.181 11.587 1.00 15.42 32 CYS A O 14
ATOM 11824 N N . PRO A 1 33 ? -4.697 35.189 10.688 1.00 13.32 33 PRO A N 14
ATOM 11825 C CA . PRO A 1 33 ? -5.951 35.365 11.427 1.00 73.52 33 PRO A CA 14
ATOM 11826 C C . PRO A 1 33 ? -7.040 34.405 10.957 1.00 5.03 33 PRO A C 14
ATOM 11827 O O . PRO A 1 33 ? -8.121 34.345 11.542 1.00 74.43 33 PRO A O 14
ATOM 11838 N N . ASP A 1 34 ? -6.746 33.657 9.900 1.00 62.42 34 ASP A N 14
ATOM 11839 C CA . ASP A 1 34 ? -7.699 32.698 9.353 1.00 51.22 34 ASP A CA 14
ATOM 11840 C C . ASP A 1 34 ? -7.515 31.324 9.990 1.00 43.42 34 ASP A C 14
ATOM 11841 O O . ASP A 1 34 ? -8.470 30.727 10.487 1.00 22.41 34 ASP A O 14
ATOM 11850 N N . CYS A 1 35 ? -6.282 30.830 9.970 1.00 72.41 35 CYS A N 14
ATOM 11851 C CA . CYS A 1 35 ? -5.973 29.525 10.544 1.00 62.20 35 CYS A CA 14
ATOM 11852 C C . CYS A 1 35 ? -5.054 29.667 11.753 1.00 61.21 35 CYS A C 14
ATOM 11853 O O . CYS A 1 35 ? -5.266 29.031 12.785 1.00 64.04 35 CYS A O 14
ATOM 11861 N N . GLY A 1 36 ? -4.031 30.505 11.617 1.00 24.10 36 GLY A N 14
ATOM 11862 C CA . GLY A 1 36 ? -3.093 30.714 12.705 1.00 32.10 36 GLY A CA 14
ATOM 11863 C C . GLY A 1 36 ? -1.773 30.004 12.477 1.00 12.53 36 GLY A C 14
ATOM 11864 O O . GLY A 1 36 ? -1.041 29.723 13.426 1.00 53.41 36 GLY A O 14
ATOM 11868 N N . GLN A 1 37 ? -1.469 29.713 11.217 1.00 54.24 37 GLN A N 14
ATOM 11869 C CA . GLN A 1 37 ? -0.229 29.030 10.868 1.00 33.24 37 GLN A CA 14
ATOM 11870 C C . GLN A 1 37 ? 0.927 30.019 10.764 1.00 54.10 37 GLN A C 14
ATOM 11871 O O . GLN A 1 37 ? 0.746 31.155 10.326 1.00 34.23 37 GLN A O 14
ATOM 11885 N N . GLU A 1 38 ? 2.114 29.579 11.169 1.00 10.42 38 GLU A N 14
ATOM 11886 C CA . GLU A 1 38 ? 3.299 30.428 11.122 1.00 71.12 38 GLU A CA 14
ATOM 11887 C C . GLU A 1 38 ? 3.705 30.715 9.679 1.00 23.22 38 GLU A C 14
ATOM 11888 O O . GLU A 1 38 ? 4.119 29.814 8.949 1.00 20.31 38 GLU A O 14
ATOM 11900 N N . ILE A 1 39 ? 3.584 31.975 9.276 1.00 35.00 39 ILE A N 14
ATOM 11901 C CA . ILE A 1 39 ? 3.938 32.381 7.922 1.00 63.12 39 ILE A CA 14
ATOM 11902 C C . ILE A 1 39 ? 5.267 33.130 7.902 1.00 34.45 39 ILE A C 14
ATOM 11903 O O . ILE A 1 39 ? 5.455 34.099 8.637 1.00 40.42 39 ILE A O 14
ATOM 11919 N N . SER A 1 40 ? 6.184 32.674 7.056 1.00 64.30 40 SER A N 14
ATOM 11920 C CA . SER A 1 40 ? 7.497 33.299 6.942 1.00 52.12 40 SER A CA 14
ATOM 11921 C C . SER A 1 40 ? 7.712 33.859 5.539 1.00 73.52 40 SER A C 14
ATOM 11922 O O . SER A 1 40 ? 7.690 33.120 4.554 1.00 24.21 40 SER A O 14
ATOM 11930 N N . ARG A 1 41 ? 7.919 35.169 5.456 1.00 34.33 41 ARG A N 14
ATOM 11931 C CA . ARG A 1 41 ? 8.136 35.829 4.175 1.00 63.33 41 ARG A CA 14
ATOM 11932 C C . ARG A 1 41 ? 9.537 36.430 4.104 1.00 51.12 41 ARG A C 14
ATOM 11933 O O . ARG A 1 41 ? 9.968 37.134 5.018 1.00 20.20 41 ARG A O 14
ATOM 11954 N N . CYS A 1 42 ? 10.242 36.148 3.014 1.00 75.12 42 CYS A N 14
ATOM 11955 C CA . CYS A 1 42 ? 11.594 36.660 2.824 1.00 62.30 42 CYS A CA 14
ATOM 11956 C C . CYS A 1 42 ? 11.577 38.166 2.588 1.00 3.53 42 CYS A C 14
ATOM 11957 O O . CYS A 1 42 ? 10.542 38.741 2.252 1.00 72.45 42 CYS A O 14
ATOM 11965 N N . SER A 1 43 ? 12.731 38.802 2.769 1.00 32.53 43 SER A N 14
ATOM 11966 C CA . SER A 1 43 ? 12.848 40.243 2.582 1.00 74.12 43 SER A CA 14
ATOM 11967 C C . SER A 1 43 ? 12.292 40.661 1.224 1.00 75.10 43 SER A C 14
ATOM 11968 O O . SER A 1 43 ? 11.586 41.663 1.110 1.00 11.43 43 SER A O 14
ATOM 11976 N N . LYS A 1 44 ? 12.615 39.885 0.195 1.00 33.31 44 LYS A N 14
ATOM 11977 C CA . LYS A 1 44 ? 12.148 40.171 -1.156 1.00 41.13 44 LYS A CA 14
ATOM 11978 C C . LYS A 1 44 ? 10.631 40.322 -1.187 1.00 75.33 44 LYS A C 14
ATOM 11979 O O . LYS A 1 44 ? 10.093 41.124 -1.952 1.00 35.23 44 LYS A O 14
ATOM 11998 N N . CYS A 1 45 ? 9.947 39.548 -0.352 1.00 73.31 45 CYS A N 14
ATOM 11999 C CA . CYS A 1 45 ? 8.490 39.596 -0.284 1.00 24.12 45 CYS A CA 14
ATOM 12000 C C . CYS A 1 45 ? 8.008 41.005 0.044 1.00 11.21 45 CYS A C 14
ATOM 12001 O O . CYS A 1 45 ? 6.870 41.367 -0.254 1.00 52.55 45 CYS A O 14
ATOM 12009 N N . ARG A 1 46 ? 8.880 41.795 0.661 1.00 4.14 46 ARG A N 14
ATOM 12010 C CA . ARG A 1 46 ? 8.542 43.164 1.033 1.00 64.23 46 ARG A CA 14
ATOM 12011 C C . ARG A 1 46 ? 7.914 43.907 -0.143 1.00 24.31 46 ARG A C 14
ATOM 12012 O O . ARG A 1 46 ? 7.024 44.737 0.038 1.00 53.34 46 ARG A O 14
ATOM 12033 N N . LYS A 1 47 ? 8.385 43.603 -1.348 1.00 20.43 47 LYS A N 14
ATOM 12034 C CA . LYS A 1 47 ? 7.870 44.240 -2.554 1.00 24.21 47 LYS A CA 14
ATOM 12035 C C . LYS A 1 47 ? 6.526 43.640 -2.955 1.00 3.31 47 LYS A C 14
ATOM 12036 O O . LYS A 1 47 ? 5.640 44.347 -3.435 1.00 25.03 47 LYS A O 14
ATOM 12055 N N . GLN A 1 48 ? 6.382 42.334 -2.753 1.00 42.54 48 GLN A N 14
ATOM 12056 C CA . GLN A 1 48 ? 5.145 41.641 -3.094 1.00 3.53 48 GLN A CA 14
ATOM 12057 C C . GLN A 1 48 ? 4.105 41.811 -1.991 1.00 25.41 48 GLN A C 14
ATOM 12058 O O . GLN A 1 48 ? 2.992 41.296 -2.090 1.00 73.12 48 GLN A O 14
ATOM 12072 N N . SER A 1 49 ? 4.477 42.535 -0.940 1.00 71.31 49 SER A N 14
ATOM 12073 C CA . SER A 1 49 ? 3.578 42.768 0.184 1.00 54.22 49 SER A CA 14
ATOM 12074 C C . SER A 1 49 ? 2.256 43.364 -0.292 1.00 44.24 49 SER A C 14
ATOM 12075 O O . SER A 1 49 ? 1.216 43.179 0.338 1.00 24.21 49 SER A O 14
ATOM 12083 N N . ASN A 1 50 ? 2.307 44.081 -1.410 1.00 52.33 50 ASN A N 14
ATOM 12084 C CA . ASN A 1 50 ? 1.115 44.706 -1.972 1.00 74.10 50 ASN A CA 14
ATOM 12085 C C . ASN A 1 50 ? -0.014 43.690 -2.118 1.00 14.24 50 ASN A C 14
ATOM 12086 O O . ASN A 1 50 ? -1.193 44.038 -2.028 1.00 23.13 50 ASN A O 14
ATOM 12097 N N . LEU A 1 51 ? 0.353 42.434 -2.342 1.00 62.42 51 LEU A N 14
ATOM 12098 C CA . LEU A 1 51 ? -0.628 41.366 -2.500 1.00 32.23 51 LEU A CA 14
ATOM 12099 C C . LEU A 1 51 ? -0.034 40.018 -2.104 1.00 72.43 51 LEU A C 14
ATOM 12100 O O . LEU A 1 51 ? 0.869 39.508 -2.767 1.00 64.41 51 LEU A O 14
ATOM 12116 N N . TYR A 1 52 ? -0.549 39.445 -1.022 1.00 71.11 52 TYR A N 14
ATOM 12117 C CA . TYR A 1 52 ? -0.070 38.156 -0.538 1.00 64.32 52 TYR A CA 14
ATOM 12118 C C . TYR A 1 52 ? -1.221 37.166 -0.392 1.00 14.13 52 TYR A C 14
ATOM 12119 O O . TYR A 1 52 ? -2.386 37.523 -0.565 1.00 11.45 52 TYR A O 14
ATOM 12137 N N . GLU A 1 53 ? -0.886 35.920 -0.071 1.00 43.40 53 GLU A N 14
ATOM 12138 C CA . GLU A 1 53 ? -1.892 34.879 0.099 1.00 64.51 53 GLU A CA 14
ATOM 12139 C C . GLU A 1 53 ? -1.353 33.737 0.957 1.00 14.43 53 GLU A C 14
ATOM 12140 O O . GLU A 1 53 ? -0.322 33.143 0.642 1.00 20.41 53 GLU A O 14
ATOM 12152 N N . CYS A 1 54 ? -2.058 33.438 2.043 1.00 53.44 54 CYS A N 14
ATOM 12153 C CA . CYS A 1 54 ? -1.651 32.370 2.948 1.00 34.42 54 CYS A CA 14
ATOM 12154 C C . CYS A 1 54 ? -1.627 31.026 2.227 1.00 35.22 54 CYS A C 14
ATOM 12155 O O . CYS A 1 54 ? -2.661 30.489 1.829 1.00 72.24 54 CYS A O 14
ATOM 12163 N N . PRO A 1 55 ? -0.420 30.469 2.053 1.00 23.12 55 PRO A N 14
ATOM 12164 C CA . PRO A 1 55 ? -0.232 29.181 1.378 1.00 4.33 55 PRO A CA 14
ATOM 12165 C C . PRO A 1 55 ? -0.760 28.012 2.202 1.00 15.21 55 PRO A C 14
ATOM 12166 O O . PRO A 1 55 ? -0.861 26.888 1.709 1.00 1.44 55 PRO A O 14
ATOM 12177 N N . ASP A 1 56 ? -1.098 28.284 3.458 1.00 44.21 56 ASP A N 14
ATOM 12178 C CA . ASP A 1 56 ? -1.618 27.255 4.350 1.00 30.40 56 ASP A CA 14
ATOM 12179 C C . ASP A 1 56 ? -3.107 27.027 4.107 1.00 23.11 56 ASP A C 14
ATOM 12180 O O . ASP A 1 56 ? -3.534 25.911 3.810 1.00 64.52 56 ASP A O 14
ATOM 12189 N N . CYS A 1 57 ? -3.891 28.091 4.237 1.00 74.24 57 CYS A N 14
ATOM 12190 C CA . CYS A 1 57 ? -5.333 28.007 4.033 1.00 73.31 57 CYS A CA 14
ATOM 12191 C C . CYS A 1 57 ? -5.742 28.707 2.741 1.00 64.53 57 CYS A C 14
ATOM 12192 O O . CYS A 1 57 ? -6.893 29.106 2.576 1.00 15.23 57 CYS A O 14
ATOM 12200 N N . GLY A 1 58 ? -4.788 28.853 1.826 1.00 62.21 58 GLY A N 14
ATOM 12201 C CA . GLY A 1 58 ? -5.067 29.506 0.561 1.00 53.33 58 GLY A CA 14
ATOM 12202 C C . GLY A 1 58 ? -5.890 30.768 0.729 1.00 1.33 58 GLY A C 14
ATOM 12203 O O . GLY A 1 58 ? -6.812 31.025 -0.045 1.00 41.22 58 GLY A O 14
ATOM 12207 N N . PHE A 1 59 ? -5.558 31.558 1.745 1.00 22.23 59 PHE A N 14
ATOM 12208 C CA . PHE A 1 59 ? -6.274 32.799 2.015 1.00 35.11 59 PHE A CA 14
ATOM 12209 C C . PHE A 1 59 ? -5.628 33.971 1.282 1.00 23.34 59 PHE A C 14
ATOM 12210 O O . PHE A 1 59 ? -4.572 34.460 1.683 1.00 41.04 59 PHE A O 14
ATOM 12227 N N . MET A 1 60 ? -6.269 34.415 0.207 1.00 72.25 60 MET A N 14
ATOM 12228 C CA . MET A 1 60 ? -5.757 35.529 -0.582 1.00 52.42 60 MET A CA 14
ATOM 12229 C C . MET A 1 60 ? -6.031 36.859 0.114 1.00 71.14 60 MET A C 14
ATOM 12230 O O . MET A 1 60 ? -7.132 37.096 0.609 1.00 41.11 60 MET A O 14
ATOM 12244 N N . GLY A 1 61 ? -5.021 37.723 0.147 1.00 13.44 61 GLY A N 14
ATOM 12245 C CA . GLY A 1 61 ? -5.174 39.018 0.785 1.00 31.14 61 GLY A CA 14
ATOM 12246 C C . GLY A 1 61 ? -4.330 40.091 0.128 1.00 4.51 61 GLY A C 14
ATOM 12247 O O . GLY A 1 61 ? -3.563 39.828 -0.798 1.00 65.31 61 GLY A O 14
ATOM 12251 N N . PRO A 1 62 ? -4.467 41.336 0.610 1.00 74.33 62 PRO A N 14
ATOM 12252 C CA . PRO A 1 62 ? -3.720 42.478 0.077 1.00 44.35 62 PRO A CA 14
ATOM 12253 C C . PRO A 1 62 ? -2.234 42.407 0.414 1.00 51.15 62 PRO A C 14
ATOM 12254 O O . PRO A 1 62 ? -1.756 43.107 1.306 1.00 51.41 62 PRO A O 14
ATOM 12265 N N . GLY A 1 1 ? 7.415 3.044 -9.913 1.00 13.13 1 GLY A N 15
ATOM 12266 C CA . GLY A 1 1 ? 8.440 3.207 -8.899 1.00 10.33 1 GLY A CA 15
ATOM 12267 C C . GLY A 1 1 ? 8.423 4.589 -8.274 1.00 63.54 1 GLY A C 15
ATOM 12268 O O . GLY A 1 1 ? 9.313 5.401 -8.525 1.00 52.13 1 GLY A O 15
ATOM 12272 N N . ALA A 1 2 ? 7.408 4.856 -7.460 1.00 32.20 2 ALA A N 15
ATOM 12273 C CA . ALA A 1 2 ? 7.279 6.148 -6.798 1.00 41.10 2 ALA A CA 15
ATOM 12274 C C . ALA A 1 2 ? 7.442 6.010 -5.288 1.00 54.01 2 ALA A C 15
ATOM 12275 O O . ALA A 1 2 ? 6.808 5.161 -4.661 1.00 42.25 2 ALA A O 15
ATOM 12282 N N . MET A 1 3 ? 8.295 6.849 -4.710 1.00 53.42 3 MET A N 15
ATOM 12283 C CA . MET A 1 3 ? 8.539 6.820 -3.273 1.00 4.41 3 MET A CA 15
ATOM 12284 C C . MET A 1 3 ? 7.527 7.687 -2.531 1.00 75.13 3 MET A C 15
ATOM 12285 O O . MET A 1 3 ? 7.142 8.754 -3.007 1.00 53.04 3 MET A O 15
ATOM 12299 N N . GLY A 1 4 ? 7.098 7.220 -1.362 1.00 50.03 4 GLY A N 15
ATOM 12300 C CA . GLY A 1 4 ? 6.133 7.965 -0.575 1.00 23.03 4 GLY A CA 15
ATOM 12301 C C . GLY A 1 4 ? 6.594 9.378 -0.279 1.00 1.42 4 GLY A C 15
ATOM 12302 O O . GLY A 1 4 ? 7.427 9.596 0.602 1.00 74.45 4 GLY A O 15
ATOM 12306 N N . SER A 1 5 ? 6.053 10.342 -1.017 1.00 1.31 5 SER A N 15
ATOM 12307 C CA . SER A 1 5 ? 6.418 11.742 -0.833 1.00 11.11 5 SER A CA 15
ATOM 12308 C C . SER A 1 5 ? 5.342 12.485 -0.048 1.00 15.34 5 SER A C 15
ATOM 12309 O O . SER A 1 5 ? 5.645 13.335 0.789 1.00 33.24 5 SER A O 15
ATOM 12317 N N . GLU A 1 6 ? 4.083 12.158 -0.325 1.00 42.21 6 GLU A N 15
ATOM 12318 C CA . GLU A 1 6 ? 2.961 12.795 0.355 1.00 44.35 6 GLU A CA 15
ATOM 12319 C C . GLU A 1 6 ? 2.955 12.445 1.840 1.00 72.33 6 GLU A C 15
ATOM 12320 O O . GLU A 1 6 ? 2.607 13.272 2.682 1.00 21.02 6 GLU A O 15
ATOM 12332 N N . SER A 1 7 ? 3.341 11.212 2.152 1.00 22.13 7 SER A N 15
ATOM 12333 C CA . SER A 1 7 ? 3.376 10.749 3.535 1.00 51.22 7 SER A CA 15
ATOM 12334 C C . SER A 1 7 ? 4.199 11.695 4.404 1.00 43.13 7 SER A C 15
ATOM 12335 O O . SER A 1 7 ? 3.722 12.190 5.424 1.00 3.03 7 SER A O 15
ATOM 12343 N N . GLU A 1 8 ? 5.439 11.941 3.990 1.00 34.21 8 GLU A N 15
ATOM 12344 C CA . GLU A 1 8 ? 6.329 12.826 4.731 1.00 10.50 8 GLU A CA 15
ATOM 12345 C C . GLU A 1 8 ? 5.920 14.285 4.550 1.00 55.31 8 GLU A C 15
ATOM 12346 O O . GLU A 1 8 ? 5.397 14.668 3.503 1.00 3.03 8 GLU A O 15
ATOM 12358 N N . GLN A 1 9 ? 6.160 15.093 5.577 1.00 4.33 9 GLN A N 15
ATOM 12359 C CA . GLN A 1 9 ? 5.816 16.509 5.532 1.00 14.41 9 GLN A CA 15
ATOM 12360 C C . GLN A 1 9 ? 6.935 17.361 6.121 1.00 43.33 9 GLN A C 15
ATOM 12361 O O . GLN A 1 9 ? 7.191 17.322 7.324 1.00 23.22 9 GLN A O 15
ATOM 12375 N N . ARG A 1 10 ? 7.600 18.130 5.264 1.00 14.52 10 ARG A N 15
ATOM 12376 C CA . ARG A 1 10 ? 8.693 18.991 5.700 1.00 61.25 10 ARG A CA 15
ATOM 12377 C C . ARG A 1 10 ? 8.403 20.451 5.364 1.00 72.20 10 ARG A C 15
ATOM 12378 O O . ARG A 1 10 ? 8.701 20.917 4.264 1.00 2.20 10 ARG A O 15
ATOM 12399 N N . HIS A 1 11 ? 7.819 21.167 6.319 1.00 15.31 11 HIS A N 15
ATOM 12400 C CA . HIS A 1 11 ? 7.488 22.575 6.125 1.00 32.40 11 HIS A CA 15
ATOM 12401 C C . HIS A 1 11 ? 8.182 23.445 7.168 1.00 23.22 11 HIS A C 15
ATOM 12402 O O . HIS A 1 11 ? 7.573 23.850 8.158 1.00 70.23 11 HIS A O 15
ATOM 12416 N N . ALA A 1 12 ? 9.461 23.727 6.940 1.00 54.52 12 ALA A N 15
ATOM 12417 C CA . ALA A 1 12 ? 10.237 24.550 7.859 1.00 41.21 12 ALA A CA 15
ATOM 12418 C C . ALA A 1 12 ? 10.106 26.030 7.515 1.00 2.14 12 ALA A C 15
ATOM 12419 O O . ALA A 1 12 ? 9.275 26.416 6.693 1.00 73.31 12 ALA A O 15
ATOM 12426 N N . HIS A 1 13 ? 10.932 26.856 8.151 1.00 72.32 13 HIS A N 15
ATOM 12427 C CA . HIS A 1 13 ? 10.908 28.294 7.912 1.00 13.51 13 HIS A CA 15
ATOM 12428 C C . HIS A 1 13 ? 11.440 28.623 6.521 1.00 42.34 13 HIS A C 15
ATOM 12429 O O . HIS A 1 13 ? 12.645 28.559 6.276 1.00 33.04 13 HIS A O 15
ATOM 12443 N N . GLN A 1 14 ? 10.535 28.974 5.613 1.00 14.34 14 GLN A N 15
ATOM 12444 C CA . GLN A 1 14 ? 10.914 29.311 4.246 1.00 2.35 14 GLN A CA 15
ATOM 12445 C C . GLN A 1 14 ? 9.967 30.353 3.660 1.00 44.13 14 GLN A C 15
ATOM 12446 O O . GLN A 1 14 ? 8.913 30.639 4.229 1.00 25.03 14 GLN A O 15
ATOM 12460 N N . CYS A 1 15 ? 10.350 30.917 2.520 1.00 52.15 15 CYS A N 15
ATOM 12461 C CA . CYS A 1 15 ? 9.535 31.929 1.856 1.00 61.31 15 CYS A CA 15
ATOM 12462 C C . CYS A 1 15 ? 8.257 31.315 1.294 1.00 32.25 15 CYS A C 15
ATOM 12463 O O . CYS A 1 15 ? 8.276 30.219 0.734 1.00 71.01 15 CYS A O 15
ATOM 12471 N N . VAL A 1 16 ? 7.146 32.028 1.450 1.00 11.03 16 VAL A N 15
ATOM 12472 C CA . VAL A 1 16 ? 5.858 31.553 0.960 1.00 55.54 16 VAL A CA 15
ATOM 12473 C C . VAL A 1 16 ? 5.776 31.658 -0.559 1.00 73.11 16 VAL A C 15
ATOM 12474 O O . VAL A 1 16 ? 5.023 30.926 -1.202 1.00 41.22 16 VAL A O 15
ATOM 12487 N N . SER A 1 17 ? 6.556 32.572 -1.127 1.00 14.21 17 SER A N 15
ATOM 12488 C CA . SER A 1 17 ? 6.569 32.775 -2.571 1.00 3.22 17 SER A CA 15
ATOM 12489 C C . SER A 1 17 ? 7.386 31.689 -3.264 1.00 71.04 17 SER A C 15
ATOM 12490 O O . SER A 1 17 ? 6.953 31.116 -4.265 1.00 65.40 17 SER A O 15
ATOM 12498 N N . CYS A 1 18 ? 8.568 31.412 -2.726 1.00 30.03 18 CYS A N 15
ATOM 12499 C CA . CYS A 1 18 ? 9.447 30.395 -3.292 1.00 40.13 18 CYS A CA 15
ATOM 12500 C C . CYS A 1 18 ? 9.917 29.422 -2.216 1.00 62.01 18 CYS A C 15
ATOM 12501 O O . CYS A 1 18 ? 9.439 28.292 -2.135 1.00 34.51 18 CYS A O 15
ATOM 12509 N N . GLY A 1 19 ? 10.860 29.869 -1.392 1.00 13.33 19 GLY A N 15
ATOM 12510 C CA . GLY A 1 19 ? 11.381 29.025 -0.332 1.00 55.05 19 GLY A CA 15
ATOM 12511 C C . GLY A 1 19 ? 12.792 29.404 0.070 1.00 60.22 19 GLY A C 15
ATOM 12512 O O . GLY A 1 19 ? 13.619 28.535 0.348 1.00 44.13 19 GLY A O 15
ATOM 12516 N N . ILE A 1 20 ? 13.069 30.703 0.099 1.00 14.04 20 ILE A N 15
ATOM 12517 C CA . ILE A 1 20 ? 14.390 31.194 0.470 1.00 41.02 20 ILE A CA 15
ATOM 12518 C C . ILE A 1 20 ? 14.784 30.714 1.863 1.00 41.53 20 ILE A C 15
ATOM 12519 O O . ILE A 1 20 ? 13.945 30.615 2.756 1.00 13.15 20 ILE A O 15
ATOM 12535 N N . ASN A 1 21 ? 16.068 30.420 2.040 1.00 70.00 21 ASN A N 15
ATOM 12536 C CA . ASN A 1 21 ? 16.574 29.952 3.325 1.00 24.10 21 ASN A CA 15
ATOM 12537 C C . ASN A 1 21 ? 16.641 31.096 4.333 1.00 61.53 21 ASN A C 15
ATOM 12538 O O . ASN A 1 21 ? 17.720 31.606 4.637 1.00 54.25 21 ASN A O 15
ATOM 12549 N N . ILE A 1 22 ? 15.482 31.492 4.847 1.00 31.32 22 ILE A N 15
ATOM 12550 C CA . ILE A 1 22 ? 15.409 32.573 5.822 1.00 41.34 22 ILE A CA 15
ATOM 12551 C C . ILE A 1 22 ? 14.971 32.055 7.187 1.00 60.50 22 ILE A C 15
ATOM 12552 O O . ILE A 1 22 ? 14.256 32.736 7.921 1.00 20.00 22 ILE A O 15
ATOM 12568 N N . ALA A 1 23 ? 15.407 30.844 7.522 1.00 55.34 23 ALA A N 15
ATOM 12569 C CA . ALA A 1 23 ? 15.063 30.235 8.801 1.00 52.45 23 ALA A CA 15
ATOM 12570 C C . ALA A 1 23 ? 15.738 30.966 9.956 1.00 43.42 23 ALA A C 15
ATOM 12571 O O . ALA A 1 23 ? 16.965 31.017 10.039 1.00 54.22 23 ALA A O 15
ATOM 12578 N N . GLY A 1 24 ? 14.929 31.533 10.846 1.00 30.51 24 GLY A N 15
ATOM 12579 C CA . GLY A 1 24 ? 15.467 32.254 11.984 1.00 2.14 24 GLY A CA 15
ATOM 12580 C C . GLY A 1 24 ? 16.137 33.553 11.583 1.00 11.52 24 GLY A C 15
ATOM 12581 O O . GLY A 1 24 ? 16.921 34.117 12.346 1.00 31.45 24 GLY A O 15
ATOM 12585 N N . MET A 1 25 ? 15.829 34.030 10.381 1.00 32.34 25 MET A N 15
ATOM 12586 C CA . MET A 1 25 ? 16.407 35.271 9.880 1.00 24.03 25 MET A CA 15
ATOM 12587 C C . MET A 1 25 ? 15.517 36.462 10.220 1.00 74.14 25 MET A C 15
ATOM 12588 O O . MET A 1 25 ? 14.485 36.311 10.873 1.00 33.35 25 MET A O 15
ATOM 12602 N N . SER A 1 26 ? 15.922 37.646 9.771 1.00 25.54 26 SER A N 15
ATOM 12603 C CA . SER A 1 26 ? 15.163 38.863 10.031 1.00 31.24 26 SER A CA 15
ATOM 12604 C C . SER A 1 26 ? 14.170 39.135 8.905 1.00 64.10 26 SER A C 15
ATOM 12605 O O . SER A 1 26 ? 14.089 40.250 8.390 1.00 22.25 26 SER A O 15
ATOM 12613 N N . ALA A 1 27 ? 13.417 38.107 8.527 1.00 4.03 27 ALA A N 15
ATOM 12614 C CA . ALA A 1 27 ? 12.429 38.234 7.464 1.00 52.43 27 ALA A CA 15
ATOM 12615 C C . ALA A 1 27 ? 11.045 38.530 8.033 1.00 62.32 27 ALA A C 15
ATOM 12616 O O . ALA A 1 27 ? 10.832 38.454 9.242 1.00 2.25 27 ALA A O 15
ATOM 12623 N N . ALA A 1 28 ? 10.108 38.867 7.153 1.00 62.02 28 ALA A N 15
ATOM 12624 C CA . ALA A 1 28 ? 8.745 39.172 7.568 1.00 52.40 28 ALA A CA 15
ATOM 12625 C C . ALA A 1 28 ? 8.135 38.012 8.347 1.00 60.23 28 ALA A C 15
ATOM 12626 O O . ALA A 1 28 ? 7.688 37.024 7.762 1.00 0.31 28 ALA A O 15
ATOM 12633 N N . THR A 1 29 ? 8.120 38.136 9.670 1.00 1.13 29 THR A N 15
ATOM 12634 C CA . THR A 1 29 ? 7.567 37.097 10.529 1.00 20.24 29 THR A CA 15
ATOM 12635 C C . THR A 1 29 ? 6.233 37.530 11.127 1.00 24.24 29 THR A C 15
ATOM 12636 O O . THR A 1 29 ? 6.178 38.444 11.950 1.00 1.11 29 THR A O 15
ATOM 12647 N N . PHE A 1 30 ? 5.160 36.867 10.709 1.00 11.25 30 PHE A N 15
ATOM 12648 C CA . PHE A 1 30 ? 3.825 37.184 11.204 1.00 2.32 30 PHE A CA 15
ATOM 12649 C C . PHE A 1 30 ? 3.055 35.912 11.546 1.00 64.10 30 PHE A C 15
ATOM 12650 O O . PHE A 1 30 ? 3.508 34.803 11.260 1.00 35.13 30 PHE A O 15
ATOM 12667 N N . LYS A 1 31 ? 1.889 36.080 12.160 1.00 3.23 31 LYS A N 15
ATOM 12668 C CA . LYS A 1 31 ? 1.054 34.947 12.542 1.00 44.34 31 LYS A CA 15
ATOM 12669 C C . LYS A 1 31 ? -0.227 34.913 11.715 1.00 40.12 31 LYS A C 15
ATOM 12670 O O . LYS A 1 31 ? -0.997 35.874 11.706 1.00 41.31 31 LYS A O 15
ATOM 12689 N N . CYS A 1 32 ? -0.450 33.801 11.023 1.00 4.12 32 CYS A N 15
ATOM 12690 C CA . CYS A 1 32 ? -1.639 33.642 10.194 1.00 62.14 32 CYS A CA 15
ATOM 12691 C C . CYS A 1 32 ? -2.901 33.621 11.050 1.00 5.23 32 CYS A C 15
ATOM 12692 O O . CYS A 1 32 ? -3.023 32.848 12.000 1.00 20.51 32 CYS A O 15
ATOM 12700 N N . PRO A 1 33 ? -3.862 34.492 10.709 1.00 2.45 33 PRO A N 15
ATOM 12701 C CA . PRO A 1 33 ? -5.131 34.595 11.435 1.00 32.55 33 PRO A CA 15
ATOM 12702 C C . PRO A 1 33 ? -6.022 33.376 11.219 1.00 14.31 33 PRO A C 15
ATOM 12703 O O . PRO A 1 33 ? -7.069 33.241 11.852 1.00 15.14 33 PRO A O 15
ATOM 12714 N N . ASP A 1 34 ? -5.600 32.492 10.322 1.00 53.31 34 ASP A N 15
ATOM 12715 C CA . ASP A 1 34 ? -6.360 31.284 10.023 1.00 21.33 34 ASP A CA 15
ATOM 12716 C C . ASP A 1 34 ? -5.922 30.131 10.921 1.00 31.13 34 ASP A C 15
ATOM 12717 O O . ASP A 1 34 ? -6.746 29.503 11.588 1.00 63.34 34 ASP A O 15
ATOM 12726 N N . CYS A 1 35 ? -4.622 29.858 10.933 1.00 11.13 35 CYS A N 15
ATOM 12727 C CA . CYS A 1 35 ? -4.075 28.779 11.748 1.00 2.12 35 CYS A CA 15
ATOM 12728 C C . CYS A 1 35 ? -3.207 29.334 12.873 1.00 63.12 35 CYS A C 15
ATOM 12729 O O . CYS A 1 35 ? -3.305 28.898 14.019 1.00 0.52 35 CYS A O 15
ATOM 12737 N N . GLY A 1 36 ? -2.355 30.297 12.536 1.00 43.54 36 GLY A N 15
ATOM 12738 C CA . GLY A 1 36 ? -1.480 30.895 13.528 1.00 61.24 36 GLY A CA 15
ATOM 12739 C C . GLY A 1 36 ? -0.058 30.378 13.433 1.00 10.11 36 GLY A C 15
ATOM 12740 O O . GLY A 1 36 ? 0.694 30.432 14.406 1.00 71.03 36 GLY A O 15
ATOM 12744 N N . GLN A 1 37 ? 0.310 29.875 12.259 1.00 22.13 37 GLN A N 15
ATOM 12745 C CA . GLN A 1 37 ? 1.651 29.344 12.043 1.00 10.21 37 GLN A CA 15
ATOM 12746 C C . GLN A 1 37 ? 2.633 30.463 11.711 1.00 14.35 37 GLN A C 15
ATOM 12747 O O . GLN A 1 37 ? 2.270 31.449 11.070 1.00 62.20 37 GLN A O 15
ATOM 12761 N N . GLU A 1 38 ? 3.876 30.304 12.153 1.00 21.55 38 GLU A N 15
ATOM 12762 C CA . GLU A 1 38 ? 4.909 31.302 11.904 1.00 40.11 38 GLU A CA 15
ATOM 12763 C C . GLU A 1 38 ? 5.259 31.363 10.420 1.00 45.11 38 GLU A C 15
ATOM 12764 O O . GLU A 1 38 ? 5.812 30.414 9.862 1.00 11.34 38 GLU A O 15
ATOM 12776 N N . ILE A 1 39 ? 4.934 32.485 9.787 1.00 52.01 39 ILE A N 15
ATOM 12777 C CA . ILE A 1 39 ? 5.214 32.670 8.369 1.00 43.34 39 ILE A CA 15
ATOM 12778 C C . ILE A 1 39 ? 6.400 33.606 8.160 1.00 1.24 39 ILE A C 15
ATOM 12779 O O . ILE A 1 39 ? 6.339 34.787 8.502 1.00 5.23 39 ILE A O 15
ATOM 12795 N N . SER A 1 40 ? 7.478 33.071 7.596 1.00 74.43 40 SER A N 15
ATOM 12796 C CA . SER A 1 40 ? 8.679 33.857 7.343 1.00 2.32 40 SER A CA 15
ATOM 12797 C C . SER A 1 40 ? 8.925 34.008 5.845 1.00 71.20 40 SER A C 15
ATOM 12798 O O . SER A 1 40 ? 9.256 33.041 5.159 1.00 74.42 40 SER A O 15
ATOM 12806 N N . ARG A 1 41 ? 8.761 35.228 5.345 1.00 73.05 41 ARG A N 15
ATOM 12807 C CA . ARG A 1 41 ? 8.963 35.506 3.928 1.00 41.32 41 ARG A CA 15
ATOM 12808 C C . ARG A 1 41 ? 10.128 36.470 3.724 1.00 2.42 41 ARG A C 15
ATOM 12809 O O . ARG A 1 41 ? 10.237 37.483 4.416 1.00 11.34 41 ARG A O 15
ATOM 12830 N N . CYS A 1 42 ? 10.996 36.148 2.772 1.00 41.33 42 CYS A N 15
ATOM 12831 C CA . CYS A 1 42 ? 12.154 36.985 2.478 1.00 42.03 42 CYS A CA 15
ATOM 12832 C C . CYS A 1 42 ? 11.723 38.404 2.123 1.00 44.43 42 CYS A C 15
ATOM 12833 O O . CYS A 1 42 ? 10.565 38.646 1.783 1.00 62.41 42 CYS A O 15
ATOM 12841 N N . SER A 1 43 ? 12.663 39.341 2.206 1.00 62.34 43 SER A N 15
ATOM 12842 C CA . SER A 1 43 ? 12.380 40.738 1.898 1.00 33.35 43 SER A CA 15
ATOM 12843 C C . SER A 1 43 ? 11.665 40.865 0.557 1.00 74.43 43 SER A C 15
ATOM 12844 O O . SER A 1 43 ? 10.830 41.749 0.366 1.00 75.13 43 SER A O 15
ATOM 12852 N N . LYS A 1 44 ? 11.999 39.974 -0.371 1.00 35.10 44 LYS A N 15
ATOM 12853 C CA . LYS A 1 44 ? 11.389 39.983 -1.696 1.00 22.04 44 LYS A CA 15
ATOM 12854 C C . LYS A 1 44 ? 9.867 39.990 -1.594 1.00 43.33 44 LYS A C 15
ATOM 12855 O O . LYS A 1 44 ? 9.182 40.555 -2.448 1.00 32.22 44 LYS A O 15
ATOM 12874 N N . CYS A 1 45 ? 9.346 39.362 -0.547 1.00 13.25 45 CYS A N 15
ATOM 12875 C CA . CYS A 1 45 ? 7.904 39.297 -0.334 1.00 1.33 45 CYS A CA 15
ATOM 12876 C C . CYS A 1 45 ? 7.293 40.695 -0.320 1.00 60.44 45 CYS A C 15
ATOM 12877 O O . CYS A 1 45 ? 6.109 40.868 -0.609 1.00 33.33 45 CYS A O 15
ATOM 12885 N N . ARG A 1 46 ? 8.108 41.688 0.018 1.00 44.24 46 ARG A N 15
ATOM 12886 C CA . ARG A 1 46 ? 7.647 43.070 0.071 1.00 3.25 46 ARG A CA 15
ATOM 12887 C C . ARG A 1 46 ? 6.888 43.440 -1.199 1.00 60.04 46 ARG A C 15
ATOM 12888 O O . ARG A 1 46 ? 5.927 44.209 -1.160 1.00 61.34 46 ARG A O 15
ATOM 12909 N N . LYS A 1 47 ? 7.326 42.888 -2.326 1.00 21.02 47 LYS A N 15
ATOM 12910 C CA . LYS A 1 47 ? 6.689 43.158 -3.609 1.00 52.01 47 LYS A CA 15
ATOM 12911 C C . LYS A 1 47 ? 5.458 42.278 -3.801 1.00 71.23 47 LYS A C 15
ATOM 12912 O O . LYS A 1 47 ? 4.473 42.698 -4.407 1.00 72.24 47 LYS A O 15
ATOM 12931 N N . GLN A 1 48 ? 5.522 41.057 -3.280 1.00 70.20 48 GLN A N 15
ATOM 12932 C CA . GLN A 1 48 ? 4.412 40.119 -3.394 1.00 75.23 48 GLN A CA 15
ATOM 12933 C C . GLN A 1 48 ? 3.353 40.396 -2.332 1.00 22.13 48 GLN A C 15
ATOM 12934 O O . GLN A 1 48 ? 2.338 39.703 -2.257 1.00 3.31 48 GLN A O 15
ATOM 12948 N N . SER A 1 49 ? 3.598 41.413 -1.511 1.00 75.23 49 SER A N 15
ATOM 12949 C CA . SER A 1 49 ? 2.667 41.779 -0.450 1.00 23.13 49 SER A CA 15
ATOM 12950 C C . SER A 1 49 ? 1.267 42.009 -1.010 1.00 1.41 49 SER A C 15
ATOM 12951 O O . SER A 1 49 ? 0.268 41.744 -0.342 1.00 44.33 49 SER A O 15
ATOM 12959 N N . ASN A 1 50 ? 1.204 42.505 -2.241 1.00 55.34 50 ASN A N 15
ATOM 12960 C CA . ASN A 1 50 ? -0.074 42.773 -2.893 1.00 23.33 50 ASN A CA 15
ATOM 12961 C C . ASN A 1 50 ? -0.976 41.543 -2.846 1.00 50.30 50 ASN A C 15
ATOM 12962 O O . ASN A 1 50 ? -2.198 41.660 -2.748 1.00 54.04 50 ASN A O 15
ATOM 12973 N N . LEU A 1 51 ? -0.366 40.365 -2.916 1.00 3.52 51 LEU A N 15
ATOM 12974 C CA . LEU A 1 51 ? -1.113 39.113 -2.881 1.00 12.22 51 LEU A CA 15
ATOM 12975 C C . LEU A 1 51 ? -0.244 37.974 -2.358 1.00 5.42 51 LEU A C 15
ATOM 12976 O O . LEU A 1 51 ? 0.784 37.642 -2.949 1.00 41.53 51 LEU A O 15
ATOM 12992 N N . TYR A 1 52 ? -0.663 37.378 -1.247 1.00 53.54 52 TYR A N 15
ATOM 12993 C CA . TYR A 1 52 ? 0.077 36.277 -0.645 1.00 22.45 52 TYR A CA 15
ATOM 12994 C C . TYR A 1 52 ? -0.851 35.112 -0.316 1.00 33.44 52 TYR A C 15
ATOM 12995 O O . TYR A 1 52 ? -2.066 35.205 -0.488 1.00 60.35 52 TYR A O 15
ATOM 13013 N N . GLU A 1 53 ? -0.269 34.015 0.160 1.00 0.43 53 GLU A N 15
ATOM 13014 C CA . GLU A 1 53 ? -1.044 32.832 0.514 1.00 62.34 53 GLU A CA 15
ATOM 13015 C C . GLU A 1 53 ? -0.280 31.957 1.503 1.00 24.40 53 GLU A C 15
ATOM 13016 O O . GLU A 1 53 ? 0.858 31.560 1.247 1.00 1.13 53 GLU A O 15
ATOM 13028 N N . CYS A 1 54 ? -0.912 31.660 2.633 1.00 55.24 54 CYS A N 15
ATOM 13029 C CA . CYS A 1 54 ? -0.293 30.833 3.662 1.00 4.30 54 CYS A CA 15
ATOM 13030 C C . CYS A 1 54 ? -0.054 29.416 3.151 1.00 50.45 54 CYS A C 15
ATOM 13031 O O . CYS A 1 54 ? -0.989 28.658 2.891 1.00 44.25 54 CYS A O 15
ATOM 13039 N N . PRO A 1 55 ? 1.227 29.049 3.000 1.00 3.14 55 PRO A N 15
ATOM 13040 C CA . PRO A 1 55 ? 1.619 27.722 2.518 1.00 71.45 55 PRO A CA 15
ATOM 13041 C C . PRO A 1 55 ? 1.321 26.624 3.533 1.00 1.15 55 PRO A C 15
ATOM 13042 O O . PRO A 1 55 ? 1.390 25.436 3.216 1.00 12.45 55 PRO A O 15
ATOM 13053 N N . ASP A 1 56 ? 0.990 27.029 4.755 1.00 60.14 56 ASP A N 15
ATOM 13054 C CA . ASP A 1 56 ? 0.680 26.079 5.817 1.00 1.31 56 ASP A CA 15
ATOM 13055 C C . ASP A 1 56 ? -0.750 25.565 5.686 1.00 71.21 56 ASP A C 15
ATOM 13056 O O . ASP A 1 56 ? -0.979 24.359 5.581 1.00 13.31 56 ASP A O 15
ATOM 13065 N N . CYS A 1 57 ? -1.707 26.486 5.694 1.00 74.44 57 CYS A N 15
ATOM 13066 C CA . CYS A 1 57 ? -3.116 26.125 5.577 1.00 30.04 57 CYS A CA 15
ATOM 13067 C C . CYS A 1 57 ? -3.663 26.505 4.205 1.00 31.23 57 CYS A C 15
ATOM 13068 O O . CYS A 1 57 ? -4.871 26.653 4.027 1.00 52.43 57 CYS A O 15
ATOM 13076 N N . GLY A 1 58 ? -2.764 26.662 3.238 1.00 12.22 58 GLY A N 15
ATOM 13077 C CA . GLY A 1 58 ? -3.176 27.025 1.895 1.00 42.42 58 GLY A CA 15
ATOM 13078 C C . GLY A 1 58 ? -4.232 28.112 1.886 1.00 14.21 58 GLY A C 15
ATOM 13079 O O . GLY A 1 58 ? -5.194 28.047 1.120 1.00 42.33 58 GLY A O 15
ATOM 13083 N N . PHE A 1 59 ? -4.056 29.114 2.742 1.00 60.35 59 PHE A N 15
ATOM 13084 C CA . PHE A 1 59 ? -5.004 30.218 2.831 1.00 3.34 59 PHE A CA 15
ATOM 13085 C C . PHE A 1 59 ? -4.593 31.364 1.910 1.00 31.44 59 PHE A C 15
ATOM 13086 O O . PHE A 1 59 ? -3.573 32.016 2.131 1.00 53.11 59 PHE A O 15
ATOM 13103 N N . MET A 1 60 ? -5.395 31.601 0.877 1.00 20.24 60 MET A N 15
ATOM 13104 C CA . MET A 1 60 ? -5.116 32.667 -0.077 1.00 42.31 60 MET A CA 15
ATOM 13105 C C . MET A 1 60 ? -5.606 34.012 0.451 1.00 22.21 60 MET A C 15
ATOM 13106 O O . MET A 1 60 ? -6.782 34.171 0.774 1.00 11.14 60 MET A O 15
ATOM 13120 N N . GLY A 1 61 ? -4.695 34.977 0.536 1.00 31.15 61 GLY A N 15
ATOM 13121 C CA . GLY A 1 61 ? -5.055 36.295 1.027 1.00 65.33 61 GLY A CA 15
ATOM 13122 C C . GLY A 1 61 ? -4.500 37.407 0.159 1.00 55.12 61 GLY A C 15
ATOM 13123 O O . GLY A 1 61 ? -3.734 37.171 -0.776 1.00 13.43 61 GLY A O 15
ATOM 13127 N N . PRO A 1 62 ? -4.892 38.653 0.465 1.00 30.12 62 PRO A N 15
ATOM 13128 C CA . PRO A 1 62 ? -4.442 39.831 -0.283 1.00 32.43 62 PRO A CA 15
ATOM 13129 C C . PRO A 1 62 ? -2.965 40.133 -0.054 1.00 13.42 62 PRO A C 15
ATOM 13130 O O . PRO A 1 62 ? -2.604 40.821 0.901 1.00 65.00 62 PRO A O 15
ATOM 13141 N N . GLY A 1 1 ? 0.433 21.358 -11.957 1.00 21.12 1 GLY A N 16
ATOM 13142 C CA . GLY A 1 1 ? 1.091 21.853 -10.762 1.00 25.30 1 GLY A CA 16
ATOM 13143 C C . GLY A 1 1 ? 0.992 20.883 -9.601 1.00 72.02 1 GLY A C 16
ATOM 13144 O O . GLY A 1 1 ? -0.091 20.662 -9.060 1.00 2.14 1 GLY A O 16
ATOM 13148 N N . ALA A 1 2 ? 2.124 20.301 -9.219 1.00 41.33 2 ALA A N 16
ATOM 13149 C CA . ALA A 1 2 ? 2.160 19.350 -8.115 1.00 54.14 2 ALA A CA 16
ATOM 13150 C C . ALA A 1 2 ? 2.886 19.936 -6.909 1.00 71.22 2 ALA A C 16
ATOM 13151 O O . ALA A 1 2 ? 4.066 20.275 -6.988 1.00 41.34 2 ALA A O 16
ATOM 13158 N N . MET A 1 3 ? 2.173 20.052 -5.794 1.00 35.01 3 MET A N 16
ATOM 13159 C CA . MET A 1 3 ? 2.751 20.597 -4.571 1.00 35.32 3 MET A CA 16
ATOM 13160 C C . MET A 1 3 ? 3.583 19.544 -3.847 1.00 65.52 3 MET A C 16
ATOM 13161 O O . MET A 1 3 ? 3.125 18.425 -3.618 1.00 52.22 3 MET A O 16
ATOM 13175 N N . GLY A 1 4 ? 4.811 19.909 -3.490 1.00 30.14 4 GLY A N 16
ATOM 13176 C CA . GLY A 1 4 ? 5.688 18.984 -2.796 1.00 70.31 4 GLY A CA 16
ATOM 13177 C C . GLY A 1 4 ? 5.767 19.264 -1.309 1.00 3.34 4 GLY A C 16
ATOM 13178 O O . GLY A 1 4 ? 6.848 19.232 -0.721 1.00 3.42 4 GLY A O 16
ATOM 13182 N N . SER A 1 5 ? 4.620 19.542 -0.698 1.00 75.13 5 SER A N 16
ATOM 13183 C CA . SER A 1 5 ? 4.564 19.835 0.729 1.00 2.00 5 SER A CA 16
ATOM 13184 C C . SER A 1 5 ? 4.091 18.617 1.516 1.00 73.31 5 SER A C 16
ATOM 13185 O O . SER A 1 5 ? 4.714 18.220 2.500 1.00 63.25 5 SER A O 16
ATOM 13193 N N . GLU A 1 6 ? 2.983 18.029 1.074 1.00 23.42 6 GLU A N 16
ATOM 13194 C CA . GLU A 1 6 ? 2.425 16.856 1.737 1.00 23.05 6 GLU A CA 16
ATOM 13195 C C . GLU A 1 6 ? 3.380 15.670 1.640 1.00 61.34 6 GLU A C 16
ATOM 13196 O O . GLU A 1 6 ? 3.685 15.021 2.640 1.00 24.31 6 GLU A O 16
ATOM 13208 N N . SER A 1 7 ? 3.848 15.392 0.427 1.00 54.34 7 SER A N 16
ATOM 13209 C CA . SER A 1 7 ? 4.764 14.282 0.196 1.00 21.21 7 SER A CA 16
ATOM 13210 C C . SER A 1 7 ? 5.968 14.369 1.129 1.00 63.31 7 SER A C 16
ATOM 13211 O O . SER A 1 7 ? 6.276 13.422 1.852 1.00 35.21 7 SER A O 16
ATOM 13219 N N . GLU A 1 8 ? 6.646 15.512 1.106 1.00 52.34 8 GLU A N 16
ATOM 13220 C CA . GLU A 1 8 ? 7.817 15.723 1.948 1.00 31.14 8 GLU A CA 16
ATOM 13221 C C . GLU A 1 8 ? 7.911 17.179 2.395 1.00 31.03 8 GLU A C 16
ATOM 13222 O O . GLU A 1 8 ? 7.439 18.082 1.705 1.00 71.20 8 GLU A O 16
ATOM 13234 N N . GLN A 1 9 ? 8.523 17.398 3.555 1.00 61.44 9 GLN A N 16
ATOM 13235 C CA . GLN A 1 9 ? 8.678 18.743 4.094 1.00 12.32 9 GLN A CA 16
ATOM 13236 C C . GLN A 1 9 ? 9.740 18.772 5.189 1.00 55.22 9 GLN A C 16
ATOM 13237 O O . GLN A 1 9 ? 9.983 17.768 5.858 1.00 75.32 9 GLN A O 16
ATOM 13251 N N . ARG A 1 10 ? 10.369 19.929 5.365 1.00 1.22 10 ARG A N 16
ATOM 13252 C CA . ARG A 1 10 ? 11.406 20.088 6.378 1.00 40.14 10 ARG A CA 16
ATOM 13253 C C . ARG A 1 10 ? 10.916 20.968 7.524 1.00 45.42 10 ARG A C 16
ATOM 13254 O O . ARG A 1 10 ? 10.072 21.844 7.331 1.00 31.34 10 ARG A O 16
ATOM 13275 N N . HIS A 1 11 ? 11.452 20.730 8.717 1.00 61.12 11 HIS A N 16
ATOM 13276 C CA . HIS A 1 11 ? 11.070 21.501 9.894 1.00 31.05 11 HIS A CA 16
ATOM 13277 C C . HIS A 1 11 ? 12.019 22.676 10.106 1.00 43.52 11 HIS A C 16
ATOM 13278 O O . HIS A 1 11 ? 12.914 22.620 10.949 1.00 50.31 11 HIS A O 16
ATOM 13292 N N . ALA A 1 12 ? 11.818 23.739 9.334 1.00 41.50 12 ALA A N 16
ATOM 13293 C CA . ALA A 1 12 ? 12.655 24.928 9.438 1.00 42.33 12 ALA A CA 16
ATOM 13294 C C . ALA A 1 12 ? 11.972 26.138 8.809 1.00 73.43 12 ALA A C 16
ATOM 13295 O O . ALA A 1 12 ? 11.135 25.996 7.916 1.00 1.01 12 ALA A O 16
ATOM 13302 N N . HIS A 1 13 ? 12.332 27.327 9.280 1.00 3.10 13 HIS A N 16
ATOM 13303 C CA . HIS A 1 13 ? 11.753 28.562 8.763 1.00 20.11 13 HIS A CA 16
ATOM 13304 C C . HIS A 1 13 ? 12.235 28.835 7.342 1.00 65.13 13 HIS A C 16
ATOM 13305 O O . HIS A 1 13 ? 13.375 29.250 7.133 1.00 51.32 13 HIS A O 16
ATOM 13319 N N . GLN A 1 14 ? 11.361 28.598 6.369 1.00 30.13 14 GLN A N 16
ATOM 13320 C CA . GLN A 1 14 ? 11.699 28.817 4.968 1.00 4.10 14 GLN A CA 16
ATOM 13321 C C . GLN A 1 14 ? 10.628 29.652 4.273 1.00 23.35 14 GLN A C 16
ATOM 13322 O O . GLN A 1 14 ? 9.506 29.774 4.767 1.00 43.15 14 GLN A O 16
ATOM 13336 N N . CYS A 1 15 ? 10.982 30.224 3.128 1.00 73.41 15 CYS A N 16
ATOM 13337 C CA . CYS A 1 15 ? 10.051 31.048 2.366 1.00 54.22 15 CYS A CA 16
ATOM 13338 C C . CYS A 1 15 ? 8.844 30.231 1.915 1.00 64.02 15 CYS A C 16
ATOM 13339 O O . CYS A 1 15 ? 8.976 29.066 1.539 1.00 13.01 15 CYS A O 16
ATOM 13347 N N . VAL A 1 16 ? 7.668 30.849 1.956 1.00 3.22 16 VAL A N 16
ATOM 13348 C CA . VAL A 1 16 ? 6.438 30.179 1.552 1.00 12.45 16 VAL A CA 16
ATOM 13349 C C . VAL A 1 16 ? 6.360 30.039 0.036 1.00 5.14 16 VAL A C 16
ATOM 13350 O O . VAL A 1 16 ? 5.723 29.122 -0.481 1.00 14.13 16 VAL A O 16
ATOM 13363 N N . SER A 1 17 ? 7.015 30.954 -0.671 1.00 50.32 17 SER A N 16
ATOM 13364 C CA . SER A 1 17 ? 7.018 30.935 -2.129 1.00 71.03 17 SER A CA 16
ATOM 13365 C C . SER A 1 17 ? 7.984 29.878 -2.657 1.00 13.23 17 SER A C 16
ATOM 13366 O O . SER A 1 17 ? 7.578 28.937 -3.339 1.00 65.43 17 SER A O 16
ATOM 13374 N N . CYS A 1 18 ? 9.262 30.042 -2.335 1.00 62.42 18 CYS A N 16
ATOM 13375 C CA . CYS A 1 18 ? 10.288 29.103 -2.777 1.00 35.33 18 CYS A CA 16
ATOM 13376 C C . CYS A 1 18 ? 10.792 28.261 -1.609 1.00 65.35 18 CYS A C 16
ATOM 13377 O O . CYS A 1 18 ? 10.444 27.088 -1.480 1.00 52.00 18 CYS A O 16
ATOM 13385 N N . GLY A 1 19 ? 11.618 28.868 -0.762 1.00 20.40 19 GLY A N 16
ATOM 13386 C CA . GLY A 1 19 ? 12.159 28.158 0.382 1.00 4.35 19 GLY A CA 16
ATOM 13387 C C . GLY A 1 19 ? 13.514 28.690 0.806 1.00 65.41 19 GLY A C 16
ATOM 13388 O O . GLY A 1 19 ? 14.400 27.921 1.182 1.00 71.23 19 GLY A O 16
ATOM 13392 N N . ILE A 1 20 ? 13.678 30.007 0.744 1.00 74.33 20 ILE A N 16
ATOM 13393 C CA . ILE A 1 20 ? 14.935 30.639 1.123 1.00 12.13 20 ILE A CA 16
ATOM 13394 C C . ILE A 1 20 ? 15.342 30.247 2.540 1.00 54.13 20 ILE A C 16
ATOM 13395 O O . ILE A 1 20 ? 14.496 30.100 3.421 1.00 71.12 20 ILE A O 16
ATOM 13411 N N . ASN A 1 21 ? 16.643 30.081 2.751 1.00 3.31 21 ASN A N 16
ATOM 13412 C CA . ASN A 1 21 ? 17.163 29.708 4.061 1.00 22.35 21 ASN A CA 16
ATOM 13413 C C . ASN A 1 21 ? 17.179 30.908 5.003 1.00 35.01 21 ASN A C 16
ATOM 13414 O O . ASN A 1 21 ? 18.233 31.308 5.498 1.00 72.11 21 ASN A O 16
ATOM 13425 N N . ILE A 1 22 ? 16.003 31.477 5.246 1.00 12.23 22 ILE A N 16
ATOM 13426 C CA . ILE A 1 22 ? 15.881 32.630 6.130 1.00 50.24 22 ILE A CA 16
ATOM 13427 C C . ILE A 1 22 ? 15.440 32.208 7.527 1.00 22.00 22 ILE A C 16
ATOM 13428 O O . ILE A 1 22 ? 14.756 32.955 8.225 1.00 0.34 22 ILE A O 16
ATOM 13444 N N . ALA A 1 23 ? 15.839 31.006 7.929 1.00 32.42 23 ALA A N 16
ATOM 13445 C CA . ALA A 1 23 ? 15.488 30.485 9.245 1.00 44.12 23 ALA A CA 16
ATOM 13446 C C . ALA A 1 23 ? 16.417 31.040 10.320 1.00 71.12 23 ALA A C 16
ATOM 13447 O O . ALA A 1 23 ? 17.614 30.755 10.327 1.00 13.43 23 ALA A O 16
ATOM 13454 N N . GLY A 1 24 ? 15.857 31.835 11.227 1.00 74.42 24 GLY A N 16
ATOM 13455 C CA . GLY A 1 24 ? 16.649 32.417 12.293 1.00 5.44 24 GLY A CA 16
ATOM 13456 C C . GLY A 1 24 ? 16.877 33.904 12.101 1.00 61.41 24 GLY A C 16
ATOM 13457 O O . GLY A 1 24 ? 17.121 34.631 13.064 1.00 73.45 24 GLY A O 16
ATOM 13461 N N . MET A 1 25 ? 16.799 34.356 10.854 1.00 63.13 25 MET A N 16
ATOM 13462 C CA . MET A 1 25 ? 16.999 35.766 10.539 1.00 63.34 25 MET A CA 16
ATOM 13463 C C . MET A 1 25 ? 15.740 36.573 10.836 1.00 53.23 25 MET A C 16
ATOM 13464 O O . MET A 1 25 ? 14.752 36.038 11.339 1.00 22.30 25 MET A O 16
ATOM 13478 N N . SER A 1 26 ? 15.782 37.864 10.521 1.00 33.02 26 SER A N 16
ATOM 13479 C CA . SER A 1 26 ? 14.645 38.746 10.759 1.00 71.14 26 SER A CA 16
ATOM 13480 C C . SER A 1 26 ? 13.865 38.986 9.469 1.00 20.24 26 SER A C 16
ATOM 13481 O O . SER A 1 26 ? 13.846 40.097 8.940 1.00 31.42 26 SER A O 16
ATOM 13489 N N . ALA A 1 27 ? 13.223 37.935 8.970 1.00 53.14 27 ALA A N 16
ATOM 13490 C CA . ALA A 1 27 ? 12.439 38.031 7.744 1.00 25.41 27 ALA A CA 16
ATOM 13491 C C . ALA A 1 27 ? 10.967 38.280 8.052 1.00 51.43 27 ALA A C 16
ATOM 13492 O O . ALA A 1 27 ? 10.544 38.213 9.205 1.00 21.24 27 ALA A O 16
ATOM 13499 N N . ALA A 1 28 ? 10.191 38.570 7.012 1.00 31.24 28 ALA A N 16
ATOM 13500 C CA . ALA A 1 28 ? 8.765 38.828 7.172 1.00 3.30 28 ALA A CA 16
ATOM 13501 C C . ALA A 1 28 ? 8.072 37.666 7.875 1.00 51.12 28 ALA A C 16
ATOM 13502 O O . ALA A 1 28 ? 7.771 36.644 7.258 1.00 72.33 28 ALA A O 16
ATOM 13509 N N . THR A 1 29 ? 7.821 37.828 9.170 1.00 1.53 29 THR A N 16
ATOM 13510 C CA . THR A 1 29 ? 7.165 36.792 9.957 1.00 10.24 29 THR A CA 16
ATOM 13511 C C . THR A 1 29 ? 5.776 37.236 10.402 1.00 71.14 29 THR A C 16
ATOM 13512 O O . THR A 1 29 ? 5.578 38.383 10.801 1.00 0.45 29 THR A O 16
ATOM 13523 N N . PHE A 1 30 ? 4.816 36.320 10.330 1.00 60.33 30 PHE A N 16
ATOM 13524 C CA . PHE A 1 30 ? 3.444 36.617 10.724 1.00 1.15 30 PHE A CA 16
ATOM 13525 C C . PHE A 1 30 ? 2.705 35.344 11.124 1.00 30.55 30 PHE A C 16
ATOM 13526 O O . PHE A 1 30 ? 3.126 34.236 10.790 1.00 42.00 30 PHE A O 16
ATOM 13543 N N . LYS A 1 31 ? 1.600 35.509 11.843 1.00 11.04 31 LYS A N 16
ATOM 13544 C CA . LYS A 1 31 ? 0.800 34.375 12.290 1.00 71.32 31 LYS A CA 16
ATOM 13545 C C . LYS A 1 31 ? -0.379 34.137 11.351 1.00 3.21 31 LYS A C 16
ATOM 13546 O O . LYS A 1 31 ? -1.175 35.042 11.098 1.00 42.21 31 LYS A O 16
ATOM 13565 N N . CYS A 1 32 ? -0.485 32.916 10.840 1.00 63.04 32 CYS A N 16
ATOM 13566 C CA . CYS A 1 32 ? -1.567 32.560 9.929 1.00 33.32 32 CYS A CA 16
ATOM 13567 C C . CYS A 1 32 ? -2.915 32.608 10.642 1.00 61.42 32 CYS A C 16
ATOM 13568 O O . CYS A 1 32 ? -3.121 31.973 11.677 1.00 44.43 32 CYS A O 16
ATOM 13576 N N . PRO A 1 33 ? -3.856 33.379 10.077 1.00 21.02 33 PRO A N 16
ATOM 13577 C CA . PRO A 1 33 ? -5.200 33.529 10.642 1.00 11.45 33 PRO A CA 16
ATOM 13578 C C . PRO A 1 33 ? -6.029 32.256 10.515 1.00 65.42 33 PRO A C 16
ATOM 13579 O O . PRO A 1 33 ? -7.132 32.165 11.052 1.00 14.32 33 PRO A O 16
ATOM 13590 N N . ASP A 1 34 ? -5.489 31.274 9.801 1.00 70.21 34 ASP A N 16
ATOM 13591 C CA . ASP A 1 34 ? -6.178 30.004 9.604 1.00 32.31 34 ASP A CA 16
ATOM 13592 C C . ASP A 1 34 ? -5.831 29.019 10.716 1.00 20.02 34 ASP A C 16
ATOM 13593 O O . ASP A 1 34 ? -6.717 28.473 11.374 1.00 13.15 34 ASP A O 16
ATOM 13602 N N . CYS A 1 35 ? -4.537 28.796 10.919 1.00 14.12 35 CYS A N 16
ATOM 13603 C CA . CYS A 1 35 ? -4.073 27.875 11.951 1.00 42.23 35 CYS A CA 16
ATOM 13604 C C . CYS A 1 35 ? -3.336 28.624 13.056 1.00 5.10 35 CYS A C 16
ATOM 13605 O O . CYS A 1 35 ? -3.552 28.373 14.241 1.00 42.21 35 CYS A O 16
ATOM 13613 N N . GLY A 1 36 ? -2.462 29.545 12.659 1.00 23.54 36 GLY A N 16
ATOM 13614 C CA . GLY A 1 36 ? -1.704 30.315 13.628 1.00 31.54 36 GLY A CA 16
ATOM 13615 C C . GLY A 1 36 ? -0.263 29.857 13.733 1.00 44.52 36 GLY A C 16
ATOM 13616 O O . GLY A 1 36 ? 0.406 30.118 14.732 1.00 22.15 36 GLY A O 16
ATOM 13620 N N . GLN A 1 37 ? 0.216 29.173 12.699 1.00 50.12 37 GLN A N 16
ATOM 13621 C CA . GLN A 1 37 ? 1.587 28.677 12.680 1.00 31.14 37 GLN A CA 16
ATOM 13622 C C . GLN A 1 37 ? 2.553 29.764 12.220 1.00 20.42 37 GLN A C 16
ATOM 13623 O O . GLN A 1 37 ? 2.388 30.338 11.144 1.00 25.35 37 GLN A O 16
ATOM 13637 N N . GLU A 1 38 ? 3.560 30.040 13.043 1.00 41.33 38 GLU A N 16
ATOM 13638 C CA . GLU A 1 38 ? 4.552 31.059 12.719 1.00 14.54 38 GLU A CA 16
ATOM 13639 C C . GLU A 1 38 ? 5.134 30.830 11.328 1.00 63.51 38 GLU A C 16
ATOM 13640 O O . GLU A 1 38 ? 5.834 29.844 11.092 1.00 75.14 38 GLU A O 16
ATOM 13652 N N . ILE A 1 39 ? 4.841 31.745 10.411 1.00 15.42 39 ILE A N 16
ATOM 13653 C CA . ILE A 1 39 ? 5.335 31.643 9.044 1.00 42.20 39 ILE A CA 16
ATOM 13654 C C . ILE A 1 39 ? 6.510 32.588 8.812 1.00 35.11 39 ILE A C 16
ATOM 13655 O O . ILE A 1 39 ? 6.507 33.725 9.282 1.00 14.45 39 ILE A O 16
ATOM 13671 N N . SER A 1 40 ? 7.512 32.109 8.082 1.00 1.14 40 SER A N 16
ATOM 13672 C CA . SER A 1 40 ? 8.695 32.910 7.789 1.00 13.11 40 SER A CA 16
ATOM 13673 C C . SER A 1 40 ? 8.830 33.150 6.289 1.00 71.15 40 SER A C 16
ATOM 13674 O O . SER A 1 40 ? 9.059 32.217 5.518 1.00 52.50 40 SER A O 16
ATOM 13682 N N . ARG A 1 41 ? 8.686 34.407 5.881 1.00 25.13 41 ARG A N 16
ATOM 13683 C CA . ARG A 1 41 ? 8.791 34.770 4.473 1.00 0.43 41 ARG A CA 16
ATOM 13684 C C . ARG A 1 41 ? 9.958 35.726 4.244 1.00 65.12 41 ARG A C 16
ATOM 13685 O O . ARG A 1 41 ? 10.248 36.580 5.082 1.00 4.23 41 ARG A O 16
ATOM 13706 N N . CYS A 1 42 ? 10.624 35.575 3.104 1.00 23.14 42 CYS A N 16
ATOM 13707 C CA . CYS A 1 42 ? 11.761 36.423 2.765 1.00 2.40 42 CYS A CA 16
ATOM 13708 C C . CYS A 1 42 ? 11.292 37.760 2.200 1.00 45.13 42 CYS A C 16
ATOM 13709 O O . CYS A 1 42 ? 10.142 37.901 1.786 1.00 52.31 42 CYS A O 16
ATOM 13717 N N . SER A 1 43 ? 12.191 38.739 2.187 1.00 43.21 43 SER A N 16
ATOM 13718 C CA . SER A 1 43 ? 11.868 40.067 1.678 1.00 63.14 43 SER A CA 16
ATOM 13719 C C . SER A 1 43 ? 11.222 39.977 0.298 1.00 3.23 43 SER A C 16
ATOM 13720 O O . SER A 1 43 ? 10.217 40.635 0.026 1.00 25.31 43 SER A O 16
ATOM 13728 N N . LYS A 1 44 ? 11.807 39.158 -0.570 1.00 14.34 44 LYS A N 16
ATOM 13729 C CA . LYS A 1 44 ? 11.290 38.980 -1.921 1.00 74.51 44 LYS A CA 16
ATOM 13730 C C . LYS A 1 44 ? 9.807 38.622 -1.894 1.00 11.14 44 LYS A C 16
ATOM 13731 O O . LYS A 1 44 ? 9.055 38.982 -2.800 1.00 41.13 44 LYS A O 16
ATOM 13750 N N . CYS A 1 45 ? 9.393 37.914 -0.849 1.00 2.24 45 CYS A N 16
ATOM 13751 C CA . CYS A 1 45 ? 8.000 37.509 -0.703 1.00 75.10 45 CYS A CA 16
ATOM 13752 C C . CYS A 1 45 ? 7.081 38.726 -0.658 1.00 23.11 45 CYS A C 16
ATOM 13753 O O . CYS A 1 45 ? 5.915 38.650 -1.044 1.00 14.24 45 CYS A O 16
ATOM 13761 N N . ARG A 1 46 ? 7.615 39.846 -0.183 1.00 4.31 46 ARG A N 16
ATOM 13762 C CA . ARG A 1 46 ? 6.843 41.079 -0.084 1.00 61.14 46 ARG A CA 16
ATOM 13763 C C . ARG A 1 46 ? 6.132 41.381 -1.400 1.00 52.40 46 ARG A C 16
ATOM 13764 O O . ARG A 1 46 ? 5.042 41.954 -1.412 1.00 41.40 46 ARG A O 16
ATOM 13785 N N . LYS A 1 47 ? 6.756 40.993 -2.507 1.00 32.01 47 LYS A N 16
ATOM 13786 C CA . LYS A 1 47 ? 6.184 41.221 -3.828 1.00 53.15 47 LYS A CA 16
ATOM 13787 C C . LYS A 1 47 ? 5.134 40.164 -4.157 1.00 11.33 47 LYS A C 16
ATOM 13788 O O . LYS A 1 47 ? 4.127 40.457 -4.801 1.00 61.21 47 LYS A O 16
ATOM 13807 N N . GLN A 1 48 ? 5.376 38.937 -3.708 1.00 31.20 48 GLN A N 16
ATOM 13808 C CA . GLN A 1 48 ? 4.450 37.838 -3.954 1.00 70.31 48 GLN A CA 16
ATOM 13809 C C . GLN A 1 48 ? 3.316 37.843 -2.935 1.00 33.34 48 GLN A C 16
ATOM 13810 O O . GLN A 1 48 ? 2.427 36.992 -2.976 1.00 11.10 48 GLN A O 16
ATOM 13824 N N . SER A 1 49 ? 3.353 38.806 -2.020 1.00 1.42 49 SER A N 16
ATOM 13825 C CA . SER A 1 49 ? 2.330 38.920 -0.987 1.00 24.44 49 SER A CA 16
ATOM 13826 C C . SER A 1 49 ? 0.938 38.996 -1.606 1.00 43.32 49 SER A C 16
ATOM 13827 O O . SER A 1 49 ? -0.047 38.582 -0.998 1.00 33.12 49 SER A O 16
ATOM 13835 N N . ASN A 1 50 ? 0.867 39.530 -2.821 1.00 51.13 50 ASN A N 16
ATOM 13836 C CA . ASN A 1 50 ? -0.404 39.662 -3.525 1.00 1.45 50 ASN A CA 16
ATOM 13837 C C . ASN A 1 50 ? -1.150 38.332 -3.555 1.00 63.12 50 ASN A C 16
ATOM 13838 O O . ASN A 1 50 ? -2.381 38.298 -3.581 1.00 2.02 50 ASN A O 16
ATOM 13849 N N . LEU A 1 51 ? -0.397 37.238 -3.552 1.00 25.31 51 LEU A N 16
ATOM 13850 C CA . LEU A 1 51 ? -0.986 35.903 -3.579 1.00 5.34 51 LEU A CA 16
ATOM 13851 C C . LEU A 1 51 ? -0.052 34.883 -2.935 1.00 12.14 51 LEU A C 16
ATOM 13852 O O . LEU A 1 51 ? 0.869 34.377 -3.576 1.00 51.34 51 LEU A O 16
ATOM 13868 N N . TYR A 1 52 ? -0.298 34.584 -1.664 1.00 22.00 52 TYR A N 16
ATOM 13869 C CA . TYR A 1 52 ? 0.521 33.624 -0.933 1.00 13.02 52 TYR A CA 16
ATOM 13870 C C . TYR A 1 52 ? -0.283 32.375 -0.587 1.00 34.43 52 TYR A C 16
ATOM 13871 O O . TYR A 1 52 ? -1.460 32.267 -0.929 1.00 73.44 52 TYR A O 16
ATOM 13889 N N . GLU A 1 53 ? 0.362 31.434 0.096 1.00 71.44 53 GLU A N 16
ATOM 13890 C CA . GLU A 1 53 ? -0.293 30.191 0.488 1.00 3.34 53 GLU A CA 16
ATOM 13891 C C . GLU A 1 53 ? 0.425 29.549 1.672 1.00 62.53 53 GLU A C 16
ATOM 13892 O O . GLU A 1 53 ? 1.604 29.202 1.583 1.00 74.25 53 GLU A O 16
ATOM 13904 N N . CYS A 1 54 ? -0.293 29.394 2.778 1.00 21.44 54 CYS A N 16
ATOM 13905 C CA . CYS A 1 54 ? 0.275 28.794 3.981 1.00 50.03 54 CYS A CA 16
ATOM 13906 C C . CYS A 1 54 ? 0.643 27.334 3.738 1.00 34.24 54 CYS A C 16
ATOM 13907 O O . CYS A 1 54 ? -0.218 26.478 3.531 1.00 64.30 54 CYS A O 16
ATOM 13915 N N . PRO A 1 55 ? 1.951 27.041 3.763 1.00 23.22 55 PRO A N 16
ATOM 13916 C CA . PRO A 1 55 ? 2.463 25.684 3.547 1.00 0.31 55 PRO A CA 16
ATOM 13917 C C . PRO A 1 55 ? 2.132 24.748 4.704 1.00 14.44 55 PRO A C 16
ATOM 13918 O O . PRO A 1 55 ? 2.291 23.532 4.597 1.00 1.41 55 PRO A O 16
ATOM 13929 N N . ASP A 1 56 ? 1.670 25.323 5.810 1.00 74.43 56 ASP A N 16
ATOM 13930 C CA . ASP A 1 56 ? 1.314 24.539 6.987 1.00 0.11 56 ASP A CA 16
ATOM 13931 C C . ASP A 1 56 ? -0.076 23.930 6.835 1.00 73.01 56 ASP A C 16
ATOM 13932 O O . ASP A 1 56 ? -0.240 22.711 6.891 1.00 60.53 56 ASP A O 16
ATOM 13941 N N . CYS A 1 57 ? -1.074 24.786 6.644 1.00 42.03 57 CYS A N 16
ATOM 13942 C CA . CYS A 1 57 ? -2.451 24.332 6.485 1.00 0.35 57 CYS A CA 16
ATOM 13943 C C . CYS A 1 57 ? -2.891 24.430 5.028 1.00 34.45 57 CYS A C 16
ATOM 13944 O O . CYS A 1 57 ? -4.085 24.469 4.731 1.00 25.12 57 CYS A O 16
ATOM 13952 N N . GLY A 1 58 ? -1.919 24.470 4.123 1.00 63.22 58 GLY A N 16
ATOM 13953 C CA . GLY A 1 58 ? -2.226 24.564 2.708 1.00 51.33 58 GLY A CA 16
ATOM 13954 C C . GLY A 1 58 ? -3.333 25.559 2.420 1.00 34.30 58 GLY A C 16
ATOM 13955 O O . GLY A 1 58 ? -4.225 25.290 1.615 1.00 40.35 58 GLY A O 16
ATOM 13959 N N . PHE A 1 59 ? -3.279 26.710 3.081 1.00 43.20 59 PHE A N 16
ATOM 13960 C CA . PHE A 1 59 ? -4.287 27.748 2.894 1.00 25.52 59 PHE A CA 16
ATOM 13961 C C . PHE A 1 59 ? -3.825 28.775 1.865 1.00 72.03 59 PHE A C 16
ATOM 13962 O O . PHE A 1 59 ? -2.943 29.589 2.137 1.00 54.11 59 PHE A O 16
ATOM 13979 N N . MET A 1 60 ? -4.428 28.729 0.681 1.00 2.50 60 MET A N 16
ATOM 13980 C CA . MET A 1 60 ? -4.080 29.656 -0.390 1.00 4.55 60 MET A CA 16
ATOM 13981 C C . MET A 1 60 ? -4.841 30.970 -0.241 1.00 34.42 60 MET A C 16
ATOM 13982 O O . MET A 1 60 ? -6.071 30.988 -0.239 1.00 35.14 60 MET A O 16
ATOM 13996 N N . GLY A 1 61 ? -4.101 32.067 -0.116 1.00 54.44 61 GLY A N 16
ATOM 13997 C CA . GLY A 1 61 ? -4.725 33.369 0.032 1.00 41.45 61 GLY A CA 16
ATOM 13998 C C . GLY A 1 61 ? -4.053 34.433 -0.814 1.00 13.31 61 GLY A C 16
ATOM 13999 O O . GLY A 1 61 ? -3.117 34.160 -1.565 1.00 41.11 61 GLY A O 16
ATOM 14003 N N . PRO A 1 62 ? -4.536 35.679 -0.697 1.00 51.35 62 PRO A N 16
ATOM 14004 C CA . PRO A 1 62 ? -3.992 36.813 -1.451 1.00 24.13 62 PRO A CA 16
ATOM 14005 C C . PRO A 1 62 ? -2.595 37.205 -0.979 1.00 73.15 62 PRO A C 16
ATOM 14006 O O . PRO A 1 62 ? -2.431 37.773 0.100 1.00 40.30 62 PRO A O 16
ATOM 14017 N N . GLY A 1 1 ? -4.293 16.346 5.791 1.00 53.14 1 GLY A N 17
ATOM 14018 C CA . GLY A 1 1 ? -4.549 15.273 6.734 1.00 63.04 1 GLY A CA 17
ATOM 14019 C C . GLY A 1 1 ? -4.011 13.939 6.254 1.00 54.32 1 GLY A C 17
ATOM 14020 O O . GLY A 1 1 ? -4.648 12.903 6.440 1.00 21.21 1 GLY A O 17
ATOM 14024 N N . ALA A 1 2 ? -2.837 13.965 5.633 1.00 42.35 2 ALA A N 17
ATOM 14025 C CA . ALA A 1 2 ? -2.214 12.749 5.125 1.00 51.23 2 ALA A CA 17
ATOM 14026 C C . ALA A 1 2 ? -0.693 12.860 5.149 1.00 34.42 2 ALA A C 17
ATOM 14027 O O . ALA A 1 2 ? -0.139 13.953 5.036 1.00 73.53 2 ALA A O 17
ATOM 14034 N N . MET A 1 3 ? -0.024 11.721 5.299 1.00 54.02 3 MET A N 17
ATOM 14035 C CA . MET A 1 3 ? 1.433 11.691 5.338 1.00 41.04 3 MET A CA 17
ATOM 14036 C C . MET A 1 3 ? 2.017 11.808 3.933 1.00 31.12 3 MET A C 17
ATOM 14037 O O . MET A 1 3 ? 1.428 11.332 2.964 1.00 34.40 3 MET A O 17
ATOM 14051 N N . GLY A 1 4 ? 3.179 12.446 3.831 1.00 23.52 4 GLY A N 17
ATOM 14052 C CA . GLY A 1 4 ? 3.822 12.614 2.541 1.00 25.42 4 GLY A CA 17
ATOM 14053 C C . GLY A 1 4 ? 4.890 13.690 2.561 1.00 20.54 4 GLY A C 17
ATOM 14054 O O . GLY A 1 4 ? 5.220 14.226 3.619 1.00 52.51 4 GLY A O 17
ATOM 14058 N N . SER A 1 5 ? 5.433 14.004 1.390 1.00 50.42 5 SER A N 17
ATOM 14059 C CA . SER A 1 5 ? 6.474 15.020 1.278 1.00 72.53 5 SER A CA 17
ATOM 14060 C C . SER A 1 5 ? 5.880 16.421 1.388 1.00 23.43 5 SER A C 17
ATOM 14061 O O . SER A 1 5 ? 6.487 17.318 1.972 1.00 13.21 5 SER A O 17
ATOM 14069 N N . GLU A 1 6 ? 4.690 16.599 0.823 1.00 65.12 6 GLU A N 17
ATOM 14070 C CA . GLU A 1 6 ? 4.015 17.891 0.857 1.00 20.30 6 GLU A CA 17
ATOM 14071 C C . GLU A 1 6 ? 3.718 18.311 2.293 1.00 12.44 6 GLU A C 17
ATOM 14072 O O . GLU A 1 6 ? 4.046 19.424 2.706 1.00 34.12 6 GLU A O 17
ATOM 14084 N N . SER A 1 7 ? 3.094 17.414 3.050 1.00 63.32 7 SER A N 17
ATOM 14085 C CA . SER A 1 7 ? 2.748 17.692 4.439 1.00 43.43 7 SER A CA 17
ATOM 14086 C C . SER A 1 7 ? 3.989 18.073 5.242 1.00 54.15 7 SER A C 17
ATOM 14087 O O . SER A 1 7 ? 3.970 19.029 6.016 1.00 14.01 7 SER A O 17
ATOM 14095 N N . GLU A 1 8 ? 5.065 17.317 5.050 1.00 42.23 8 GLU A N 17
ATOM 14096 C CA . GLU A 1 8 ? 6.314 17.575 5.756 1.00 23.35 8 GLU A CA 17
ATOM 14097 C C . GLU A 1 8 ? 7.162 18.598 5.007 1.00 5.31 8 GLU A C 17
ATOM 14098 O O . GLU A 1 8 ? 6.729 19.161 4.002 1.00 1.12 8 GLU A O 17
ATOM 14110 N N . GLN A 1 9 ? 8.372 18.834 5.505 1.00 63.53 9 GLN A N 17
ATOM 14111 C CA . GLN A 1 9 ? 9.281 19.790 4.883 1.00 14.02 9 GLN A CA 17
ATOM 14112 C C . GLN A 1 9 ? 10.694 19.223 4.800 1.00 50.34 9 GLN A C 17
ATOM 14113 O O . GLN A 1 9 ? 10.938 18.079 5.184 1.00 43.52 9 GLN A O 17
ATOM 14127 N N . ARG A 1 10 ? 11.621 20.031 4.295 1.00 60.22 10 ARG A N 17
ATOM 14128 C CA . ARG A 1 10 ? 13.010 19.609 4.159 1.00 30.13 10 ARG A CA 17
ATOM 14129 C C . ARG A 1 10 ? 13.913 20.402 5.099 1.00 22.24 10 ARG A C 17
ATOM 14130 O O . ARG A 1 10 ? 15.058 20.709 4.765 1.00 12.41 10 ARG A O 17
ATOM 14151 N N . HIS A 1 11 ? 13.391 20.730 6.277 1.00 54.33 11 HIS A N 17
ATOM 14152 C CA . HIS A 1 11 ? 14.150 21.488 7.266 1.00 73.44 11 HIS A CA 17
ATOM 14153 C C . HIS A 1 11 ? 14.734 22.755 6.648 1.00 34.23 11 HIS A C 17
ATOM 14154 O O . HIS A 1 11 ? 15.908 23.067 6.843 1.00 12.53 11 HIS A O 17
ATOM 14168 N N . ALA A 1 12 ? 13.906 23.480 5.903 1.00 61.54 12 ALA A N 17
ATOM 14169 C CA . ALA A 1 12 ? 14.340 24.713 5.258 1.00 21.21 12 ALA A CA 17
ATOM 14170 C C . ALA A 1 12 ? 13.156 25.632 4.978 1.00 1.00 12 ALA A C 17
ATOM 14171 O O . ALA A 1 12 ? 12.287 25.312 4.167 1.00 74.41 12 ALA A O 17
ATOM 14178 N N . HIS A 1 13 ? 13.128 26.776 5.655 1.00 72.23 13 HIS A N 17
ATOM 14179 C CA . HIS A 1 13 ? 12.049 27.742 5.478 1.00 23.04 13 HIS A CA 17
ATOM 14180 C C . HIS A 1 13 ? 12.342 28.675 4.307 1.00 73.42 13 HIS A C 17
ATOM 14181 O O . HIS A 1 13 ? 13.189 29.561 4.405 1.00 45.22 13 HIS A O 17
ATOM 14195 N N . GLN A 1 14 ? 11.635 28.467 3.201 1.00 72.13 14 GLN A N 17
ATOM 14196 C CA . GLN A 1 14 ? 11.820 29.289 2.011 1.00 64.45 14 GLN A CA 17
ATOM 14197 C C . GLN A 1 14 ? 10.785 30.407 1.954 1.00 10.03 14 GLN A C 17
ATOM 14198 O O . GLN A 1 14 ? 9.814 30.406 2.713 1.00 45.44 14 GLN A O 17
ATOM 14212 N N . CYS A 1 15 ? 10.998 31.359 1.053 1.00 61.25 15 CYS A N 17
ATOM 14213 C CA . CYS A 1 15 ? 10.083 32.484 0.898 1.00 4.52 15 CYS A CA 17
ATOM 14214 C C . CYS A 1 15 ? 8.849 32.077 0.100 1.00 64.12 15 CYS A C 17
ATOM 14215 O O . CYS A 1 15 ? 8.950 31.357 -0.894 1.00 13.01 15 CYS A O 17
ATOM 14223 N N . VAL A 1 16 ? 7.685 32.541 0.542 1.00 31.21 16 VAL A N 17
ATOM 14224 C CA . VAL A 1 16 ? 6.431 32.224 -0.131 1.00 14.35 16 VAL A CA 17
ATOM 14225 C C . VAL A 1 16 ? 6.375 32.858 -1.516 1.00 13.42 16 VAL A C 17
ATOM 14226 O O . VAL A 1 16 ? 5.704 32.352 -2.415 1.00 61.21 16 VAL A O 17
ATOM 14239 N N . SER A 1 17 ? 7.084 33.970 -1.681 1.00 4.12 17 SER A N 17
ATOM 14240 C CA . SER A 1 17 ? 7.113 34.676 -2.956 1.00 43.32 17 SER A CA 17
ATOM 14241 C C . SER A 1 17 ? 8.047 33.980 -3.942 1.00 32.12 17 SER A C 17
ATOM 14242 O O . SER A 1 17 ? 7.618 33.521 -5.001 1.00 62.12 17 SER A O 17
ATOM 14250 N N . CYS A 1 18 ? 9.324 33.905 -3.585 1.00 2.50 18 CYS A N 17
ATOM 14251 C CA . CYS A 1 18 ? 10.320 33.266 -4.437 1.00 61.15 18 CYS A CA 17
ATOM 14252 C C . CYS A 1 18 ? 10.824 31.971 -3.808 1.00 2.52 18 CYS A C 17
ATOM 14253 O O . CYS A 1 18 ? 10.445 30.878 -4.224 1.00 61.33 18 CYS A O 17
ATOM 14261 N N . GLY A 1 19 ? 11.683 32.104 -2.802 1.00 3.14 19 GLY A N 17
ATOM 14262 C CA . GLY A 1 19 ? 12.227 30.937 -2.132 1.00 1.22 19 GLY A CA 17
ATOM 14263 C C . GLY A 1 19 ? 13.570 31.213 -1.485 1.00 42.05 19 GLY A C 17
ATOM 14264 O O . GLY A 1 19 ? 14.462 30.364 -1.505 1.00 50.15 19 GLY A O 17
ATOM 14268 N N . ILE A 1 20 ? 13.716 32.403 -0.912 1.00 71.14 20 ILE A N 17
ATOM 14269 C CA . ILE A 1 20 ? 14.960 32.788 -0.258 1.00 63.22 20 ILE A CA 17
ATOM 14270 C C . ILE A 1 20 ? 15.312 31.820 0.867 1.00 42.24 20 ILE A C 17
ATOM 14271 O O . ILE A 1 20 ? 14.432 31.307 1.556 1.00 52.40 20 ILE A O 17
ATOM 14287 N N . ASN A 1 21 ? 16.606 31.577 1.047 1.00 63.40 21 ASN A N 17
ATOM 14288 C CA . ASN A 1 21 ? 17.076 30.671 2.090 1.00 55.14 21 ASN A CA 17
ATOM 14289 C C . ASN A 1 21 ? 17.016 31.341 3.459 1.00 35.21 21 ASN A C 17
ATOM 14290 O O . ASN A 1 21 ? 18.044 31.554 4.103 1.00 74.34 21 ASN A O 17
ATOM 14301 N N . ILE A 1 22 ? 15.805 31.670 3.898 1.00 24.32 22 ILE A N 17
ATOM 14302 C CA . ILE A 1 22 ? 15.611 32.313 5.192 1.00 45.44 22 ILE A CA 17
ATOM 14303 C C . ILE A 1 22 ? 15.279 31.289 6.271 1.00 32.10 22 ILE A C 17
ATOM 14304 O O . ILE A 1 22 ? 14.479 31.555 7.168 1.00 25.21 22 ILE A O 17
ATOM 14320 N N . ALA A 1 23 ? 15.899 30.117 6.178 1.00 2.34 23 ALA A N 17
ATOM 14321 C CA . ALA A 1 23 ? 15.672 29.054 7.149 1.00 22.11 23 ALA A CA 17
ATOM 14322 C C . ALA A 1 23 ? 16.120 29.479 8.544 1.00 72.34 23 ALA A C 17
ATOM 14323 O O . ALA A 1 23 ? 17.306 29.700 8.785 1.00 73.10 23 ALA A O 17
ATOM 14330 N N . GLY A 1 24 ? 15.162 29.592 9.459 1.00 20.30 24 GLY A N 17
ATOM 14331 C CA . GLY A 1 24 ? 15.478 29.991 10.818 1.00 61.20 24 GLY A CA 17
ATOM 14332 C C . GLY A 1 24 ? 15.952 31.428 10.905 1.00 51.01 24 GLY A C 17
ATOM 14333 O O . GLY A 1 24 ? 16.566 31.827 11.894 1.00 51.32 24 GLY A O 17
ATOM 14337 N N . MET A 1 25 ? 15.668 32.207 9.866 1.00 33.12 25 MET A N 17
ATOM 14338 C CA . MET A 1 25 ? 16.070 33.608 9.830 1.00 52.23 25 MET A CA 17
ATOM 14339 C C . MET A 1 25 ? 15.110 34.471 10.643 1.00 74.33 25 MET A C 17
ATOM 14340 O O . MET A 1 25 ? 14.113 33.978 11.170 1.00 34.22 25 MET A O 17
ATOM 14354 N N . SER A 1 26 ? 15.417 35.760 10.740 1.00 51.22 26 SER A N 17
ATOM 14355 C CA . SER A 1 26 ? 14.583 36.690 11.492 1.00 0.22 26 SER A CA 17
ATOM 14356 C C . SER A 1 26 ? 13.689 37.497 10.556 1.00 14.31 26 SER A C 17
ATOM 14357 O O . SER A 1 26 ? 13.429 38.677 10.792 1.00 60.12 26 SER A O 17
ATOM 14365 N N . ALA A 1 27 ? 13.220 36.852 9.493 1.00 63.21 27 ALA A N 17
ATOM 14366 C CA . ALA A 1 27 ? 12.353 37.508 8.522 1.00 65.53 27 ALA A CA 17
ATOM 14367 C C . ALA A 1 27 ? 10.907 37.528 9.003 1.00 74.11 27 ALA A C 17
ATOM 14368 O O . ALA A 1 27 ? 10.617 37.168 10.144 1.00 51.25 27 ALA A O 17
ATOM 14375 N N . ALA A 1 28 ? 10.002 37.952 8.126 1.00 22.42 28 ALA A N 17
ATOM 14376 C CA . ALA A 1 28 ? 8.585 38.018 8.462 1.00 63.53 28 ALA A CA 17
ATOM 14377 C C . ALA A 1 28 ? 7.985 36.621 8.585 1.00 53.25 28 ALA A C 17
ATOM 14378 O O . ALA A 1 28 ? 8.057 35.818 7.653 1.00 14.43 28 ALA A O 17
ATOM 14385 N N . THR A 1 29 ? 7.392 36.336 9.740 1.00 2.31 29 THR A N 17
ATOM 14386 C CA . THR A 1 29 ? 6.781 35.036 9.985 1.00 12.34 29 THR A CA 17
ATOM 14387 C C . THR A 1 29 ? 5.346 35.187 10.476 1.00 14.54 29 THR A C 17
ATOM 14388 O O . THR A 1 29 ? 5.061 36.007 11.350 1.00 52.44 29 THR A O 17
ATOM 14399 N N . PHE A 1 30 ? 4.445 34.391 9.910 1.00 14.44 30 PHE A N 17
ATOM 14400 C CA . PHE A 1 30 ? 3.038 34.437 10.291 1.00 54.21 30 PHE A CA 17
ATOM 14401 C C . PHE A 1 30 ? 2.410 33.048 10.222 1.00 21.00 30 PHE A C 17
ATOM 14402 O O . PHE A 1 30 ? 2.834 32.200 9.436 1.00 4.33 30 PHE A O 17
ATOM 14419 N N . LYS A 1 31 ? 1.397 32.821 11.051 1.00 53.50 31 LYS A N 17
ATOM 14420 C CA . LYS A 1 31 ? 0.708 31.537 11.086 1.00 64.53 31 LYS A CA 17
ATOM 14421 C C . LYS A 1 31 ? -0.470 31.524 10.117 1.00 42.00 31 LYS A C 17
ATOM 14422 O O . LYS A 1 31 ? -1.336 32.398 10.167 1.00 11.04 31 LYS A O 17
ATOM 14441 N N . CYS A 1 32 ? -0.496 30.529 9.238 1.00 74.50 32 CYS A N 17
ATOM 14442 C CA . CYS A 1 32 ? -1.569 30.402 8.258 1.00 54.30 32 CYS A CA 17
ATOM 14443 C C . CYS A 1 32 ? -2.901 30.115 8.944 1.00 51.41 32 CYS A C 17
ATOM 14444 O O . CYS A 1 32 ? -3.039 29.164 9.714 1.00 41.45 32 CYS A O 17
ATOM 14452 N N . PRO A 1 33 ? -3.906 30.957 8.661 1.00 52.50 33 PRO A N 17
ATOM 14453 C CA . PRO A 1 33 ? -5.245 30.816 9.241 1.00 22.52 33 PRO A CA 17
ATOM 14454 C C . PRO A 1 33 ? -5.984 29.596 8.701 1.00 13.14 33 PRO A C 17
ATOM 14455 O O . PRO A 1 33 ? -7.072 29.261 9.170 1.00 73.52 33 PRO A O 17
ATOM 14466 N N . ASP A 1 34 ? -5.387 28.937 7.715 1.00 71.21 34 ASP A N 17
ATOM 14467 C CA . ASP A 1 34 ? -5.989 27.753 7.112 1.00 22.13 34 ASP A CA 17
ATOM 14468 C C . ASP A 1 34 ? -5.543 26.487 7.838 1.00 12.55 34 ASP A C 17
ATOM 14469 O O . ASP A 1 34 ? -6.371 25.700 8.299 1.00 1.20 34 ASP A O 17
ATOM 14478 N N . CYS A 1 35 ? -4.232 26.298 7.936 1.00 51.21 35 CYS A N 17
ATOM 14479 C CA . CYS A 1 35 ? -3.676 25.127 8.604 1.00 32.04 35 CYS A CA 17
ATOM 14480 C C . CYS A 1 35 ? -2.978 25.522 9.902 1.00 73.32 35 CYS A C 17
ATOM 14481 O O . CYS A 1 35 ? -3.141 24.867 10.930 1.00 22.44 35 CYS A O 17
ATOM 14489 N N . GLY A 1 36 ? -2.198 26.597 9.845 1.00 54.21 36 GLY A N 17
ATOM 14490 C CA . GLY A 1 36 ? -1.486 27.060 11.021 1.00 24.34 36 GLY A CA 17
ATOM 14491 C C . GLY A 1 36 ? -0.015 26.692 10.990 1.00 14.12 36 GLY A C 17
ATOM 14492 O O . GLY A 1 36 ? 0.634 26.619 12.033 1.00 61.31 36 GLY A O 17
ATOM 14496 N N . GLN A 1 37 ? 0.509 26.459 9.792 1.00 45.15 37 GLN A N 17
ATOM 14497 C CA . GLN A 1 37 ? 1.912 26.095 9.630 1.00 20.40 37 GLN A CA 17
ATOM 14498 C C . GLN A 1 37 ? 2.798 27.336 9.610 1.00 22.32 37 GLN A C 17
ATOM 14499 O O . GLN A 1 37 ? 2.523 28.294 8.890 1.00 40.34 37 GLN A O 17
ATOM 14513 N N . GLU A 1 38 ? 3.862 27.310 10.407 1.00 63.12 38 GLU A N 17
ATOM 14514 C CA . GLU A 1 38 ? 4.788 28.434 10.481 1.00 53.33 38 GLU A CA 17
ATOM 14515 C C . GLU A 1 38 ? 5.345 28.772 9.101 1.00 64.41 38 GLU A C 17
ATOM 14516 O O . GLU A 1 38 ? 6.088 27.986 8.511 1.00 73.10 38 GLU A O 17
ATOM 14528 N N . ILE A 1 39 ? 4.982 29.944 8.593 1.00 52.22 39 ILE A N 17
ATOM 14529 C CA . ILE A 1 39 ? 5.446 30.386 7.283 1.00 34.25 39 ILE A CA 17
ATOM 14530 C C . ILE A 1 39 ? 6.512 31.468 7.414 1.00 24.52 39 ILE A C 17
ATOM 14531 O O . ILE A 1 39 ? 6.328 32.453 8.129 1.00 73.14 39 ILE A O 17
ATOM 14547 N N . SER A 1 40 ? 7.629 31.277 6.718 1.00 14.50 40 SER A N 17
ATOM 14548 C CA . SER A 1 40 ? 8.727 32.236 6.758 1.00 52.15 40 SER A CA 17
ATOM 14549 C C . SER A 1 40 ? 8.880 32.943 5.414 1.00 35.21 40 SER A C 17
ATOM 14550 O O . SER A 1 40 ? 9.055 32.300 4.379 1.00 55.33 40 SER A O 17
ATOM 14558 N N . ARG A 1 41 ? 8.812 34.270 5.440 1.00 71.12 41 ARG A N 17
ATOM 14559 C CA . ARG A 1 41 ? 8.941 35.065 4.225 1.00 42.13 41 ARG A CA 17
ATOM 14560 C C . ARG A 1 41 ? 9.978 36.170 4.406 1.00 61.23 41 ARG A C 17
ATOM 14561 O O . ARG A 1 41 ? 9.889 36.972 5.336 1.00 41.00 41 ARG A O 17
ATOM 14582 N N . CYS A 1 42 ? 10.960 36.204 3.512 1.00 50.43 42 CYS A N 17
ATOM 14583 C CA . CYS A 1 42 ? 12.015 37.210 3.573 1.00 30.23 42 CYS A CA 17
ATOM 14584 C C . CYS A 1 42 ? 11.425 38.616 3.588 1.00 4.44 42 CYS A C 17
ATOM 14585 O O . CYS A 1 42 ? 10.248 38.810 3.287 1.00 34.15 42 CYS A O 17
ATOM 14593 N N . SER A 1 43 ? 12.252 39.595 3.942 1.00 1.15 43 SER A N 17
ATOM 14594 C CA . SER A 1 43 ? 11.811 40.984 4.002 1.00 23.25 43 SER A CA 17
ATOM 14595 C C . SER A 1 43 ? 11.098 41.383 2.714 1.00 11.44 43 SER A C 17
ATOM 14596 O O . SER A 1 43 ? 10.165 42.187 2.731 1.00 44.34 43 SER A O 17
ATOM 14604 N N . LYS A 1 44 ? 11.543 40.816 1.599 1.00 42.15 44 LYS A N 17
ATOM 14605 C CA . LYS A 1 44 ? 10.949 41.110 0.300 1.00 14.21 44 LYS A CA 17
ATOM 14606 C C . LYS A 1 44 ? 9.436 40.913 0.337 1.00 45.20 44 LYS A C 17
ATOM 14607 O O . LYS A 1 44 ? 8.698 41.569 -0.398 1.00 55.14 44 LYS A O 17
ATOM 14626 N N . CYS A 1 45 ? 8.983 40.008 1.197 1.00 3.33 45 CYS A N 17
ATOM 14627 C CA . CYS A 1 45 ? 7.558 39.726 1.330 1.00 24.12 45 CYS A CA 17
ATOM 14628 C C . CYS A 1 45 ? 6.767 41.012 1.542 1.00 13.21 45 CYS A C 17
ATOM 14629 O O . CYS A 1 45 ? 5.586 41.089 1.202 1.00 41.35 45 CYS A O 17
ATOM 14637 N N . ARG A 1 46 ? 7.424 42.019 2.108 1.00 41.11 46 ARG A N 17
ATOM 14638 C CA . ARG A 1 46 ? 6.781 43.301 2.368 1.00 13.21 46 ARG A CA 17
ATOM 14639 C C . ARG A 1 46 ? 6.063 43.812 1.122 1.00 11.13 46 ARG A C 17
ATOM 14640 O O . ARG A 1 46 ? 4.992 44.413 1.212 1.00 72.32 46 ARG A O 17
ATOM 14661 N N . LYS A 1 47 ? 6.660 43.570 -0.040 1.00 22.25 47 LYS A N 17
ATOM 14662 C CA . LYS A 1 47 ? 6.079 44.004 -1.304 1.00 61.24 47 LYS A CA 17
ATOM 14663 C C . LYS A 1 47 ? 5.024 43.014 -1.786 1.00 75.33 47 LYS A C 17
ATOM 14664 O O . LYS A 1 47 ? 4.036 43.401 -2.409 1.00 55.33 47 LYS A O 17
ATOM 14683 N N . GLN A 1 48 ? 5.239 41.736 -1.492 1.00 65.43 48 GLN A N 17
ATOM 14684 C CA . GLN A 1 48 ? 4.305 40.691 -1.896 1.00 4.24 48 GLN A CA 17
ATOM 14685 C C . GLN A 1 48 ? 3.125 40.616 -0.933 1.00 73.52 48 GLN A C 17
ATOM 14686 O O . GLN A 1 48 ? 2.224 39.794 -1.104 1.00 21.25 48 GLN A O 17
ATOM 14700 N N . SER A 1 49 ? 3.136 41.478 0.078 1.00 31.23 49 SER A N 17
ATOM 14701 C CA . SER A 1 49 ? 2.068 41.506 1.071 1.00 71.23 49 SER A CA 17
ATOM 14702 C C . SER A 1 49 ? 0.708 41.673 0.400 1.00 13.54 49 SER A C 17
ATOM 14703 O O . SER A 1 49 ? -0.297 41.139 0.868 1.00 41.01 49 SER A O 17
ATOM 14711 N N . ASN A 1 50 ? 0.685 42.420 -0.699 1.00 12.53 50 ASN A N 17
ATOM 14712 C CA . ASN A 1 50 ? -0.551 42.660 -1.434 1.00 55.24 50 ASN A CA 17
ATOM 14713 C C . ASN A 1 50 ? -1.252 41.345 -1.764 1.00 0.51 50 ASN A C 17
ATOM 14714 O O . ASN A 1 50 ? -2.481 41.275 -1.795 1.00 54.24 50 ASN A O 17
ATOM 14725 N N . LEU A 1 51 ? -0.462 40.306 -2.008 1.00 71.23 51 LEU A N 17
ATOM 14726 C CA . LEU A 1 51 ? -1.006 38.992 -2.335 1.00 4.01 51 LEU A CA 17
ATOM 14727 C C . LEU A 1 51 ? -0.032 37.886 -1.941 1.00 4.42 51 LEU A C 17
ATOM 14728 O O . LEU A 1 51 ? 1.105 37.849 -2.413 1.00 1.14 51 LEU A O 17
ATOM 14744 N N . TYR A 1 52 ? -0.485 36.987 -1.075 1.00 70.42 52 TYR A N 17
ATOM 14745 C CA . TYR A 1 52 ? 0.346 35.880 -0.617 1.00 63.34 52 TYR A CA 17
ATOM 14746 C C . TYR A 1 52 ? -0.364 34.545 -0.821 1.00 21.25 52 TYR A C 17
ATOM 14747 O O . TYR A 1 52 ? -1.539 34.504 -1.183 1.00 70.00 52 TYR A O 17
ATOM 14765 N N . GLU A 1 53 ? 0.359 33.455 -0.583 1.00 65.12 53 GLU A N 17
ATOM 14766 C CA . GLU A 1 53 ? -0.201 32.118 -0.740 1.00 61.11 53 GLU A CA 17
ATOM 14767 C C . GLU A 1 53 ? 0.589 31.098 0.075 1.00 34.15 53 GLU A C 17
ATOM 14768 O O . GLU A 1 53 ? 1.818 31.059 0.018 1.00 63.04 53 GLU A O 17
ATOM 14780 N N . CYS A 1 54 ? -0.127 30.275 0.835 1.00 44.35 54 CYS A N 17
ATOM 14781 C CA . CYS A 1 54 ? 0.506 29.256 1.664 1.00 63.54 54 CYS A CA 17
ATOM 14782 C C . CYS A 1 54 ? 0.968 28.075 0.815 1.00 4.14 54 CYS A C 17
ATOM 14783 O O . CYS A 1 54 ? 0.165 27.339 0.242 1.00 63.01 54 CYS A O 17
ATOM 14791 N N . PRO A 1 55 ? 2.294 27.890 0.731 1.00 21.33 55 PRO A N 17
ATOM 14792 C CA . PRO A 1 55 ? 2.893 26.801 -0.046 1.00 24.33 55 PRO A CA 17
ATOM 14793 C C . PRO A 1 55 ? 2.643 25.434 0.583 1.00 44.21 55 PRO A C 17
ATOM 14794 O O . PRO A 1 55 ? 2.887 24.400 -0.039 1.00 52.24 55 PRO A O 17
ATOM 14805 N N . ASP A 1 56 ? 2.156 25.437 1.819 1.00 62.03 56 ASP A N 17
ATOM 14806 C CA . ASP A 1 56 ? 1.872 24.197 2.531 1.00 34.22 56 ASP A CA 17
ATOM 14807 C C . ASP A 1 56 ? 0.531 23.615 2.094 1.00 30.55 56 ASP A C 17
ATOM 14808 O O . ASP A 1 56 ? 0.459 22.475 1.632 1.00 11.22 56 ASP A O 17
ATOM 14817 N N . CYS A 1 57 ? -0.528 24.403 2.245 1.00 64.30 57 CYS A N 17
ATOM 14818 C CA . CYS A 1 57 ? -1.867 23.965 1.868 1.00 62.32 57 CYS A CA 17
ATOM 14819 C C . CYS A 1 57 ? -2.346 24.696 0.618 1.00 31.21 57 CYS A C 17
ATOM 14820 O O . CYS A 1 57 ? -3.547 24.816 0.379 1.00 61.45 57 CYS A O 17
ATOM 14828 N N . GLY A 1 58 ? -1.398 25.185 -0.176 1.00 0.15 58 GLY A N 17
ATOM 14829 C CA . GLY A 1 58 ? -1.743 25.900 -1.390 1.00 53.31 58 GLY A CA 17
ATOM 14830 C C . GLY A 1 58 ? -2.897 26.862 -1.188 1.00 54.04 58 GLY A C 17
ATOM 14831 O O . GLY A 1 58 ? -3.777 26.976 -2.043 1.00 21.35 58 GLY A O 17
ATOM 14835 N N . PHE A 1 59 ? -2.897 27.555 -0.055 1.00 5.52 59 PHE A N 17
ATOM 14836 C CA . PHE A 1 59 ? -3.953 28.511 0.258 1.00 31.40 59 PHE A CA 17
ATOM 14837 C C . PHE A 1 59 ? -3.613 29.895 -0.285 1.00 4.41 59 PHE A C 17
ATOM 14838 O O . PHE A 1 59 ? -2.787 30.610 0.282 1.00 2.12 59 PHE A O 17
ATOM 14855 N N . MET A 1 60 ? -4.255 30.266 -1.388 1.00 0.44 60 MET A N 17
ATOM 14856 C CA . MET A 1 60 ? -4.021 31.566 -2.007 1.00 60.43 60 MET A CA 17
ATOM 14857 C C . MET A 1 60 ? -4.895 32.639 -1.366 1.00 60.04 60 MET A C 17
ATOM 14858 O O . MET A 1 60 ? -6.122 32.555 -1.399 1.00 41.33 60 MET A O 17
ATOM 14872 N N . GLY A 1 61 ? -4.254 33.648 -0.783 1.00 71.50 61 GLY A N 17
ATOM 14873 C CA . GLY A 1 61 ? -4.989 34.722 -0.142 1.00 54.35 61 GLY A CA 17
ATOM 14874 C C . GLY A 1 61 ? -4.457 36.092 -0.515 1.00 61.43 61 GLY A C 17
ATOM 14875 O O . GLY A 1 61 ? -3.478 36.222 -1.251 1.00 31.52 61 GLY A O 17
ATOM 14879 N N . PRO A 1 62 ? -5.110 37.145 -0.002 1.00 73.33 62 PRO A N 17
ATOM 14880 C CA . PRO A 1 62 ? -4.715 38.530 -0.273 1.00 40.10 62 PRO A CA 17
ATOM 14881 C C . PRO A 1 62 ? -3.396 38.898 0.397 1.00 24.02 62 PRO A C 17
ATOM 14882 O O . PRO A 1 62 ? -3.145 40.065 0.697 1.00 41.31 62 PRO A O 17
ATOM 14893 N N . GLY A 1 1 ? -1.771 12.645 -4.567 1.00 43.24 1 GLY A N 18
ATOM 14894 C CA . GLY A 1 1 ? -1.223 12.260 -3.280 1.00 65.11 1 GLY A CA 18
ATOM 14895 C C . GLY A 1 1 ? -0.174 13.234 -2.782 1.00 2.24 1 GLY A C 18
ATOM 14896 O O . GLY A 1 1 ? 0.543 13.845 -3.574 1.00 72.53 1 GLY A O 18
ATOM 14900 N N . ALA A 1 2 ? -0.084 13.382 -1.464 1.00 34.12 2 ALA A N 18
ATOM 14901 C CA . ALA A 1 2 ? 0.884 14.289 -0.861 1.00 24.33 2 ALA A CA 18
ATOM 14902 C C . ALA A 1 2 ? 2.082 13.524 -0.308 1.00 64.22 2 ALA A C 18
ATOM 14903 O O . ALA A 1 2 ? 2.095 13.131 0.858 1.00 64.32 2 ALA A O 18
ATOM 14910 N N . MET A 1 3 ? 3.087 13.316 -1.153 1.00 73.34 3 MET A N 18
ATOM 14911 C CA . MET A 1 3 ? 4.290 12.598 -0.748 1.00 74.33 3 MET A CA 18
ATOM 14912 C C . MET A 1 3 ? 5.327 13.556 -0.172 1.00 51.53 3 MET A C 18
ATOM 14913 O O . MET A 1 3 ? 5.655 14.572 -0.784 1.00 55.31 3 MET A O 18
ATOM 14927 N N . GLY A 1 4 ? 5.840 13.226 1.009 1.00 2.30 4 GLY A N 18
ATOM 14928 C CA . GLY A 1 4 ? 6.835 14.069 1.647 1.00 35.14 4 GLY A CA 18
ATOM 14929 C C . GLY A 1 4 ? 7.598 13.342 2.737 1.00 75.32 4 GLY A C 18
ATOM 14930 O O . GLY A 1 4 ? 8.825 13.407 2.794 1.00 44.15 4 GLY A O 18
ATOM 14934 N N . SER A 1 5 ? 6.869 12.648 3.605 1.00 32.23 5 SER A N 18
ATOM 14935 C CA . SER A 1 5 ? 7.484 11.910 4.702 1.00 64.31 5 SER A CA 18
ATOM 14936 C C . SER A 1 5 ? 8.421 10.829 4.171 1.00 73.50 5 SER A C 18
ATOM 14937 O O . SER A 1 5 ? 9.479 10.573 4.745 1.00 34.31 5 SER A O 18
ATOM 14945 N N . GLU A 1 6 ? 8.022 10.197 3.071 1.00 44.52 6 GLU A N 18
ATOM 14946 C CA . GLU A 1 6 ? 8.825 9.143 2.463 1.00 43.14 6 GLU A CA 18
ATOM 14947 C C . GLU A 1 6 ? 10.141 9.701 1.928 1.00 2.12 6 GLU A C 18
ATOM 14948 O O . GLU A 1 6 ? 11.216 9.186 2.234 1.00 23.43 6 GLU A O 18
ATOM 14960 N N . SER A 1 7 ? 10.047 10.758 1.127 1.00 24.32 7 SER A N 18
ATOM 14961 C CA . SER A 1 7 ? 11.229 11.384 0.546 1.00 62.30 7 SER A CA 18
ATOM 14962 C C . SER A 1 7 ? 12.203 11.823 1.636 1.00 55.24 7 SER A C 18
ATOM 14963 O O . SER A 1 7 ? 13.388 11.498 1.590 1.00 5.43 7 SER A O 18
ATOM 14971 N N . GLU A 1 8 ? 11.691 12.564 2.614 1.00 51.13 8 GLU A N 18
ATOM 14972 C CA . GLU A 1 8 ? 12.515 13.049 3.715 1.00 50.14 8 GLU A CA 18
ATOM 14973 C C . GLU A 1 8 ? 11.650 13.447 4.907 1.00 22.54 8 GLU A C 18
ATOM 14974 O O . GLU A 1 8 ? 10.509 13.877 4.743 1.00 41.11 8 GLU A O 18
ATOM 14986 N N . GLN A 1 9 ? 12.203 13.298 6.107 1.00 33.20 9 GLN A N 18
ATOM 14987 C CA . GLN A 1 9 ? 11.482 13.640 7.327 1.00 34.23 9 GLN A CA 18
ATOM 14988 C C . GLN A 1 9 ? 11.934 14.993 7.865 1.00 15.44 9 GLN A C 18
ATOM 14989 O O . GLN A 1 9 ? 11.880 15.243 9.070 1.00 74.12 9 GLN A O 18
ATOM 15003 N N . ARG A 1 10 ? 12.379 15.864 6.965 1.00 22.33 10 ARG A N 18
ATOM 15004 C CA . ARG A 1 10 ? 12.842 17.191 7.350 1.00 1.51 10 ARG A CA 18
ATOM 15005 C C . ARG A 1 10 ? 11.946 18.273 6.755 1.00 52.42 10 ARG A C 18
ATOM 15006 O O . ARG A 1 10 ? 11.346 18.085 5.696 1.00 62.51 10 ARG A O 18
ATOM 15027 N N . HIS A 1 11 ? 11.859 19.407 7.443 1.00 13.40 11 HIS A N 18
ATOM 15028 C CA . HIS A 1 11 ? 11.035 20.520 6.982 1.00 25.14 11 HIS A CA 18
ATOM 15029 C C . HIS A 1 11 ? 11.867 21.792 6.849 1.00 11.35 11 HIS A C 18
ATOM 15030 O O . HIS A 1 11 ? 13.074 21.784 7.086 1.00 25.31 11 HIS A O 18
ATOM 15044 N N . ALA A 1 12 ? 11.212 22.884 6.469 1.00 51.23 12 ALA A N 18
ATOM 15045 C CA . ALA A 1 12 ? 11.890 24.164 6.306 1.00 63.05 12 ALA A CA 18
ATOM 15046 C C . ALA A 1 12 ? 10.908 25.259 5.904 1.00 32.11 12 ALA A C 18
ATOM 15047 O O . ALA A 1 12 ? 10.048 25.052 5.047 1.00 33.45 12 ALA A O 18
ATOM 15054 N N . HIS A 1 13 ? 11.041 26.425 6.529 1.00 75.24 13 HIS A N 18
ATOM 15055 C CA . HIS A 1 13 ? 10.164 27.553 6.236 1.00 55.00 13 HIS A CA 18
ATOM 15056 C C . HIS A 1 13 ? 10.630 28.294 4.986 1.00 32.33 13 HIS A C 18
ATOM 15057 O O . HIS A 1 13 ? 11.593 29.058 5.031 1.00 40.34 13 HIS A O 18
ATOM 15071 N N . GLN A 1 14 ? 9.940 28.060 3.874 1.00 5.21 14 GLN A N 18
ATOM 15072 C CA . GLN A 1 14 ? 10.286 28.705 2.613 1.00 72.45 14 GLN A CA 18
ATOM 15073 C C . GLN A 1 14 ? 9.443 29.957 2.392 1.00 24.33 14 GLN A C 18
ATOM 15074 O O . GLN A 1 14 ? 8.465 30.191 3.103 1.00 42.41 14 GLN A O 18
ATOM 15088 N N . CYS A 1 15 ? 9.829 30.757 1.405 1.00 44.01 15 CYS A N 18
ATOM 15089 C CA . CYS A 1 15 ? 9.110 31.987 1.092 1.00 70.32 15 CYS A CA 18
ATOM 15090 C C . CYS A 1 15 ? 7.808 31.683 0.358 1.00 32.10 15 CYS A C 18
ATOM 15091 O O . CYS A 1 15 ? 7.760 30.810 -0.509 1.00 44.41 15 CYS A O 18
ATOM 15099 N N . VAL A 1 16 ? 6.752 32.408 0.713 1.00 74.12 16 VAL A N 18
ATOM 15100 C CA . VAL A 1 16 ? 5.448 32.216 0.089 1.00 60.13 16 VAL A CA 18
ATOM 15101 C C . VAL A 1 16 ? 5.463 32.671 -1.366 1.00 52.51 16 VAL A C 18
ATOM 15102 O O . VAL A 1 16 ? 4.705 32.165 -2.194 1.00 25.33 16 VAL A O 18
ATOM 15115 N N . SER A 1 17 ? 6.330 33.631 -1.671 1.00 44.12 17 SER A N 18
ATOM 15116 C CA . SER A 1 17 ? 6.442 34.158 -3.026 1.00 41.03 17 SER A CA 18
ATOM 15117 C C . SER A 1 17 ? 7.239 33.208 -3.915 1.00 23.13 17 SER A C 18
ATOM 15118 O O . SER A 1 17 ? 6.725 32.690 -4.907 1.00 3.10 17 SER A O 18
ATOM 15126 N N . CYS A 1 18 ? 8.497 32.984 -3.551 1.00 61.31 18 CYS A N 18
ATOM 15127 C CA . CYS A 1 18 ? 9.367 32.097 -4.315 1.00 22.52 18 CYS A CA 18
ATOM 15128 C C . CYS A 1 18 ? 9.641 30.809 -3.545 1.00 60.41 18 CYS A C 18
ATOM 15129 O O . CYS A 1 18 ? 9.078 29.759 -3.851 1.00 72.43 18 CYS A O 18
ATOM 15137 N N . GLY A 1 19 ? 10.512 30.897 -2.544 1.00 51.01 19 GLY A N 18
ATOM 15138 C CA . GLY A 1 19 ? 10.847 29.731 -1.747 1.00 51.42 19 GLY A CA 18
ATOM 15139 C C . GLY A 1 19 ? 12.234 29.822 -1.142 1.00 14.02 19 GLY A C 18
ATOM 15140 O O . GLY A 1 19 ? 12.953 28.825 -1.071 1.00 44.40 19 GLY A O 18
ATOM 15144 N N . ILE A 1 20 ? 12.610 31.019 -0.706 1.00 0.41 20 ILE A N 18
ATOM 15145 C CA . ILE A 1 20 ? 13.920 31.236 -0.104 1.00 70.34 20 ILE A CA 18
ATOM 15146 C C . ILE A 1 20 ? 14.110 30.360 1.130 1.00 53.24 20 ILE A C 18
ATOM 15147 O O . ILE A 1 20 ? 13.171 30.132 1.891 1.00 1.25 20 ILE A O 18
ATOM 15163 N N . ASN A 1 21 ? 15.332 29.873 1.321 1.00 54.51 21 ASN A N 18
ATOM 15164 C CA . ASN A 1 21 ? 15.645 29.024 2.464 1.00 65.52 21 ASN A CA 18
ATOM 15165 C C . ASN A 1 21 ? 15.787 29.853 3.736 1.00 3.41 21 ASN A C 18
ATOM 15166 O O . ASN A 1 21 ? 16.868 29.931 4.321 1.00 10.02 21 ASN A O 18
ATOM 15177 N N . ILE A 1 22 ? 14.689 30.471 4.159 1.00 62.14 22 ILE A N 18
ATOM 15178 C CA . ILE A 1 22 ? 14.691 31.293 5.362 1.00 12.11 22 ILE A CA 18
ATOM 15179 C C . ILE A 1 22 ? 14.138 30.522 6.556 1.00 64.52 22 ILE A C 18
ATOM 15180 O O . ILE A 1 22 ? 13.408 31.072 7.379 1.00 75.51 22 ILE A O 18
ATOM 15196 N N . ALA A 1 23 ? 14.495 29.244 6.644 1.00 54.22 23 ALA A N 18
ATOM 15197 C CA . ALA A 1 23 ? 14.038 28.398 7.739 1.00 71.50 23 ALA A CA 18
ATOM 15198 C C . ALA A 1 23 ? 14.598 28.877 9.074 1.00 63.32 23 ALA A C 18
ATOM 15199 O O . ALA A 1 23 ? 15.807 28.837 9.301 1.00 53.42 23 ALA A O 18
ATOM 15206 N N . GLY A 1 24 ? 13.711 29.330 9.955 1.00 42.05 24 GLY A N 18
ATOM 15207 C CA . GLY A 1 24 ? 14.137 29.811 11.256 1.00 41.33 24 GLY A CA 18
ATOM 15208 C C . GLY A 1 24 ? 14.938 31.095 11.165 1.00 23.14 24 GLY A C 18
ATOM 15209 O O . GLY A 1 24 ? 15.646 31.459 12.103 1.00 4.45 24 GLY A O 18
ATOM 15213 N N . MET A 1 25 ? 14.828 31.781 10.033 1.00 52.04 25 MET A N 18
ATOM 15214 C CA . MET A 1 25 ? 15.549 33.031 9.824 1.00 53.34 25 MET A CA 18
ATOM 15215 C C . MET A 1 25 ? 14.822 34.196 10.488 1.00 35.12 25 MET A C 18
ATOM 15216 O O . MET A 1 25 ? 13.766 34.015 11.096 1.00 5.31 25 MET A O 18
ATOM 15230 N N . SER A 1 26 ? 15.393 35.390 10.369 1.00 55.24 26 SER A N 18
ATOM 15231 C CA . SER A 1 26 ? 14.800 36.583 10.962 1.00 43.54 26 SER A CA 18
ATOM 15232 C C . SER A 1 26 ? 13.977 37.351 9.931 1.00 32.55 26 SER A C 18
ATOM 15233 O O . SER A 1 26 ? 14.061 38.575 9.841 1.00 73.14 26 SER A O 18
ATOM 15241 N N . ALA A 1 27 ? 13.181 36.620 9.157 1.00 11.40 27 ALA A N 18
ATOM 15242 C CA . ALA A 1 27 ? 12.340 37.231 8.135 1.00 63.35 27 ALA A CA 18
ATOM 15243 C C . ALA A 1 27 ? 10.934 37.490 8.663 1.00 13.22 27 ALA A C 18
ATOM 15244 O O . ALA A 1 27 ? 10.664 37.312 9.851 1.00 41.24 27 ALA A O 18
ATOM 15251 N N . ALA A 1 28 ? 10.041 37.912 7.774 1.00 51.51 28 ALA A N 18
ATOM 15252 C CA . ALA A 1 28 ? 8.662 38.195 8.151 1.00 13.22 28 ALA A CA 18
ATOM 15253 C C . ALA A 1 28 ? 7.970 36.944 8.682 1.00 62.01 28 ALA A C 18
ATOM 15254 O O . ALA A 1 28 ? 7.563 36.073 7.913 1.00 62.44 28 ALA A O 18
ATOM 15261 N N . THR A 1 29 ? 7.841 36.860 10.002 1.00 35.14 29 THR A N 18
ATOM 15262 C CA . THR A 1 29 ? 7.200 35.714 10.636 1.00 1.41 29 THR A CA 18
ATOM 15263 C C . THR A 1 29 ? 5.862 36.104 11.253 1.00 54.32 29 THR A C 18
ATOM 15264 O O . THR A 1 29 ? 5.796 36.981 12.115 1.00 33.30 29 THR A O 18
ATOM 15275 N N . PHE A 1 30 ? 4.796 35.448 10.806 1.00 20.32 30 PHE A N 18
ATOM 15276 C CA . PHE A 1 30 ? 3.458 35.726 11.314 1.00 11.35 30 PHE A CA 18
ATOM 15277 C C . PHE A 1 30 ? 2.619 34.453 11.363 1.00 34.13 30 PHE A C 18
ATOM 15278 O O . PHE A 1 30 ? 3.066 33.384 10.948 1.00 23.20 30 PHE A O 18
ATOM 15295 N N . LYS A 1 31 ? 1.398 34.575 11.874 1.00 2.23 31 LYS A N 18
ATOM 15296 C CA . LYS A 1 31 ? 0.494 33.436 11.978 1.00 50.10 31 LYS A CA 18
ATOM 15297 C C . LYS A 1 31 ? -0.742 33.642 11.109 1.00 73.04 31 LYS A C 18
ATOM 15298 O O . LYS A 1 31 ? -1.445 34.645 11.240 1.00 33.32 31 LYS A O 18
ATOM 15317 N N . CYS A 1 32 ? -1.002 32.687 10.222 1.00 13.25 32 CYS A N 18
ATOM 15318 C CA . CYS A 1 32 ? -2.155 32.764 9.332 1.00 60.12 32 CYS A CA 18
ATOM 15319 C C . CYS A 1 32 ? -3.458 32.686 10.121 1.00 41.41 32 CYS A C 18
ATOM 15320 O O . CYS A 1 32 ? -3.691 31.756 10.893 1.00 64.24 32 CYS A O 18
ATOM 15328 N N . PRO A 1 33 ? -4.328 33.688 9.926 1.00 54.01 33 PRO A N 18
ATOM 15329 C CA . PRO A 1 33 ? -5.622 33.757 10.611 1.00 35.22 33 PRO A CA 18
ATOM 15330 C C . PRO A 1 33 ? -6.594 32.687 10.124 1.00 21.04 33 PRO A C 18
ATOM 15331 O O . PRO A 1 33 ? -7.679 32.520 10.682 1.00 42.21 33 PRO A O 18
ATOM 15342 N N . ASP A 1 34 ? -6.197 31.965 9.083 1.00 74.45 34 ASP A N 18
ATOM 15343 C CA . ASP A 1 34 ? -7.033 30.909 8.522 1.00 42.14 34 ASP A CA 18
ATOM 15344 C C . ASP A 1 34 ? -6.753 29.574 9.204 1.00 65.21 34 ASP A C 18
ATOM 15345 O O . ASP A 1 34 ? -7.667 28.915 9.701 1.00 51.33 34 ASP A O 18
ATOM 15354 N N . CYS A 1 35 ? -5.484 29.180 9.223 1.00 10.13 35 CYS A N 18
ATOM 15355 C CA . CYS A 1 35 ? -5.083 27.922 9.843 1.00 33.11 35 CYS A CA 18
ATOM 15356 C C . CYS A 1 35 ? -4.228 28.174 11.080 1.00 20.45 35 CYS A C 18
ATOM 15357 O O . CYS A 1 35 ? -4.426 27.549 12.122 1.00 1.50 35 CYS A O 18
ATOM 15365 N N . GLY A 1 36 ? -3.274 29.092 10.958 1.00 53.02 36 GLY A N 18
ATOM 15366 C CA . GLY A 1 36 ? -2.401 29.409 12.073 1.00 34.31 36 GLY A CA 18
ATOM 15367 C C . GLY A 1 36 ? -1.011 28.829 11.904 1.00 71.10 36 GLY A C 18
ATOM 15368 O O . GLY A 1 36 ? -0.276 28.669 12.878 1.00 35.13 36 GLY A O 18
ATOM 15372 N N . GLN A 1 37 ? -0.650 28.512 10.665 1.00 54.34 37 GLN A N 18
ATOM 15373 C CA . GLN A 1 37 ? 0.661 27.945 10.373 1.00 75.55 37 GLN A CA 18
ATOM 15374 C C . GLN A 1 37 ? 1.713 29.041 10.247 1.00 51.24 37 GLN A C 18
ATOM 15375 O O . GLN A 1 37 ? 1.581 29.949 9.427 1.00 60.04 37 GLN A O 18
ATOM 15389 N N . GLU A 1 38 ? 2.757 28.950 11.065 1.00 74.10 38 GLU A N 18
ATOM 15390 C CA . GLU A 1 38 ? 3.831 29.936 11.045 1.00 73.11 38 GLU A CA 18
ATOM 15391 C C . GLU A 1 38 ? 4.356 30.139 9.627 1.00 65.12 38 GLU A C 18
ATOM 15392 O O . GLU A 1 38 ? 4.954 29.236 9.040 1.00 0.21 38 GLU A O 18
ATOM 15404 N N . ILE A 1 39 ? 4.129 31.330 9.083 1.00 70.53 39 ILE A N 18
ATOM 15405 C CA . ILE A 1 39 ? 4.580 31.651 7.734 1.00 13.44 39 ILE A CA 18
ATOM 15406 C C . ILE A 1 39 ? 5.862 32.476 7.766 1.00 63.33 39 ILE A C 18
ATOM 15407 O O . ILE A 1 39 ? 5.991 33.413 8.553 1.00 30.13 39 ILE A O 18
ATOM 15423 N N . SER A 1 40 ? 6.808 32.121 6.902 1.00 25.13 40 SER A N 18
ATOM 15424 C CA . SER A 1 40 ? 8.083 32.826 6.832 1.00 53.51 40 SER A CA 18
ATOM 15425 C C . SER A 1 40 ? 8.336 33.350 5.422 1.00 44.34 40 SER A C 18
ATOM 15426 O O . SER A 1 40 ? 8.609 32.580 4.501 1.00 32.41 40 SER A O 18
ATOM 15434 N N . ARG A 1 41 ? 8.245 34.666 5.261 1.00 53.43 41 ARG A N 18
ATOM 15435 C CA . ARG A 1 41 ? 8.463 35.294 3.963 1.00 12.42 41 ARG A CA 18
ATOM 15436 C C . ARG A 1 41 ? 9.686 36.206 3.999 1.00 22.40 41 ARG A C 18
ATOM 15437 O O . ARG A 1 41 ? 9.754 37.140 4.799 1.00 75.22 41 ARG A O 18
ATOM 15458 N N . CYS A 1 42 ? 10.650 35.927 3.129 1.00 43.12 42 CYS A N 18
ATOM 15459 C CA . CYS A 1 42 ? 11.872 36.721 3.062 1.00 63.35 42 CYS A CA 18
ATOM 15460 C C . CYS A 1 42 ? 11.551 38.198 2.858 1.00 31.24 42 CYS A C 18
ATOM 15461 O O . CYS A 1 42 ? 10.423 38.557 2.522 1.00 13.31 42 CYS A O 18
ATOM 15469 N N . SER A 1 43 ? 12.550 39.050 3.067 1.00 71.55 43 SER A N 18
ATOM 15470 C CA . SER A 1 43 ? 12.372 40.489 2.912 1.00 63.44 43 SER A CA 18
ATOM 15471 C C . SER A 1 43 ? 11.712 40.814 1.575 1.00 31.32 43 SER A C 18
ATOM 15472 O O . SER A 1 43 ? 10.942 41.768 1.465 1.00 0.23 43 SER A O 18
ATOM 15480 N N . LYS A 1 44 ? 12.019 40.013 0.561 1.00 70.25 44 LYS A N 18
ATOM 15481 C CA . LYS A 1 44 ? 11.456 40.212 -0.770 1.00 0.14 44 LYS A CA 18
ATOM 15482 C C . LYS A 1 44 ? 9.936 40.322 -0.706 1.00 71.33 44 LYS A C 18
ATOM 15483 O O . LYS A 1 44 ? 9.319 41.002 -1.527 1.00 34.31 44 LYS A O 18
ATOM 15502 N N . CYS A 1 45 ? 9.339 39.650 0.272 1.00 4.44 45 CYS A N 18
ATOM 15503 C CA . CYS A 1 45 ? 7.891 39.673 0.443 1.00 51.31 45 CYS A CA 18
ATOM 15504 C C . CYS A 1 45 ? 7.371 41.106 0.484 1.00 11.53 45 CYS A C 18
ATOM 15505 O O . CYS A 1 45 ? 6.217 41.369 0.146 1.00 73.43 45 CYS A O 18
ATOM 15513 N N . ARG A 1 46 ? 8.230 42.030 0.903 1.00 52.20 46 ARG A N 18
ATOM 15514 C CA . ARG A 1 46 ? 7.856 43.437 0.992 1.00 62.44 46 ARG A CA 18
ATOM 15515 C C . ARG A 1 46 ? 7.195 43.906 -0.301 1.00 44.11 46 ARG A C 18
ATOM 15516 O O . ARG A 1 46 ? 6.282 44.732 -0.280 1.00 61.53 46 ARG A O 18
ATOM 15537 N N . LYS A 1 47 ? 7.663 43.375 -1.426 1.00 4.05 47 LYS A N 18
ATOM 15538 C CA . LYS A 1 47 ? 7.119 43.738 -2.728 1.00 73.14 47 LYS A CA 18
ATOM 15539 C C . LYS A 1 47 ? 5.849 42.946 -3.027 1.00 4.50 47 LYS A C 18
ATOM 15540 O O . LYS A 1 47 ? 4.928 43.453 -3.667 1.00 64.11 47 LYS A O 18
ATOM 15559 N N . GLN A 1 48 ? 5.808 41.704 -2.558 1.00 23.40 48 GLN A N 18
ATOM 15560 C CA . GLN A 1 48 ? 4.651 40.844 -2.775 1.00 31.31 48 GLN A CA 18
ATOM 15561 C C . GLN A 1 48 ? 3.549 41.149 -1.766 1.00 52.50 48 GLN A C 18
ATOM 15562 O O . GLN A 1 48 ? 2.487 40.527 -1.784 1.00 22.53 48 GLN A O 18
ATOM 15576 N N . SER A 1 49 ? 3.808 42.112 -0.887 1.00 43.21 49 SER A N 18
ATOM 15577 C CA . SER A 1 49 ? 2.840 42.498 0.132 1.00 32.15 49 SER A CA 18
ATOM 15578 C C . SER A 1 49 ? 1.502 42.869 -0.501 1.00 65.13 49 SER A C 18
ATOM 15579 O O . SER A 1 49 ? 0.442 42.616 0.068 1.00 30.05 49 SER A O 18
ATOM 15587 N N . ASN A 1 50 ? 1.562 43.471 -1.685 1.00 24.32 50 ASN A N 18
ATOM 15588 C CA . ASN A 1 50 ? 0.357 43.878 -2.397 1.00 73.11 50 ASN A CA 18
ATOM 15589 C C . ASN A 1 50 ? -0.617 42.711 -2.531 1.00 25.53 50 ASN A C 18
ATOM 15590 O O . ASN A 1 50 ? -1.833 42.893 -2.476 1.00 15.02 50 ASN A O 18
ATOM 15601 N N . LEU A 1 51 ? -0.073 41.511 -2.706 1.00 3.33 51 LEU A N 18
ATOM 15602 C CA . LEU A 1 51 ? -0.892 40.313 -2.846 1.00 72.44 51 LEU A CA 18
ATOM 15603 C C . LEU A 1 51 ? -0.118 39.070 -2.419 1.00 45.05 51 LEU A C 18
ATOM 15604 O O . LEU A 1 51 ? 0.955 38.782 -2.951 1.00 21.31 51 LEU A O 18
ATOM 15620 N N . TYR A 1 52 ? -0.669 38.337 -1.459 1.00 23.13 52 TYR A N 18
ATOM 15621 C CA . TYR A 1 52 ? -0.029 37.125 -0.960 1.00 74.11 52 TYR A CA 18
ATOM 15622 C C . TYR A 1 52 ? -1.031 35.978 -0.872 1.00 31.52 52 TYR A C 18
ATOM 15623 O O . TYR A 1 52 ? -2.229 36.168 -1.078 1.00 41.45 52 TYR A O 18
ATOM 15641 N N . GLU A 1 53 ? -0.530 34.786 -0.563 1.00 20.34 53 GLU A N 18
ATOM 15642 C CA . GLU A 1 53 ? -1.380 33.607 -0.447 1.00 34.12 53 GLU A CA 18
ATOM 15643 C C . GLU A 1 53 ? -0.714 32.538 0.414 1.00 30.41 53 GLU A C 18
ATOM 15644 O O . GLU A 1 53 ? 0.408 32.113 0.137 1.00 44.10 53 GLU A O 18
ATOM 15656 N N . CYS A 1 54 ? -1.413 32.108 1.459 1.00 63.32 54 CYS A N 18
ATOM 15657 C CA . CYS A 1 54 ? -0.889 31.089 2.362 1.00 71.01 54 CYS A CA 18
ATOM 15658 C C . CYS A 1 54 ? -0.722 29.756 1.640 1.00 43.14 54 CYS A C 18
ATOM 15659 O O . CYS A 1 54 ? -1.692 29.114 1.237 1.00 41.11 54 CYS A O 18
ATOM 15667 N N . PRO A 1 55 ? 0.538 29.329 1.469 1.00 5.42 55 PRO A N 18
ATOM 15668 C CA . PRO A 1 55 ? 0.863 28.070 0.794 1.00 61.34 55 PRO A CA 18
ATOM 15669 C C . PRO A 1 55 ? 0.457 26.850 1.614 1.00 3.33 55 PRO A C 18
ATOM 15670 O O . PRO A 1 55 ? 0.465 25.724 1.116 1.00 11.52 55 PRO A O 18
ATOM 15681 N N . ASP A 1 56 ? 0.103 27.082 2.874 1.00 62.25 56 ASP A N 18
ATOM 15682 C CA . ASP A 1 56 ? -0.308 26.002 3.763 1.00 24.22 56 ASP A CA 18
ATOM 15683 C C . ASP A 1 56 ? -1.762 25.615 3.513 1.00 62.12 56 ASP A C 18
ATOM 15684 O O . ASP A 1 56 ? -2.066 24.456 3.226 1.00 45.44 56 ASP A O 18
ATOM 15693 N N . CYS A 1 57 ? -2.656 26.591 3.625 1.00 62.14 57 CYS A N 18
ATOM 15694 C CA . CYS A 1 57 ? -4.079 26.352 3.412 1.00 10.12 57 CYS A CA 18
ATOM 15695 C C . CYS A 1 57 ? -4.545 26.975 2.100 1.00 21.02 57 CYS A C 18
ATOM 15696 O O . CYS A 1 57 ? -5.732 27.236 1.912 1.00 13.23 57 CYS A O 18
ATOM 15704 N N . GLY A 1 58 ? -3.600 27.212 1.195 1.00 11.11 58 GLY A N 18
ATOM 15705 C CA . GLY A 1 58 ? -3.933 27.804 -0.087 1.00 53.32 58 GLY A CA 18
ATOM 15706 C C . GLY A 1 58 ? -4.903 28.962 0.043 1.00 4.33 58 GLY A C 18
ATOM 15707 O O . GLY A 1 58 ? -5.819 29.108 -0.766 1.00 14.25 58 GLY A O 18
ATOM 15711 N N . PHE A 1 59 ? -4.702 29.788 1.065 1.00 21.33 59 PHE A N 18
ATOM 15712 C CA . PHE A 1 59 ? -5.567 30.937 1.301 1.00 53.52 59 PHE A CA 18
ATOM 15713 C C . PHE A 1 59 ? -5.038 32.174 0.580 1.00 62.44 59 PHE A C 18
ATOM 15714 O O . PHE A 1 59 ? -4.028 32.753 0.979 1.00 71.02 59 PHE A O 18
ATOM 15731 N N . MET A 1 60 ? -5.727 32.571 -0.485 1.00 60.31 60 MET A N 18
ATOM 15732 C CA . MET A 1 60 ? -5.327 33.738 -1.262 1.00 42.10 60 MET A CA 18
ATOM 15733 C C . MET A 1 60 ? -5.837 35.022 -0.616 1.00 1.23 60 MET A C 18
ATOM 15734 O O . MET A 1 60 ? -7.038 35.188 -0.406 1.00 3.23 60 MET A O 18
ATOM 15748 N N . GLY A 1 61 ? -4.916 35.928 -0.302 1.00 43.31 61 GLY A N 18
ATOM 15749 C CA . GLY A 1 61 ? -5.292 37.185 0.318 1.00 55.45 61 GLY A CA 18
ATOM 15750 C C . GLY A 1 61 ? -4.611 38.376 -0.326 1.00 43.43 61 GLY A C 18
ATOM 15751 O O . GLY A 1 61 ? -3.792 38.234 -1.234 1.00 63.24 61 GLY A O 18
ATOM 15755 N N . PRO A 1 62 ? -4.951 39.585 0.146 1.00 22.35 62 PRO A N 18
ATOM 15756 C CA . PRO A 1 62 ? -4.378 40.829 -0.376 1.00 30.13 62 PRO A CA 18
ATOM 15757 C C . PRO A 1 62 ? -2.907 40.990 -0.006 1.00 74.13 62 PRO A C 18
ATOM 15758 O O . PRO A 1 62 ? -2.579 41.487 1.071 1.00 21.40 62 PRO A O 18
ATOM 15769 N N . GLY A 1 1 ? 6.138 -3.043 0.763 1.00 13.45 1 GLY A N 19
ATOM 15770 C CA . GLY A 1 1 ? 5.603 -1.824 1.343 1.00 74.42 1 GLY A CA 19
ATOM 15771 C C . GLY A 1 1 ? 5.928 -0.597 0.515 1.00 22.01 1 GLY A C 19
ATOM 15772 O O . GLY A 1 1 ? 6.687 -0.675 -0.450 1.00 45.32 1 GLY A O 19
ATOM 15776 N N . ALA A 1 2 ? 5.351 0.539 0.892 1.00 2.23 2 ALA A N 19
ATOM 15777 C CA . ALA A 1 2 ? 5.585 1.788 0.178 1.00 14.31 2 ALA A CA 19
ATOM 15778 C C . ALA A 1 2 ? 5.855 2.933 1.148 1.00 12.23 2 ALA A C 19
ATOM 15779 O O . ALA A 1 2 ? 5.370 2.928 2.279 1.00 14.32 2 ALA A O 19
ATOM 15786 N N . MET A 1 3 ? 6.633 3.913 0.699 1.00 73.43 3 MET A N 19
ATOM 15787 C CA . MET A 1 3 ? 6.967 5.065 1.528 1.00 33.42 3 MET A CA 19
ATOM 15788 C C . MET A 1 3 ? 5.768 5.997 1.672 1.00 70.11 3 MET A C 19
ATOM 15789 O O . MET A 1 3 ? 4.944 6.108 0.765 1.00 12.23 3 MET A O 19
ATOM 15803 N N . GLY A 1 4 ? 5.677 6.665 2.818 1.00 43.01 4 GLY A N 19
ATOM 15804 C CA . GLY A 1 4 ? 4.576 7.578 3.059 1.00 54.52 4 GLY A CA 19
ATOM 15805 C C . GLY A 1 4 ? 4.919 9.010 2.696 1.00 22.42 4 GLY A C 19
ATOM 15806 O O . GLY A 1 4 ? 4.813 9.911 3.528 1.00 35.30 4 GLY A O 19
ATOM 15810 N N . SER A 1 5 ? 5.335 9.220 1.451 1.00 35.41 5 SER A N 19
ATOM 15811 C CA . SER A 1 5 ? 5.700 10.551 0.982 1.00 65.34 5 SER A CA 19
ATOM 15812 C C . SER A 1 5 ? 4.584 11.552 1.261 1.00 35.44 5 SER A C 19
ATOM 15813 O O . SER A 1 5 ? 4.828 12.640 1.780 1.00 15.32 5 SER A O 19
ATOM 15821 N N . GLU A 1 6 ? 3.358 11.173 0.913 1.00 15.32 6 GLU A N 19
ATOM 15822 C CA . GLU A 1 6 ? 2.203 12.038 1.126 1.00 72.10 6 GLU A CA 19
ATOM 15823 C C . GLU A 1 6 ? 2.085 12.437 2.594 1.00 31.22 6 GLU A C 19
ATOM 15824 O O . GLU A 1 6 ? 1.697 13.560 2.914 1.00 54.30 6 GLU A O 19
ATOM 15836 N N . SER A 1 7 ? 2.422 11.508 3.483 1.00 65.33 7 SER A N 19
ATOM 15837 C CA . SER A 1 7 ? 2.351 11.760 4.917 1.00 33.22 7 SER A CA 19
ATOM 15838 C C . SER A 1 7 ? 3.219 12.953 5.303 1.00 3.21 7 SER A C 19
ATOM 15839 O O . SER A 1 7 ? 2.754 13.888 5.954 1.00 73.11 7 SER A O 19
ATOM 15847 N N . GLU A 1 8 ? 4.484 12.913 4.897 1.00 63.55 8 GLU A N 19
ATOM 15848 C CA . GLU A 1 8 ? 5.419 13.990 5.200 1.00 33.14 8 GLU A CA 19
ATOM 15849 C C . GLU A 1 8 ? 6.489 14.104 4.118 1.00 32.55 8 GLU A C 19
ATOM 15850 O O . GLU A 1 8 ? 6.800 13.128 3.436 1.00 44.45 8 GLU A O 19
ATOM 15862 N N . GLN A 1 9 ? 7.046 15.301 3.969 1.00 22.22 9 GLN A N 19
ATOM 15863 C CA . GLN A 1 9 ? 8.080 15.542 2.970 1.00 41.23 9 GLN A CA 19
ATOM 15864 C C . GLN A 1 9 ? 9.058 16.611 3.446 1.00 43.23 9 GLN A C 19
ATOM 15865 O O . GLN A 1 9 ? 8.757 17.380 4.359 1.00 31.41 9 GLN A O 19
ATOM 15879 N N . ARG A 1 10 ? 10.231 16.654 2.821 1.00 34.20 10 ARG A N 19
ATOM 15880 C CA . ARG A 1 10 ? 11.254 17.628 3.182 1.00 33.41 10 ARG A CA 19
ATOM 15881 C C . ARG A 1 10 ? 10.772 19.049 2.908 1.00 42.25 10 ARG A C 19
ATOM 15882 O O . ARG A 1 10 ? 10.119 19.310 1.897 1.00 50.42 10 ARG A O 19
ATOM 15903 N N . HIS A 1 11 ? 11.099 19.965 3.814 1.00 31.33 11 HIS A N 19
ATOM 15904 C CA . HIS A 1 11 ? 10.700 21.360 3.670 1.00 51.21 11 HIS A CA 19
ATOM 15905 C C . HIS A 1 11 ? 11.400 22.235 4.705 1.00 13.34 11 HIS A C 19
ATOM 15906 O O . HIS A 1 11 ? 12.235 21.758 5.473 1.00 53.00 11 HIS A O 19
ATOM 15920 N N . ALA A 1 12 ? 11.053 23.518 4.720 1.00 45.42 12 ALA A N 19
ATOM 15921 C CA . ALA A 1 12 ? 11.647 24.459 5.661 1.00 3.34 12 ALA A CA 19
ATOM 15922 C C . ALA A 1 12 ? 11.035 25.848 5.510 1.00 20.41 12 ALA A C 19
ATOM 15923 O O . ALA A 1 12 ? 10.242 26.092 4.600 1.00 64.23 12 ALA A O 19
ATOM 15930 N N . HIS A 1 13 ? 11.407 26.754 6.408 1.00 13.52 13 HIS A N 19
ATOM 15931 C CA . HIS A 1 13 ? 10.893 28.119 6.374 1.00 3.31 13 HIS A CA 19
ATOM 15932 C C . HIS A 1 13 ? 11.455 28.881 5.178 1.00 42.43 13 HIS A C 19
ATOM 15933 O O . HIS A 1 13 ? 12.617 29.288 5.180 1.00 53.11 13 HIS A O 19
ATOM 15947 N N . GLN A 1 14 ? 10.623 29.070 4.158 1.00 23.44 14 GLN A N 19
ATOM 15948 C CA . GLN A 1 14 ? 11.039 29.781 2.955 1.00 13.45 14 GLN A CA 19
ATOM 15949 C C . GLN A 1 14 ? 10.091 30.937 2.652 1.00 33.01 14 GLN A C 19
ATOM 15950 O O . GLN A 1 14 ? 9.015 31.042 3.243 1.00 3.02 14 GLN A O 19
ATOM 15964 N N . CYS A 1 15 ? 10.496 31.801 1.729 1.00 43.34 15 CYS A N 19
ATOM 15965 C CA . CYS A 1 15 ? 9.683 32.951 1.347 1.00 21.35 15 CYS A CA 19
ATOM 15966 C C . CYS A 1 15 ? 8.438 32.507 0.587 1.00 53.42 15 CYS A C 19
ATOM 15967 O O . CYS A 1 15 ? 8.507 31.649 -0.293 1.00 45.44 15 CYS A O 19
ATOM 15975 N N . VAL A 1 16 ? 7.298 33.097 0.933 1.00 32.23 16 VAL A N 19
ATOM 15976 C CA . VAL A 1 16 ? 6.036 32.762 0.284 1.00 50.52 16 VAL A CA 19
ATOM 15977 C C . VAL A 1 16 ? 6.020 33.239 -1.164 1.00 50.32 16 VAL A C 19
ATOM 15978 O O . VAL A 1 16 ? 5.323 32.674 -2.007 1.00 14.52 16 VAL A O 19
ATOM 15991 N N . SER A 1 17 ? 6.794 34.282 -1.447 1.00 12.54 17 SER A N 19
ATOM 15992 C CA . SER A 1 17 ? 6.866 34.838 -2.793 1.00 4.22 17 SER A CA 19
ATOM 15993 C C . SER A 1 17 ? 7.754 33.979 -3.688 1.00 3.11 17 SER A C 19
ATOM 15994 O O . SER A 1 17 ? 7.298 33.432 -4.692 1.00 74.04 17 SER A O 19
ATOM 16002 N N . CYS A 1 18 ? 9.024 33.866 -3.316 1.00 65.43 18 CYS A N 19
ATOM 16003 C CA . CYS A 1 18 ? 9.978 33.074 -4.085 1.00 63.12 18 CYS A CA 19
ATOM 16004 C C . CYS A 1 18 ? 10.369 31.809 -3.329 1.00 23.53 18 CYS A C 19
ATOM 16005 O O . CYS A 1 18 ? 9.913 30.713 -3.653 1.00 64.04 18 CYS A O 19
ATOM 16013 N N . GLY A 1 19 ? 11.219 31.968 -2.318 1.00 72.22 19 GLY A N 19
ATOM 16014 C CA . GLY A 1 19 ? 11.659 30.830 -1.532 1.00 74.35 19 GLY A CA 19
ATOM 16015 C C . GLY A 1 19 ? 13.028 31.043 -0.919 1.00 42.22 19 GLY A C 19
ATOM 16016 O O . GLY A 1 19 ? 13.838 30.118 -0.855 1.00 72.42 19 GLY A O 19
ATOM 16020 N N . ILE A 1 20 ? 13.289 32.266 -0.469 1.00 21.31 20 ILE A N 19
ATOM 16021 C CA . ILE A 1 20 ? 14.571 32.597 0.141 1.00 14.14 20 ILE A CA 19
ATOM 16022 C C . ILE A 1 20 ? 14.847 31.714 1.353 1.00 23.22 20 ILE A C 19
ATOM 16023 O O . ILE A 1 20 ? 13.935 31.366 2.102 1.00 71.04 20 ILE A O 19
ATOM 16039 N N . ASN A 1 21 ? 16.113 31.356 1.541 1.00 24.11 21 ASN A N 19
ATOM 16040 C CA . ASN A 1 21 ? 16.511 30.514 2.663 1.00 22.24 21 ASN A CA 19
ATOM 16041 C C . ASN A 1 21 ? 16.569 31.322 3.956 1.00 32.02 21 ASN A C 19
ATOM 16042 O O . ASN A 1 21 ? 17.619 31.421 4.592 1.00 72.41 21 ASN A O 19
ATOM 16053 N N . ILE A 1 22 ? 15.434 31.897 4.339 1.00 51.32 22 ILE A N 19
ATOM 16054 C CA . ILE A 1 22 ? 15.355 32.695 5.556 1.00 0.12 22 ILE A CA 19
ATOM 16055 C C . ILE A 1 22 ? 14.806 31.873 6.717 1.00 14.33 22 ILE A C 19
ATOM 16056 O O . ILE A 1 22 ? 14.077 32.388 7.565 1.00 31.20 22 ILE A O 19
ATOM 16072 N N . ALA A 1 23 ? 15.162 30.593 6.750 1.00 53.32 23 ALA A N 19
ATOM 16073 C CA . ALA A 1 23 ? 14.708 29.701 7.809 1.00 74.20 23 ALA A CA 19
ATOM 16074 C C . ALA A 1 23 ? 15.382 30.035 9.135 1.00 13.23 23 ALA A C 19
ATOM 16075 O O . ALA A 1 23 ? 16.595 29.890 9.280 1.00 12.51 23 ALA A O 19
ATOM 16082 N N . GLY A 1 24 ? 14.586 30.484 10.102 1.00 44.34 24 GLY A N 19
ATOM 16083 C CA . GLY A 1 24 ? 15.125 30.833 11.403 1.00 12.23 24 GLY A CA 19
ATOM 16084 C C . GLY A 1 24 ? 16.021 32.054 11.352 1.00 45.34 24 GLY A C 19
ATOM 16085 O O . GLY A 1 24 ? 16.810 32.292 12.266 1.00 41.43 24 GLY A O 19
ATOM 16089 N N . MET A 1 25 ? 15.902 32.829 10.278 1.00 0.14 25 MET A N 19
ATOM 16090 C CA . MET A 1 25 ? 16.709 34.032 10.111 1.00 3.12 25 MET A CA 19
ATOM 16091 C C . MET A 1 25 ? 15.858 35.286 10.283 1.00 1.21 25 MET A C 19
ATOM 16092 O O . MET A 1 25 ? 14.691 35.208 10.665 1.00 35.30 25 MET A O 19
ATOM 16106 N N . SER A 1 26 ? 16.451 36.442 9.999 1.00 35.31 26 SER A N 19
ATOM 16107 C CA . SER A 1 26 ? 15.747 37.713 10.127 1.00 64.25 26 SER A CA 19
ATOM 16108 C C . SER A 1 26 ? 14.775 37.914 8.968 1.00 43.40 26 SER A C 19
ATOM 16109 O O . SER A 1 26 ? 15.181 37.985 7.808 1.00 11.33 26 SER A O 19
ATOM 16117 N N . ALA A 1 27 ? 13.490 38.006 9.292 1.00 74.33 27 ALA A N 19
ATOM 16118 C CA . ALA A 1 27 ? 12.459 38.201 8.280 1.00 40.14 27 ALA A CA 19
ATOM 16119 C C . ALA A 1 27 ? 11.078 38.312 8.917 1.00 40.14 27 ALA A C 19
ATOM 16120 O O . ALA A 1 27 ? 10.916 38.081 10.114 1.00 23.14 27 ALA A O 19
ATOM 16127 N N . ALA A 1 28 ? 10.085 38.668 8.108 1.00 63.11 28 ALA A N 19
ATOM 16128 C CA . ALA A 1 28 ? 8.718 38.808 8.593 1.00 51.22 28 ALA A CA 19
ATOM 16129 C C . ALA A 1 28 ? 8.194 37.488 9.147 1.00 73.21 28 ALA A C 19
ATOM 16130 O O . ALA A 1 28 ? 7.986 36.529 8.403 1.00 32.51 28 ALA A O 19
ATOM 16137 N N . THR A 1 29 ? 7.982 37.444 10.459 1.00 41.12 29 THR A N 19
ATOM 16138 C CA . THR A 1 29 ? 7.484 36.241 11.113 1.00 61.31 29 THR A CA 19
ATOM 16139 C C . THR A 1 29 ? 6.053 36.433 11.601 1.00 31.43 29 THR A C 19
ATOM 16140 O O . THR A 1 29 ? 5.798 37.216 12.516 1.00 3.22 29 THR A O 19
ATOM 16151 N N . PHE A 1 30 ? 5.121 35.712 10.986 1.00 1.02 30 PHE A N 19
ATOM 16152 C CA . PHE A 1 30 ? 3.714 35.803 11.359 1.00 42.53 30 PHE A CA 19
ATOM 16153 C C . PHE A 1 30 ? 2.991 34.490 11.078 1.00 32.43 30 PHE A C 19
ATOM 16154 O O . PHE A 1 30 ? 3.288 33.799 10.103 1.00 2.22 30 PHE A O 19
ATOM 16171 N N . LYS A 1 31 ? 2.039 34.149 11.941 1.00 50.43 31 LYS A N 19
ATOM 16172 C CA . LYS A 1 31 ? 1.271 32.919 11.788 1.00 41.42 31 LYS A CA 19
ATOM 16173 C C . LYS A 1 31 ? 0.019 33.160 10.950 1.00 65.02 31 LYS A C 19
ATOM 16174 O O . LYS A 1 31 ? -0.647 34.186 11.093 1.00 31.31 31 LYS A O 19
ATOM 16193 N N . CYS A 1 32 ? -0.294 32.209 10.077 1.00 34.12 32 CYS A N 19
ATOM 16194 C CA . CYS A 1 32 ? -1.467 32.318 9.217 1.00 71.43 32 CYS A CA 19
ATOM 16195 C C . CYS A 1 32 ? -2.751 32.282 10.040 1.00 44.22 32 CYS A C 19
ATOM 16196 O O . CYS A 1 32 ? -2.951 31.411 10.886 1.00 23.41 32 CYS A O 19
ATOM 16204 N N . PRO A 1 33 ? -3.642 33.253 9.789 1.00 62.43 33 PRO A N 19
ATOM 16205 C CA . PRO A 1 33 ? -4.921 33.355 10.497 1.00 52.10 33 PRO A CA 19
ATOM 16206 C C . PRO A 1 33 ? -5.885 32.236 10.117 1.00 54.50 33 PRO A C 19
ATOM 16207 O O . PRO A 1 33 ? -6.977 32.128 10.676 1.00 23.04 33 PRO A O 19
ATOM 16218 N N . ASP A 1 34 ? -5.476 31.407 9.164 1.00 45.13 34 ASP A N 19
ATOM 16219 C CA . ASP A 1 34 ? -6.303 30.295 8.710 1.00 2.10 34 ASP A CA 19
ATOM 16220 C C . ASP A 1 34 ? -5.919 29.004 9.427 1.00 52.40 34 ASP A C 19
ATOM 16221 O O . ASP A 1 34 ? -6.784 28.257 9.886 1.00 61.03 34 ASP A O 19
ATOM 16230 N N . CYS A 1 35 ? -4.619 28.749 9.519 1.00 61.13 35 CYS A N 19
ATOM 16231 C CA . CYS A 1 35 ? -4.121 27.547 10.178 1.00 5.12 35 CYS A CA 19
ATOM 16232 C C . CYS A 1 35 ? -3.226 27.907 11.360 1.00 63.22 35 CYS A C 19
ATOM 16233 O O . CYS A 1 35 ? -3.348 27.333 12.441 1.00 1.44 35 CYS A O 19
ATOM 16241 N N . GLY A 1 36 ? -2.324 28.860 11.144 1.00 10.03 36 GLY A N 19
ATOM 16242 C CA . GLY A 1 36 ? -1.420 29.279 12.200 1.00 73.51 36 GLY A CA 19
ATOM 16243 C C . GLY A 1 36 ? 0.000 28.803 11.969 1.00 23.54 36 GLY A C 19
ATOM 16244 O O . GLY A 1 36 ? 0.777 28.668 12.915 1.00 72.45 36 GLY A O 19
ATOM 16248 N N . GLN A 1 37 ? 0.340 28.546 10.710 1.00 11.22 37 GLN A N 19
ATOM 16249 C CA . GLN A 1 37 ? 1.676 28.080 10.360 1.00 63.02 37 GLN A CA 19
ATOM 16250 C C . GLN A 1 37 ? 2.651 29.249 10.256 1.00 73.42 37 GLN A C 19
ATOM 16251 O O . GLN A 1 37 ? 2.422 30.194 9.502 1.00 14.14 37 GLN A O 19
ATOM 16265 N N . GLU A 1 38 ? 3.738 29.176 11.018 1.00 53.12 38 GLU A N 19
ATOM 16266 C CA . GLU A 1 38 ? 4.746 30.229 11.011 1.00 11.53 38 GLU A CA 19
ATOM 16267 C C . GLU A 1 38 ? 5.184 30.554 9.586 1.00 3.32 38 GLU A C 19
ATOM 16268 O O . GLU A 1 38 ? 5.804 29.730 8.913 1.00 33.12 38 GLU A O 19
ATOM 16280 N N . ILE A 1 39 ? 4.858 31.760 9.133 1.00 12.15 39 ILE A N 19
ATOM 16281 C CA . ILE A 1 39 ? 5.218 32.194 7.789 1.00 11.14 39 ILE A CA 19
ATOM 16282 C C . ILE A 1 39 ? 6.465 33.072 7.811 1.00 72.23 39 ILE A C 19
ATOM 16283 O O . ILE A 1 39 ? 6.547 34.032 8.576 1.00 42.40 39 ILE A O 19
ATOM 16299 N N . SER A 1 40 ? 7.433 32.736 6.964 1.00 72.10 40 SER A N 19
ATOM 16300 C CA . SER A 1 40 ? 8.677 33.492 6.887 1.00 41.24 40 SER A CA 19
ATOM 16301 C C . SER A 1 40 ? 8.855 34.106 5.501 1.00 34.20 40 SER A C 19
ATOM 16302 O O . SER A 1 40 ? 9.181 33.410 4.539 1.00 1.13 40 SER A O 19
ATOM 16310 N N . ARG A 1 41 ? 8.637 35.414 5.408 1.00 71.53 41 ARG A N 19
ATOM 16311 C CA . ARG A 1 41 ? 8.771 36.122 4.141 1.00 61.15 41 ARG A CA 19
ATOM 16312 C C . ARG A 1 41 ? 9.904 37.142 4.205 1.00 12.34 41 ARG A C 19
ATOM 16313 O O . ARG A 1 41 ? 9.883 38.056 5.031 1.00 54.33 41 ARG A O 19
ATOM 16334 N N . CYS A 1 42 ? 10.890 36.979 3.331 1.00 5.42 42 CYS A N 19
ATOM 16335 C CA . CYS A 1 42 ? 12.033 37.885 3.290 1.00 52.51 42 CYS A CA 19
ATOM 16336 C C . CYS A 1 42 ? 11.575 39.331 3.123 1.00 33.35 42 CYS A C 19
ATOM 16337 O O . CYS A 1 42 ? 10.417 39.592 2.798 1.00 73.33 42 CYS A O 19
ATOM 16345 N N . SER A 1 43 ? 12.491 40.266 3.351 1.00 51.41 43 SER A N 19
ATOM 16346 C CA . SER A 1 43 ? 12.180 41.686 3.232 1.00 53.04 43 SER A CA 19
ATOM 16347 C C . SER A 1 43 ? 11.492 41.982 1.902 1.00 31.52 43 SER A C 19
ATOM 16348 O O . SER A 1 43 ? 10.631 42.858 1.816 1.00 61.41 43 SER A O 19
ATOM 16356 N N . LYS A 1 44 ? 11.878 41.244 0.867 1.00 61.12 44 LYS A N 19
ATOM 16357 C CA . LYS A 1 44 ? 11.300 41.424 -0.460 1.00 33.35 44 LYS A CA 19
ATOM 16358 C C . LYS A 1 44 ? 9.776 41.383 -0.399 1.00 1.23 44 LYS A C 19
ATOM 16359 O O . LYS A 1 44 ? 9.096 42.020 -1.204 1.00 62.14 44 LYS A O 19
ATOM 16378 N N . CYS A 1 45 ? 9.247 40.633 0.561 1.00 32.21 45 CYS A N 19
ATOM 16379 C CA . CYS A 1 45 ? 7.803 40.510 0.727 1.00 12.32 45 CYS A CA 19
ATOM 16380 C C . CYS A 1 45 ? 7.149 41.884 0.829 1.00 12.43 45 CYS A C 19
ATOM 16381 O O . CYS A 1 45 ? 5.968 42.045 0.521 1.00 13.12 45 CYS A O 19
ATOM 16389 N N . ARG A 1 46 ? 7.924 42.872 1.265 1.00 31.02 46 ARG A N 19
ATOM 16390 C CA . ARG A 1 46 ? 7.419 44.232 1.411 1.00 61.01 46 ARG A CA 19
ATOM 16391 C C . ARG A 1 46 ? 6.682 44.676 0.151 1.00 45.43 46 ARG A C 19
ATOM 16392 O O . ARG A 1 46 ? 5.704 45.420 0.220 1.00 52.30 46 ARG A O 19
ATOM 16413 N N . LYS A 1 47 ? 7.160 44.216 -1.001 1.00 33.03 47 LYS A N 19
ATOM 16414 C CA . LYS A 1 47 ? 6.547 44.564 -2.277 1.00 44.43 47 LYS A CA 19
ATOM 16415 C C . LYS A 1 47 ? 5.337 43.680 -2.560 1.00 24.32 47 LYS A C 19
ATOM 16416 O O . LYS A 1 47 ? 4.354 44.128 -3.148 1.00 12.43 47 LYS A O 19
ATOM 16435 N N . GLN A 1 48 ? 5.417 42.423 -2.136 1.00 22.42 48 GLN A N 19
ATOM 16436 C CA . GLN A 1 48 ? 4.327 41.476 -2.343 1.00 44.32 48 GLN A CA 19
ATOM 16437 C C . GLN A 1 48 ? 3.247 41.649 -1.281 1.00 21.35 48 GLN A C 19
ATOM 16438 O O . GLN A 1 48 ? 2.245 40.934 -1.278 1.00 71.05 48 GLN A O 19
ATOM 16452 N N . SER A 1 49 ? 3.458 42.601 -0.378 1.00 44.40 49 SER A N 19
ATOM 16453 C CA . SER A 1 49 ? 2.504 42.865 0.693 1.00 65.11 49 SER A CA 19
ATOM 16454 C C . SER A 1 49 ? 1.109 43.113 0.129 1.00 72.55 49 SER A C 19
ATOM 16455 O O . SER A 1 49 ? 0.105 42.771 0.753 1.00 5.32 49 SER A O 19
ATOM 16463 N N . ASN A 1 50 ? 1.054 43.709 -1.058 1.00 25.00 50 ASN A N 19
ATOM 16464 C CA . ASN A 1 50 ? -0.218 44.004 -1.708 1.00 25.43 50 ASN A CA 19
ATOM 16465 C C . ASN A 1 50 ? -1.092 42.756 -1.782 1.00 35.14 50 ASN A C 19
ATOM 16466 O O . ASN A 1 50 ? -2.317 42.836 -1.678 1.00 53.12 50 ASN A O 19
ATOM 16477 N N . LEU A 1 51 ? -0.456 41.604 -1.960 1.00 71.35 51 LEU A N 19
ATOM 16478 C CA . LEU A 1 51 ? -1.176 40.338 -2.047 1.00 63.35 51 LEU A CA 19
ATOM 16479 C C . LEU A 1 51 ? -0.270 39.170 -1.671 1.00 60.51 51 LEU A C 19
ATOM 16480 O O . LEU A 1 51 ? 0.750 38.929 -2.317 1.00 25.13 51 LEU A O 19
ATOM 16496 N N . TYR A 1 52 ? -0.651 38.446 -0.624 1.00 70.25 52 TYR A N 19
ATOM 16497 C CA . TYR A 1 52 ? 0.127 37.302 -0.162 1.00 13.51 52 TYR A CA 19
ATOM 16498 C C . TYR A 1 52 ? -0.717 36.031 -0.169 1.00 4.10 52 TYR A C 19
ATOM 16499 O O . TYR A 1 52 ? -1.923 36.075 -0.409 1.00 3.44 52 TYR A O 19
ATOM 16517 N N . GLU A 1 53 ? -0.072 34.899 0.096 1.00 4.44 53 GLU A N 19
ATOM 16518 C CA . GLU A 1 53 ? -0.762 33.615 0.121 1.00 41.24 53 GLU A CA 19
ATOM 16519 C C . GLU A 1 53 ? 0.016 32.595 0.947 1.00 14.14 53 GLU A C 19
ATOM 16520 O O . GLU A 1 53 ? 1.222 32.424 0.767 1.00 11.12 53 GLU A O 19
ATOM 16532 N N . CYS A 1 54 ? -0.683 31.921 1.854 1.00 54.22 54 CYS A N 19
ATOM 16533 C CA . CYS A 1 54 ? -0.059 30.919 2.710 1.00 34.31 54 CYS A CA 19
ATOM 16534 C C . CYS A 1 54 ? 0.282 29.662 1.916 1.00 2.01 54 CYS A C 19
ATOM 16535 O O . CYS A 1 54 ? -0.595 28.945 1.434 1.00 21.12 54 CYS A O 19
ATOM 16543 N N . PRO A 1 55 ? 1.588 29.388 1.774 1.00 15.11 55 PRO A N 19
ATOM 16544 C CA . PRO A 1 55 ? 2.075 28.218 1.038 1.00 43.12 55 PRO A CA 19
ATOM 16545 C C . PRO A 1 55 ? 1.780 26.911 1.765 1.00 32.11 55 PRO A C 19
ATOM 16546 O O . PRO A 1 55 ? 1.921 25.828 1.197 1.00 71.20 55 PRO A O 19
ATOM 16557 N N . ASP A 1 56 ? 1.369 27.019 3.024 1.00 40.43 56 ASP A N 19
ATOM 16558 C CA . ASP A 1 56 ? 1.052 25.845 3.828 1.00 11.35 56 ASP A CA 19
ATOM 16559 C C . ASP A 1 56 ? -0.345 25.325 3.503 1.00 22.24 56 ASP A C 19
ATOM 16560 O O . ASP A 1 56 ? -0.510 24.175 3.095 1.00 62.31 56 ASP A O 19
ATOM 16569 N N . CYS A 1 57 ? -1.346 26.178 3.688 1.00 31.35 57 CYS A N 19
ATOM 16570 C CA . CYS A 1 57 ? -2.729 25.803 3.417 1.00 55.43 57 CYS A CA 19
ATOM 16571 C C . CYS A 1 57 ? -3.220 26.438 2.119 1.00 24.13 57 CYS A C 19
ATOM 16572 O O . CYS A 1 57 ? -4.422 26.565 1.894 1.00 73.52 57 CYS A O 19
ATOM 16580 N N . GLY A 1 58 ? -2.278 26.837 1.269 1.00 14.11 58 GLY A N 19
ATOM 16581 C CA . GLY A 1 58 ? -2.634 27.456 0.005 1.00 31.35 58 GLY A CA 19
ATOM 16582 C C . GLY A 1 58 ? -3.749 28.472 0.151 1.00 1.42 58 GLY A C 19
ATOM 16583 O O . GLY A 1 58 ? -4.680 28.503 -0.653 1.00 75.32 58 GLY A O 19
ATOM 16587 N N . PHE A 1 59 ? -3.656 29.307 1.181 1.00 25.12 59 PHE A N 19
ATOM 16588 C CA . PHE A 1 59 ? -4.666 30.328 1.432 1.00 43.45 59 PHE A CA 19
ATOM 16589 C C . PHE A 1 59 ? -4.243 31.669 0.837 1.00 61.41 59 PHE A C 19
ATOM 16590 O O . PHE A 1 59 ? -3.341 32.330 1.349 1.00 25.15 59 PHE A O 19
ATOM 16607 N N . MET A 1 60 ? -4.902 32.062 -0.248 1.00 62.12 60 MET A N 19
ATOM 16608 C CA . MET A 1 60 ? -4.595 33.323 -0.913 1.00 11.22 60 MET A CA 19
ATOM 16609 C C . MET A 1 60 ? -5.311 34.485 -0.231 1.00 72.13 60 MET A C 19
ATOM 16610 O O . MET A 1 60 ? -6.478 34.374 0.143 1.00 23.34 60 MET A O 19
ATOM 16624 N N . GLY A 1 61 ? -4.604 35.600 -0.074 1.00 20.14 61 GLY A N 19
ATOM 16625 C CA . GLY A 1 61 ? -5.189 36.765 0.563 1.00 2.41 61 GLY A CA 19
ATOM 16626 C C . GLY A 1 61 ? -4.544 38.060 0.108 1.00 73.44 61 GLY A C 19
ATOM 16627 O O . GLY A 1 61 ? -3.618 38.065 -0.704 1.00 33.12 61 GLY A O 19
ATOM 16631 N N . PRO A 1 62 ? -5.039 39.189 0.635 1.00 51.31 62 PRO A N 19
ATOM 16632 C CA . PRO A 1 62 ? -4.521 40.517 0.291 1.00 22.30 62 PRO A CA 19
ATOM 16633 C C . PRO A 1 62 ? -3.121 40.754 0.847 1.00 0.31 62 PRO A C 19
ATOM 16634 O O . PRO A 1 62 ? -2.683 41.897 0.986 1.00 73.55 62 PRO A O 19
ATOM 16645 N N . GLY A 1 1 ? 3.176 22.211 5.122 1.00 74.44 1 GLY A N 20
ATOM 16646 C CA . GLY A 1 1 ? 3.245 21.746 3.748 1.00 3.43 1 GLY A CA 20
ATOM 16647 C C . GLY A 1 1 ? 4.468 20.890 3.487 1.00 21.53 1 GLY A C 20
ATOM 16648 O O . GLY A 1 1 ? 5.263 21.186 2.596 1.00 23.01 1 GLY A O 20
ATOM 16652 N N . ALA A 1 2 ? 4.620 19.825 4.268 1.00 60.53 2 ALA A N 20
ATOM 16653 C CA . ALA A 1 2 ? 5.755 18.922 4.116 1.00 15.01 2 ALA A CA 20
ATOM 16654 C C . ALA A 1 2 ? 5.492 17.888 3.027 1.00 73.13 2 ALA A C 20
ATOM 16655 O O . ALA A 1 2 ? 4.617 17.034 3.167 1.00 54.14 2 ALA A O 20
ATOM 16662 N N . MET A 1 3 ? 6.255 17.971 1.942 1.00 54.44 3 MET A N 20
ATOM 16663 C CA . MET A 1 3 ? 6.104 17.042 0.828 1.00 35.33 3 MET A CA 20
ATOM 16664 C C . MET A 1 3 ? 6.375 15.609 1.276 1.00 34.11 3 MET A C 20
ATOM 16665 O O . MET A 1 3 ? 7.225 15.366 2.131 1.00 32.05 3 MET A O 20
ATOM 16679 N N . GLY A 1 4 ? 5.645 14.663 0.692 1.00 64.21 4 GLY A N 20
ATOM 16680 C CA . GLY A 1 4 ? 5.822 13.266 1.044 1.00 3.25 4 GLY A CA 20
ATOM 16681 C C . GLY A 1 4 ? 5.365 12.962 2.457 1.00 1.54 4 GLY A C 20
ATOM 16682 O O . GLY A 1 4 ? 5.997 13.384 3.426 1.00 64.22 4 GLY A O 20
ATOM 16686 N N . SER A 1 5 ? 4.262 12.230 2.576 1.00 0.33 5 SER A N 20
ATOM 16687 C CA . SER A 1 5 ? 3.717 11.875 3.881 1.00 3.35 5 SER A CA 20
ATOM 16688 C C . SER A 1 5 ? 4.398 10.626 4.433 1.00 42.31 5 SER A C 20
ATOM 16689 O O . SER A 1 5 ? 4.729 10.559 5.616 1.00 22.30 5 SER A O 20
ATOM 16697 N N . GLU A 1 6 ? 4.604 9.640 3.565 1.00 15.05 6 GLU A N 20
ATOM 16698 C CA . GLU A 1 6 ? 5.244 8.393 3.966 1.00 61.34 6 GLU A CA 20
ATOM 16699 C C . GLU A 1 6 ? 6.709 8.624 4.325 1.00 10.31 6 GLU A C 20
ATOM 16700 O O . GLU A 1 6 ? 7.235 8.015 5.256 1.00 34.34 6 GLU A O 20
ATOM 16712 N N . SER A 1 7 ? 7.362 9.509 3.579 1.00 45.20 7 SER A N 20
ATOM 16713 C CA . SER A 1 7 ? 8.768 9.819 3.815 1.00 33.22 7 SER A CA 20
ATOM 16714 C C . SER A 1 7 ? 8.912 10.936 4.845 1.00 63.34 7 SER A C 20
ATOM 16715 O O . SER A 1 7 ? 9.799 10.897 5.697 1.00 43.25 7 SER A O 20
ATOM 16723 N N . GLU A 1 8 ? 8.033 11.929 4.758 1.00 45.32 8 GLU A N 20
ATOM 16724 C CA . GLU A 1 8 ? 8.064 13.058 5.681 1.00 73.31 8 GLU A CA 20
ATOM 16725 C C . GLU A 1 8 ? 9.324 13.894 5.477 1.00 31.22 8 GLU A C 20
ATOM 16726 O O . GLU A 1 8 ? 10.413 13.355 5.285 1.00 25.11 8 GLU A O 20
ATOM 16738 N N . GLN A 1 9 ? 9.165 15.213 5.520 1.00 23.31 9 GLN A N 20
ATOM 16739 C CA . GLN A 1 9 ? 10.290 16.123 5.339 1.00 53.11 9 GLN A CA 20
ATOM 16740 C C . GLN A 1 9 ? 10.072 17.418 6.114 1.00 53.40 9 GLN A C 20
ATOM 16741 O O . GLN A 1 9 ? 9.123 18.158 5.852 1.00 34.52 9 GLN A O 20
ATOM 16755 N N . ARG A 1 10 ? 10.956 17.687 7.069 1.00 62.21 10 ARG A N 20
ATOM 16756 C CA . ARG A 1 10 ? 10.859 18.892 7.883 1.00 3.22 10 ARG A CA 20
ATOM 16757 C C . ARG A 1 10 ? 12.109 19.754 7.729 1.00 53.40 10 ARG A C 20
ATOM 16758 O O . ARG A 1 10 ? 12.967 19.479 6.890 1.00 75.44 10 ARG A O 20
ATOM 16779 N N . HIS A 1 11 ? 12.204 20.800 8.544 1.00 24.13 11 HIS A N 20
ATOM 16780 C CA . HIS A 1 11 ? 13.349 21.703 8.499 1.00 60.14 11 HIS A CA 20
ATOM 16781 C C . HIS A 1 11 ? 13.514 22.301 7.105 1.00 62.54 11 HIS A C 20
ATOM 16782 O O . HIS A 1 11 ? 14.575 22.185 6.491 1.00 75.31 11 HIS A O 20
ATOM 16796 N N . ALA A 1 12 ? 12.458 22.939 6.611 1.00 63.23 12 ALA A N 20
ATOM 16797 C CA . ALA A 1 12 ? 12.487 23.555 5.290 1.00 1.32 12 ALA A CA 20
ATOM 16798 C C . ALA A 1 12 ? 11.415 24.633 5.164 1.00 65.21 12 ALA A C 20
ATOM 16799 O O . ALA A 1 12 ? 10.232 24.330 5.010 1.00 53.24 12 ALA A O 20
ATOM 16806 N N . HIS A 1 13 ? 11.838 25.892 5.231 1.00 35.51 13 HIS A N 20
ATOM 16807 C CA . HIS A 1 13 ? 10.913 27.015 5.124 1.00 31.42 13 HIS A CA 20
ATOM 16808 C C . HIS A 1 13 ? 11.304 27.933 3.970 1.00 24.32 13 HIS A C 20
ATOM 16809 O O . HIS A 1 13 ? 12.284 28.673 4.059 1.00 33.42 13 HIS A O 20
ATOM 16823 N N . GLN A 1 14 ? 10.533 27.878 2.889 1.00 23.11 14 GLN A N 20
ATOM 16824 C CA . GLN A 1 14 ? 10.801 28.704 1.718 1.00 64.24 14 GLN A CA 20
ATOM 16825 C C . GLN A 1 14 ? 9.815 29.864 1.632 1.00 21.12 14 GLN A C 20
ATOM 16826 O O . GLN A 1 14 ? 8.805 29.885 2.336 1.00 54.30 14 GLN A O 20
ATOM 16840 N N . CYS A 1 15 ? 10.115 30.826 0.767 1.00 11.10 15 CYS A N 20
ATOM 16841 C CA . CYS A 1 15 ? 9.255 31.991 0.590 1.00 32.14 15 CYS A CA 20
ATOM 16842 C C . CYS A 1 15 ? 7.971 31.613 -0.141 1.00 32.33 15 CYS A C 20
ATOM 16843 O O . CYS A 1 15 ? 7.993 30.834 -1.094 1.00 32.33 15 CYS A O 20
ATOM 16851 N N . VAL A 1 16 ? 6.852 32.168 0.313 1.00 12.43 16 VAL A N 20
ATOM 16852 C CA . VAL A 1 16 ? 5.557 31.889 -0.297 1.00 4.21 16 VAL A CA 20
ATOM 16853 C C . VAL A 1 16 ? 5.455 32.520 -1.681 1.00 12.20 16 VAL A C 20
ATOM 16854 O O . VAL A 1 16 ? 4.721 32.036 -2.543 1.00 21.35 16 VAL A O 20
ATOM 16867 N N . SER A 1 17 ? 6.196 33.604 -1.887 1.00 53.35 17 SER A N 20
ATOM 16868 C CA . SER A 1 17 ? 6.186 34.305 -3.167 1.00 31.55 17 SER A CA 20
ATOM 16869 C C . SER A 1 17 ? 7.041 33.570 -4.195 1.00 35.42 17 SER A C 20
ATOM 16870 O O . SER A 1 17 ? 6.541 33.125 -5.229 1.00 43.23 17 SER A O 20
ATOM 16878 N N . CYS A 1 18 ? 8.330 33.446 -3.902 1.00 64.15 18 CYS A N 20
ATOM 16879 C CA . CYS A 1 18 ? 9.256 32.766 -4.801 1.00 62.32 18 CYS A CA 20
ATOM 16880 C C . CYS A 1 18 ? 9.701 31.430 -4.214 1.00 44.23 18 CYS A C 20
ATOM 16881 O O . CYS A 1 18 ? 9.250 30.370 -4.645 1.00 63.12 18 CYS A O 20
ATOM 16889 N N . GLY A 1 19 ? 10.592 31.490 -3.228 1.00 54.14 19 GLY A N 20
ATOM 16890 C CA . GLY A 1 19 ? 11.085 30.279 -2.600 1.00 33.34 19 GLY A CA 20
ATOM 16891 C C . GLY A 1 19 ? 12.484 30.444 -2.041 1.00 62.43 19 GLY A C 20
ATOM 16892 O O . GLY A 1 19 ? 13.306 29.531 -2.129 1.00 20.20 19 GLY A O 20
ATOM 16896 N N . ILE A 1 20 ? 12.757 31.611 -1.467 1.00 72.53 20 ILE A N 20
ATOM 16897 C CA . ILE A 1 20 ? 14.067 31.892 -0.893 1.00 72.54 20 ILE A CA 20
ATOM 16898 C C . ILE A 1 20 ? 14.425 30.873 0.184 1.00 50.32 20 ILE A C 20
ATOM 16899 O O . ILE A 1 20 ? 13.564 30.425 0.940 1.00 51.54 20 ILE A O 20
ATOM 16915 N N . ASN A 1 21 ? 15.703 30.513 0.249 1.00 52.24 21 ASN A N 20
ATOM 16916 C CA . ASN A 1 21 ? 16.176 29.548 1.235 1.00 51.44 21 ASN A CA 20
ATOM 16917 C C . ASN A 1 21 ? 16.297 30.193 2.612 1.00 12.10 21 ASN A C 20
ATOM 16918 O O . ASN A 1 21 ? 17.400 30.376 3.128 1.00 12.10 21 ASN A O 20
ATOM 16929 N N . ILE A 1 22 ? 15.156 30.534 3.202 1.00 41.44 22 ILE A N 20
ATOM 16930 C CA . ILE A 1 22 ? 15.134 31.157 4.519 1.00 22.25 22 ILE A CA 20
ATOM 16931 C C . ILE A 1 22 ? 14.744 30.150 5.596 1.00 14.33 22 ILE A C 20
ATOM 16932 O O . ILE A 1 22 ? 14.061 30.492 6.562 1.00 43.23 22 ILE A O 20
ATOM 16948 N N . ALA A 1 23 ? 15.183 28.908 5.424 1.00 33.34 23 ALA A N 20
ATOM 16949 C CA . ALA A 1 23 ? 14.883 27.852 6.383 1.00 35.14 23 ALA A CA 20
ATOM 16950 C C . ALA A 1 23 ? 15.602 28.091 7.706 1.00 1.04 23 ALA A C 20
ATOM 16951 O O . ALA A 1 23 ? 16.830 28.054 7.772 1.00 41.32 23 ALA A O 20
ATOM 16958 N N . GLY A 1 24 ? 14.829 28.337 8.760 1.00 73.03 24 GLY A N 20
ATOM 16959 C CA . 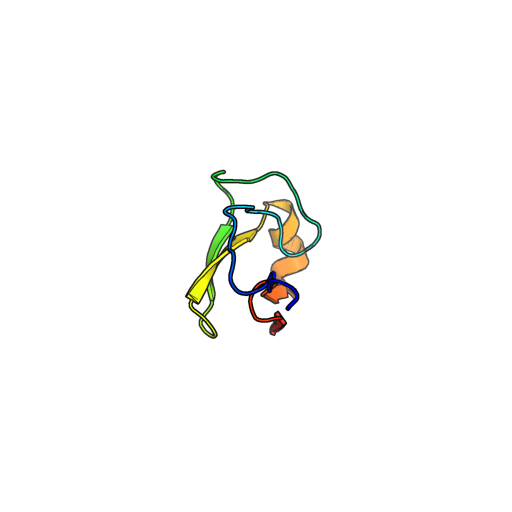GLY A 1 24 ? 15.411 28.579 10.067 1.00 54.52 24 GLY A CA 20
ATOM 16960 C C . GLY A 1 24 ? 16.183 29.882 10.125 1.00 44.32 24 GLY A C 20
ATOM 16961 O O . GLY A 1 24 ? 17.000 30.088 11.022 1.00 31.32 24 GLY A O 20
ATOM 16965 N N . MET A 1 25 ? 15.927 30.764 9.164 1.00 33.10 25 MET A N 20
ATOM 16966 C CA . MET A 1 25 ? 16.605 32.054 9.110 1.00 63.43 25 MET A CA 20
ATOM 16967 C C . MET A 1 25 ? 15.694 33.169 9.611 1.00 12.14 25 MET A C 20
ATOM 16968 O O . MET A 1 25 ? 14.561 32.920 10.023 1.00 72.32 25 MET A O 20
ATOM 16982 N N . SER A 1 26 ? 16.196 34.399 9.575 1.00 40.22 26 SER A N 20
ATOM 16983 C CA . SER A 1 26 ? 15.428 35.552 10.030 1.00 41.31 26 SER A CA 20
ATOM 16984 C C . SER A 1 26 ? 14.629 36.160 8.881 1.00 14.03 26 SER A C 20
ATOM 16985 O O . SER A 1 26 ? 15.184 36.509 7.840 1.00 21.51 26 SER A O 20
ATOM 16993 N N . ALA A 1 27 ? 13.320 36.284 9.080 1.00 63.42 27 ALA A N 20
ATOM 16994 C CA . ALA A 1 27 ? 12.444 36.851 8.063 1.00 74.32 27 ALA A CA 20
ATOM 16995 C C . ALA A 1 27 ? 11.033 37.052 8.605 1.00 55.13 27 ALA A C 20
ATOM 16996 O O . ALA A 1 27 ? 10.754 36.750 9.765 1.00 71.24 27 ALA A O 20
ATOM 17003 N N . ALA A 1 28 ? 10.146 37.565 7.758 1.00 41.21 28 ALA A N 20
ATOM 17004 C CA . ALA A 1 28 ? 8.764 37.806 8.152 1.00 75.30 28 ALA A CA 20
ATOM 17005 C C . ALA A 1 28 ? 8.006 36.494 8.327 1.00 25.33 28 ALA A C 20
ATOM 17006 O O . ALA A 1 28 ? 7.724 35.792 7.355 1.00 1.41 28 ALA A O 20
ATOM 17013 N N . THR A 1 29 ? 7.680 36.166 9.574 1.00 62.13 29 THR A N 20
ATOM 17014 C CA . THR A 1 29 ? 6.958 34.937 9.877 1.00 74.04 29 THR A CA 20
ATOM 17015 C C . THR A 1 29 ? 5.648 35.233 10.599 1.00 60.14 29 THR A C 20
ATOM 17016 O O . THR A 1 29 ? 5.579 36.132 11.437 1.00 22.21 29 THR A O 20
ATOM 17027 N N . PHE A 1 30 ? 4.611 34.471 10.269 1.00 75.05 30 PHE A N 20
ATOM 17028 C CA . PHE A 1 30 ? 3.302 34.652 10.886 1.00 51.11 30 PHE A CA 20
ATOM 17029 C C . PHE A 1 30 ? 2.487 33.363 10.822 1.00 3.40 30 PHE A C 20
ATOM 17030 O O . PHE A 1 30 ? 2.927 32.365 10.252 1.00 22.54 30 PHE A O 20
ATOM 17047 N N . LYS A 1 31 ? 1.297 33.393 11.411 1.00 12.33 31 LYS A N 20
ATOM 17048 C CA . LYS A 1 31 ? 0.418 32.230 11.422 1.00 24.42 31 LYS A CA 20
ATOM 17049 C C . LYS A 1 31 ? -0.809 32.466 10.548 1.00 12.33 31 LYS A C 20
ATOM 17050 O O . LYS A 1 31 ? -1.536 33.443 10.735 1.00 75.42 31 LYS A O 20
ATOM 17069 N N . CYS A 1 32 ? -1.034 31.567 9.597 1.00 53.44 32 CYS A N 20
ATOM 17070 C CA . CYS A 1 32 ? -2.175 31.679 8.694 1.00 30.44 32 CYS A CA 20
ATOM 17071 C C . CYS A 1 32 ? -3.487 31.515 9.454 1.00 13.33 32 CYS A C 20
ATOM 17072 O O . CYS A 1 32 ? -3.703 30.535 10.167 1.00 64.52 32 CYS A O 20
ATOM 17080 N N . PRO A 1 33 ? -4.386 32.499 9.302 1.00 40.21 33 PRO A N 20
ATOM 17081 C CA . PRO A 1 33 ? -5.692 32.488 9.967 1.00 53.11 33 PRO A CA 20
ATOM 17082 C C . PRO A 1 33 ? -6.621 31.419 9.402 1.00 73.00 33 PRO A C 20
ATOM 17083 O O . PRO A 1 33 ? -7.711 31.190 9.927 1.00 71.21 33 PRO A O 20
ATOM 17094 N N . ASP A 1 34 ? -6.183 30.768 8.330 1.00 33.43 34 ASP A N 20
ATOM 17095 C CA . ASP A 1 34 ? -6.975 29.721 7.695 1.00 75.10 34 ASP A CA 20
ATOM 17096 C C . ASP A 1 34 ? -6.670 28.359 8.311 1.00 52.02 34 ASP A C 20
ATOM 17097 O O . ASP A 1 34 ? -7.572 27.661 8.776 1.00 70.23 34 ASP A O 20
ATOM 17106 N N . CYS A 1 35 ? -5.395 27.987 8.309 1.00 1.54 35 CYS A N 20
ATOM 17107 C CA . CYS A 1 35 ? -4.971 26.708 8.866 1.00 22.23 35 CYS A CA 20
ATOM 17108 C C . CYS A 1 35 ? -4.261 26.905 10.202 1.00 33.50 35 CYS A C 20
ATOM 17109 O O . CYS A 1 35 ? -4.524 26.189 11.168 1.00 53.13 35 CYS A O 20
ATOM 17117 N N . GLY A 1 36 ? -3.358 27.879 10.249 1.00 53.51 36 GLY A N 20
ATOM 17118 C CA . GLY A 1 36 ? -2.623 28.152 11.470 1.00 31.31 36 GLY A CA 20
ATOM 17119 C C . GLY A 1 36 ? -1.188 27.668 11.403 1.00 32.01 36 GLY A C 20
ATOM 17120 O O . GLY A 1 36 ? -0.524 27.533 12.430 1.00 0.23 36 GLY A O 20
ATOM 17124 N N . GLN A 1 37 ? -0.710 27.405 10.191 1.00 30.23 37 GLN A N 20
ATOM 17125 C CA . GLN A 1 37 ? 0.655 26.931 9.996 1.00 71.35 37 GLN A CA 20
ATOM 17126 C C . GLN A 1 37 ? 1.637 28.097 9.962 1.00 11.25 37 GLN A C 20
ATOM 17127 O O . GLN A 1 37 ? 1.286 29.204 9.555 1.00 62.14 37 GLN A O 20
ATOM 17141 N N . GLU A 1 38 ? 2.868 27.841 10.395 1.00 75.10 38 GLU A N 20
ATOM 17142 C CA . GLU A 1 38 ? 3.899 28.871 10.416 1.00 43.25 38 GLU A CA 20
ATOM 17143 C C . GLU A 1 38 ? 4.382 29.186 9.003 1.00 40.04 38 GLU A C 20
ATOM 17144 O O . GLU A 1 38 ? 5.006 28.350 8.348 1.00 10.20 38 GLU A O 20
ATOM 17156 N N . ILE A 1 39 ? 4.088 30.396 8.539 1.00 2.23 39 ILE A N 20
ATOM 17157 C CA . ILE A 1 39 ? 4.492 30.822 7.205 1.00 23.30 39 ILE A CA 20
ATOM 17158 C C . ILE A 1 39 ? 5.805 31.597 7.249 1.00 32.31 39 ILE A C 20
ATOM 17159 O O . ILE A 1 39 ? 5.993 32.471 8.095 1.00 42.01 39 ILE A O 20
ATOM 17175 N N . SER A 1 40 ? 6.709 31.271 6.331 1.00 22.01 40 SER A N 20
ATOM 17176 C CA . SER A 1 40 ? 8.006 31.935 6.266 1.00 53.11 40 SER A CA 20
ATOM 17177 C C . SER A 1 40 ? 8.160 32.698 4.954 1.00 52.31 40 SER A C 20
ATOM 17178 O O . SER A 1 40 ? 8.096 32.114 3.872 1.00 22.01 40 SER A O 20
ATOM 17186 N N . ARG A 1 41 ? 8.363 34.007 5.058 1.00 12.55 41 ARG A N 20
ATOM 17187 C CA . ARG A 1 41 ? 8.525 34.852 3.881 1.00 31.02 41 ARG A CA 20
ATOM 17188 C C . ARG A 1 41 ? 9.741 35.762 4.028 1.00 60.20 41 ARG A C 20
ATOM 17189 O O . ARG A 1 41 ? 9.881 36.472 5.025 1.00 54.15 41 ARG A O 20
ATOM 17210 N N . CYS A 1 42 ? 10.618 35.734 3.030 1.00 14.53 42 CYS A N 20
ATOM 17211 C CA . CYS A 1 42 ? 11.823 36.556 3.049 1.00 71.32 42 CYS A CA 20
ATOM 17212 C C . CYS A 1 42 ? 11.470 38.039 3.055 1.00 12.52 42 CYS A C 20
ATOM 17213 O O . CYS A 1 42 ? 10.340 38.420 2.750 1.00 13.22 42 CYS A O 20
ATOM 17221 N N . SER A 1 43 ? 12.444 38.873 3.406 1.00 20.25 43 SER A N 20
ATOM 17222 C CA . SER A 1 43 ? 12.235 40.315 3.458 1.00 33.13 43 SER A CA 20
ATOM 17223 C C . SER A 1 43 ? 11.605 40.819 2.163 1.00 11.35 43 SER A C 20
ATOM 17224 O O . SER A 1 43 ? 10.795 41.747 2.173 1.00 63.12 43 SER A O 20
ATOM 17232 N N . LYS A 1 44 ? 11.983 40.202 1.049 1.00 33.55 44 LYS A N 20
ATOM 17233 C CA . LYS A 1 44 ? 11.456 40.585 -0.255 1.00 33.21 44 LYS A CA 20
ATOM 17234 C C . LYS A 1 44 ? 9.931 40.605 -0.241 1.00 14.30 44 LYS A C 20
ATOM 17235 O O . LYS A 1 44 ? 9.304 41.368 -0.978 1.00 30.40 44 LYS A O 20
ATOM 17254 N N . CYS A 1 45 ? 9.340 39.765 0.602 1.00 40.43 45 CYS A N 20
ATOM 17255 C CA . CYS A 1 45 ? 7.888 39.688 0.712 1.00 74.12 45 CYS A CA 20
ATOM 17256 C C . CYS A 1 45 ? 7.288 41.066 0.972 1.00 32.24 45 CYS A C 20
ATOM 17257 O O . CYS A 1 45 ? 6.124 41.317 0.658 1.00 22.33 45 CYS A O 20
ATOM 17265 N N . ARG A 1 46 ? 8.089 41.955 1.550 1.00 64.31 46 ARG A N 20
ATOM 17266 C CA . ARG A 1 46 ? 7.637 43.306 1.856 1.00 51.54 46 ARG A CA 20
ATOM 17267 C C . ARG A 1 46 ? 6.956 43.938 0.645 1.00 15.43 46 ARG A C 20
ATOM 17268 O O . ARG A 1 46 ? 6.006 44.710 0.786 1.00 60.52 46 ARG A O 20
ATOM 17289 N N . LYS A 1 47 ? 7.447 43.607 -0.544 1.00 30.01 47 LYS A N 20
ATOM 17290 C CA . LYS A 1 47 ? 6.886 44.140 -1.780 1.00 4.43 47 LYS A CA 20
ATOM 17291 C C . LYS A 1 47 ? 5.655 43.347 -2.205 1.00 51.42 47 LYS A C 20
ATOM 17292 O O . LYS A 1 47 ? 4.705 43.906 -2.753 1.00 43.51 47 LYS A O 20
ATOM 17311 N N . GLN A 1 48 ? 5.678 42.044 -1.948 1.00 61.41 48 GLN A N 20
ATOM 17312 C CA . GLN A 1 48 ? 4.562 41.175 -2.304 1.00 43.24 48 GLN A CA 20
ATOM 17313 C C . GLN A 1 48 ? 3.452 41.260 -1.262 1.00 23.31 48 GLN A C 20
ATOM 17314 O O . GLN A 1 48 ? 2.422 40.598 -1.383 1.00 73.43 48 GLN A O 20
ATOM 17328 N N . SER A 1 49 ? 3.670 42.078 -0.237 1.00 44.05 49 SER A N 20
ATOM 17329 C CA . SER A 1 49 ? 2.690 42.246 0.829 1.00 60.21 49 SER A CA 20
ATOM 17330 C C . SER A 1 49 ? 1.332 42.648 0.260 1.00 24.45 49 SER A C 20
ATOM 17331 O O . SER A 1 49 ? 0.289 42.277 0.796 1.00 31.11 49 SER A O 20
ATOM 17339 N N . ASN A 1 50 ? 1.356 43.409 -0.829 1.00 31.22 50 ASN A N 20
ATOM 17340 C CA . ASN A 1 50 ? 0.127 43.862 -1.471 1.00 5.41 50 ASN A CA 20
ATOM 17341 C C . ASN A 1 50 ? -0.804 42.688 -1.754 1.00 33.14 50 ASN A C 20
ATOM 17342 O O . ASN A 1 50 ? -2.027 42.822 -1.690 1.00 71.13 50 ASN A O 20
ATOM 17353 N N . LEU A 1 51 ? -0.218 41.537 -2.065 1.00 75.01 51 LEU A N 20
ATOM 17354 C CA . LEU A 1 51 ? -0.996 40.337 -2.357 1.00 44.41 51 LEU A CA 20
ATOM 17355 C C . LEU A 1 51 ? -0.183 39.079 -2.069 1.00 72.12 51 LEU A C 20
ATOM 17356 O O . LEU A 1 51 ? 0.835 38.824 -2.713 1.00 11.10 51 LEU A O 20
ATOM 17372 N N . TYR A 1 52 ? -0.641 38.295 -1.100 1.00 31.51 52 TYR A N 20
ATOM 17373 C CA . TYR A 1 52 ? 0.043 37.062 -0.726 1.00 40.25 52 TYR A CA 20
ATOM 17374 C C . TYR A 1 52 ? -0.907 35.870 -0.791 1.00 52.41 52 TYR A C 20
ATOM 17375 O O . TYR A 1 52 ? -2.107 36.031 -1.010 1.00 53.52 52 TYR A O 20
ATOM 17393 N N . GLU A 1 53 ? -0.360 34.674 -0.598 1.00 10.40 53 GLU A N 20
ATOM 17394 C CA . GLU A 1 53 ? -1.159 33.455 -0.634 1.00 64.14 53 GLU A CA 20
ATOM 17395 C C . GLU A 1 53 ? -0.465 32.327 0.125 1.00 41.43 53 GLU A C 20
ATOM 17396 O O . GLU A 1 53 ? 0.700 32.018 -0.130 1.00 11.33 53 GLU A O 20
ATOM 17408 N N . CYS A 1 54 ? -1.188 31.718 1.057 1.00 31.23 54 CYS A N 20
ATOM 17409 C CA . CYS A 1 54 ? -0.643 30.625 1.855 1.00 2.42 54 CYS A CA 20
ATOM 17410 C C . CYS A 1 54 ? -0.382 29.397 0.989 1.00 13.04 54 CYS A C 20
ATOM 17411 O O . CYS A 1 54 ? -1.303 28.768 0.468 1.00 53.23 54 CYS A O 20
ATOM 17419 N N . PRO A 1 55 ? 0.903 29.047 0.830 1.00 34.43 55 PRO A N 20
ATOM 17420 C CA . PRO A 1 55 ? 1.314 27.892 0.027 1.00 64.40 55 PRO A CA 20
ATOM 17421 C C . PRO A 1 55 ? 0.932 26.567 0.678 1.00 73.34 55 PRO A C 20
ATOM 17422 O O . PRO A 1 55 ? 1.005 25.511 0.048 1.00 0.23 55 PRO A O 20
ATOM 17433 N N . ASP A 1 56 ? 0.523 26.629 1.940 1.00 2.31 56 ASP A N 20
ATOM 17434 C CA . ASP A 1 56 ? 0.127 25.434 2.676 1.00 42.03 56 ASP A CA 20
ATOM 17435 C C . ASP A 1 56 ? -1.300 25.027 2.323 1.00 12.03 56 ASP A C 20
ATOM 17436 O O . ASP A 1 56 ? -1.542 23.910 1.864 1.00 12.11 56 ASP A O 20
ATOM 17445 N N . CYS A 1 57 ? -2.241 25.939 2.542 1.00 61.00 57 CYS A N 20
ATOM 17446 C CA . CYS A 1 57 ? -3.645 25.674 2.249 1.00 11.42 57 CYS A CA 20
ATOM 17447 C C . CYS A 1 57 ? -4.084 26.404 0.984 1.00 44.22 57 CYS A C 20
ATOM 17448 O O . CYS A 1 57 ? -5.274 26.617 0.758 1.00 32.43 57 CYS A O 20
ATOM 17456 N N . GLY A 1 58 ? -3.112 26.788 0.161 1.00 61.40 58 GLY A N 20
ATOM 17457 C CA . GLY A 1 58 ? -3.418 27.491 -1.071 1.00 4.42 58 GLY A CA 20
ATOM 17458 C C . GLY A 1 58 ? -4.475 28.561 -0.880 1.00 62.15 58 GLY A C 20
ATOM 17459 O O . GLY A 1 58 ? -5.388 28.693 -1.695 1.00 52.23 58 GLY A O 20
ATOM 17463 N N . PHE A 1 59 ? -4.353 29.326 0.199 1.00 23.34 59 PHE A N 20
ATOM 17464 C CA . PHE A 1 59 ? -5.307 30.388 0.496 1.00 71.40 59 PHE A CA 20
ATOM 17465 C C . PHE A 1 59 ? -4.796 31.734 -0.008 1.00 54.31 59 PHE A C 20
ATOM 17466 O O . PHE A 1 59 ? -3.797 32.255 0.486 1.00 11.42 59 PHE A O 20
ATOM 17483 N N . MET A 1 60 ? -5.490 32.291 -0.995 1.00 41.45 60 MET A N 20
ATOM 17484 C CA . MET A 1 60 ? -5.107 33.578 -1.567 1.00 34.55 60 MET A CA 20
ATOM 17485 C C . MET A 1 60 ? -5.657 34.729 -0.730 1.00 71.33 60 MET A C 20
ATOM 17486 O O . MET A 1 60 ? -6.842 34.760 -0.402 1.00 74.34 60 MET A O 20
ATOM 17500 N N . GLY A 1 61 ? -4.787 35.674 -0.388 1.00 0.12 61 GLY A N 20
ATOM 17501 C CA . GLY A 1 61 ? -5.205 36.814 0.408 1.00 64.23 61 GLY A CA 20
ATOM 17502 C C . GLY A 1 61 ? -4.541 38.103 -0.034 1.00 12.23 61 GLY A C 20
ATOM 17503 O O . GLY A 1 61 ? -3.660 38.110 -0.893 1.00 5.30 61 GLY A O 20
ATOM 17507 N N . PRO A 1 62 ? -4.969 39.227 0.561 1.00 61.11 62 PRO A N 20
ATOM 17508 C CA . PRO A 1 62 ? -4.424 40.549 0.239 1.00 54.40 62 PRO A CA 20
ATOM 17509 C C . PRO A 1 62 ? -2.990 40.720 0.727 1.00 11.34 62 PRO A C 20
ATOM 17510 O O . PRO A 1 62 ? -2.749 41.313 1.779 1.00 22.21 62 PRO A O 20
#

Radius of gyration: 12.7 Å; Cα contacts (8 Å, |Δi|>4): 87; chains: 1; bounding box: 23×45×16 Å